Protein AF-A0A925WSB8-F1 (afdb_monomer)

Radius of gyration: 38.97 Å; Cα contacts (8 Å, |Δi|>4): 2291; chains: 1; bounding box: 82×101×110 Å

Sequence (1208 aa):
MSLRPSLLPMHPFPTLCLSSAVLSLMLGTRVGAQAPAQSKTAAPAAATATAAEKFTLAYKAQVGQTKLIRGEAVFNMTMAGSKLALTNKQVSKITYTAIASNGDITFEDVTQSSEAMVNGRALPNDDKNDTDTITIHPDGTLVSYKSGGTDKDEDRLGPRLYTATTPVFPKKPLTAGDKWSHDYLPNNDLGTRKAHADYEVLGAEKVGAIDTVKVKMTYAEDGPTPNITGSGTIWVEKLSGDPLRTEYTVDGVPFGPAEQKAIASGTLAETRTEGGPLLASKTAPGSATASKDKTVDEVVKDFTKLPGIVTLYRKKDATKDTIYAELREDQIGKLMMLETTASTGTAGQVVTGNPIDDLVFKFTRTDDRIVMTVPNFRYRTSDPKSPTAKALRRSFAEAQIQSFKIEAKQASRKTVLIDVSELFKSDIAQVSRIFSSGPIPGLGGGGGYSIDREKTFVASVKNFPENVLVSTQYNFIKAGAASFSAANETLADPRSAVIVVSYNLFALPNDPVTFAPTNGFKPRLYDPRVGYFSGVFGIGPSFESFDPEKDTKSDPNTYYIYRWDLKKKDPTAALSAPVAPIEFWLDNAIPEQYRAPIREGVLLWNKTFEKLGFTEAIVVKQMPDDADWDPADMRHNIVRWVTSPYDGGAYAVAQARPNPLTGQVLNASILVDANWGRVINSEHKTLVDPAQAFEAGAGIPVEMAMLAHEARKRAGGAAADSHTHHRGGRISGSFADCEIGGDAMQEQAWFGSLAMEFAAAPSRTGVPGVRIDRKAFVDQFLREVVAHEMGHILGLRHNFAASTELSLAQLKDPRTVQNGGTTASLMDYTPFNIAALRQKDVPFFSQTPGSYDSWAIKYGYTDVPGATTPESEQSALRKIASQSTVKGHAYASDESADQFDPLVTRYDLSSDPIAYWKRTMEVSRYLLVNLDKRLPENGESYWQFTQAFNRLLGTYSRAAGTASRYVGGLNISRSHKGDSNAKAPLQPVDVVKQKQSLALLNTYVFSPGALRFPQRYYTNLTGNPYEFGNSAAPIQDQVAGLQRTALQRLFSASVLSRVANNEYKMGGDPNKALTLVTLYNSVSGNVWAEVTGSQNVPTLRRQLQRAYVDTMVDMVTKPSSGVPEDARMLAWDQLRQLKGKLQTAQARPVPSGAYDAYTRIHLQETLAKVTRALNANYTLGGGQSSGPSLLQMLLGGGEGQKPVSGNP

pLDDT: mean 78.79, std 21.26, range [21.77, 98.5]

Nearest PDB structures (foldseek):
  4ll6-assembly1_A  TM=4.782E-01  e=5.326E+00  Saccharomyces cerevisiae S288C
  6w2v-assembly1_A  TM=2.769E-01  e=4.106E+00  synthetic construct
  7q5c-assembly1_XXX  TM=1.413E-01  e=4.676E+00  Escherichia coli K-12

Mean predicted aligned error: 17.44 Å

Secondary structure (DSSP, 8-state):
-------PPPPPPP-----HHHHHTT-S------PPPP----PPPP--------B-------TT-EEEEEEEEEEEEEETTEEEEEEEEEEEEEEEEEE-TT--EEEEEEEEEEEEEETTEEPP---TT-EEEEEE-TTS-EEEEE--SS--SS--HHHHHHHHHSPPPPSS-B-TT-EEEEEEPPBTTTTBPPEEEEEEEEEEEEETTEEEEEEEEEEEE-SSSSPPEEEEEEEEETTT--EEEEEEEEEEEEES-TTS-EEEEEEE-EEEEEE-TT---S----S----PPPPHHHHHTTSEEE-SSSEEEEEEETTEEEEEEEEEGGGTT-EEEEEEEEEE--SSS--TT-B---EEEEEEE-SSEEEEEE---SEE-S-TTSHHHHHHHHHSPPEEEEEEEEEEEETTTTEEEEE-TTTTTSSTT-THHHHH--SSTTS-----EEE-TTT-EEEEEEE-SSEEEEEEEEEEEE-SSPP-S---TTSSBTTEEEEEEEEEEEE-SB-TTT--BSS-----B--TTS-B-BGGGS-SSEEEE--GGGTT-S--EEEBBPB----BSSSSSSSB-BSS-EEEEEPTTS-HHHHHHHHHHHHTTHHHHGGGTBSSSEEEEEPPTT--S-TT-TTSEEEEEE----SS---EEEEEEE-TTT-BEEEEEEEEETTHHHHHH--------HHHHHHHHTT--HHHHHHHHHHHHHHSTTTS----S---SSS-S-S--SHHHHHHHHHHHHHHHHHHHHHHSPPTT-PPPP---HHHHHHHHHHHHHHHHHHHHTTBPP-TTGGGSS-TTGGG-HHHHHHH-SSS-TTS-PPP-GGGGG-SS--SS--S--HHHHHHHHHHH---TT--SHHHHHHHHHHHHGGGGSTT-----GGGTTSS-TTS-TT--SSSHHHHHHHHHHHHHHHHHHGGGGPPPTT--THHHHHHHHHHHHHHHHHHHHHGGGTT-EEE--PPTTSTTPPPSEEEPPHHHHHHHHHHHHHHTSSTTTT---GGGGGG----TTSS------HHHHHHHHHHHHHHHHTSHHHHHHHHHHHHHTTT-TTTS--HHHHHHHHHHHHTHHHHTTS---HHHHHHHHHHHHHHHHHHHSPPTT--HHHHHHHHHHHHHHHHHHHHHHHS-PPTTSS-HHHHHHHHHHHHHHHHHHT----S--S---S--HHHHHS-------------

Solvent-accessible surface area (backbone atoms only — not comparable to full-atom values): 67145 Å² total; per-residue (Å²): 133,87,89,82,87,88,81,78,83,78,75,79,76,81,83,81,82,74,60,66,52,67,60,70,59,48,62,80,14,31,58,87,81,85,87,82,80,93,78,83,88,80,81,84,82,81,81,76,86,67,81,80,69,70,46,60,54,35,49,46,70,48,69,78,41,49,30,33,36,38,30,23,28,64,36,37,34,58,52,98,92,41,83,44,40,35,31,35,36,38,35,33,40,38,35,31,71,42,69,47,98,88,51,35,39,30,31,38,40,29,30,71,43,69,51,42,22,51,74,87,40,77,52,94,75,82,71,66,64,38,40,34,42,39,28,26,40,37,38,45,50,79,73,48,76,45,77,53,53,89,73,86,87,75,77,58,49,52,54,37,54,50,63,59,70,49,74,70,45,60,100,56,73,40,38,68,72,41,69,54,72,50,78,44,70,60,34,87,88,58,54,31,57,32,28,45,32,45,37,35,28,78,33,73,50,68,62,85,94,44,59,24,33,34,34,35,41,37,30,38,45,60,78,78,80,74,40,45,33,26,44,35,40,33,32,25,28,56,88,19,36,43,70,44,30,40,37,33,28,39,34,36,43,77,42,74,59,92,92,64,58,29,56,27,38,30,53,12,12,30,36,52,78,39,72,51,56,63,64,74,75,82,64,72,81,68,80,81,70,77,74,73,78,47,38,44,67,75,74,46,71,87,33,52,76,39,62,35,64,62,34,34,33,41,38,76,56,103,88,46,68,45,33,36,39,41,44,42,62,87,52,51,54,39,33,29,35,37,42,32,28,25,68,35,38,43,41,71,92,35,47,54,70,40,73,65,44,68,45,63,30,23,39,43,77,58,100,64,33,42,30,41,29,30,67,61,70,52,61,46,43,89,52,71,82,39,74,59,38,56,47,49,64,70,76,49,72,61,47,77,77,49,77,31,56,58,75,21,43,28,82,94,72,45,30,38,28,29,68,46,47,58,58,71,62,47,67,75,54,46,62,59,47,74,38,48,54,22,103,42,91,95,50,90,55,23,75,41,44,44,78,35,68,91,70,32,42,74,73,47,78,49,56,34,77,68,33,36,42,37,32,22,38,45,29,29,35,51,55,78,84,81,75,92,70,81,67,64,87,59,44,97,42,82,57,49,52,60,37,30,38,33,36,36,40,33,72,47,62,36,43,72,80,66,47,48,58,69,77,75,62,78,45,42,65,64,52,96,41,49,60,51,42,36,18,86,84,76,34,56,15,37,30,38,44,68,39,78,91,43,74,86,47,96,65,49,63,47,40,18,26,37,32,66,80,73,42,54,62,44,82,83,47,72,64,18,44,35,71,57,50,54,55,34,30,35,38,58,77,42,58,74,93,51,50,58,32,43,51,49,10,53,45,45,56,35,72,44,38,44,79,73,22,26,40,63,42,45,43,79,47,74,43,59,91,83,61,90,73,60,88,80,41,64,94,47,23,32,40,39,56,37,70,60,75,80,88,66,52,37,41,61,49,51,45,63,43,51,40,58,73,40,8,42,46,70,35,38,37,34,43,38,31,53,45,45,60,46,69,69,75,44,99,68,78,65,80,71,44,65,57,59,53,40,72,72,43,73,81,53,53,74,72,42,50,47,46,52,42,51,50,44,44,74,74,37,81,92,69,66,70,71,83,42,94,60,67,83,70,87,64,84,68,56,83,74,57,51,47,73,51,23,46,53,48,48,48,27,51,50,52,40,53,53,54,44,56,65,45,38,49,77,45,100,76,78,52,82,42,66,85,75,57,63,65,64,51,49,39,39,47,46,18,33,54,37,28,27,33,42,40,42,55,60,14,38,43,50,21,30,29,14,28,45,54,38,40,70,68,48,55,49,36,35,71,51,28,65,68,37,12,65,27,13,26,56,42,30,60,69,39,50,39,76,55,18,68,86,43,79,88,34,67,51,48,43,79,37,61,9,57,25,42,43,50,47,50,45,65,76,65,60,84,57,90,92,49,86,48,46,74,61,37,45,72,62,49,50,68,52,48,37,44,32,62,43,90,36,29,51,64,38,35,78,97,49,49,68,48,55,22,66,69,23,36,74,59,48,67,12,50,46,51,66,64,36,33,49,49,49,36,52,50,32,50,51,49,61,69,52,45,76,82,52,58,58,59,98,91,54,60,42,43,60,40,29,51,54,51,50,51,38,52,46,55,32,46,49,29,53,58,54,40,54,30,36,52,47,13,36,43,77,36,74,50,51,94,84,28,60,83,51,50,67,54,69,38,69,46,56,31,68,58,26,52,50,32,53,53,46,42,40,53,62,53,44,32,92,68,43,88,68,69,67,72,76,52,68,82,47,49,52,35,48,92,89,54,101,61,82,51,82,60,62,57,68,58,55,60,35,39,54,42,39,54,52,50,53,53,67,69,25,37,68,31,44,35,36,19,52,52,38,17,58,78,50,72,64,37,73,88,57,18,57,43,64,71,56,54,55,52,56,54,50,55,43,56,46,49,52,60,78,55,88,56,64,59,51,72,61,51,50,48,46,42,46,47,51,51,50,57,32,43,40,42,59,78,57,61,59,88,69,51,44,68,69,59,33,53,50,29,47,48,51,46,55,54,47,46,55,47,44,52,50,53,70,70,48,92,66,63,95,77,56,56,50,72,66,35,54,50,46,52,51,52,50,41,53,50,45,52,50,56,76,66,57,77,82,75,91,84,81,77,94,64,101,65,85,55,72,69,64,71,72,63,72,84,81,90,82,87,85,90,83,89,83,85,135

Foldseek 3Di:
DDDDDDDDDDDDDPDPPFDLVLVVLQPPFADDDDDDDDDDDDDDDDDDDDDFDWFFFWAFFDAFFKFKKWHKGQKWWAFPNDIKTKMKIWIWMKGFHDADPQGKTKIKIFTCDMWIDIPRHTDDHPRHGWIKIFIAHRQFHGDDIDTRDDDDDFDLQNLQVSVQSTGGTDRGIDGAFDKDKDWDPQDPVSRHATKIKIKGFNHWDDDDNFTWTKMWMWMWGDDDAPIKTKTWIFTAGRPRSDTQKTWMWIWRRWGDGPVGTITIIGIGMMHGPDTDRCPDDPDPDDDDPPPDFQAPCNVQVPFDWADAQWIWTWDDDPQDIWIKTKDAPVQALFKKKKWKFWCPFLLPLDWGGDTQAMAIFGWHDDPFKTWTKGDPLQAAEQDCPDPVVVVCCVVPDIDTQDIWGFNGAHPVRRITMTICQCVQLDCSSVVVVSQQDDPDPPPGPRQQKDWPSVPKHWPDWHHHHFKIKTKIKTKIAHDDDDDPPDQPPSHPDSRITIIIMIIIMGTAQADSRRRHGNVLAAFAWDDPLFFFDKCPLVDFQKHQYPYPVCVPDPGRMTITGAAARFDFPDPPALAGATPDAAEEEEEPPPPPLQPVLLQLLLCQLLVLVVVLRYDCNYHYYYQDPPDPDRCPHQVHAYEDEIEHPPQPWWFKAKDFDADSNGNHGSYIYIYGYPCLVVLLVDLDDDLDFVLVVCVVPLPAFPVNVVVVLVVVCVVDPPPSDDPPCDDNDRDDPDVPDVRVLTNVQSLLLSLLVLLLVVQCPDDPPRQHRDDDDSSLSSSQSSSLNSNLSSLVNRRGAAFLLFLLQAALVLLQDQVSCQVANLTLASSASEGFSPSPSRHPNRDRGRSHGHVQSSLSCCLRPNDDPPDDHNVSCCVVSVVSSLCCLPRSNPGDHDVCEPPLALSRYHHAHYNQRLVRLLSLLVSLVVCQQVLVVPDDDDPDALQSSQVSNSSSVVSNLVSLSSLQSLQLGKHAFPRDPPRDVGDDRIARRFLVSNVSSLVSCLQQQLAVPNPDYDPVVLVSHWGSPVDPDTDPPPVLVVSLSSNLSSVCVCLPLSSQLSQVVNCVVVPVDVNGGPHLLNSLCSSLCSLCVCLQDLAEQDPSSLSSVVSLLVSLLCCQQPNDPRRDPVNNVSSLVSLVVLLVSLVCSLPDDDPVPSYDPCRNVSSVVSNVSSVCSNVDDDPPPDDDDPDDDPVDVVPDDDDDDDDDDDDD

Structure (mmCIF, N/CA/C/O backbone):
data_AF-A0A925WSB8-F1
#
_entry.id   AF-A0A925WSB8-F1
#
loop_
_atom_site.group_PDB
_atom_site.id
_atom_site.type_symbol
_atom_site.label_atom_id
_atom_site.label_alt_id
_atom_site.label_comp_id
_atom_site.label_asym_id
_atom_site.label_entity_id
_atom_site.label_seq_id
_atom_site.pdbx_PDB_ins_code
_atom_site.Cartn_x
_atom_site.Cartn_y
_atom_site.Cartn_z
_atom_site.occupancy
_atom_site.B_iso_or_equiv
_atom_site.auth_seq_id
_atom_site.auth_comp_id
_atom_site.auth_asym_id
_atom_site.auth_atom_id
_atom_site.pdbx_PDB_model_num
ATOM 1 N N . MET A 1 1 ? -5.263 47.277 -35.560 1.00 27.23 1 MET A N 1
ATOM 2 C CA . MET A 1 1 ? -6.142 48.397 -35.147 1.00 27.23 1 MET A CA 1
ATOM 3 C C . MET A 1 1 ? -7.006 47.897 -33.989 1.00 27.23 1 MET A C 1
ATOM 5 O O . MET A 1 1 ? -7.348 46.726 -34.024 1.00 27.23 1 MET A O 1
ATOM 9 N N . SER A 1 2 ? -7.331 48.742 -33.001 1.00 22.91 2 SER A N 1
ATOM 10 C CA . SER A 1 2 ? -8.047 48.406 -31.746 1.00 22.91 2 SER A CA 1
ATOM 11 C C . SER A 1 2 ? -7.278 47.552 -30.715 1.00 22.91 2 SER A C 1
ATOM 13 O O . SER A 1 2 ? -7.045 46.363 -30.905 1.00 22.91 2 SER A O 1
ATOM 15 N N . LEU A 1 3 ? -6.905 48.188 -29.599 1.00 23.42 3 LEU A N 1
ATOM 16 C CA . LEU A 1 3 ? -6.148 47.619 -28.476 1.00 23.42 3 LEU A CA 1
ATOM 17 C C . LEU A 1 3 ? -7.006 46.746 -27.534 1.00 23.42 3 LEU A C 1
ATOM 19 O O . LEU A 1 3 ? -8.201 46.988 -27.371 1.00 23.42 3 LEU A O 1
ATOM 23 N N . ARG A 1 4 ? -6.358 45.826 -26.805 1.00 23.78 4 ARG A N 1
ATOM 24 C CA . ARG A 1 4 ? -6.788 45.364 -25.469 1.00 23.78 4 ARG A CA 1
ATOM 25 C C . ARG A 1 4 ? -5.654 45.635 -24.463 1.00 23.78 4 ARG A C 1
ATOM 27 O O . ARG A 1 4 ? -4.500 45.421 -24.833 1.00 23.78 4 ARG A O 1
ATOM 34 N N . PRO A 1 5 ? -5.944 46.111 -23.238 1.00 26.77 5 PRO A N 1
ATOM 35 C CA . PRO A 1 5 ? -4.916 46.451 -22.259 1.00 26.77 5 PRO A CA 1
ATOM 36 C C . PRO A 1 5 ? -4.372 45.221 -21.521 1.00 26.77 5 PRO A C 1
ATOM 38 O O . PRO A 1 5 ? -5.085 44.250 -21.270 1.00 26.77 5 PRO A O 1
ATOM 41 N N . SER A 1 6 ? -3.100 45.305 -21.146 1.00 22.12 6 SER A N 1
ATOM 42 C CA . SER A 1 6 ? -2.393 44.362 -20.284 1.00 22.12 6 SER A CA 1
ATOM 43 C C . SER A 1 6 ? -2.770 44.545 -18.810 1.00 22.12 6 SER A C 1
ATOM 45 O O . SER A 1 6 ? -2.782 45.661 -18.295 1.00 22.12 6 SER A O 1
ATOM 47 N N . LEU A 1 7 ? -2.996 43.434 -18.106 1.00 24.98 7 LEU A N 1
ATOM 48 C CA . LEU A 1 7 ? -2.997 43.379 -16.643 1.00 24.98 7 LEU A CA 1
ATOM 49 C C . LEU A 1 7 ? -1.737 42.638 -16.186 1.00 24.98 7 LEU A C 1
ATOM 51 O O . LEU A 1 7 ? -1.563 41.455 -16.473 1.00 24.98 7 LEU A O 1
ATOM 55 N N . LEU A 1 8 ? -0.850 43.362 -15.502 1.00 24.31 8 LEU A N 1
ATOM 56 C CA . LEU A 1 8 ? 0.284 42.795 -14.771 1.00 24.31 8 LEU A CA 1
ATOM 57 C C . LEU A 1 8 ? -0.218 42.076 -13.504 1.00 24.31 8 LEU A C 1
ATOM 59 O O . LEU A 1 8 ? -1.229 42.497 -12.934 1.00 24.31 8 LEU A O 1
ATOM 63 N N . PRO A 1 9 ? 0.482 41.034 -13.021 1.00 25.84 9 PRO A N 1
ATOM 64 C CA . PRO A 1 9 ? 0.165 40.435 -11.733 1.00 25.84 9 PRO A CA 1
ATOM 65 C C . PRO A 1 9 ? 0.470 41.439 -10.614 1.00 25.84 9 PRO A C 1
ATOM 67 O O . PRO A 1 9 ? 1.578 41.968 -10.526 1.00 25.84 9 PRO A O 1
ATOM 70 N N . MET A 1 10 ? -0.506 41.691 -9.740 1.00 21.77 10 MET A N 1
ATOM 71 C CA . MET A 1 10 ? -0.236 42.379 -8.479 1.00 21.77 10 MET A CA 1
ATOM 72 C C . MET A 1 10 ? 0.709 41.513 -7.643 1.00 21.77 10 MET A C 1
ATOM 74 O O . MET A 1 10 ? 0.426 40.337 -7.411 1.00 21.77 10 MET A O 1
ATOM 78 N N . HIS A 1 11 ? 1.815 42.094 -7.174 1.00 23.22 11 HIS A N 1
ATOM 79 C CA . HIS A 1 11 ? 2.626 41.458 -6.139 1.00 23.22 11 HIS A CA 1
ATOM 80 C C . HIS A 1 11 ? 1.759 41.202 -4.894 1.00 23.22 11 HIS A C 1
ATOM 82 O O . HIS A 1 11 ? 0.933 42.055 -4.551 1.00 23.22 11 HIS A O 1
ATOM 88 N N . PRO A 1 12 ? 1.926 40.058 -4.206 1.00 25.25 12 PRO A N 1
ATOM 89 C CA . PRO A 1 12 ? 1.233 39.824 -2.950 1.00 25.25 12 PRO A CA 1
ATOM 90 C C . PRO A 1 12 ? 1.663 40.880 -1.927 1.00 25.25 12 PRO A C 1
ATOM 92 O O . PRO A 1 12 ? 2.848 41.196 -1.809 1.00 25.25 12 PRO A O 1
ATOM 95 N N . PHE A 1 13 ? 0.692 41.412 -1.183 1.00 23.31 13 PHE A N 1
ATOM 96 C CA . PHE A 1 13 ? 0.974 42.206 0.011 1.00 23.31 13 PHE A CA 1
ATOM 97 C C . PHE A 1 13 ? 1.876 41.395 0.958 1.00 23.31 13 PHE A C 1
ATOM 99 O O . PHE A 1 13 ? 1.662 40.184 1.082 1.00 23.31 13 PHE A O 1
ATOM 106 N N . PRO A 1 14 ? 2.853 42.024 1.639 1.00 24.73 14 PRO A N 1
ATOM 107 C CA . PRO A 1 14 ? 3.633 41.334 2.655 1.00 24.73 14 PRO A CA 1
ATOM 108 C C . PRO A 1 14 ? 2.694 40.794 3.736 1.00 24.73 14 PRO A C 1
ATOM 110 O O . PRO A 1 14 ? 1.794 41.494 4.205 1.00 24.73 14 PRO A O 1
ATOM 113 N N . THR A 1 15 ? 2.894 39.530 4.094 1.00 26.88 15 THR A N 1
ATOM 114 C CA . THR A 1 15 ? 2.059 38.795 5.041 1.00 26.88 15 THR A CA 1
ATOM 115 C C . THR A 1 15 ? 2.097 39.477 6.408 1.00 26.88 15 THR A C 1
ATOM 117 O O . THR A 1 15 ? 3.107 39.420 7.106 1.00 26.88 15 THR A O 1
ATOM 120 N N . LEU A 1 16 ? 0.998 40.124 6.800 1.00 29.19 16 LEU A N 1
ATOM 121 C CA . LEU A 1 16 ? 0.812 40.629 8.159 1.00 29.19 16 LEU A CA 1
ATOM 122 C C . LEU A 1 16 ? 0.601 39.439 9.101 1.00 29.19 16 LEU A C 1
ATOM 124 O O . LEU A 1 16 ? -0.522 38.969 9.279 1.00 29.19 16 LEU A O 1
ATOM 128 N N . CYS A 1 17 ? 1.689 38.960 9.704 1.00 26.08 17 CYS A N 1
ATOM 129 C CA . CYS A 1 17 ? 1.637 38.066 10.857 1.00 26.08 17 CYS A CA 1
ATOM 130 C C . CYS A 1 17 ? 1.143 38.845 12.085 1.00 26.08 17 CYS A C 1
ATOM 132 O O . CYS A 1 17 ? 1.932 39.316 12.899 1.00 26.08 17 CYS A O 1
ATOM 134 N N . LEU A 1 18 ? -0.177 38.988 12.207 1.00 32.75 18 LEU A N 1
ATOM 135 C CA . LEU A 1 18 ? -0.822 39.190 13.503 1.00 32.75 18 LEU A CA 1
ATOM 136 C C . LEU A 1 18 ? -0.698 37.864 14.267 1.00 32.75 18 LEU A C 1
ATOM 138 O O . LEU A 1 18 ? -1.164 36.845 13.757 1.00 32.75 18 LEU A O 1
ATOM 142 N N . SER A 1 19 ? -0.055 37.850 15.439 1.00 33.72 19 SER A N 1
ATOM 143 C CA . SER A 1 19 ? -0.048 36.647 16.276 1.00 33.72 19 SER A CA 1
ATOM 144 C C . SER A 1 19 ? -1.448 36.410 16.842 1.00 33.72 19 SER A C 1
ATOM 146 O O . SER A 1 19 ? -2.144 37.350 17.237 1.00 33.72 19 SER A O 1
ATOM 148 N N . SER A 1 20 ? -1.884 35.152 16.861 1.00 34.62 20 SER A N 1
ATOM 149 C CA . SER A 1 20 ? -3.244 34.786 17.270 1.00 34.62 20 SER A CA 1
ATOM 150 C C . SER A 1 20 ? -3.535 35.169 18.731 1.00 34.62 20 SER A C 1
ATOM 152 O O . SER A 1 20 ? -4.610 35.677 19.043 1.00 34.62 20 SER A O 1
ATOM 154 N N . ALA A 1 21 ? -2.511 35.120 19.591 1.00 35.88 21 ALA A N 1
ATOM 155 C CA . ALA A 1 21 ? -2.565 35.595 20.976 1.00 35.88 21 ALA A CA 1
ATOM 156 C C . ALA A 1 21 ? -3.094 37.041 21.112 1.00 35.88 21 ALA A C 1
ATOM 158 O O . ALA A 1 21 ? -3.871 37.334 22.020 1.00 35.88 21 ALA A O 1
ATOM 159 N N . VAL A 1 22 ? -2.754 37.943 20.180 1.00 36.78 22 VAL A N 1
ATOM 160 C CA . VAL A 1 22 ? -3.263 39.329 20.177 1.00 36.78 22 VAL A CA 1
ATOM 161 C C . VAL A 1 22 ? -4.771 39.380 19.888 1.00 36.78 22 VAL A C 1
ATOM 163 O O . VAL A 1 22 ? -5.451 40.269 20.389 1.00 36.78 22 VAL A O 1
ATOM 166 N N . LEU A 1 23 ? -5.324 38.424 19.138 1.00 40.44 23 LEU A N 1
ATOM 167 C CA . LEU A 1 23 ? -6.759 38.334 18.843 1.00 40.44 23 LEU A CA 1
ATOM 168 C C . LEU A 1 23 ? -7.576 37.778 20.015 1.00 40.44 23 LEU A C 1
ATOM 170 O O . LEU A 1 23 ? -8.676 38.284 20.259 1.00 40.44 23 LEU A O 1
ATOM 174 N N . SER A 1 24 ? -7.057 36.781 20.735 1.00 39.84 24 SER A N 1
ATOM 175 C CA . SER A 1 24 ? -7.716 36.204 21.919 1.00 39.84 24 SER A CA 1
ATOM 176 C C . SER A 1 24 ? -7.772 37.179 23.108 1.00 39.84 24 SER A C 1
ATOM 178 O O . SER A 1 24 ? -8.748 37.192 23.855 1.00 39.84 24 SER A O 1
ATOM 180 N N . LEU A 1 25 ? -6.805 38.097 23.221 1.00 42.66 25 LEU A N 1
ATOM 181 C CA . LEU A 1 25 ? -6.762 39.155 24.247 1.00 42.66 25 LEU A CA 1
ATOM 182 C C . LEU A 1 25 ? -7.859 40.239 24.130 1.00 42.66 25 LEU A C 1
ATOM 184 O O . LEU A 1 25 ? -7.928 41.140 24.967 1.00 42.66 25 LEU A O 1
ATOM 188 N N . MET A 1 26 ? -8.687 40.216 23.081 1.00 47.12 26 MET A N 1
ATOM 189 C CA . MET A 1 26 ? -9.536 41.358 22.698 1.00 47.12 26 MET A CA 1
ATOM 190 C C . MET A 1 26 ? -11.013 41.224 23.041 1.00 47.12 26 MET A C 1
ATOM 192 O O . MET A 1 26 ? -11.790 42.130 22.736 1.00 47.12 26 MET A O 1
ATOM 196 N N . LEU A 1 27 ? -11.387 40.143 23.721 1.00 40.69 27 LEU A N 1
ATOM 197 C CA . LEU A 1 27 ? -12.730 39.920 24.245 1.00 40.69 27 LEU A CA 1
ATOM 198 C C . LEU A 1 27 ? -12.769 39.966 25.763 1.00 40.69 27 LEU A C 1
ATOM 200 O O . LEU A 1 27 ? -13.256 39.063 26.427 1.00 40.69 27 LEU A O 1
ATOM 204 N N . GLY A 1 28 ? -12.331 41.122 26.256 1.00 41.34 28 GLY A N 1
ATOM 205 C CA . GLY A 1 28 ? -13.119 41.866 27.224 1.00 41.34 28 GLY A CA 1
ATOM 206 C C . GLY A 1 28 ? -14.152 42.758 26.512 1.00 41.34 28 GLY A C 1
ATOM 207 O O . GLY A 1 28 ? -14.071 43.974 26.673 1.00 41.34 28 GLY A O 1
ATOM 208 N N . THR A 1 29 ? -15.162 42.161 25.834 1.00 29.42 29 THR A N 1
ATOM 209 C CA . THR A 1 29 ? -16.508 42.738 25.518 1.00 29.42 29 THR A CA 1
ATOM 210 C C . THR A 1 29 ? -16.743 43.400 24.044 1.00 29.42 29 THR A C 1
ATOM 212 O O . THR A 1 29 ? -15.773 43.957 23.568 1.00 29.42 29 THR A O 1
ATOM 215 N N . ARG A 1 30 ? -17.937 43.408 23.292 1.00 30.33 30 ARG A N 1
ATOM 216 C CA . ARG A 1 30 ? -18.590 44.465 22.331 1.00 30.33 30 ARG A CA 1
ATOM 217 C C . ARG A 1 30 ? -20.113 44.719 22.090 1.00 30.33 30 ARG A C 1
ATOM 219 O O . ARG A 1 30 ? -20.869 43.807 21.780 1.00 30.33 30 ARG A O 1
ATOM 226 N N . VAL A 1 31 ? -20.490 46.029 21.996 1.00 27.53 31 VAL A N 1
ATOM 227 C CA . VAL A 1 31 ? -21.752 46.613 21.422 1.00 27.53 31 VAL A CA 1
ATOM 228 C C . VAL A 1 31 ? -21.605 47.014 19.937 1.00 27.53 31 VAL A C 1
ATOM 230 O O . VAL A 1 31 ? -20.590 47.601 19.547 1.00 27.53 31 VAL A O 1
ATOM 233 N N . GLY A 1 32 ? -22.688 46.843 19.161 1.00 24.34 32 GLY A N 1
ATOM 234 C CA . GLY A 1 32 ? -23.097 47.689 18.014 1.00 24.34 32 GLY A CA 1
ATOM 235 C C . GLY A 1 32 ? -24.566 48.165 18.184 1.00 24.34 32 GLY A C 1
ATOM 236 O O . GLY A 1 32 ? -25.240 47.706 19.097 1.00 24.34 32 GLY A O 1
ATOM 237 N N . ALA A 1 33 ? -25.169 49.046 17.375 1.00 26.62 33 ALA A N 1
ATOM 238 C CA . ALA A 1 33 ? -24.765 49.646 16.101 1.00 26.62 33 ALA A CA 1
ATOM 239 C C . ALA A 1 33 ? -25.597 50.935 15.796 1.00 26.62 33 ALA A C 1
ATOM 241 O O . ALA A 1 33 ? -26.076 51.602 16.706 1.00 26.62 33 ALA A O 1
ATOM 242 N N . GLN A 1 34 ? -25.733 51.283 14.508 1.00 25.47 34 GLN A N 1
ATOM 243 C CA . GLN A 1 34 ? -26.323 52.496 13.901 1.00 25.47 34 GLN A CA 1
ATOM 244 C C . GLN A 1 34 ? -27.661 53.044 14.460 1.00 25.47 34 GLN A C 1
ATOM 246 O O . GLN A 1 34 ? -28.511 52.327 14.979 1.00 25.47 34 GLN A O 1
ATOM 251 N N . ALA A 1 35 ? -27.862 54.349 14.239 1.00 22.84 35 ALA A N 1
ATOM 252 C CA . ALA A 1 35 ? -29.020 55.135 14.670 1.00 22.84 35 ALA A CA 1
ATOM 253 C C . ALA A 1 35 ? -30.340 54.836 13.916 1.00 22.84 35 ALA A C 1
ATOM 255 O O . ALA A 1 35 ? -30.315 54.636 12.699 1.00 22.84 35 ALA A O 1
ATOM 256 N N . PRO A 1 36 ? -31.503 54.944 14.590 1.00 27.38 36 PRO A N 1
ATOM 257 C CA . PRO A 1 36 ? -32.814 55.079 13.959 1.00 27.38 36 PRO A CA 1
ATOM 258 C C . PRO A 1 36 ? -33.275 56.548 13.854 1.00 27.38 36 PRO A C 1
ATOM 260 O O . PRO A 1 36 ? -32.838 57.426 14.599 1.00 27.38 36 PRO A O 1
ATOM 263 N N . ALA A 1 37 ? -34.203 56.805 12.929 1.00 24.77 37 ALA A N 1
ATOM 264 C CA . ALA A 1 37 ? -34.832 58.111 12.735 1.00 24.77 37 ALA A CA 1
ATOM 265 C C . ALA A 1 37 ? -35.849 58.471 13.843 1.00 24.77 37 ALA A C 1
ATOM 267 O O . ALA A 1 37 ? -36.269 57.637 14.643 1.00 24.77 37 ALA A O 1
ATOM 268 N N . GLN A 1 38 ? -36.255 59.744 13.861 1.00 26.25 38 GLN A N 1
ATOM 269 C CA . GLN A 1 38 ? -37.129 60.358 14.867 1.00 26.25 38 GLN A CA 1
ATOM 270 C C . GLN A 1 38 ? -38.466 59.620 15.085 1.00 26.25 38 GLN A C 1
ATOM 272 O O . GLN A 1 38 ? -39.233 59.413 14.146 1.00 26.25 38 GLN A O 1
ATOM 277 N N . SER A 1 39 ? -38.836 59.404 16.351 1.00 25.25 39 SER A N 1
ATOM 278 C CA . SER A 1 39 ? -40.243 59.377 16.772 1.00 25.25 39 SER A CA 1
ATOM 279 C C . SER A 1 39 ? -40.416 60.122 18.104 1.00 25.25 39 SER A C 1
ATOM 281 O O . SER A 1 39 ? -39.458 60.320 18.851 1.00 25.25 39 SER A O 1
ATOM 283 N N . LYS A 1 40 ? -41.614 60.668 18.328 1.00 26.84 40 LYS A N 1
ATOM 284 C CA . LYS A 1 40 ? -41.863 61.764 19.276 1.00 26.84 40 LYS A CA 1
ATOM 285 C C . LYS A 1 40 ? -41.991 61.304 20.734 1.00 26.84 40 LYS A C 1
ATOM 287 O O . LYS A 1 40 ? -42.664 60.325 21.021 1.00 26.84 40 LYS A O 1
ATOM 292 N N . THR A 1 41 ? -41.427 62.122 21.624 1.00 25.58 41 THR A N 1
ATOM 293 C CA . THR A 1 41 ? -41.869 62.435 23.000 1.00 25.58 41 THR A CA 1
ATOM 294 C C . THR A 1 41 ? -42.881 61.501 23.687 1.00 25.58 41 THR A C 1
ATOM 296 O O . THR A 1 41 ? -44.080 61.564 23.411 1.00 25.58 41 THR A O 1
ATOM 299 N N . ALA A 1 42 ? -42.428 60.849 24.758 1.00 24.91 42 ALA A N 1
ATOM 300 C CA . ALA A 1 42 ? -43.227 60.648 25.966 1.00 24.91 42 ALA A CA 1
ATOM 301 C C . ALA A 1 42 ? -42.429 61.189 27.167 1.00 24.91 42 ALA A C 1
ATOM 303 O O . ALA A 1 42 ? -41.252 60.869 27.326 1.00 24.91 42 ALA A O 1
ATOM 304 N N . ALA A 1 43 ? -43.051 62.058 27.966 1.00 28.42 43 ALA A N 1
ATOM 305 C CA . ALA A 1 43 ? -42.481 62.597 29.205 1.00 28.42 43 ALA A CA 1
ATOM 306 C C . ALA A 1 43 ? -42.682 61.589 30.370 1.00 28.42 43 ALA A C 1
ATOM 308 O O . ALA A 1 43 ? -43.423 60.617 30.202 1.00 28.42 43 ALA A O 1
ATOM 309 N N . PRO A 1 44 ? -42.000 61.742 31.521 1.00 29.17 44 PRO A N 1
ATOM 310 C CA . PRO A 1 44 ? -41.710 60.613 32.403 1.00 29.17 44 PRO A CA 1
ATOM 311 C C . PRO A 1 44 ? -42.909 60.161 33.244 1.00 29.17 44 PRO A C 1
ATOM 313 O O . PRO A 1 44 ? -43.616 60.976 33.837 1.00 29.17 44 PRO A O 1
ATOM 316 N N . ALA A 1 45 ? -43.059 58.844 33.396 1.00 27.62 45 ALA A N 1
ATOM 317 C CA . ALA A 1 45 ? -43.818 58.279 34.506 1.00 27.62 45 ALA A CA 1
ATOM 318 C C . ALA A 1 45 ? -43.007 58.466 35.799 1.00 27.62 45 ALA A C 1
ATOM 320 O O . ALA A 1 45 ? -41.846 58.061 35.876 1.00 27.62 45 ALA A O 1
ATOM 321 N N . ALA A 1 46 ? -43.601 59.119 36.797 1.00 28.55 46 ALA A N 1
ATOM 322 C CA . ALA A 1 46 ? -42.914 59.471 38.033 1.00 28.55 46 ALA A CA 1
ATOM 323 C C . ALA A 1 46 ? -42.519 58.225 38.843 1.00 28.55 46 ALA A C 1
ATOM 325 O O . ALA A 1 46 ? -43.373 57.428 39.230 1.00 28.55 46 ALA A O 1
ATOM 326 N N . ALA A 1 47 ? -41.230 58.101 39.165 1.00 29.44 47 ALA A N 1
ATOM 327 C CA . ALA A 1 47 ? -40.762 57.150 40.162 1.00 29.44 47 ALA A CA 1
ATOM 328 C C . ALA A 1 47 ? -41.179 57.641 41.558 1.00 29.44 47 ALA A C 1
ATOM 330 O O . ALA A 1 47 ? -40.572 58.552 42.122 1.00 29.44 47 ALA A O 1
ATOM 331 N N . THR A 1 48 ? -42.228 57.044 42.123 1.00 31.28 48 THR A N 1
ATOM 332 C CA . THR A 1 48 ? -42.571 57.218 43.538 1.00 31.28 48 THR A CA 1
ATOM 333 C C . THR A 1 48 ? -41.423 56.714 44.406 1.00 31.28 48 THR A C 1
ATOM 335 O O . THR A 1 48 ? -41.033 55.552 44.296 1.00 31.28 48 THR A O 1
ATOM 338 N N . ALA A 1 49 ? -40.897 57.578 45.274 1.00 36.59 49 ALA A N 1
ATOM 339 C CA . ALA A 1 49 ? -39.768 57.272 46.143 1.00 36.59 49 ALA A CA 1
ATOM 340 C C . ALA A 1 49 ? -40.095 56.175 47.174 1.00 36.59 49 ALA A C 1
ATOM 342 O O . ALA A 1 49 ? -40.582 56.445 48.270 1.00 36.59 49 ALA A O 1
ATOM 343 N N . THR A 1 50 ? -39.761 54.930 46.842 1.00 35.56 50 THR A N 1
ATOM 344 C CA . THR A 1 50 ? -39.459 53.888 47.830 1.00 35.56 50 THR A CA 1
ATOM 345 C C . THR A 1 50 ? -38.029 54.070 48.331 1.00 35.56 50 THR A C 1
ATOM 347 O O . THR A 1 50 ? -37.154 54.469 47.562 1.00 35.56 50 THR A O 1
ATOM 350 N N . ALA A 1 51 ? -37.790 53.795 49.617 1.00 44.03 51 ALA A N 1
ATOM 351 C CA . ALA A 1 51 ? -36.501 54.027 50.266 1.00 44.03 51 ALA A CA 1
ATOM 352 C C . ALA A 1 51 ? -35.324 53.437 49.468 1.00 44.03 51 ALA A C 1
ATOM 354 O O . ALA A 1 51 ? -35.375 52.287 49.037 1.00 44.03 51 ALA A O 1
ATOM 355 N N . ALA A 1 52 ? -34.272 54.241 49.301 1.00 54.16 52 ALA A N 1
ATOM 356 C CA . ALA A 1 52 ? -33.057 53.889 48.578 1.00 54.16 52 ALA A CA 1
ATOM 357 C C . ALA A 1 52 ? -32.458 52.562 49.083 1.00 54.16 52 ALA A C 1
ATOM 359 O O . ALA A 1 52 ? -31.906 52.496 50.185 1.00 54.16 52 ALA A O 1
ATOM 360 N N . GLU A 1 53 ? -32.581 51.508 48.273 1.00 67.56 53 GLU A N 1
ATOM 361 C CA . GLU A 1 53 ? -32.028 50.186 48.559 1.00 67.56 53 GLU A CA 1
ATOM 362 C C . GLU A 1 53 ? -30.498 50.277 48.572 1.00 67.56 53 GLU A C 1
ATOM 364 O O . GLU A 1 53 ? -29.865 50.411 47.525 1.00 67.56 53 GLU A O 1
ATOM 369 N N . LYS A 1 54 ? -29.905 50.219 49.768 1.00 77.06 54 LYS A N 1
ATOM 370 C CA . LYS A 1 54 ? -28.451 50.189 49.931 1.00 77.06 54 LYS A CA 1
ATOM 371 C C . LYS A 1 54 ? -27.931 48.773 49.724 1.00 77.06 54 LYS A C 1
ATOM 373 O O . LYS A 1 54 ? -28.330 47.862 50.447 1.00 77.06 54 LYS A O 1
ATOM 378 N N . PHE A 1 55 ? -26.994 48.606 48.800 1.00 82.62 55 PHE A N 1
ATOM 379 C CA . PHE A 1 55 ? -26.336 47.332 48.503 1.00 82.62 55 PHE A CA 1
ATOM 380 C C . PHE A 1 55 ? -24.811 47.483 48.561 1.00 82.62 55 PHE A C 1
ATOM 382 O O . PHE A 1 55 ? -24.276 48.564 48.335 1.00 82.62 55 PHE A O 1
ATOM 389 N N . THR A 1 56 ? -24.091 46.396 48.840 1.00 85.62 56 THR A N 1
ATOM 390 C CA . THR A 1 56 ? -22.619 46.377 48.809 1.00 85.62 56 THR A CA 1
ATOM 391 C C . THR A 1 56 ? -22.163 45.457 47.686 1.00 85.62 56 THR A C 1
ATOM 393 O O . THR A 1 56 ? -22.415 44.251 47.737 1.00 85.62 56 THR A O 1
ATOM 396 N N . LEU A 1 57 ? -21.499 46.028 46.680 1.00 89.25 57 LEU A N 1
ATOM 397 C CA . LEU A 1 57 ? -20.905 45.278 45.577 1.00 89.25 57 LEU A CA 1
ATOM 398 C C . LEU A 1 57 ? -19.518 44.772 45.992 1.00 89.25 57 LEU A C 1
ATOM 400 O O . LEU A 1 57 ? -18.715 45.522 46.540 1.00 89.25 57 LEU A O 1
ATOM 404 N N . ALA A 1 58 ? -19.271 43.487 45.762 1.00 90.19 58 ALA A N 1
ATOM 405 C CA . ALA A 1 58 ? -17.988 42.815 45.939 1.00 90.19 58 ALA A CA 1
ATOM 406 C C . ALA A 1 58 ? -18.050 41.495 45.168 1.00 90.19 58 ALA A C 1
ATOM 408 O O . ALA A 1 58 ? -19.091 40.829 45.220 1.00 90.19 58 ALA A O 1
ATOM 409 N N . TYR A 1 59 ? -16.961 41.119 44.500 1.00 90.88 59 TYR A N 1
ATOM 410 C CA . TYR A 1 59 ? -16.834 39.837 43.817 1.00 90.88 59 TYR A CA 1
ATOM 411 C C . TYR A 1 59 ? -16.866 38.701 44.841 1.00 90.88 59 TYR A C 1
ATOM 413 O O . TYR A 1 59 ? -16.151 38.715 45.843 1.00 90.88 59 TYR A O 1
ATOM 421 N N . LYS A 1 60 ? -17.727 37.713 44.598 1.00 89.56 60 LYS A N 1
ATOM 422 C CA . LYS A 1 60 ? -17.898 36.513 45.425 1.00 89.56 60 LYS A CA 1
ATOM 423 C C . LYS A 1 60 ? -18.085 35.324 44.498 1.00 89.56 60 LYS A C 1
ATOM 425 O O . LYS A 1 60 ? -18.834 35.442 43.538 1.00 89.56 60 LYS A O 1
ATOM 430 N N . ALA A 1 61 ? -17.475 34.189 44.811 1.00 89.25 61 ALA A N 1
ATOM 431 C CA . ALA A 1 61 ? -17.609 32.952 44.045 1.00 89.25 61 ALA A CA 1
ATOM 432 C C . ALA A 1 61 ? -17.566 31.729 44.977 1.00 89.25 61 ALA A C 1
ATOM 434 O O . ALA A 1 61 ? -17.421 31.867 46.194 1.00 89.25 61 ALA A O 1
ATOM 435 N N . GLN A 1 62 ? -17.647 30.527 44.410 1.00 87.25 62 GLN A N 1
ATOM 436 C CA . GLN A 1 62 ? -17.282 29.267 45.063 1.00 87.25 62 GLN A CA 1
ATOM 437 C C . GLN A 1 62 ? -16.395 28.442 44.124 1.00 87.25 62 GLN A C 1
ATOM 439 O O . GLN A 1 62 ? -16.599 28.432 42.910 1.00 87.25 62 GLN A O 1
ATOM 444 N N . VAL A 1 63 ? -15.431 27.715 44.689 1.00 85.75 63 VAL A N 1
ATOM 445 C CA . VAL A 1 63 ? -14.529 26.843 43.922 1.00 85.75 63 VAL A CA 1
ATOM 446 C C . VAL A 1 63 ? -15.323 25.769 43.165 1.00 85.75 63 VAL A C 1
ATOM 448 O O . VAL A 1 63 ? -16.220 25.140 43.723 1.00 85.75 63 VAL A O 1
ATOM 451 N N . GLY A 1 64 ? -14.993 25.568 41.889 1.00 79.62 64 GLY A N 1
ATOM 452 C CA . GLY A 1 64 ? -15.651 24.632 40.974 1.00 79.62 64 GLY A CA 1
ATOM 453 C C . GLY A 1 64 ? -16.879 25.191 40.245 1.00 79.62 64 GLY A C 1
ATOM 454 O O . GLY A 1 64 ? -17.413 24.523 39.359 1.00 79.62 64 GLY A O 1
ATOM 455 N N . GLN A 1 65 ? -17.337 26.405 40.566 1.00 85.00 65 GLN A N 1
ATOM 456 C CA . GLN A 1 65 ? -18.397 27.057 39.797 1.00 85.00 65 GLN A CA 1
ATOM 457 C C . GLN A 1 65 ? -17.917 27.470 38.408 1.00 85.00 65 GLN A C 1
ATOM 459 O O . GLN A 1 65 ? -16.749 27.803 38.208 1.00 85.00 65 GLN A O 1
ATOM 464 N N . THR A 1 66 ? -18.854 27.519 37.459 1.00 87.69 66 THR A N 1
ATOM 465 C CA . THR A 1 66 ? -18.578 27.949 36.086 1.00 87.69 66 THR A CA 1
ATOM 466 C C . THR A 1 66 ? -19.626 28.932 35.573 1.00 87.69 66 THR A C 1
ATOM 468 O O . THR A 1 66 ? -20.781 28.914 36.012 1.00 87.69 66 THR A O 1
ATOM 471 N N . LYS A 1 67 ? -19.219 29.787 34.632 1.00 88.06 67 LYS A N 1
ATOM 472 C CA . LYS A 1 67 ? -20.100 30.648 33.834 1.00 88.06 67 LYS A CA 1
ATOM 473 C C . LYS A 1 67 ? -19.640 30.663 32.375 1.00 88.06 67 LYS A C 1
ATOM 475 O O . LYS A 1 67 ? -18.452 30.509 32.100 1.00 88.06 67 LYS A O 1
ATOM 480 N N . LEU A 1 68 ? -20.580 30.848 31.452 1.00 87.19 68 LEU A N 1
ATOM 481 C CA . LEU A 1 68 ? -20.317 30.938 30.017 1.00 87.19 68 LEU A CA 1
ATOM 482 C C . LEU A 1 68 ? -20.591 32.365 29.544 1.00 87.19 68 LEU A C 1
ATOM 484 O O . LEU A 1 68 ? -21.731 32.837 29.610 1.00 87.19 68 LEU A O 1
ATOM 488 N N . ILE A 1 69 ? -19.559 33.050 29.066 1.00 87.38 69 ILE A N 1
ATOM 489 C CA . ILE A 1 69 ? -19.640 34.422 28.566 1.00 87.38 69 ILE A CA 1
ATOM 490 C C . ILE A 1 69 ? -19.572 34.410 27.040 1.00 87.38 69 ILE A C 1
ATOM 492 O O . ILE A 1 69 ? -18.816 33.641 26.449 1.00 87.38 69 ILE A O 1
ATOM 496 N N . ARG A 1 70 ? -20.370 35.270 26.401 1.00 87.31 70 ARG A N 1
ATOM 497 C CA . ARG A 1 70 ? -20.249 35.603 24.980 1.00 87.31 70 ARG A CA 1
ATOM 498 C C . ARG A 1 70 ? -19.896 37.082 24.825 1.00 87.31 70 ARG A C 1
ATOM 500 O O . ARG A 1 70 ? -20.566 37.928 25.419 1.00 87.31 70 ARG A O 1
ATOM 507 N N . GLY A 1 71 ? -18.906 37.374 23.986 1.00 83.44 71 GLY A N 1
ATOM 508 C CA . GLY A 1 71 ? -18.499 38.729 23.607 1.00 83.44 71 GLY A CA 1
ATOM 509 C C . GLY A 1 71 ? -18.350 38.909 22.088 1.00 83.44 71 GLY A C 1
ATOM 510 O O . GLY A 1 71 ? -18.380 37.943 21.321 1.00 83.44 71 GLY A O 1
ATOM 511 N N . GLU A 1 72 ? -18.140 40.158 21.665 1.00 84.56 72 GLU A N 1
ATOM 512 C CA . GLU A 1 72 ? -17.766 40.577 20.299 1.00 84.56 72 GLU A CA 1
ATOM 513 C C . GLU A 1 72 ? -16.565 41.577 20.354 1.00 84.56 72 GLU A C 1
ATOM 515 O O . GLU A 1 72 ? -16.241 42.024 21.445 1.00 84.56 72 GLU A O 1
ATOM 520 N N . ALA A 1 73 ? -15.893 41.967 19.248 1.00 82.25 73 ALA A N 1
ATOM 521 C CA . ALA A 1 73 ? -14.674 42.818 19.259 1.00 82.25 73 ALA A CA 1
ATOM 522 C C . ALA A 1 73 ? -14.233 43.496 17.905 1.00 82.25 73 ALA A C 1
ATOM 524 O O . ALA A 1 73 ? -13.115 43.301 17.443 1.00 82.25 73 ALA A O 1
ATOM 525 N N . VAL A 1 74 ? -15.096 44.315 17.275 1.00 85.06 74 VAL A N 1
ATOM 526 C CA . VAL A 1 74 ? -14.980 45.306 16.153 1.00 85.06 74 VAL A CA 1
ATOM 527 C C . VAL A 1 74 ? -13.895 46.449 16.242 1.00 85.06 74 VAL A C 1
ATOM 529 O O . VAL A 1 74 ? -14.218 47.634 16.088 1.00 85.06 74 VAL A O 1
ATOM 532 N N . PHE A 1 75 ? -12.619 46.209 16.566 1.00 85.69 75 PHE A N 1
ATOM 533 C CA . PHE A 1 75 ? -11.583 47.273 16.620 1.00 85.69 75 PHE A CA 1
ATOM 534 C C . PHE A 1 75 ? -11.320 47.984 15.282 1.00 85.69 75 PHE A C 1
ATOM 536 O O . PHE A 1 75 ? -11.098 47.336 14.265 1.00 85.69 75 PHE A O 1
ATOM 543 N N . ASN A 1 76 ? -11.269 49.323 15.299 1.00 83.12 76 ASN A N 1
ATOM 544 C CA . ASN A 1 76 ? -10.928 50.151 14.138 1.00 83.12 76 ASN A CA 1
ATOM 545 C C . ASN A 1 76 ? -9.533 50.763 14.305 1.00 83.12 76 ASN A C 1
ATOM 547 O O . ASN A 1 76 ? -9.263 51.403 15.318 1.00 83.12 76 ASN A O 1
ATOM 551 N N . MET A 1 77 ? -8.673 50.617 13.298 1.00 85.06 77 MET A N 1
ATOM 552 C CA . MET A 1 77 ? -7.307 51.156 13.279 1.00 85.06 77 MET A CA 1
ATOM 553 C C . MET A 1 77 ? -6.897 51.597 11.867 1.00 85.06 77 MET A C 1
ATOM 555 O O . MET A 1 77 ? -7.551 51.259 10.877 1.00 85.06 77 MET A O 1
ATOM 559 N N . THR A 1 78 ? -5.795 52.341 11.757 1.00 75.81 78 THR A N 1
ATOM 560 C CA . THR A 1 78 ? -5.167 52.664 10.464 1.00 75.81 78 THR A CA 1
ATOM 561 C C . THR A 1 78 ? -3.729 52.156 10.449 1.00 75.81 78 THR A C 1
ATOM 563 O O . THR A 1 78 ? -2.928 52.564 11.284 1.00 75.81 78 THR A O 1
ATOM 566 N N . MET A 1 79 ? -3.396 51.291 9.489 1.00 67.88 79 MET A N 1
ATOM 567 C CA . MET A 1 79 ? -2.053 50.729 9.294 1.00 67.88 79 MET A CA 1
ATOM 568 C C . MET A 1 79 ? -1.581 51.007 7.871 1.00 67.88 79 MET A C 1
ATOM 570 O O . MET A 1 79 ? -2.317 50.745 6.922 1.00 67.88 79 MET A O 1
ATOM 574 N N . ALA A 1 80 ? -0.370 51.554 7.712 1.00 64.81 80 ALA A N 1
ATOM 575 C CA . ALA A 1 80 ? 0.233 51.856 6.405 1.00 64.81 80 ALA A CA 1
ATOM 576 C C . ALA A 1 80 ? -0.718 52.588 5.418 1.00 64.81 80 ALA A C 1
ATOM 578 O O . ALA A 1 80 ? -0.767 52.284 4.228 1.00 64.81 80 ALA A O 1
ATOM 579 N N . GLY A 1 81 ? -1.526 53.530 5.925 1.00 62.03 81 GLY A N 1
ATOM 580 C CA . GLY A 1 81 ? -2.512 54.292 5.141 1.00 62.03 81 GLY A CA 1
ATOM 581 C C . GLY A 1 81 ? -3.838 53.571 4.842 1.00 62.03 81 GLY A C 1
ATOM 582 O O . GLY A 1 81 ? -4.745 54.187 4.286 1.00 62.03 81 GLY A O 1
ATOM 583 N N . SER A 1 82 ? -3.991 52.305 5.235 1.00 69.06 82 SER A N 1
ATOM 584 C CA . SER A 1 82 ? -5.218 51.515 5.060 1.00 69.06 82 SER A CA 1
ATOM 585 C C . SER A 1 82 ? -6.040 51.449 6.348 1.00 69.06 82 SER A C 1
ATOM 587 O O . SER A 1 82 ? -5.496 51.238 7.432 1.00 69.06 82 SER A O 1
ATOM 589 N N . LYS A 1 83 ? -7.368 51.587 6.236 1.00 77.25 83 LYS A N 1
ATOM 590 C CA . LYS A 1 83 ? -8.296 51.375 7.359 1.00 77.25 83 LYS A CA 1
ATOM 591 C C . LYS A 1 83 ? -8.549 49.878 7.566 1.00 77.25 83 LYS A C 1
ATOM 593 O O . LYS A 1 83 ? -8.894 49.169 6.618 1.00 77.25 83 LYS A O 1
ATOM 598 N N . LEU A 1 84 ? -8.414 49.425 8.809 1.00 79.94 84 LEU A N 1
ATOM 599 C CA . LEU A 1 84 ? -8.718 48.065 9.245 1.00 79.94 84 LEU A CA 1
ATOM 600 C C . LEU A 1 84 ? -9.832 48.088 10.296 1.00 79.94 84 LEU A C 1
A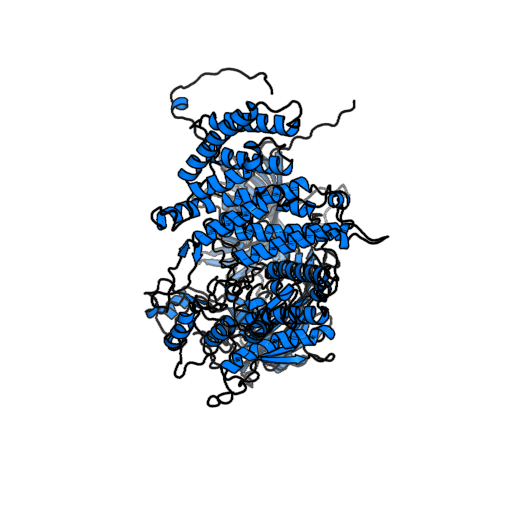TOM 602 O O . LEU A 1 84 ? -9.737 48.820 11.279 1.00 79.94 84 LEU A O 1
ATOM 606 N N . ALA A 1 85 ? -10.841 47.244 10.102 1.00 81.44 85 ALA A N 1
ATOM 607 C CA . ALA A 1 85 ? -11.858 46.889 11.080 1.00 81.44 85 ALA A CA 1
ATOM 608 C C . ALA A 1 85 ? -11.708 45.397 11.425 1.00 81.44 85 ALA A C 1
ATOM 610 O O . ALA A 1 85 ? -12.145 44.530 10.664 1.00 81.44 85 ALA A O 1
ATOM 611 N N . LEU A 1 86 ? -11.053 45.092 12.544 1.00 81.88 86 LEU A N 1
ATOM 612 C CA . LEU A 1 86 ? -10.964 43.745 13.115 1.00 81.88 86 LEU A CA 1
ATOM 613 C C . LEU A 1 86 ? -12.257 43.464 13.883 1.00 81.88 86 LEU A C 1
ATOM 615 O O . LEU A 1 86 ? -12.652 44.308 14.658 1.00 81.88 86 LEU A O 1
ATOM 619 N N . THR A 1 87 ? -12.922 42.324 13.721 1.00 81.44 87 THR A N 1
ATOM 620 C CA . THR A 1 87 ? -14.057 41.896 14.559 1.00 81.44 87 THR A CA 1
ATOM 621 C C . THR A 1 87 ? -13.816 40.482 15.053 1.00 81.44 87 THR A C 1
ATOM 623 O O . THR A 1 87 ? -13.844 39.568 14.241 1.00 81.44 87 THR A O 1
ATOM 626 N N . ASN A 1 88 ? -13.607 40.282 16.353 1.00 82.88 88 ASN A N 1
ATOM 627 C CA . ASN A 1 88 ? -13.587 38.943 16.953 1.00 82.88 88 ASN A CA 1
ATOM 628 C C . ASN A 1 88 ? -14.929 38.662 17.668 1.00 82.88 88 ASN A C 1
ATOM 630 O O . ASN A 1 88 ? -15.533 39.576 18.209 1.00 82.88 88 ASN A O 1
ATOM 634 N N . LYS A 1 89 ? -15.454 37.440 17.634 1.00 84.50 89 LYS A N 1
ATOM 635 C CA . LYS A 1 89 ? -16.622 36.983 18.402 1.00 84.50 89 LYS A CA 1
ATOM 636 C C . LYS A 1 89 ? -16.233 35.733 19.155 1.00 84.50 89 LYS A C 1
ATOM 638 O O . LYS A 1 89 ? -15.783 34.776 18.535 1.00 84.50 89 LYS A O 1
ATOM 643 N N . GLN A 1 90 ? -16.434 35.716 20.466 1.00 84.38 90 GLN A N 1
ATOM 644 C CA . GLN A 1 90 ? -15.913 34.644 21.307 1.00 84.38 90 GLN A CA 1
ATOM 645 C C . GLN A 1 90 ? -16.934 34.156 22.325 1.00 84.38 90 GLN A C 1
ATOM 647 O O . GLN A 1 90 ? -17.794 34.902 22.800 1.00 84.38 90 GLN A O 1
ATOM 652 N N . VAL A 1 91 ? -16.827 32.866 22.629 1.00 84.50 91 VAL A N 1
ATOM 653 C CA . VAL A 1 91 ? -17.484 32.216 23.757 1.00 84.50 91 VAL A CA 1
ATOM 654 C C . VAL A 1 91 ? -16.384 31.674 24.657 1.00 84.50 91 VAL A C 1
ATOM 656 O O . VAL A 1 91 ? -15.600 30.827 24.220 1.00 84.50 91 VAL A O 1
ATOM 659 N N . SER A 1 92 ? -16.347 32.142 25.900 1.00 88.19 92 SER A N 1
ATOM 660 C CA . SER A 1 92 ? -15.371 31.716 26.905 1.00 88.19 92 SER A CA 1
ATOM 661 C C . SER A 1 92 ? -16.078 31.090 28.101 1.00 88.19 92 SER A C 1
ATOM 663 O O . SER A 1 92 ? -17.197 31.475 28.464 1.00 88.19 92 SER A O 1
ATOM 665 N N . LYS A 1 93 ? -15.442 30.087 28.703 1.00 91.06 93 LYS A N 1
ATOM 666 C CA . LYS A 1 93 ? -15.926 29.416 29.907 1.00 91.06 93 LYS A CA 1
ATOM 667 C C . LYS A 1 93 ? -15.009 29.764 31.071 1.00 91.06 93 LYS A C 1
ATOM 669 O O . LYS A 1 93 ? -13.911 29.222 31.169 1.00 91.06 93 LYS A O 1
ATOM 674 N N . ILE A 1 94 ? -15.523 30.570 31.994 1.00 90.12 94 ILE A N 1
ATOM 675 C CA . ILE A 1 94 ? -14.837 30.896 33.242 1.00 90.12 94 ILE A CA 1
ATOM 676 C C . ILE A 1 94 ? -15.136 29.817 34.281 1.00 90.12 94 ILE A C 1
ATOM 678 O O . ILE A 1 94 ? -16.299 29.467 34.501 1.00 90.12 94 ILE A O 1
ATOM 682 N N . THR A 1 95 ? -14.089 29.316 34.933 1.00 91.06 95 THR A N 1
ATOM 683 C CA . THR A 1 95 ? -14.136 28.342 36.030 1.00 91.06 95 THR A CA 1
ATOM 684 C C . THR A 1 95 ? -13.412 28.911 37.245 1.00 91.06 95 THR A C 1
ATOM 686 O O . THR A 1 95 ? -12.222 29.197 37.174 1.00 91.06 95 THR A O 1
ATOM 689 N N . TYR A 1 96 ? -14.099 29.066 38.376 1.00 91.25 96 TYR A N 1
ATOM 690 C CA . TYR A 1 96 ? -13.487 29.556 39.615 1.00 91.25 96 TYR A CA 1
ATOM 691 C C . TYR A 1 96 ? -12.688 28.427 40.280 1.00 91.25 96 TYR A C 1
ATOM 693 O O . TYR A 1 96 ? -13.272 27.450 40.750 1.00 91.25 96 TYR A O 1
ATOM 701 N N . THR A 1 97 ? -11.358 28.525 40.301 1.00 90.81 97 THR A N 1
ATOM 702 C CA . THR A 1 97 ? -10.456 27.418 40.671 1.00 90.81 97 THR A CA 1
ATOM 703 C C . THR A 1 97 ? -9.920 27.499 42.096 1.00 90.81 97 THR A C 1
ATOM 705 O O . THR A 1 97 ? -9.657 26.457 42.695 1.00 90.81 97 THR A O 1
ATOM 708 N N . ALA A 1 98 ? -9.804 28.693 42.684 1.00 91.31 98 ALA A N 1
ATOM 709 C CA . ALA A 1 98 ? -9.408 28.856 44.084 1.00 91.31 98 ALA A CA 1
ATOM 710 C C . ALA A 1 98 ? -10.010 30.115 44.721 1.00 91.31 98 ALA A C 1
ATOM 712 O O . ALA A 1 98 ? -10.302 31.097 44.041 1.00 91.31 98 ALA A O 1
ATOM 713 N N . ILE A 1 99 ? -10.156 30.084 46.048 1.00 90.69 99 ILE A N 1
ATOM 714 C CA . ILE A 1 99 ? -10.428 31.260 46.879 1.00 90.69 99 ILE A CA 1
ATOM 715 C C . ILE A 1 99 ? -9.450 31.211 48.053 1.00 90.69 99 ILE A C 1
ATOM 717 O O . ILE A 1 99 ? -9.435 30.236 48.807 1.00 90.69 99 ILE A O 1
ATOM 721 N N . ALA A 1 100 ? -8.599 32.225 48.177 1.00 89.75 100 ALA A N 1
ATOM 722 C CA . ALA A 1 100 ? -7.578 32.308 49.212 1.00 89.75 100 ALA A CA 1
ATOM 723 C C . ALA A 1 100 ? -8.151 32.814 50.549 1.00 89.75 100 ALA A C 1
ATOM 725 O O . ALA A 1 100 ? -9.232 33.398 50.618 1.00 89.75 100 ALA A O 1
ATOM 726 N N . SER A 1 101 ? -7.413 32.613 51.645 1.00 83.00 101 SER A N 1
ATOM 727 C CA . SER A 1 101 ? -7.862 32.966 53.004 1.00 83.00 101 SER A CA 1
ATOM 728 C C . SER A 1 101 ? -8.016 34.472 53.257 1.00 83.00 101 SER A C 1
ATOM 730 O O . SER A 1 101 ? -8.683 34.862 54.211 1.00 83.00 101 SER A O 1
ATOM 732 N N . ASN A 1 102 ? -7.403 35.316 52.425 1.00 82.94 102 ASN A N 1
ATOM 733 C CA . ASN A 1 102 ? -7.587 36.772 52.407 1.00 82.94 102 ASN A CA 1
ATOM 734 C C . ASN A 1 102 ? -8.799 37.222 51.561 1.00 82.94 102 ASN A C 1
ATOM 736 O O . ASN A 1 102 ? -9.137 38.404 51.573 1.00 82.94 102 ASN A O 1
ATOM 740 N N . GLY A 1 103 ? -9.462 36.290 50.868 1.00 86.06 103 GLY A N 1
ATOM 741 C CA . GLY A 1 103 ? -10.606 36.533 49.993 1.00 86.06 103 GLY A CA 1
ATOM 742 C C . GLY A 1 103 ? -10.281 36.551 48.498 1.00 86.06 103 GLY A C 1
ATOM 743 O O . GLY A 1 103 ? -11.220 36.626 47.712 1.00 86.06 103 GLY A O 1
ATOM 744 N N . ASP A 1 104 ? -9.010 36.468 48.089 1.00 94.31 104 ASP A N 1
ATOM 745 C CA . ASP A 1 104 ? -8.642 36.570 46.670 1.00 94.31 104 ASP A CA 1
ATOM 746 C C . ASP A 1 104 ? -9.229 35.411 45.859 1.00 94.31 104 ASP A C 1
ATOM 748 O O . ASP A 1 104 ? -9.169 34.252 46.274 1.00 94.31 104 ASP A O 1
ATOM 752 N N . ILE A 1 105 ? -9.794 35.726 44.696 1.00 92.88 105 ILE A N 1
ATOM 753 C CA . ILE A 1 105 ? -10.512 34.786 43.834 1.00 92.88 105 ILE A CA 1
ATOM 754 C C . ILE A 1 105 ? -9.656 34.507 42.603 1.00 92.88 105 ILE A C 1
ATOM 756 O O . ILE A 1 105 ? -9.387 35.423 41.827 1.00 92.88 105 ILE A O 1
ATOM 760 N N . THR A 1 106 ? -9.282 33.244 42.398 1.00 94.19 106 THR A N 1
ATOM 761 C CA . THR A 1 106 ? -8.615 32.774 41.177 1.00 94.19 106 THR A CA 1
ATOM 762 C C . THR A 1 106 ? -9.608 32.045 40.284 1.00 94.19 106 THR A C 1
ATOM 764 O O . THR A 1 106 ? -10.380 31.201 40.751 1.00 94.19 106 THR A O 1
ATOM 767 N N . PHE A 1 107 ? -9.567 32.341 38.990 1.00 93.00 107 PHE A N 1
ATOM 768 C CA . PHE A 1 107 ? -10.350 31.662 37.970 1.00 93.00 107 PHE A CA 1
ATOM 769 C C . PHE A 1 107 ? -9.543 31.436 36.688 1.00 93.00 107 PHE A C 1
ATOM 771 O O . PHE A 1 107 ? -8.594 32.158 36.389 1.00 93.00 107 PHE A O 1
ATOM 778 N N . GLU A 1 108 ? -9.929 30.404 35.947 1.00 92.56 108 GLU A N 1
ATOM 779 C CA . GLU A 1 108 ? -9.449 30.107 34.599 1.00 92.56 108 GLU A CA 1
ATOM 780 C C . GLU A 1 108 ? -10.523 30.533 33.600 1.00 92.56 108 GLU A C 1
ATOM 782 O O . GLU A 1 108 ? -11.676 30.122 33.749 1.00 92.56 108 GLU A O 1
ATOM 787 N N . ASP A 1 109 ? -10.165 31.335 32.599 1.00 89.38 109 ASP A N 1
ATOM 788 C CA . ASP A 1 109 ? -11.022 31.639 31.454 1.00 89.38 109 ASP A CA 1
ATOM 789 C C . ASP A 1 109 ? -10.549 30.864 30.221 1.00 89.38 109 ASP A C 1
ATOM 791 O O . ASP A 1 109 ? -9.395 30.990 29.815 1.00 89.38 109 ASP A O 1
ATOM 795 N N . VAL A 1 110 ? -11.426 30.027 29.655 1.00 85.69 110 VAL A N 1
ATOM 796 C CA . VAL A 1 110 ? -11.085 29.088 28.574 1.00 85.69 110 VAL A CA 1
ATOM 797 C C . VAL A 1 110 ? -11.873 29.397 27.305 1.00 85.69 110 VAL A C 1
ATOM 799 O O . VAL A 1 110 ? -13.096 29.202 27.264 1.00 85.69 110 VAL A O 1
ATOM 802 N N . THR A 1 111 ? -11.174 29.768 26.232 1.00 83.50 111 THR A N 1
ATOM 803 C CA . THR A 1 111 ? -11.747 30.035 24.903 1.00 83.50 111 THR A CA 1
ATOM 804 C C . THR A 1 111 ? -12.372 28.768 24.307 1.00 83.50 111 THR A C 1
ATOM 806 O O . THR A 1 111 ? -11.676 27.873 23.827 1.00 83.50 111 THR A O 1
ATOM 809 N N . GLN A 1 112 ? -13.708 28.680 24.313 1.00 82.00 112 GLN A N 1
ATOM 810 C CA . GLN A 1 112 ? -14.458 27.551 23.736 1.00 82.00 112 GLN A CA 1
ATOM 811 C C . GLN A 1 112 ? -14.578 27.674 22.210 1.00 82.00 112 GLN A C 1
ATOM 813 O O . GLN A 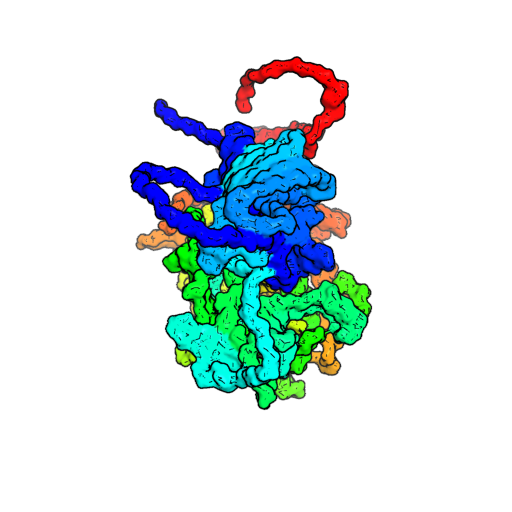1 112 ? -14.539 26.682 21.482 1.00 82.00 112 GLN A O 1
ATOM 818 N N . SER A 1 113 ? -14.736 28.904 21.717 1.00 82.00 113 SER A N 1
ATOM 819 C CA . SER A 1 113 ? -14.753 29.226 20.289 1.00 82.00 113 SER A CA 1
ATOM 820 C C . SER A 1 113 ? -14.463 30.706 20.073 1.00 82.00 113 SER A C 1
ATOM 822 O O . SER A 1 113 ? -15.061 31.527 20.768 1.00 82.00 113 SER A O 1
ATOM 824 N N . SER A 1 114 ? -13.659 31.039 19.064 1.00 81.88 114 SER A N 1
ATOM 825 C CA . SER A 1 114 ? -13.484 32.402 18.553 1.00 81.88 114 SER A CA 1
ATOM 826 C C . SER A 1 114 ? -13.670 32.427 17.027 1.00 81.88 114 SER A C 1
ATOM 828 O O . SER A 1 114 ? -13.233 31.517 16.321 1.00 81.88 114 SER A O 1
ATOM 830 N N . GLU A 1 115 ? -14.336 33.465 16.526 1.00 80.50 115 GLU A N 1
ATOM 831 C CA . GLU A 1 115 ? -14.487 33.814 15.112 1.00 80.50 115 GLU A CA 1
ATOM 832 C C . GLU A 1 115 ? -13.905 35.216 14.905 1.00 80.50 115 GLU A C 1
ATOM 834 O O . GLU A 1 115 ? -14.510 36.208 15.308 1.00 80.50 115 GLU A O 1
ATOM 839 N N . ALA A 1 116 ? -12.737 35.312 14.269 1.00 79.25 116 ALA A N 1
ATOM 840 C CA . ALA A 1 116 ? -12.100 36.586 13.958 1.00 79.25 116 ALA A CA 1
ATOM 841 C C . ALA A 1 116 ? -12.290 36.968 12.487 1.00 79.25 116 ALA A C 1
ATOM 843 O O . ALA A 1 116 ? -12.191 36.133 11.592 1.00 79.25 116 ALA A O 1
ATOM 844 N N . MET A 1 117 ? -12.530 38.250 12.228 1.00 78.94 117 MET A N 1
ATOM 845 C CA . MET A 1 117 ? -12.734 38.827 10.904 1.00 78.94 117 MET A CA 1
ATOM 846 C C . MET A 1 117 ? -11.904 40.099 10.735 1.00 78.94 117 MET A C 1
ATOM 848 O O . MET A 1 117 ? -11.821 40.903 11.654 1.00 78.94 117 MET A O 1
ATOM 852 N N . VAL A 1 118 ? -11.376 40.354 9.540 1.00 78.69 118 VAL A N 1
ATOM 853 C CA . VAL A 1 118 ? -10.781 41.645 9.157 1.00 78.69 118 VAL A CA 1
ATOM 854 C C . VAL A 1 118 ? -11.533 42.196 7.953 1.00 78.69 118 VAL A C 1
ATOM 856 O O . VAL A 1 118 ? -11.666 41.521 6.933 1.00 78.69 118 VAL A O 1
ATOM 859 N N . ASN A 1 119 ? -12.055 43.420 8.069 1.00 78.81 119 ASN A N 1
ATOM 860 C CA . ASN A 1 119 ? -12.873 44.084 7.047 1.00 78.81 119 ASN A CA 1
ATOM 861 C C . ASN A 1 119 ? -14.019 43.184 6.522 1.00 78.81 119 ASN A C 1
ATOM 863 O O . ASN A 1 119 ? -14.311 43.157 5.326 1.00 78.81 119 ASN A O 1
ATOM 867 N N . GLY A 1 120 ? -14.645 42.414 7.423 1.00 69.06 120 GLY A N 1
ATOM 868 C CA . GLY A 1 120 ? -15.743 41.486 7.114 1.00 69.06 120 GLY A CA 1
ATOM 869 C C . GLY A 1 120 ? -15.332 40.143 6.490 1.00 69.06 120 GLY A C 1
ATOM 870 O O . GLY A 1 120 ? -16.204 39.396 6.057 1.00 69.06 120 GLY A O 1
ATOM 871 N N . ARG A 1 121 ? -14.034 39.814 6.425 1.00 70.94 121 ARG A N 1
ATOM 872 C CA . ARG A 1 121 ? -13.532 38.502 5.976 1.00 70.94 121 ARG A CA 1
ATOM 873 C C . ARG A 1 121 ? -13.004 37.701 7.157 1.00 70.94 121 ARG A C 1
ATOM 875 O O . ARG A 1 121 ? -12.144 38.208 7.870 1.00 70.94 121 ARG A O 1
ATOM 882 N N . ALA A 1 122 ? -13.479 36.471 7.336 1.00 72.44 122 ALA A N 1
ATOM 883 C CA . ALA A 1 122 ? -12.993 35.575 8.384 1.00 72.44 122 ALA A CA 1
ATOM 884 C C . ALA A 1 122 ? -11.494 35.259 8.219 1.00 72.44 122 ALA A C 1
ATOM 886 O O . ALA A 1 122 ? -11.022 35.019 7.104 1.00 72.44 122 ALA A O 1
ATOM 887 N N . LEU A 1 123 ? -10.765 35.254 9.333 1.00 62.66 123 LEU A N 1
ATOM 888 C CA . LEU A 1 123 ? -9.395 34.765 9.438 1.00 62.66 123 LEU A CA 1
ATOM 889 C C . LEU A 1 123 ? -9.402 33.282 9.852 1.00 62.66 123 LEU A C 1
ATOM 891 O O . LEU A 1 123 ? -10.279 32.876 10.620 1.00 62.66 123 LEU A O 1
ATOM 895 N N . PRO A 1 124 ? -8.436 32.466 9.390 1.00 55.66 124 PRO A N 1
ATOM 896 C CA . PRO A 1 124 ? -8.173 31.177 10.021 1.00 55.66 124 PRO A CA 1
ATOM 897 C C . PRO A 1 124 ? -7.731 31.421 11.471 1.00 55.66 124 PRO A C 1
ATOM 899 O O . PRO A 1 124 ? -6.895 32.289 11.716 1.00 55.66 124 PRO A O 1
ATOM 902 N N . ASN A 1 125 ? -8.320 30.690 12.417 1.00 56.34 125 ASN A N 1
ATOM 903 C CA . ASN A 1 125 ? -8.046 30.833 13.844 1.00 56.34 125 ASN A CA 1
ATOM 904 C C . ASN A 1 125 ? -7.822 29.453 14.489 1.00 56.34 125 ASN A C 1
ATOM 906 O O . ASN A 1 125 ? -8.681 28.572 14.366 1.00 56.34 125 ASN A O 1
ATOM 910 N N . ASP A 1 126 ? -6.691 29.306 15.180 1.00 52.03 126 ASP A N 1
ATOM 911 C CA . ASP A 1 126 ? -6.250 28.085 15.859 1.00 52.03 126 ASP A CA 1
ATOM 912 C C . ASP A 1 126 ? -6.495 28.112 17.389 1.00 52.03 126 ASP A C 1
ATOM 914 O O . ASP A 1 126 ? -6.343 27.076 18.036 1.00 52.03 126 ASP A O 1
ATOM 918 N N . ASP A 1 127 ? -6.963 29.234 17.960 1.00 54.09 127 ASP A N 1
ATOM 919 C CA . ASP A 1 127 ? -7.006 29.549 19.411 1.00 54.09 127 ASP A CA 1
ATOM 920 C C . ASP A 1 127 ? -8.092 28.799 20.221 1.00 54.09 127 ASP A C 1
ATOM 922 O O . ASP A 1 127 ? -8.706 29.313 21.163 1.00 54.09 127 ASP A O 1
ATOM 926 N N . LYS A 1 128 ? -8.409 27.558 19.849 1.00 56.81 128 LYS A N 1
ATOM 927 C CA . LYS A 1 128 ? -9.373 26.734 20.587 1.00 56.81 128 LYS A CA 1
ATOM 928 C C . LYS A 1 128 ? -8.701 26.119 21.812 1.00 56.81 128 LYS A C 1
ATOM 930 O O . LYS A 1 128 ? -7.811 25.281 21.675 1.00 56.81 128 LYS A O 1
ATOM 935 N N . ASN A 1 129 ? -9.263 26.411 22.987 1.00 60.69 129 ASN A N 1
ATOM 936 C CA . ASN A 1 129 ? -8.806 26.012 24.326 1.00 60.69 129 ASN A CA 1
ATOM 937 C C . ASN A 1 129 ? -7.623 26.810 24.912 1.00 60.69 129 ASN A C 1
ATOM 939 O O . ASN A 1 129 ? -7.047 26.365 25.909 1.00 60.69 129 ASN A O 1
ATOM 943 N N . ASP A 1 130 ? -7.306 27.995 24.381 1.00 73.56 130 ASP A N 1
ATOM 944 C CA . ASP A 1 130 ? -6.471 28.955 25.118 1.00 73.56 130 ASP A CA 1
ATOM 945 C C . ASP A 1 130 ? -7.086 29.227 26.501 1.00 73.56 130 ASP A C 1
ATOM 947 O O . ASP A 1 130 ? -8.309 29.322 26.642 1.00 73.56 130 ASP A O 1
ATOM 951 N N . THR A 1 131 ? -6.233 29.261 27.529 1.00 82.38 131 THR A N 1
ATOM 952 C CA . THR A 1 131 ? -6.633 29.310 28.943 1.00 82.38 131 THR A CA 1
ATOM 953 C C . THR A 1 131 ? -5.841 30.377 29.689 1.00 82.38 131 THR A C 1
ATOM 955 O O . THR A 1 131 ? -4.650 30.195 29.948 1.00 82.38 131 THR A O 1
ATOM 958 N N . ASP A 1 132 ? -6.511 31.451 30.094 1.00 84.81 132 ASP A N 1
ATOM 959 C CA . ASP A 1 132 ? -5.926 32.514 30.911 1.00 84.81 132 ASP A CA 1
ATOM 960 C C . ASP A 1 132 ? -6.267 32.282 32.393 1.00 84.81 132 ASP A C 1
ATOM 962 O O . ASP A 1 132 ? -7.415 32.026 32.753 1.00 84.81 132 ASP A O 1
ATOM 966 N N . THR A 1 133 ? -5.273 32.353 33.283 1.00 89.56 133 THR A N 1
ATOM 967 C CA . THR A 1 133 ? -5.468 32.246 34.739 1.00 89.56 133 THR A CA 1
ATOM 968 C C . THR A 1 133 ? -5.366 33.626 35.376 1.00 89.56 133 THR A C 1
ATOM 970 O O . THR A 1 133 ? -4.330 34.285 35.267 1.00 89.56 133 THR A O 1
ATOM 973 N N . ILE A 1 134 ? -6.425 34.055 36.061 1.00 90.94 134 ILE A N 1
ATOM 974 C CA . ILE A 1 134 ? -6.570 35.409 36.607 1.00 90.94 134 ILE A CA 1
ATOM 975 C C . ILE A 1 134 ? -6.901 35.321 38.100 1.00 90.94 134 ILE A C 1
ATOM 977 O O . ILE A 1 134 ? -7.733 34.512 38.510 1.00 90.94 134 ILE A O 1
ATOM 981 N N . THR A 1 135 ? -6.271 36.168 38.917 1.00 93.38 135 THR A N 1
ATOM 982 C CA . THR A 1 135 ? -6.581 36.330 40.346 1.00 93.38 135 THR A CA 1
ATOM 983 C C . THR A 1 135 ? -6.936 37.780 40.646 1.00 93.38 135 THR A C 1
ATOM 985 O O . THR A 1 135 ? -6.179 38.682 40.283 1.00 93.38 135 THR A O 1
ATOM 988 N N . ILE A 1 136 ? -8.045 38.005 41.354 1.00 93.06 136 ILE A N 1
ATOM 989 C CA . ILE A 1 136 ? -8.509 39.331 41.792 1.00 93.06 136 ILE A CA 1
ATOM 990 C C . ILE A 1 136 ? -8.762 39.387 43.301 1.00 93.06 136 ILE A C 1
ATOM 992 O O . ILE A 1 136 ? -9.137 38.388 43.917 1.00 93.06 136 ILE A O 1
ATOM 996 N N . HIS A 1 137 ? -8.626 40.575 43.885 1.00 93.31 137 HIS A N 1
ATOM 997 C CA . HIS A 1 137 ? -9.150 40.882 45.214 1.00 93.31 137 HIS A CA 1
ATOM 998 C C . HIS A 1 137 ? -10.696 40.969 45.181 1.00 93.31 137 HIS A C 1
ATOM 1000 O O . HIS A 1 137 ? -11.273 41.252 44.127 1.00 93.31 137 HIS A O 1
ATOM 1006 N N . PRO A 1 138 ? -11.403 40.807 46.320 1.00 90.00 138 PRO A N 1
ATOM 1007 C CA . PRO A 1 138 ? -12.870 40.908 46.388 1.00 90.00 138 PRO A CA 1
ATOM 1008 C C . PRO A 1 138 ? -13.482 42.235 45.907 1.00 90.00 138 PRO A C 1
ATOM 1010 O O . PRO A 1 138 ? -14.681 42.293 45.638 1.00 90.00 138 PRO A O 1
ATOM 1013 N N . ASP A 1 139 ? -12.702 43.315 45.827 1.00 90.69 139 ASP A N 1
ATOM 1014 C CA . ASP A 1 139 ? -13.157 44.596 45.277 1.00 90.69 139 ASP A CA 1
ATOM 1015 C C . ASP A 1 139 ? -13.032 44.691 43.748 1.00 90.69 139 ASP A C 1
ATOM 1017 O O . ASP A 1 139 ? -13.619 45.599 43.171 1.00 90.69 139 ASP A O 1
ATOM 1021 N N . GLY A 1 140 ? -12.354 43.746 43.088 1.00 88.25 140 GLY A N 1
ATOM 1022 C CA . GLY A 1 140 ? -12.137 43.713 41.637 1.00 88.25 140 GLY A CA 1
ATOM 1023 C C . GLY A 1 140 ? -10.725 44.087 41.191 1.00 88.25 140 GLY A C 1
ATOM 1024 O O . GLY A 1 140 ? -10.418 43.964 40.006 1.00 88.25 140 GLY A O 1
ATOM 1025 N N . THR A 1 141 ? -9.852 44.529 42.101 1.00 91.06 141 THR A N 1
ATOM 1026 C CA . THR A 1 141 ? -8.466 44.873 41.748 1.00 91.06 141 THR A CA 1
ATOM 1027 C C . THR A 1 141 ? -7.636 43.629 41.386 1.00 91.06 141 THR A C 1
ATOM 1029 O O . THR A 1 141 ? -7.761 42.569 42.003 1.00 91.06 141 THR A O 1
ATOM 1032 N N . LEU A 1 142 ? -6.811 43.741 40.338 1.00 91.50 142 LEU A N 1
ATOM 1033 C CA . LEU A 1 142 ? -6.062 42.628 39.741 1.00 91.50 142 LEU A CA 1
ATOM 1034 C C . LEU A 1 142 ? -4.815 42.264 40.567 1.00 91.50 142 LEU A C 1
ATOM 1036 O O . LEU A 1 142 ? -3.950 43.109 40.786 1.00 91.50 142 LEU A O 1
ATOM 1040 N N . VAL A 1 143 ? -4.701 40.992 40.962 1.00 91.94 143 VAL A N 1
ATOM 1041 C CA . VAL A 1 143 ? -3.561 40.438 41.719 1.00 91.94 143 VAL A CA 1
ATOM 1042 C C . VAL A 1 143 ? -2.573 39.736 40.793 1.00 91.94 143 VAL A C 1
ATOM 1044 O O . VAL A 1 143 ? -1.370 39.969 40.874 1.00 91.94 143 VAL A O 1
ATOM 1047 N N . SER A 1 144 ? -3.068 38.863 39.909 1.00 90.50 144 SER A N 1
ATOM 1048 C CA . SER A 1 144 ? -2.228 38.158 38.938 1.00 90.50 144 SER A CA 1
ATOM 1049 C C . SER A 1 144 ? -2.972 37.845 37.643 1.00 90.50 144 SER A C 1
ATOM 1051 O O . SER A 1 144 ? -4.192 37.688 37.642 1.00 90.50 144 SER A O 1
ATOM 1053 N N . TYR A 1 145 ? -2.226 37.772 36.542 1.00 87.50 145 TYR A N 1
ATOM 1054 C CA . TYR A 1 145 ? -2.718 37.430 35.210 1.00 87.50 145 TYR A CA 1
ATOM 1055 C C . TYR A 1 145 ? -1.648 36.584 34.520 1.00 87.50 145 TYR A C 1
ATOM 1057 O O . TYR A 1 145 ? -0.486 36.990 34.450 1.00 87.50 145 TYR A O 1
ATOM 1065 N N . LYS A 1 146 ? -2.025 35.421 33.996 1.00 85.50 146 LYS A N 1
ATOM 1066 C CA . LYS A 1 146 ? -1.133 34.522 33.262 1.00 85.50 146 LYS A CA 1
ATOM 1067 C C . LYS A 1 146 ? -1.857 34.003 32.028 1.00 85.50 146 LYS A C 1
ATOM 1069 O O . LYS A 1 146 ? -2.837 33.281 32.181 1.00 85.50 146 LYS A O 1
ATOM 1074 N N . SER A 1 147 ? -1.362 34.335 30.837 1.00 76.62 147 SER A N 1
ATOM 1075 C CA . SER A 1 147 ? -1.980 33.860 29.596 1.00 76.62 147 SER A CA 1
ATOM 1076 C C . SER A 1 147 ? -1.505 32.463 29.185 1.00 76.62 147 SER A C 1
ATOM 1078 O O . SER A 1 147 ? -0.378 32.062 29.503 1.00 76.62 147 SER A O 1
ATOM 1080 N N . GLY A 1 148 ? -2.385 31.723 28.508 1.00 63.62 148 GLY A N 1
ATOM 1081 C CA . GLY A 1 148 ? -2.121 30.384 27.972 1.00 63.62 148 GLY A CA 1
ATOM 1082 C C . GLY A 1 148 ? -1.527 30.351 26.558 1.00 63.62 148 GLY A C 1
ATOM 1083 O O . GLY A 1 148 ? -0.987 29.314 26.172 1.00 63.62 148 GLY A O 1
ATOM 1084 N N . GLY A 1 149 ? -1.609 31.458 25.811 1.00 59.19 149 GLY A N 1
ATOM 1085 C CA . GLY A 1 149 ? -1.185 31.548 24.409 1.00 59.19 149 GLY A CA 1
ATOM 1086 C C . GLY A 1 149 ? 0.337 31.511 24.187 1.00 59.19 149 GLY A C 1
ATOM 1087 O O . GLY A 1 149 ? 1.143 31.510 25.120 1.00 59.19 149 GLY A O 1
ATOM 1088 N N . THR A 1 150 ? 0.756 31.483 22.917 1.00 48.09 150 THR A N 1
ATOM 1089 C CA . THR A 1 150 ? 2.167 31.276 22.527 1.00 48.09 150 THR A CA 1
ATOM 1090 C C . THR A 1 150 ? 3.085 32.502 22.623 1.00 48.09 150 THR A C 1
ATOM 1092 O O . THR A 1 150 ? 4.294 32.336 22.459 1.00 48.09 150 THR A O 1
ATOM 1095 N N . ASP A 1 151 ? 2.568 33.703 22.896 1.00 50.25 151 ASP A N 1
ATOM 1096 C CA . ASP A 1 151 ? 3.393 34.907 23.087 1.00 50.25 151 ASP A CA 1
ATOM 1097 C C . ASP A 1 151 ? 3.834 35.045 24.549 1.00 50.25 151 ASP A C 1
ATOM 1099 O O . ASP A 1 151 ? 3.016 35.251 25.445 1.00 50.25 151 ASP A O 1
ATOM 1103 N N . LYS A 1 152 ? 5.144 34.916 24.798 1.00 49.31 152 LYS A N 1
ATOM 1104 C CA . LYS A 1 152 ? 5.708 34.945 26.159 1.00 49.31 152 LYS A CA 1
ATOM 1105 C C . LYS A 1 152 ? 6.410 36.234 26.576 1.00 49.31 152 LYS A C 1
ATOM 1107 O O . LYS A 1 152 ? 6.642 36.362 27.772 1.00 49.31 152 LYS A O 1
ATOM 1112 N N . ASP A 1 153 ? 6.721 37.161 25.663 1.00 49.84 153 ASP A N 1
ATOM 1113 C CA . ASP A 1 153 ? 7.528 38.348 26.017 1.00 49.84 153 ASP A CA 1
ATOM 1114 C C . ASP A 1 153 ? 7.281 39.650 25.211 1.00 49.84 153 ASP A C 1
ATOM 1116 O O . ASP A 1 153 ? 8.005 40.621 25.432 1.00 49.84 153 ASP A O 1
ATOM 1120 N N . GLU A 1 154 ? 6.254 39.766 24.352 1.00 49.72 154 GLU A N 1
ATOM 1121 C CA . GLU A 1 154 ? 5.883 41.071 23.755 1.00 49.72 154 GLU A CA 1
ATOM 1122 C C . GLU A 1 154 ? 4.451 41.521 24.103 1.00 49.72 154 GLU A C 1
ATOM 1124 O O . GLU A 1 154 ? 3.478 40.797 23.936 1.00 49.72 154 GLU A O 1
ATOM 1129 N N . ASP A 1 155 ? 4.361 42.759 24.608 1.00 54.91 155 ASP A N 1
ATOM 1130 C CA . ASP A 1 155 ? 3.171 43.493 25.062 1.00 54.91 155 ASP A CA 1
ATOM 1131 C C . ASP A 1 155 ? 2.267 42.828 26.123 1.00 54.91 155 ASP A C 1
ATOM 1133 O O . ASP A 1 155 ? 1.329 42.084 25.847 1.00 54.91 155 ASP A O 1
ATOM 1137 N N . ARG A 1 156 ? 2.442 43.283 27.376 1.00 69.88 156 ARG A N 1
ATOM 1138 C CA . ARG A 1 156 ? 1.564 43.044 28.543 1.00 69.88 156 ARG A CA 1
ATOM 1139 C C . ARG A 1 156 ? 0.190 43.739 28.414 1.00 69.88 156 ARG A C 1
ATOM 1141 O O . ARG A 1 156 ? -0.215 44.536 29.262 1.00 69.88 156 ARG A O 1
ATOM 1148 N N . LEU A 1 157 ? -0.512 43.490 27.312 1.00 78.19 157 LEU A N 1
ATOM 1149 C CA . LEU A 1 157 ? -1.758 44.157 26.944 1.00 78.19 157 LEU A CA 1
ATOM 1150 C C . LEU A 1 157 ? -2.971 43.604 27.707 1.00 78.19 157 LEU A C 1
ATOM 1152 O O . LEU A 1 157 ? -3.807 44.391 28.144 1.00 78.19 157 LEU A O 1
ATOM 1156 N N . GLY A 1 158 ? -3.030 42.287 27.937 1.00 79.19 158 GLY A N 1
ATOM 1157 C CA . GLY A 1 158 ? -4.109 41.626 28.689 1.00 79.19 158 GLY A CA 1
ATOM 1158 C C . GLY A 1 158 ? -4.354 42.213 30.083 1.00 79.19 158 GLY A C 1
ATOM 1159 O O . GLY A 1 158 ? -5.456 42.696 30.336 1.00 79.19 158 GLY A O 1
ATOM 1160 N N . PRO A 1 159 ? -3.335 42.300 30.961 1.00 84.62 159 PRO A N 1
ATOM 1161 C CA . PRO A 1 159 ? -3.481 42.916 32.282 1.00 84.62 159 PRO A CA 1
ATOM 1162 C C . PRO A 1 159 ? -3.963 44.374 32.227 1.00 84.62 159 PRO A C 1
ATOM 1164 O O . PRO A 1 159 ? -4.755 44.797 33.072 1.00 84.62 159 PRO A O 1
ATOM 1167 N N . ARG A 1 160 ? -3.526 45.148 31.220 1.00 87.00 160 ARG A N 1
ATOM 1168 C CA . ARG A 1 160 ? -3.961 46.541 31.010 1.00 87.00 160 ARG A CA 1
ATOM 1169 C C . ARG A 1 160 ? -5.423 46.621 30.566 1.00 87.00 160 ARG A C 1
ATOM 1171 O O . ARG A 1 160 ? -6.177 47.390 31.154 1.00 87.00 160 ARG A O 1
ATOM 1178 N N . LEU A 1 161 ? -5.842 45.815 29.587 1.00 85.94 161 LEU A N 1
ATOM 1179 C CA . LEU A 1 161 ? -7.234 45.767 29.121 1.00 85.94 161 LEU A CA 1
ATOM 1180 C C . LEU A 1 161 ? -8.185 45.234 30.199 1.00 85.94 161 LEU A C 1
ATOM 1182 O O . LEU A 1 161 ? -9.253 45.811 30.391 1.00 85.94 161 LEU A O 1
ATOM 1186 N N . TYR A 1 162 ? -7.782 44.209 30.954 1.00 87.25 162 TYR A N 1
ATOM 1187 C CA . TYR A 1 162 ? -8.547 43.696 32.094 1.00 87.25 162 TYR A CA 1
ATOM 1188 C C . TYR A 1 162 ? -8.790 44.796 33.138 1.00 87.25 162 TYR A C 1
ATOM 1190 O O . TYR A 1 162 ? -9.923 45.021 33.562 1.00 87.25 162 TYR A O 1
ATOM 1198 N N . THR A 1 163 ? -7.738 45.544 33.493 1.00 88.25 163 THR A N 1
ATOM 1199 C CA . THR A 1 163 ? -7.817 46.675 34.437 1.00 88.25 163 THR A CA 1
ATOM 1200 C C . THR A 1 163 ? -8.701 47.812 33.908 1.00 88.25 163 THR A C 1
ATOM 1202 O O . THR A 1 163 ? -9.453 48.409 34.672 1.00 88.25 163 THR A O 1
ATOM 1205 N N . ALA A 1 164 ? -8.659 48.081 32.599 1.00 87.81 164 ALA A N 1
ATOM 1206 C CA . ALA A 1 164 ? -9.448 49.131 31.953 1.00 87.81 164 ALA A CA 1
ATOM 1207 C C . ALA A 1 164 ? -10.945 48.801 31.797 1.00 87.81 164 ALA A C 1
ATOM 1209 O O . ALA A 1 164 ? -11.733 49.705 31.532 1.00 87.81 164 ALA A O 1
ATOM 1210 N N . THR A 1 165 ? -11.343 47.530 31.920 1.00 87.00 165 THR A N 1
ATOM 1211 C CA . THR A 1 165 ? -12.714 47.055 31.631 1.00 87.00 165 THR A CA 1
ATOM 1212 C C . THR A 1 165 ? -13.428 46.426 32.831 1.00 87.00 165 THR A C 1
ATOM 1214 O O . THR A 1 165 ? -14.655 46.309 32.815 1.00 87.00 165 THR A O 1
ATOM 1217 N N . THR A 1 166 ? -12.695 46.062 33.888 1.00 88.50 166 THR A N 1
ATOM 1218 C CA . THR A 1 166 ? -13.244 45.442 35.104 1.00 88.50 166 THR A CA 1
ATOM 1219 C C . THR A 1 166 ? -13.517 46.499 36.182 1.00 88.50 166 THR A C 1
ATOM 1221 O O . THR A 1 166 ? -12.595 47.221 36.567 1.00 88.50 166 THR A O 1
ATOM 1224 N N . PRO A 1 167 ? -14.749 46.605 36.718 1.00 90.12 167 PRO A N 1
ATOM 1225 C CA . PRO A 1 167 ? -15.073 47.618 37.712 1.00 90.12 167 PRO A CA 1
ATOM 1226 C C . PRO A 1 167 ? -14.528 47.262 39.096 1.00 90.12 167 PRO A C 1
ATOM 1228 O O . PRO A 1 167 ? -14.647 46.117 39.540 1.00 90.12 167 PRO A O 1
ATOM 1231 N N . VAL A 1 168 ? -14.009 48.278 39.794 1.00 91.81 168 VAL A N 1
ATOM 1232 C CA . VAL A 1 168 ? -13.552 48.192 41.188 1.00 91.81 168 VAL A CA 1
ATOM 1233 C C . VAL A 1 168 ? -14.586 48.810 42.130 1.00 91.81 168 VAL A C 1
ATOM 1235 O O . VAL A 1 168 ? -14.961 49.974 41.978 1.00 91.81 168 VAL A O 1
ATOM 1238 N N . PHE A 1 169 ? -15.035 48.051 43.129 1.00 93.69 169 PHE A N 1
ATOM 1239 C CA . PHE A 1 169 ? -16.097 48.455 44.053 1.00 93.69 169 PHE A CA 1
ATOM 1240 C C . PHE A 1 169 ? -15.563 49.047 45.367 1.00 93.69 169 PHE A C 1
ATOM 1242 O O . PHE A 1 169 ? -14.573 48.569 45.922 1.00 93.69 169 PHE A O 1
ATOM 1249 N N . PRO A 1 170 ? -16.229 50.066 45.939 1.00 90.38 170 PRO A N 1
ATOM 1250 C CA . PRO A 1 170 ? -15.822 50.647 47.202 1.00 90.38 170 PRO A CA 1
ATOM 1251 C C . PRO A 1 170 ? -16.398 49.830 48.366 1.00 90.38 170 PRO A C 1
ATOM 1253 O O . PRO A 1 170 ? -17.518 49.331 48.310 1.00 90.38 170 PRO A O 1
ATOM 1256 N N . LYS A 1 171 ? -15.687 49.781 49.496 1.00 83.00 171 LYS A N 1
ATOM 1257 C CA . LYS A 1 171 ? -16.126 49.041 50.700 1.00 83.00 171 LYS A CA 1
ATOM 1258 C C . LYS A 1 171 ? -17.329 49.677 51.434 1.00 83.00 171 LYS A C 1
ATOM 1260 O O . LYS A 1 171 ? -17.733 49.179 52.483 1.00 83.00 171 LYS A O 1
ATOM 1265 N N . LYS A 1 172 ? -17.898 50.773 50.909 1.00 85.06 172 LYS A N 1
ATOM 1266 C CA . LYS A 1 172 ? -19.102 51.448 51.432 1.00 85.06 172 LYS A CA 1
ATOM 1267 C C . LYS A 1 172 ? -20.367 50.900 50.745 1.00 85.06 172 LYS A C 1
ATOM 1269 O O . LYS A 1 172 ? -20.305 50.610 49.552 1.00 85.06 172 LYS A O 1
ATOM 1274 N N . PRO A 1 173 ? -21.520 50.817 51.434 1.00 86.62 173 PRO A N 1
ATOM 1275 C CA . PRO A 1 173 ? -22.801 50.583 50.770 1.00 86.62 173 PRO A CA 1
ATOM 1276 C C . PRO A 1 173 ? -23.103 51.680 49.741 1.00 86.62 173 PRO A C 1
ATOM 1278 O O . PRO A 1 173 ? -22.806 52.850 49.985 1.00 86.62 173 PRO A O 1
ATOM 1281 N N . LEU A 1 174 ? -23.719 51.287 48.628 1.00 87.69 174 LEU A N 1
ATOM 1282 C CA . LEU A 1 174 ? -24.066 52.119 47.480 1.00 87.69 174 LEU A CA 1
ATOM 1283 C C . LEU A 1 174 ? -25.586 52.207 47.284 1.00 87.69 174 LEU A C 1
ATOM 1285 O O . LEU A 1 174 ? -26.317 51.271 47.609 1.00 87.69 174 LEU A O 1
ATOM 1289 N N . THR A 1 175 ? -26.043 53.312 46.700 1.00 87.12 175 THR A N 1
ATOM 1290 C CA . THR A 1 175 ? -27.398 53.541 46.176 1.00 87.12 175 THR A CA 1
ATOM 1291 C C . THR A 1 175 ? -27.341 54.170 44.775 1.00 87.12 175 THR A C 1
ATOM 1293 O O . THR A 1 175 ? -26.301 54.655 44.338 1.00 87.12 175 THR A O 1
ATOM 1296 N N . ALA A 1 176 ? -28.468 54.192 44.054 1.00 85.38 176 ALA A N 1
ATOM 1297 C CA . ALA A 1 176 ? -28.613 54.963 42.818 1.00 85.38 176 ALA A CA 1
ATOM 1298 C C . ALA A 1 176 ? -28.212 56.439 43.019 1.00 85.38 176 ALA A C 1
ATOM 1300 O O . ALA A 1 176 ? -28.630 57.068 43.992 1.00 85.38 176 ALA A O 1
ATOM 1301 N N . GLY A 1 177 ? -27.406 56.967 42.095 1.00 84.69 177 GLY A N 1
ATOM 1302 C CA . GLY A 1 177 ? -26.810 58.304 42.145 1.00 84.69 177 GLY A CA 1
ATOM 1303 C C . GLY A 1 177 ? -25.441 58.388 42.833 1.00 84.69 177 GLY A C 1
ATOM 1304 O O . GLY A 1 177 ? -24.766 59.406 42.679 1.00 84.69 177 GLY A O 1
ATOM 1305 N N . ASP A 1 178 ? -24.997 57.352 43.558 1.00 91.56 178 ASP A N 1
ATOM 1306 C CA . ASP A 1 178 ? -23.686 57.379 44.215 1.00 91.56 178 ASP A CA 1
ATOM 1307 C C . ASP A 1 178 ? -22.534 57.373 43.209 1.00 91.56 178 ASP A C 1
ATOM 1309 O O . ASP A 1 178 ? -22.553 56.653 42.206 1.00 91.56 178 ASP A O 1
ATOM 1313 N N . LYS A 1 179 ? -21.487 58.134 43.546 1.00 93.44 179 LYS A N 1
ATOM 1314 C CA . LYS A 1 179 ? -20.226 58.189 42.803 1.00 93.44 179 LYS A CA 1
ATOM 1315 C C . LYS A 1 179 ? -19.041 57.789 43.676 1.00 93.44 179 LYS A C 1
ATOM 1317 O O . LYS A 1 179 ? -19.055 57.955 44.907 1.00 93.44 179 LYS A O 1
ATOM 1322 N N . TRP A 1 180 ? -18.023 57.233 43.035 1.00 94.81 180 TRP A N 1
ATOM 1323 C CA . TRP A 1 180 ? -16.705 56.986 43.614 1.00 94.81 180 TRP A CA 1
ATOM 1324 C C . TRP A 1 180 ? -15.656 56.940 42.504 1.00 94.81 180 TRP A C 1
ATOM 1326 O O . TRP A 1 180 ? -16.002 56.769 41.338 1.00 94.81 180 TRP A O 1
ATOM 1336 N N . SER A 1 181 ? -14.391 57.052 42.887 1.00 93.50 181 SER A N 1
ATOM 1337 C CA . SER A 1 181 ? -13.256 56.964 41.970 1.00 93.50 181 SER A CA 1
ATOM 1338 C C . SER A 1 181 ? -12.224 55.976 42.522 1.00 93.50 181 SER A C 1
ATOM 1340 O O . SER A 1 181 ? -12.252 55.646 43.714 1.00 93.50 181 SER A O 1
ATOM 1342 N N . HIS A 1 182 ? -11.332 55.482 41.668 1.00 93.81 182 HIS A N 1
ATOM 1343 C CA . HIS A 1 182 ? -10.226 54.602 42.034 1.00 93.81 182 HIS A CA 1
ATOM 1344 C C . HIS A 1 182 ? -8.953 55.009 41.284 1.00 93.81 182 HIS A C 1
ATOM 1346 O O . HIS A 1 182 ? -8.937 55.051 40.054 1.00 93.81 182 HIS A O 1
ATOM 1352 N N . ASP A 1 183 ? -7.886 55.278 42.037 1.00 92.56 183 ASP A N 1
ATOM 1353 C CA . ASP A 1 183 ? -6.546 55.525 41.509 1.00 92.56 183 ASP A CA 1
ATOM 1354 C C . ASP A 1 183 ? -5.752 54.215 41.478 1.00 92.56 183 ASP A C 1
ATOM 1356 O O . ASP A 1 183 ? -5.404 53.657 42.521 1.00 92.56 183 ASP A O 1
ATOM 1360 N N . TYR A 1 184 ? -5.429 53.740 40.278 1.00 90.81 184 TYR A N 1
ATOM 1361 C CA . TYR A 1 184 ? -4.561 52.586 40.079 1.00 90.81 184 TYR A CA 1
ATOM 1362 C C . TYR A 1 184 ? -3.099 53.021 40.192 1.00 90.81 184 TYR A C 1
ATOM 1364 O O . TYR A 1 184 ? -2.655 53.954 39.516 1.00 90.81 184 TYR A O 1
ATOM 1372 N N . LEU A 1 185 ? -2.329 52.316 41.020 1.00 88.19 185 LEU A N 1
ATOM 1373 C CA . LEU A 1 185 ? -0.874 52.448 41.068 1.00 88.19 185 LEU A CA 1
ATOM 1374 C C . LEU A 1 185 ? -0.229 51.597 39.956 1.00 88.19 185 LEU A C 1
ATOM 1376 O O . LEU A 1 185 ? -0.750 50.529 39.635 1.00 88.19 185 LEU A O 1
ATOM 1380 N N . PRO A 1 186 ? 0.907 52.030 39.376 1.00 86.12 186 PRO A N 1
ATOM 1381 C CA . PRO A 1 186 ? 1.603 51.247 38.360 1.00 86.12 186 PRO A CA 1
ATOM 1382 C C . PRO A 1 186 ? 2.165 49.953 38.965 1.00 86.12 186 PRO A C 1
ATOM 1384 O O . PRO A 1 186 ? 2.818 49.988 40.010 1.00 86.12 186 PRO A O 1
ATOM 1387 N N . ASN A 1 187 ? 1.958 48.822 38.289 1.00 86.62 187 ASN A N 1
ATOM 1388 C CA . ASN A 1 187 ? 2.492 47.523 38.693 1.00 86.62 187 ASN A CA 1
ATOM 1389 C C . ASN A 1 187 ? 3.480 47.017 37.629 1.00 86.62 187 ASN A C 1
ATOM 1391 O O . ASN A 1 187 ? 3.093 46.638 36.523 1.00 86.62 187 ASN A O 1
ATOM 1395 N N . ASN A 1 188 ? 4.768 46.992 37.980 1.00 81.62 188 ASN A N 1
ATOM 1396 C CA . ASN A 1 188 ? 5.850 46.596 37.075 1.00 81.62 188 ASN A CA 1
ATOM 1397 C C . ASN A 1 188 ? 5.912 45.088 36.783 1.00 81.62 188 ASN A C 1
ATOM 1399 O O . ASN A 1 188 ? 6.569 44.710 35.812 1.00 81.62 188 ASN A O 1
ATOM 1403 N N . ASP A 1 189 ? 5.231 44.242 37.554 1.00 79.44 189 ASP A N 1
ATOM 1404 C CA . ASP A 1 189 ? 5.182 42.795 37.317 1.00 79.44 189 ASP A CA 1
ATOM 1405 C C . ASP A 1 189 ? 4.070 42.460 36.314 1.00 79.44 189 ASP A C 1
ATOM 1407 O O . ASP A 1 189 ? 4.300 41.750 35.336 1.00 79.44 189 ASP A O 1
ATOM 1411 N N . LEU A 1 190 ? 2.892 43.071 36.489 1.00 80.00 190 LEU A N 1
ATOM 1412 C CA . LEU A 1 190 ? 1.743 42.941 35.580 1.00 80.00 190 LEU A CA 1
ATOM 1413 C C . LEU A 1 190 ? 1.848 43.830 34.330 1.00 80.00 190 LEU A C 1
ATOM 1415 O O . LEU A 1 190 ? 1.175 43.585 33.333 1.00 80.00 190 LEU A O 1
ATOM 1419 N N . GLY A 1 191 ? 2.670 44.882 34.369 1.00 80.81 191 GLY A N 1
ATOM 1420 C CA . GLY A 1 191 ? 2.765 45.901 33.317 1.00 80.81 191 GLY A CA 1
ATOM 1421 C C . GLY A 1 191 ? 1.584 46.867 33.249 1.00 80.81 191 GLY A C 1
ATOM 1422 O O . GLY A 1 191 ? 1.432 47.558 32.239 1.00 80.81 191 GLY A O 1
ATOM 1423 N N . THR A 1 192 ? 0.750 46.928 34.289 1.00 85.94 192 THR A N 1
ATOM 1424 C CA . THR A 1 192 ? -0.329 47.915 34.376 1.00 85.94 192 THR A CA 1
ATOM 1425 C C . THR A 1 192 ? 0.237 49.284 34.745 1.00 85.94 192 THR A C 1
ATOM 1427 O O . THR A 1 192 ? 1.216 49.410 35.487 1.00 85.94 192 THR A O 1
ATOM 1430 N N . ARG A 1 193 ? -0.349 50.336 34.172 1.00 87.62 193 ARG A N 1
ATOM 1431 C CA . ARG A 1 193 ? 0.106 51.719 34.348 1.00 87.62 193 ARG A CA 1
ATOM 1432 C C . ARG A 1 193 ? -0.630 52.394 35.501 1.00 87.62 193 ARG A C 1
ATOM 1434 O O . ARG A 1 193 ? -1.644 51.893 35.979 1.00 87.62 193 ARG A O 1
ATOM 1441 N N . LYS A 1 194 ? -0.135 53.566 35.911 1.00 91.44 194 LYS A N 1
ATOM 1442 C CA . LYS A 1 194 ? -0.936 54.487 36.721 1.00 91.44 194 LYS A CA 1
ATOM 1443 C C . LYS A 1 194 ? -2.180 54.865 35.913 1.00 91.44 194 LYS A C 1
ATOM 1445 O O . LYS A 1 194 ? -2.056 55.163 34.727 1.00 91.44 194 LYS A O 1
ATOM 1450 N N . ALA A 1 195 ? -3.351 54.844 36.531 1.00 93.50 195 ALA A N 1
ATOM 1451 C CA . ALA A 1 195 ? -4.604 55.189 35.869 1.00 93.50 195 ALA A CA 1
ATOM 1452 C C . ALA A 1 195 ? -5.622 55.735 36.870 1.00 93.50 195 ALA A C 1
ATOM 1454 O O . ALA A 1 195 ? -5.510 55.485 38.070 1.00 93.50 195 ALA A O 1
ATOM 1455 N N . HIS A 1 196 ? -6.632 56.436 36.371 1.00 95.12 196 HIS A N 1
ATOM 1456 C CA . HIS A 1 196 ? -7.777 56.893 37.150 1.00 95.12 196 HIS A CA 1
ATOM 1457 C C . HIS A 1 196 ? -9.063 56.301 36.574 1.00 95.12 196 HIS A C 1
ATOM 1459 O O . HIS A 1 196 ? -9.229 56.264 35.352 1.00 95.12 196 HIS A O 1
ATOM 1465 N N . ALA A 1 197 ? -9.980 55.868 37.438 1.00 94.88 197 ALA A N 1
ATOM 1466 C CA . ALA A 1 197 ? -11.339 55.520 37.040 1.00 94.88 197 ALA A CA 1
ATOM 1467 C C . ALA A 1 197 ? -12.390 56.205 37.907 1.00 94.88 197 ALA A C 1
ATOM 1469 O O . ALA A 1 197 ? -12.274 56.206 39.130 1.00 94.88 197 ALA A O 1
ATOM 1470 N N . ASP A 1 198 ? -13.451 56.689 37.267 1.00 94.69 198 ASP A N 1
ATOM 1471 C CA . ASP A 1 198 ? -14.653 57.210 37.918 1.00 94.69 198 ASP A CA 1
ATOM 1472 C C . ASP A 1 198 ? -15.831 56.274 37.675 1.00 94.69 198 ASP A C 1
ATOM 1474 O O . ASP A 1 198 ? -15.983 55.690 36.598 1.00 94.69 198 ASP A O 1
ATOM 1478 N N . TYR A 1 199 ? -16.703 56.186 38.672 1.00 95.75 199 TYR A N 1
ATOM 1479 C CA . TYR A 1 199 ? -17.851 55.297 38.688 1.00 95.75 199 TYR A CA 1
ATOM 1480 C C . TYR A 1 199 ? -19.110 56.024 39.164 1.00 95.75 199 TYR A C 1
ATOM 1482 O O . TYR A 1 199 ? -19.069 56.840 40.088 1.00 95.75 199 TYR A O 1
ATOM 1490 N N . GLU A 1 200 ? -20.253 55.695 38.565 1.00 94.44 200 GLU A N 1
ATOM 1491 C CA . GLU A 1 200 ? -21.563 56.252 38.916 1.00 94.44 200 GLU A CA 1
ATOM 1492 C C . GLU A 1 200 ? -22.646 55.168 38.872 1.00 94.44 200 GLU A C 1
ATOM 1494 O O . GLU A 1 200 ? -22.830 54.493 37.858 1.00 94.44 200 GLU A O 1
ATOM 1499 N N . VAL A 1 201 ? -23.402 55.009 39.960 1.00 92.75 201 VAL A N 1
ATOM 1500 C CA . VAL A 1 201 ? -24.564 54.112 39.989 1.00 92.75 201 VAL A CA 1
ATOM 1501 C C . VAL A 1 201 ? -25.732 54.770 39.253 1.00 92.75 201 VAL A C 1
ATOM 1503 O O . VAL A 1 201 ? -26.378 55.672 39.783 1.00 92.75 201 VAL A O 1
ATOM 1506 N N . LEU A 1 202 ? -26.060 54.283 38.058 1.00 90.81 202 LEU A N 1
ATOM 1507 C CA . LEU A 1 202 ? -27.190 54.782 37.267 1.00 90.81 202 LEU A CA 1
ATOM 1508 C C . LEU A 1 202 ? -28.548 54.289 37.792 1.00 90.81 202 LEU A C 1
ATOM 1510 O O . LEU A 1 202 ? -29.561 54.956 37.600 1.00 90.81 202 LEU A O 1
ATOM 1514 N N . GLY A 1 203 ? -28.583 53.127 38.449 1.00 86.31 203 GLY A N 1
ATOM 1515 C CA . GLY A 1 203 ? -29.797 52.553 39.035 1.00 86.31 203 GLY A CA 1
ATOM 1516 C C . GLY A 1 203 ? -29.700 51.043 39.248 1.00 86.31 203 GLY A C 1
ATOM 1517 O O . GLY A 1 203 ? -28.690 50.426 38.920 1.00 86.31 203 GLY A O 1
ATOM 1518 N N . ALA A 1 204 ? -30.764 50.442 39.779 1.00 85.31 204 ALA A N 1
ATOM 1519 C CA . ALA A 1 204 ? -30.943 48.991 39.807 1.00 85.31 204 ALA A CA 1
ATOM 1520 C C . ALA A 1 204 ? -31.994 48.578 38.768 1.00 85.31 204 ALA A C 1
ATOM 1522 O O . ALA A 1 204 ? -33.033 49.226 38.653 1.00 85.31 204 ALA A O 1
ATOM 1523 N N . GLU A 1 205 ? -31.744 47.497 38.030 1.00 86.38 205 GLU A N 1
ATOM 1524 C CA . GLU A 1 205 ? -32.701 46.929 37.076 1.00 86.38 205 GLU A CA 1
ATOM 1525 C C . GLU A 1 205 ? -32.584 45.399 37.000 1.00 86.38 205 GLU A C 1
ATOM 1527 O O . GLU A 1 205 ? -31.542 44.819 37.318 1.00 86.38 205 GLU A O 1
ATOM 1532 N N . LYS A 1 206 ? -33.666 44.727 36.590 1.00 83.19 206 LYS A N 1
ATOM 1533 C CA . LYS A 1 206 ? -33.656 43.280 36.339 1.00 83.19 206 LYS A CA 1
ATOM 1534 C C . LYS A 1 206 ? -33.306 42.998 34.888 1.00 83.19 206 LYS A C 1
ATOM 1536 O O . LYS A 1 206 ? -33.995 43.463 33.983 1.00 83.19 206 LYS A O 1
ATOM 1541 N N . VAL A 1 207 ? -32.282 42.179 34.677 1.00 80.75 207 VAL A N 1
ATOM 1542 C CA . VAL A 1 207 ? -31.914 41.661 33.357 1.00 80.75 207 VAL A CA 1
ATOM 1543 C C . VAL A 1 207 ? -32.293 40.183 33.332 1.00 80.75 207 VAL A C 1
ATOM 1545 O O . VAL A 1 207 ? -31.681 39.345 33.994 1.00 80.75 207 VAL A O 1
ATOM 1548 N N . GLY A 1 208 ? -33.383 39.869 32.628 1.00 79.75 208 GLY A N 1
ATOM 1549 C CA . GLY A 1 208 ? -34.031 38.563 32.735 1.00 79.75 208 GLY A CA 1
ATOM 1550 C C . GLY A 1 208 ? -34.541 38.318 34.160 1.00 79.75 208 GLY A C 1
ATOM 1551 O O . GLY A 1 208 ? -35.320 39.107 34.691 1.00 79.75 208 GLY A O 1
ATOM 1552 N N . ALA A 1 209 ? -34.095 37.225 34.782 1.00 78.75 209 ALA A N 1
ATOM 1553 C CA . ALA A 1 209 ? -34.457 36.863 36.156 1.00 78.75 209 ALA A CA 1
ATOM 1554 C C . ALA A 1 209 ? -33.462 37.364 37.226 1.00 78.75 209 ALA A C 1
ATOM 1556 O O . ALA A 1 209 ? -33.669 37.088 38.406 1.00 78.75 209 ALA A O 1
ATOM 1557 N N . ILE A 1 210 ? -32.389 38.063 36.836 1.00 84.12 210 ILE A N 1
ATOM 1558 C CA . ILE A 1 210 ? -31.281 38.438 37.727 1.00 84.12 210 ILE A CA 1
ATOM 1559 C C . ILE A 1 210 ? -31.398 39.912 38.132 1.00 84.12 210 ILE A C 1
ATOM 1561 O O . ILE A 1 210 ? -31.556 40.794 37.286 1.00 84.12 210 ILE A O 1
ATOM 1565 N N . ASP A 1 211 ? -31.295 40.174 39.435 1.00 88.06 211 ASP A N 1
ATOM 1566 C CA . ASP A 1 211 ? -31.233 41.519 40.007 1.00 88.06 211 ASP A CA 1
ATOM 1567 C C . ASP A 1 211 ? -29.843 42.143 39.801 1.00 88.06 211 ASP A C 1
ATOM 1569 O O . ASP A 1 211 ? -28.843 41.662 40.346 1.00 88.06 211 ASP A O 1
ATOM 1573 N N . THR A 1 212 ? -29.778 43.237 39.036 1.00 91.00 212 THR A N 1
ATOM 1574 C CA . THR A 1 212 ? -28.522 43.932 38.712 1.00 91.00 212 THR A CA 1
ATOM 1575 C C . THR A 1 212 ? -28.499 45.392 39.152 1.00 91.00 212 THR A C 1
ATOM 1577 O O . THR A 1 212 ? -29.531 46.021 39.397 1.00 91.00 212 THR A O 1
ATOM 1580 N N . VAL A 1 213 ? -27.287 45.933 39.232 1.00 92.06 213 VAL A N 1
ATOM 1581 C CA . VAL A 1 213 ? -26.983 47.353 39.388 1.00 92.06 213 VAL A CA 1
ATOM 1582 C C . VAL A 1 213 ? -26.266 47.818 38.133 1.00 92.06 213 VAL A C 1
ATOM 1584 O O . VAL A 1 213 ? -25.276 47.222 37.715 1.00 92.06 213 VAL A O 1
ATOM 1587 N N . LYS A 1 214 ? -26.764 48.900 37.547 1.00 93.88 214 LYS A N 1
ATOM 1588 C CA . LYS A 1 214 ? -26.197 49.543 36.372 1.00 93.88 214 LYS A CA 1
ATOM 1589 C C . LYS A 1 214 ? -25.148 50.559 36.820 1.00 93.88 214 LYS A C 1
ATOM 1591 O O . LYS A 1 214 ? -25.492 51.614 37.350 1.00 93.88 214 LYS A O 1
ATOM 1596 N N . VAL A 1 215 ? -23.876 50.235 36.625 1.00 93.69 215 VAL A N 1
ATOM 1597 C CA . VAL A 1 215 ? -22.725 51.075 36.976 1.00 93.69 215 VAL A CA 1
ATOM 1598 C C . VAL A 1 215 ? -22.145 51.668 35.700 1.00 93.69 215 VAL A C 1
ATOM 1600 O O . VAL A 1 215 ? -21.734 50.934 34.808 1.00 93.69 215 VAL A O 1
ATOM 1603 N N . LYS A 1 216 ? -22.094 52.994 35.601 1.00 94.69 216 LYS A N 1
ATOM 1604 C CA . LYS A 1 216 ? -21.282 53.684 34.599 1.00 94.69 216 LYS A CA 1
ATOM 1605 C C . LYS A 1 216 ? -19.837 53.728 35.087 1.00 94.69 216 LYS A C 1
ATOM 1607 O O . LYS A 1 216 ? -19.619 53.993 36.265 1.00 94.69 216 LYS A O 1
ATOM 1612 N N . MET A 1 217 ? -18.881 53.504 34.195 1.00 94.25 217 MET A N 1
ATOM 1613 C CA . MET A 1 217 ? -17.445 53.564 34.472 1.00 94.25 217 MET A CA 1
ATOM 1614 C C . MET A 1 217 ? -16.744 54.370 33.374 1.00 94.25 217 MET A C 1
ATOM 1616 O O . MET A 1 217 ? -17.056 54.202 32.196 1.00 94.25 217 MET A O 1
ATOM 1620 N N . THR A 1 218 ? -15.784 55.206 33.755 1.00 94.62 218 THR A N 1
ATOM 1621 C CA . THR A 1 218 ? -14.773 55.809 32.871 1.00 94.62 218 THR A CA 1
ATOM 1622 C C . THR A 1 218 ? -13.386 55.471 33.395 1.00 94.62 218 THR A C 1
ATOM 1624 O O . THR A 1 218 ? -13.211 55.399 34.605 1.00 94.62 218 THR A O 1
ATOM 1627 N N . TYR A 1 219 ? -12.413 55.273 32.508 1.00 95.44 219 TYR A N 1
ATOM 1628 C CA . TYR A 1 219 ? -11.036 54.886 32.827 1.00 95.44 219 TYR A CA 1
ATOM 1629 C C . TYR A 1 219 ? -10.047 55.660 31.944 1.00 95.44 219 TYR A C 1
ATOM 1631 O O . TYR A 1 219 ? -10.313 55.863 30.757 1.00 95.44 219 TYR A O 1
ATOM 1639 N N . ALA A 1 220 ? -8.902 56.071 32.488 1.00 93.62 220 ALA A N 1
ATOM 1640 C CA . ALA A 1 220 ? -7.823 56.707 31.733 1.00 93.62 220 ALA A CA 1
ATOM 1641 C C . ALA A 1 220 ? -6.443 56.397 32.332 1.00 93.62 220 ALA A C 1
ATOM 1643 O O . ALA A 1 220 ? -6.219 56.622 33.520 1.00 93.62 220 ALA A O 1
ATOM 1644 N N . GLU A 1 221 ? -5.504 55.918 31.511 1.00 92.75 221 GLU A N 1
ATOM 1645 C CA . GLU A 1 221 ? -4.097 55.765 31.903 1.00 92.75 221 GLU A CA 1
ATOM 1646 C C . GLU A 1 221 ? -3.319 57.092 31.879 1.00 92.75 221 GLU A C 1
ATOM 1648 O O . GLU A 1 221 ? -3.365 57.855 30.907 1.00 92.75 221 GLU A O 1
ATOM 1653 N N . ASP A 1 222 ? -2.489 57.286 32.902 1.00 81.56 222 ASP A N 1
ATOM 1654 C CA . ASP A 1 222 ? -1.439 58.299 32.950 1.00 81.56 222 ASP A CA 1
ATOM 1655 C C . ASP A 1 222 ? -0.141 57.769 32.314 1.00 81.56 222 ASP A C 1
ATOM 1657 O O . ASP A 1 222 ? 0.238 56.608 32.494 1.00 81.56 222 ASP A O 1
ATOM 1661 N N . GLY A 1 223 ? 0.611 58.649 31.645 1.00 72.94 223 GLY A N 1
ATOM 1662 C CA . GLY A 1 223 ? 1.968 58.357 31.163 1.00 72.94 223 GLY A CA 1
ATOM 1663 C C . GLY A 1 223 ? 2.174 58.562 29.656 1.00 72.94 223 GLY A C 1
ATOM 1664 O O . GLY A 1 223 ? 1.389 59.270 29.022 1.00 72.94 223 GLY A O 1
ATOM 1665 N N . PRO A 1 224 ? 3.259 58.003 29.081 1.00 65.81 224 PRO A N 1
ATOM 1666 C CA . PRO A 1 224 ? 3.613 58.184 27.675 1.00 65.81 224 PRO A CA 1
ATOM 1667 C C . PRO A 1 224 ? 2.749 57.330 26.737 1.00 65.81 224 PRO A C 1
ATOM 1669 O O . PRO A 1 224 ? 2.571 56.125 26.942 1.00 65.81 224 PRO A O 1
ATOM 1672 N N . THR A 1 225 ? 2.277 57.957 25.658 1.00 70.12 225 THR A N 1
ATOM 1673 C CA . THR A 1 225 ? 1.385 57.355 24.657 1.00 70.12 225 THR A CA 1
ATOM 1674 C C . THR A 1 225 ? 1.946 56.059 24.054 1.00 70.12 225 THR A C 1
ATOM 1676 O O . THR A 1 225 ? 3.155 55.981 23.825 1.00 70.12 225 THR A O 1
ATOM 1679 N N . PRO A 1 226 ? 1.097 55.072 23.711 1.00 78.62 226 PRO A N 1
ATOM 1680 C CA . PRO A 1 226 ? -0.366 55.122 23.734 1.00 78.62 226 PRO A CA 1
ATOM 1681 C C . PRO A 1 226 ? -0.958 54.780 25.110 1.00 78.62 226 PRO A C 1
ATOM 1683 O O . PRO A 1 226 ? -0.589 53.776 25.730 1.00 78.62 226 PRO A O 1
ATOM 1686 N N . ASN A 1 227 ? -1.883 55.630 25.560 1.00 87.06 227 ASN A N 1
ATOM 1687 C CA . ASN A 1 227 ? -2.605 55.488 26.822 1.00 87.06 227 ASN A CA 1
ATOM 1688 C C . ASN A 1 227 ? -3.999 54.952 26.526 1.00 87.06 227 ASN A C 1
ATOM 1690 O O . ASN A 1 227 ? -4.703 55.515 25.688 1.00 87.06 227 ASN A O 1
ATOM 1694 N N . ILE A 1 228 ? -4.397 53.900 27.231 1.00 89.81 228 ILE A N 1
ATOM 1695 C CA . ILE A 1 228 ? -5.739 53.343 27.125 1.00 89.81 228 ILE A CA 1
ATOM 1696 C C . ILE A 1 228 ? -6.696 54.252 27.897 1.00 89.81 228 ILE A C 1
ATOM 1698 O O . ILE A 1 228 ? -6.496 54.535 29.080 1.00 89.81 228 ILE A O 1
ATOM 1702 N N . THR A 1 229 ? -7.753 54.690 27.223 1.00 91.19 229 THR A N 1
ATOM 1703 C CA . THR A 1 229 ? -8.925 55.301 27.860 1.00 91.19 229 THR A CA 1
ATOM 1704 C C . THR A 1 229 ? -10.147 54.440 27.589 1.00 91.19 229 THR A C 1
ATOM 1706 O O . THR A 1 229 ? -10.163 53.679 26.622 1.00 91.19 229 THR A O 1
ATOM 1709 N N . GLY A 1 230 ? -11.170 54.533 28.433 1.00 90.94 230 GLY A N 1
ATOM 1710 C CA . GLY A 1 230 ? -12.410 53.800 28.239 1.00 90.94 230 GLY A CA 1
ATOM 1711 C C . GLY A 1 230 ? -13.612 54.413 28.945 1.00 90.94 230 GLY A C 1
ATOM 1712 O O . GLY A 1 230 ? -13.478 55.222 29.863 1.00 90.94 230 GLY A O 1
ATOM 1713 N N . SER A 1 231 ? -14.806 54.067 28.472 1.00 92.06 231 SER A N 1
ATOM 1714 C CA . SER A 1 231 ? -16.073 54.560 29.017 1.00 92.06 231 SER A CA 1
ATOM 1715 C C . SER A 1 231 ? -17.229 53.627 28.687 1.00 92.06 231 SER A C 1
ATOM 1717 O O . SER A 1 231 ? -17.357 53.168 27.551 1.00 92.06 231 SER A O 1
ATOM 1719 N N . GLY A 1 232 ? -18.115 53.378 29.648 1.00 91.81 232 GLY A N 1
ATOM 1720 C CA . GLY A 1 232 ? -19.256 52.501 29.432 1.00 91.81 232 GLY A CA 1
ATOM 1721 C C . GLY A 1 232 ? -20.156 52.281 30.630 1.00 91.81 232 GLY A C 1
ATOM 1722 O O . GLY A 1 232 ? -20.119 53.010 31.617 1.00 91.81 232 GLY A O 1
ATOM 1723 N N . THR A 1 233 ? -20.984 51.250 30.508 1.00 94.06 233 THR A N 1
ATOM 1724 C CA . THR A 1 233 ? -21.989 50.801 31.465 1.00 94.06 233 THR A CA 1
ATOM 1725 C C . THR A 1 233 ? -21.851 49.301 31.707 1.00 94.06 233 THR A C 1
ATOM 1727 O O . THR A 1 233 ? -21.667 48.526 30.774 1.00 94.06 233 THR A O 1
ATOM 1730 N N . ILE A 1 234 ? -21.962 48.878 32.961 1.00 93.69 234 ILE A N 1
ATOM 1731 C CA . ILE A 1 234 ? -21.811 47.492 33.402 1.00 93.69 234 ILE A CA 1
ATOM 1732 C C . ILE A 1 234 ? -23.013 47.134 34.277 1.00 93.69 234 ILE A C 1
ATOM 1734 O O . ILE A 1 234 ? -23.359 47.862 35.205 1.00 93.69 234 ILE A O 1
ATOM 1738 N N . TRP A 1 235 ? -23.665 46.017 33.972 1.00 94.25 235 TRP A N 1
ATOM 1739 C CA . TRP A 1 235 ? -24.770 45.441 34.729 1.00 94.25 235 TRP A CA 1
ATOM 1740 C C . TRP A 1 235 ? -24.202 44.395 35.677 1.00 94.25 235 TRP A C 1
ATOM 1742 O O . TRP A 1 235 ? -23.948 43.252 35.294 1.00 94.25 235 TRP A O 1
ATOM 1752 N N . VAL A 1 236 ? -23.987 44.812 36.917 1.00 92.06 236 VAL A N 1
ATOM 1753 C CA . VAL A 1 236 ? -23.374 44.014 37.976 1.00 92.06 236 VAL A CA 1
ATOM 1754 C C . VAL A 1 236 ? -24.462 43.263 38.738 1.00 92.06 236 VAL A C 1
ATOM 1756 O O . VAL A 1 236 ? -25.395 43.879 39.248 1.00 92.06 236 VAL A O 1
ATOM 1759 N N . GLU A 1 237 ? -24.364 41.942 38.850 1.00 91.31 237 GLU A N 1
ATOM 1760 C CA . GLU A 1 237 ? -25.284 41.133 39.658 1.00 91.31 237 GLU A CA 1
ATOM 1761 C C . GLU A 1 237 ? -25.159 41.484 41.153 1.00 91.31 237 GLU A C 1
ATOM 1763 O O . GLU A 1 237 ? -24.092 41.332 41.752 1.00 91.31 237 GLU A O 1
ATOM 1768 N N . LYS A 1 238 ? -26.264 41.917 41.787 1.00 87.69 238 LYS A N 1
ATOM 1769 C CA . LYS A 1 238 ? -26.275 42.396 43.189 1.00 87.69 238 LYS A CA 1
ATOM 1770 C C . LYS A 1 238 ? -25.694 41.391 44.186 1.00 87.69 238 LYS A C 1
ATOM 1772 O O . LYS A 1 238 ? -25.100 41.776 45.191 1.00 87.69 238 LYS A O 1
ATOM 1777 N N . LEU A 1 239 ? -25.920 40.102 43.941 1.00 85.56 239 LEU A N 1
ATOM 1778 C CA . LEU A 1 239 ? -25.562 39.033 44.868 1.00 85.56 239 LEU A CA 1
ATOM 1779 C C . LEU A 1 239 ? -24.050 38.756 44.871 1.00 85.56 239 LEU A C 1
ATOM 1781 O O . LEU A 1 239 ? -23.449 38.634 45.944 1.00 85.56 239 LEU A O 1
ATOM 1785 N N . SER A 1 240 ? -23.456 38.681 43.679 1.00 87.12 240 SER A N 1
ATOM 1786 C CA . SER A 1 240 ? -22.109 38.158 43.409 1.00 87.12 240 SER A CA 1
ATOM 1787 C C . SER A 1 240 ? -21.066 39.218 43.049 1.00 87.12 240 SER A C 1
ATOM 1789 O O . SER A 1 240 ? -19.886 38.884 43.039 1.00 87.12 240 SER A O 1
ATOM 1791 N N . GLY A 1 241 ? -21.479 40.449 42.721 1.00 87.25 241 GLY A N 1
ATOM 1792 C CA . GLY A 1 241 ? -20.588 41.495 42.205 1.00 87.25 241 GLY A CA 1
ATOM 1793 C C . GLY A 1 241 ? -20.122 41.274 40.761 1.00 87.25 241 GLY A C 1
ATOM 1794 O O . GLY A 1 241 ? -19.281 42.021 40.278 1.00 87.25 241 GLY A O 1
ATOM 1795 N N . ASP A 1 242 ? -20.652 40.272 40.062 1.00 89.06 242 ASP A N 1
ATOM 1796 C CA . ASP A 1 242 ? -20.141 39.835 38.762 1.00 89.06 242 ASP A CA 1
ATOM 1797 C C . ASP A 1 242 ? -20.886 40.481 37.580 1.00 89.06 242 ASP A C 1
ATOM 1799 O O . ASP A 1 242 ? -22.120 40.576 37.622 1.00 89.06 242 ASP A O 1
ATOM 1803 N N . PRO A 1 243 ? -20.185 40.905 36.511 1.00 89.75 243 PRO A N 1
ATOM 1804 C CA . PRO A 1 243 ? -20.822 41.399 35.296 1.00 89.75 243 PRO A CA 1
ATOM 1805 C C . PRO A 1 243 ? -21.729 40.346 34.638 1.00 89.75 243 PRO A C 1
ATOM 1807 O O . PRO A 1 243 ? -21.287 39.282 34.205 1.00 89.75 243 PRO A O 1
ATOM 1810 N N . LEU A 1 244 ? -23.019 40.669 34.524 1.00 88.31 244 LEU A N 1
ATOM 1811 C CA . LEU A 1 244 ? -23.993 39.919 33.724 1.00 88.31 244 LEU A CA 1
ATOM 1812 C C . LEU A 1 244 ? -24.014 40.417 32.275 1.00 88.31 244 LEU A C 1
ATOM 1814 O O . LEU A 1 244 ? -24.128 39.624 31.341 1.00 88.31 244 LEU A O 1
ATOM 1818 N N . ARG A 1 245 ? -23.905 41.736 32.100 1.00 90.88 245 ARG A N 1
ATOM 1819 C CA . ARG A 1 245 ? -23.742 42.413 30.813 1.00 90.88 245 ARG A CA 1
ATOM 1820 C C . ARG A 1 245 ? -22.768 43.567 30.999 1.00 90.88 245 ARG A C 1
ATOM 1822 O O . ARG A 1 245 ? -22.840 44.270 31.999 1.00 90.88 245 ARG A O 1
ATOM 1829 N N . THR A 1 246 ? -21.915 43.794 30.020 1.00 89.50 246 THR A N 1
ATOM 1830 C CA . THR A 1 246 ? -21.096 45.013 29.907 1.00 89.50 246 THR A CA 1
ATOM 1831 C C . THR A 1 246 ? -21.512 45.716 28.623 1.00 89.50 246 THR A C 1
ATOM 1833 O O . THR A 1 246 ? -22.021 45.036 27.747 1.00 89.50 246 THR A O 1
ATOM 1836 N N . GLU A 1 247 ? -21.312 47.026 28.493 1.00 90.69 247 GLU A N 1
ATOM 1837 C CA . GLU A 1 247 ? -21.384 47.823 27.259 1.00 90.69 247 GLU A CA 1
ATOM 1838 C C . GLU A 1 247 ? -20.414 49.000 27.385 1.00 90.69 247 GLU A C 1
ATOM 1840 O O . GLU A 1 247 ? -20.658 49.939 28.133 1.00 90.69 247 GLU A O 1
ATOM 1845 N N . TYR A 1 248 ? -19.284 48.947 26.699 1.00 88.44 248 TYR A N 1
ATOM 1846 C CA . TYR A 1 248 ? -18.123 49.789 26.961 1.00 88.44 248 TYR A CA 1
ATOM 1847 C C . TYR A 1 248 ? -17.535 50.369 25.668 1.00 88.44 248 TYR A C 1
ATOM 1849 O O . TYR A 1 248 ? -18.039 50.143 24.568 1.00 88.44 248 TYR A O 1
ATOM 1857 N N . THR A 1 249 ? -16.490 51.172 25.790 1.00 89.12 249 THR A N 1
ATOM 1858 C CA . THR A 1 249 ? -15.681 51.710 24.693 1.00 89.12 249 THR A CA 1
ATOM 1859 C C . THR A 1 249 ? -14.259 51.854 25.201 1.00 89.12 249 THR A C 1
ATOM 1861 O O . THR A 1 249 ? -14.071 52.142 26.379 1.00 89.12 249 THR A O 1
ATOM 1864 N N . VAL A 1 250 ? -13.273 51.641 24.336 1.00 88.38 250 VAL A N 1
ATOM 1865 C CA . VAL A 1 250 ? -11.853 51.862 24.609 1.00 88.38 250 VAL A CA 1
ATOM 1866 C C . VAL A 1 250 ? -11.197 52.592 23.447 1.00 88.38 250 VAL A C 1
ATOM 1868 O O . VAL A 1 250 ? -11.527 52.365 22.283 1.00 88.38 250 VAL A O 1
ATOM 1871 N N . ASP A 1 251 ? -10.241 53.449 23.759 1.00 88.50 251 ASP A N 1
ATOM 1872 C CA . ASP A 1 251 ? -9.395 54.136 22.790 1.00 88.50 251 ASP A CA 1
ATOM 1873 C C . ASP A 1 251 ? -7.930 54.060 23.232 1.00 88.50 251 ASP A C 1
ATOM 1875 O O . ASP A 1 251 ? -7.642 53.829 24.407 1.00 88.50 251 ASP A O 1
ATOM 1879 N N . GLY A 1 252 ? -7.000 54.225 22.292 1.00 84.50 252 GLY A N 1
ATOM 1880 C CA . GLY A 1 252 ? -5.566 54.175 22.576 1.00 84.50 252 GLY A CA 1
ATOM 1881 C C . GLY A 1 252 ? -4.995 52.765 22.772 1.00 84.50 252 GLY A C 1
ATOM 1882 O O . GLY A 1 252 ? -3.932 52.618 23.375 1.00 84.50 252 GLY A O 1
ATOM 1883 N N . VAL A 1 253 ? -5.662 51.719 22.273 1.00 84.19 253 VAL A N 1
ATOM 1884 C CA . VAL A 1 253 ? -5.190 50.329 22.405 1.00 84.19 253 VAL A CA 1
ATOM 1885 C C . VAL A 1 253 ? -4.090 50.048 21.363 1.00 84.19 253 VAL A C 1
ATOM 1887 O O . VAL A 1 253 ? -4.354 50.228 20.173 1.00 84.19 253 VAL A O 1
ATOM 1890 N N . PRO A 1 254 ? -2.867 49.631 21.753 1.00 77.88 254 PRO A N 1
ATOM 1891 C CA . PRO A 1 254 ? -1.799 49.277 20.813 1.00 77.88 254 PRO A CA 1
ATOM 1892 C C . PRO A 1 254 ? -1.970 47.868 20.224 1.00 77.88 254 PRO A C 1
ATOM 1894 O O . PRO A 1 254 ? -2.381 46.945 20.920 1.00 77.88 254 PRO A O 1
ATOM 1897 N N . PHE A 1 255 ? -1.619 47.709 18.947 1.00 69.00 255 PHE A N 1
ATOM 1898 C CA . PHE A 1 255 ? -1.725 46.474 18.165 1.00 69.00 255 PHE A CA 1
ATOM 1899 C C . PHE A 1 255 ? -0.441 46.219 17.364 1.00 69.00 255 PHE A C 1
ATOM 1901 O O . PHE A 1 255 ? 0.016 47.107 16.643 1.00 69.00 255 PHE A O 1
ATOM 1908 N N . GLY A 1 256 ? 0.069 44.986 17.396 1.00 62.69 256 GLY A N 1
ATOM 1909 C CA . GLY A 1 256 ? 1.221 44.545 16.599 1.00 62.69 256 GLY A CA 1
ATOM 1910 C C . GLY A 1 256 ? 2.587 44.729 17.284 1.00 62.69 256 GLY A C 1
ATOM 1911 O O . GLY A 1 256 ? 2.668 45.358 18.341 1.00 62.69 256 GLY A O 1
ATOM 1912 N N . PRO A 1 257 ? 3.660 44.168 16.691 1.00 55.88 257 PRO A N 1
ATOM 1913 C CA . PRO A 1 257 ? 5.002 44.151 17.276 1.00 55.88 257 PRO A CA 1
ATOM 1914 C C . PRO A 1 257 ? 5.596 45.558 17.414 1.00 55.88 257 PRO A C 1
ATOM 1916 O O . PRO A 1 257 ? 5.153 46.509 16.760 1.00 55.88 257 PRO A O 1
ATOM 1919 N N . ALA A 1 258 ? 6.632 45.686 18.249 1.00 55.31 258 ALA A N 1
ATOM 1920 C CA . ALA A 1 258 ? 7.168 46.973 18.702 1.00 55.31 258 ALA A CA 1
ATOM 1921 C C . ALA A 1 258 ? 7.501 47.985 17.589 1.00 55.31 258 ALA A C 1
ATOM 1923 O O . ALA A 1 258 ? 7.315 49.188 17.777 1.00 55.31 258 ALA A O 1
ATOM 1924 N N . GLU A 1 259 ? 7.931 47.504 16.423 1.00 51.88 259 GLU A N 1
ATOM 1925 C CA . GLU A 1 259 ? 8.358 48.325 15.286 1.00 51.88 259 GLU A CA 1
ATOM 1926 C C . GLU A 1 259 ? 7.206 48.796 14.372 1.00 51.88 259 GLU A C 1
ATOM 1928 O O . GLU A 1 259 ? 7.423 49.634 13.498 1.00 51.88 259 GLU A O 1
ATOM 1933 N N . GLN A 1 260 ? 5.979 48.279 14.544 1.00 57.56 260 GLN A N 1
ATOM 1934 C CA . GLN A 1 260 ? 4.832 48.554 13.655 1.00 57.56 260 GLN A CA 1
ATOM 1935 C C . GLN A 1 260 ? 3.510 48.816 14.404 1.00 57.56 260 GLN A C 1
ATOM 1937 O O . GLN A 1 260 ? 2.431 48.587 13.853 1.00 57.56 260 GLN A O 1
ATOM 1942 N N . LYS A 1 261 ? 3.575 49.302 15.653 1.00 66.25 261 LYS A N 1
ATOM 1943 C CA . LYS A 1 261 ? 2.392 49.465 16.517 1.00 66.25 261 LYS A CA 1
ATOM 1944 C C . LYS A 1 261 ? 1.312 50.361 15.904 1.00 66.25 261 LYS A C 1
ATOM 1946 O O . LYS A 1 261 ? 1.479 51.575 15.785 1.00 66.25 261 LYS A O 1
ATOM 1951 N N . ALA A 1 262 ? 0.167 49.765 15.595 1.00 73.88 262 ALA A N 1
ATOM 1952 C CA . ALA A 1 262 ? -1.055 50.475 15.252 1.00 73.88 262 ALA A CA 1
ATOM 1953 C C . ALA A 1 262 ? -1.807 50.864 16.527 1.00 73.88 262 ALA A C 1
ATOM 1955 O O . ALA A 1 262 ? -1.819 50.102 17.491 1.00 73.88 262 ALA A O 1
ATOM 1956 N N . ILE A 1 263 ? -2.464 52.023 16.532 1.00 81.44 263 ILE A N 1
ATOM 1957 C CA . ILE A 1 263 ? -3.374 52.408 17.617 1.00 81.44 263 ILE A CA 1
ATOM 1958 C C . ILE A 1 263 ? -4.809 52.204 17.141 1.00 81.44 263 ILE A C 1
ATOM 1960 O O . ILE A 1 263 ? -5.161 52.621 16.032 1.00 81.44 263 ILE A O 1
ATOM 1964 N N . ALA A 1 264 ? -5.618 51.549 17.969 1.00 83.56 264 ALA A N 1
ATOM 1965 C CA . ALA A 1 264 ? -6.996 51.212 17.663 1.00 83.56 264 ALA A CA 1
ATOM 1966 C C . ALA A 1 264 ? -7.982 51.770 18.693 1.00 83.56 264 ALA A C 1
ATOM 1968 O O . ALA A 1 264 ? -7.701 51.837 19.893 1.00 83.56 264 ALA A O 1
ATOM 1969 N N . SER A 1 265 ? -9.180 52.067 18.196 1.00 84.94 265 SER A N 1
ATOM 1970 C CA . SER A 1 265 ? -10.337 52.505 18.976 1.00 84.94 265 SER A CA 1
ATOM 1971 C C . SER A 1 265 ? -11.490 51.513 18.806 1.00 84.94 265 SER A C 1
ATOM 1973 O O . SER A 1 265 ? -11.630 50.844 17.772 1.00 84.94 265 SER A O 1
ATOM 1975 N N . GLY A 1 266 ? -12.347 51.400 19.816 1.00 86.12 266 GLY A N 1
ATOM 1976 C CA . GLY A 1 266 ? -13.340 50.342 19.890 1.00 86.12 266 GLY A CA 1
ATOM 1977 C C . GLY A 1 266 ? -14.518 50.603 20.821 1.00 86.12 266 GLY A C 1
ATOM 1978 O O . GLY A 1 266 ? -14.387 51.256 21.841 1.00 86.12 266 GLY A O 1
ATOM 1979 N N . THR A 1 267 ? -15.675 50.028 20.507 1.00 84.88 267 THR A N 1
ATOM 1980 C CA . THR A 1 267 ? -16.660 49.608 21.515 1.00 84.88 267 THR A CA 1
ATOM 1981 C C . THR A 1 267 ? -16.131 48.406 22.305 1.00 84.88 267 THR A C 1
ATOM 1983 O O . THR A 1 267 ? -15.196 47.765 21.851 1.00 84.88 267 THR A O 1
ATOM 1986 N N . LEU A 1 268 ? -16.745 48.075 23.442 1.00 83.62 268 LEU A N 1
ATOM 1987 C CA . LEU A 1 268 ? -16.727 46.783 24.135 1.00 83.62 268 LEU A CA 1
ATOM 1988 C C . LEU A 1 268 ? -18.191 46.500 24.734 1.00 83.62 268 LEU A C 1
ATOM 1990 O O . LEU A 1 268 ? -19.061 47.334 24.507 1.00 83.62 268 LEU A O 1
ATOM 1994 N N . ALA A 1 269 ? -18.577 45.285 25.196 1.00 83.38 269 ALA A N 1
ATOM 1995 C CA . ALA A 1 269 ? -19.864 44.648 25.687 1.00 83.38 269 ALA A CA 1
ATOM 1996 C C . ALA A 1 269 ? -19.935 43.078 25.770 1.00 83.38 269 ALA A C 1
ATOM 1998 O O . ALA A 1 269 ? -19.763 42.351 24.798 1.00 83.38 269 ALA A O 1
ATOM 1999 N N . GLU A 1 270 ? -20.253 42.509 26.924 1.00 86.81 270 GLU A N 1
ATOM 2000 C CA . GLU A 1 270 ? -20.401 41.051 27.085 1.00 86.81 270 GLU A CA 1
ATOM 2001 C C . GLU A 1 270 ? -21.803 40.698 27.508 1.00 86.81 270 GLU A C 1
ATOM 2003 O O . GLU A 1 270 ? -22.570 41.548 27.957 1.00 86.81 270 GLU A O 1
ATOM 2008 N N . THR A 1 271 ? -22.138 39.419 27.404 1.00 88.75 271 THR A N 1
ATOM 2009 C CA . THR A 1 271 ? -23.282 38.856 28.108 1.00 88.75 271 THR A CA 1
ATOM 2010 C C . THR A 1 271 ? -22.920 37.487 28.668 1.00 88.75 271 THR A C 1
ATOM 2012 O O . THR A 1 271 ? -22.499 36.587 27.937 1.00 88.75 271 THR A O 1
ATOM 2015 N N . ARG A 1 272 ? -23.118 37.313 29.976 1.00 89.94 272 ARG A N 1
ATOM 2016 C CA . ARG A 1 272 ? -23.071 36.012 30.645 1.00 89.94 272 ARG A CA 1
ATOM 2017 C C . ARG A 1 272 ? -24.318 35.230 30.232 1.00 89.94 272 ARG A C 1
ATOM 2019 O O . ARG A 1 272 ? -25.435 35.563 30.617 1.00 89.94 272 ARG A O 1
ATOM 2026 N N . THR A 1 273 ? -24.115 34.230 29.382 1.00 85.44 273 THR A N 1
ATOM 2027 C CA . THR A 1 273 ? -25.176 33.418 28.764 1.00 85.44 273 THR A CA 1
ATOM 2028 C C . THR A 1 273 ? -25.620 32.251 29.642 1.00 85.44 273 THR A C 1
ATOM 2030 O O . THR A 1 273 ? -26.798 31.906 29.639 1.00 85.44 273 THR A O 1
ATOM 2033 N N . GLU A 1 274 ? -24.707 31.683 30.435 1.00 83.00 274 GLU A N 1
ATOM 2034 C CA . GLU A 1 274 ? -24.994 30.600 31.380 1.00 83.00 274 GLU A CA 1
ATOM 2035 C C . GLU A 1 274 ? -24.191 30.772 32.676 1.00 83.00 274 GLU A C 1
ATOM 2037 O O . GLU A 1 274 ? -23.114 31.373 32.684 1.00 83.00 274 GLU A O 1
ATOM 2042 N N . GLY A 1 275 ? -24.694 30.198 33.772 1.00 73.50 275 GLY A N 1
ATOM 2043 C CA . GLY A 1 275 ? -24.021 30.196 35.073 1.00 73.50 275 GLY A CA 1
ATOM 2044 C C . GLY A 1 275 ? -24.008 31.549 35.798 1.00 73.50 275 GLY A C 1
ATOM 2045 O O . GLY A 1 275 ? -24.566 32.551 35.345 1.00 73.50 275 GLY A O 1
ATOM 2046 N N . GLY A 1 276 ? -23.386 31.556 36.976 1.00 69.62 276 GLY A N 1
ATOM 2047 C CA . GLY A 1 276 ? -23.228 32.739 37.819 1.00 69.62 276 GLY A CA 1
ATOM 2048 C C . GLY A 1 276 ? -22.526 32.400 39.144 1.00 69.62 276 GLY A C 1
ATOM 2049 O O . GLY A 1 276 ? -22.734 31.296 39.655 1.00 69.62 276 GLY A O 1
ATOM 2050 N N . PRO A 1 277 ? -21.726 33.309 39.732 1.00 63.69 277 PRO A N 1
ATOM 2051 C CA . PRO A 1 277 ? -20.834 32.983 40.859 1.00 63.69 277 PRO A CA 1
ATOM 2052 C C . PRO A 1 277 ? -21.542 32.764 42.201 1.00 63.69 277 PRO A C 1
ATOM 2054 O O . PRO A 1 277 ? -20.960 32.305 43.178 1.00 63.69 277 PRO A O 1
ATOM 2057 N N . LEU A 1 278 ? -22.815 33.133 42.296 1.00 65.75 278 LEU A N 1
ATOM 2058 C CA . LEU A 1 278 ? -23.660 32.814 43.443 1.00 65.75 278 LEU A CA 1
ATOM 2059 C C . LEU A 1 278 ? -25.067 32.453 42.969 1.00 65.75 278 LEU A C 1
ATOM 2061 O O . LEU A 1 278 ? -26.059 32.895 43.543 1.00 65.75 278 LEU A O 1
ATOM 2065 N N . LEU A 1 279 ? -25.176 31.615 41.931 1.00 55.00 279 LEU A N 1
ATOM 2066 C CA . LEU A 1 279 ? -26.442 30.924 41.710 1.00 55.00 279 LEU A CA 1
ATOM 2067 C C . LEU A 1 279 ? -26.758 30.099 42.958 1.00 55.00 279 LEU A C 1
ATOM 2069 O O . LEU A 1 279 ? -25.997 29.208 43.343 1.00 55.00 279 LEU A O 1
ATOM 2073 N N . ALA A 1 280 ? -27.878 30.432 43.600 1.00 40.00 280 ALA A N 1
ATOM 2074 C CA . ALA A 1 280 ? -28.356 29.714 44.764 1.00 40.00 280 ALA A CA 1
ATOM 2075 C C . ALA A 1 280 ? -28.424 28.222 44.436 1.00 40.00 280 ALA A C 1
ATOM 2077 O O . ALA A 1 280 ? -29.033 27.826 43.439 1.00 40.00 280 ALA A O 1
ATOM 2078 N N . SER A 1 281 ? -27.792 27.423 45.297 1.00 32.19 281 SER A N 1
ATOM 2079 C CA . SER A 1 281 ? -27.861 25.967 45.313 1.00 32.19 281 SER A CA 1
ATOM 2080 C C . SER A 1 281 ? -29.259 25.491 44.908 1.00 32.19 281 SER A C 1
ATOM 2082 O O . SER A 1 281 ? -30.203 25.542 45.704 1.00 32.19 281 SER A O 1
ATOM 2084 N N . LYS A 1 282 ? -29.388 24.969 43.679 1.00 32.78 282 LYS A N 1
ATOM 2085 C CA . LYS A 1 282 ? -30.354 23.903 43.414 1.00 32.78 282 LYS A CA 1
ATOM 2086 C C . LYS A 1 282 ? -29.860 22.730 44.240 1.00 32.78 282 LYS A C 1
ATOM 2088 O O . LYS A 1 282 ? -29.031 21.965 43.763 1.00 32.78 282 LYS A O 1
ATOM 2093 N N . THR A 1 283 ? -30.298 22.741 45.498 1.00 26.27 283 THR A N 1
ATOM 2094 C CA . THR A 1 283 ? -30.086 21.743 46.543 1.00 26.27 283 THR A CA 1
ATOM 2095 C C . THR A 1 283 ? -29.067 20.676 46.164 1.00 26.27 283 THR A C 1
ATOM 2097 O O . THR A 1 283 ? -29.391 19.688 45.503 1.00 26.27 283 THR A O 1
ATOM 2100 N N . ALA A 1 284 ? -27.847 20.832 46.694 1.00 26.64 284 ALA A N 1
ATOM 2101 C CA . ALA A 1 284 ? -27.063 19.663 47.076 1.00 26.64 284 ALA A CA 1
ATOM 2102 C C . ALA A 1 284 ? -28.026 18.641 47.712 1.00 26.64 284 ALA A C 1
ATOM 2104 O O . ALA A 1 284 ? -28.885 19.074 48.496 1.00 26.64 284 ALA A O 1
ATOM 2105 N N . PRO A 1 285 ? -27.951 17.343 47.356 1.00 30.23 285 PRO A N 1
ATOM 2106 C CA . PRO A 1 285 ? -28.903 16.360 47.843 1.00 30.23 285 PRO A CA 1
ATOM 2107 C C . PRO A 1 285 ? -29.047 16.499 49.353 1.00 30.23 285 PRO A C 1
ATOM 2109 O O . PRO A 1 285 ? -28.050 16.469 50.080 1.00 30.23 285 PRO A O 1
ATOM 2112 N N . GLY A 1 286 ? -30.286 16.702 49.811 1.00 28.48 286 GLY A N 1
ATOM 2113 C CA . GLY A 1 286 ? -30.585 16.662 51.236 1.00 28.48 286 GLY A CA 1
ATOM 2114 C C . GLY A 1 286 ? -30.046 15.361 51.827 1.00 28.48 286 GLY A C 1
ATOM 2115 O O . GLY A 1 286 ? -29.872 14.379 51.099 1.00 28.48 286 GLY A O 1
ATOM 2116 N N . SER A 1 287 ? -29.761 15.376 53.132 1.00 27.42 287 SER A N 1
ATOM 2117 C CA . SER A 1 287 ? -29.246 14.217 53.867 1.00 27.42 287 SER A CA 1
ATOM 2118 C C . SER A 1 287 ? -29.881 12.919 53.376 1.00 27.42 287 SER A C 1
ATOM 2120 O O . SER A 1 287 ? -31.097 12.858 53.183 1.00 27.42 287 SER A O 1
ATOM 2122 N N . ALA A 1 288 ? -29.046 11.901 53.152 1.00 31.23 288 ALA A N 1
ATOM 2123 C CA . ALA A 1 288 ? -29.446 10.640 52.545 1.00 31.23 288 ALA A CA 1
ATOM 2124 C C . ALA A 1 288 ? -30.504 9.894 53.382 1.00 31.23 288 ALA A C 1
ATOM 2126 O O . ALA A 1 288 ? -30.226 8.906 54.057 1.00 31.23 288 ALA A O 1
ATOM 2127 N N . THR A 1 289 ? -31.762 10.304 53.238 1.00 30.09 289 THR A N 1
ATOM 2128 C CA . THR A 1 289 ? -32.822 9.340 52.990 1.00 30.09 289 THR A CA 1
ATOM 2129 C C . THR A 1 289 ? -32.427 8.647 51.697 1.00 30.09 289 THR A C 1
ATOM 2131 O O . THR A 1 289 ? -32.229 9.293 50.667 1.00 30.09 289 THR A O 1
ATOM 2134 N N . ALA A 1 290 ? -32.184 7.341 51.775 1.00 31.69 290 ALA A N 1
ATOM 2135 C CA . ALA A 1 290 ? -31.736 6.579 50.626 1.00 31.69 290 ALA A CA 1
ATOM 2136 C C . ALA A 1 290 ? -32.815 6.638 49.536 1.00 31.69 290 ALA A C 1
ATOM 2138 O O . ALA A 1 290 ? -33.793 5.888 49.573 1.00 31.69 290 ALA A O 1
ATOM 2139 N N . SER A 1 291 ? -32.619 7.512 48.543 1.00 38.22 291 SER A N 1
ATOM 2140 C CA . SER A 1 291 ? -33.183 7.296 47.218 1.00 38.22 291 SER A CA 1
ATOM 2141 C C . SER A 1 291 ? -32.730 5.902 46.824 1.00 38.22 291 SER A C 1
ATOM 2143 O O . SER A 1 291 ? -31.533 5.694 46.630 1.00 38.22 291 SER A O 1
ATOM 2145 N N . LYS A 1 292 ? -33.661 4.942 46.770 1.00 45.22 292 LYS A N 1
ATOM 2146 C CA . LYS A 1 292 ? -33.362 3.602 46.265 1.00 45.22 292 LYS A CA 1
ATOM 2147 C C . LYS A 1 292 ? -32.631 3.771 44.935 1.00 45.22 292 LYS A C 1
ATOM 2149 O O . LYS A 1 292 ? -33.172 4.415 44.034 1.00 45.22 292 LYS A O 1
ATOM 2154 N N . ASP A 1 293 ? -31.412 3.236 44.845 1.00 65.69 293 ASP A N 1
ATOM 2155 C CA . ASP A 1 293 ? -30.715 3.091 43.568 1.00 65.69 293 ASP A CA 1
ATOM 2156 C C . ASP A 1 293 ? -31.703 2.392 42.630 1.00 65.69 293 ASP A C 1
ATOM 2158 O O . ASP A 1 293 ? -32.152 1.283 42.936 1.00 65.69 293 ASP A O 1
ATOM 2162 N N . LYS A 1 294 ? -32.102 3.069 41.544 1.00 82.31 294 LYS A N 1
ATOM 2163 C CA . LYS A 1 294 ? -33.066 2.497 40.603 1.00 82.31 294 LYS A CA 1
ATOM 2164 C C . LYS A 1 294 ? -32.507 1.183 40.088 1.00 82.31 294 LYS A C 1
ATOM 2166 O O . LYS A 1 294 ? -31.343 1.115 39.674 1.00 82.31 294 LYS A O 1
ATOM 2171 N N . THR A 1 295 ? -33.335 0.149 40.122 1.00 92.25 295 THR A N 1
ATOM 2172 C CA . THR A 1 295 ? -32.940 -1.148 39.573 1.00 92.25 295 THR A CA 1
ATOM 2173 C C . THR A 1 295 ? -32.883 -1.055 38.050 1.00 92.25 295 THR A C 1
ATOM 2175 O O . THR A 1 295 ? -33.521 -0.194 37.437 1.00 92.25 295 THR A O 1
ATOM 2178 N N . VAL A 1 296 ? -32.106 -1.927 37.406 1.00 93.56 296 VAL A N 1
ATOM 2179 C CA . VAL A 1 296 ? -32.051 -1.947 35.936 1.00 93.56 296 VAL A CA 1
ATOM 2180 C C . VAL A 1 296 ? -33.440 -2.245 35.377 1.00 93.56 296 VAL A C 1
ATOM 2182 O O . VAL A 1 296 ? -33.883 -1.575 34.447 1.00 93.56 296 VAL A O 1
ATOM 2185 N N . ASP A 1 297 ? -34.153 -3.178 36.012 1.00 94.38 297 ASP A N 1
ATOM 2186 C CA . ASP A 1 297 ? -35.500 -3.600 35.626 1.00 94.38 297 ASP A CA 1
ATOM 2187 C C . ASP A 1 297 ? -36.526 -2.446 35.715 1.00 94.38 297 ASP A C 1
ATOM 2189 O O . ASP A 1 297 ? -37.384 -2.321 34.843 1.00 94.38 297 ASP A O 1
ATOM 2193 N N . GLU A 1 298 ? -36.407 -1.548 36.704 1.00 93.50 298 GLU A N 1
ATOM 2194 C CA . GLU A 1 298 ? -37.241 -0.337 36.824 1.00 93.50 298 GLU A CA 1
ATOM 2195 C C . GLU A 1 298 ? -37.013 0.675 35.691 1.00 93.50 298 GLU A C 1
ATOM 2197 O O . GLU A 1 298 ? -37.960 1.342 35.270 1.00 93.50 298 GLU A O 1
ATOM 2202 N N . VAL A 1 299 ? -35.773 0.819 35.206 1.00 95.06 299 VAL A N 1
ATOM 2203 C CA . VAL A 1 299 ? -35.430 1.780 34.141 1.00 95.06 299 VAL A CA 1
ATOM 2204 C C . VAL A 1 299 ? -35.814 1.252 32.758 1.00 95.06 299 VAL A C 1
ATOM 2206 O O . VAL A 1 299 ? -36.309 2.015 31.929 1.00 95.06 299 VAL A O 1
ATOM 2209 N N . VAL A 1 300 ? -35.621 -0.046 32.506 1.00 96.12 300 VAL A N 1
ATOM 2210 C CA . VAL A 1 300 ? -35.788 -0.646 31.167 1.00 96.12 300 VAL A CA 1
ATOM 2211 C C . VAL A 1 300 ? -37.156 -1.294 30.925 1.00 96.12 300 VAL A C 1
ATOM 2213 O O . VAL A 1 300 ? -37.362 -1.881 29.867 1.00 96.12 300 VAL A O 1
ATOM 2216 N N . LYS A 1 301 ? -38.106 -1.180 31.863 1.00 94.00 301 LYS A N 1
ATOM 2217 C CA . LYS A 1 301 ? -39.432 -1.832 31.800 1.00 94.00 301 LYS A CA 1
ATOM 2218 C C . LYS A 1 301 ? -40.212 -1.635 30.485 1.00 94.00 301 LYS A C 1
ATOM 2220 O O . LYS A 1 301 ? -40.916 -2.544 30.064 1.00 94.00 301 LYS A O 1
ATOM 2225 N N . ASP A 1 302 ? -40.057 -0.477 29.836 1.00 93.62 302 ASP A N 1
ATOM 2226 C CA . ASP A 1 302 ? -40.762 -0.096 28.600 1.00 93.62 302 ASP A CA 1
ATOM 2227 C C . ASP A 1 302 ? -39.836 -0.167 27.359 1.00 93.62 302 ASP A C 1
ATOM 2229 O O . ASP A 1 302 ? -40.108 0.467 26.338 1.00 93.62 302 ASP A O 1
ATOM 2233 N N . PHE A 1 303 ? -38.698 -0.866 27.456 1.00 96.69 303 PHE A N 1
ATOM 2234 C CA . PHE A 1 303 ? -37.700 -0.998 26.390 1.00 96.69 303 PHE A CA 1
ATOM 2235 C C . PHE A 1 303 ? -37.729 -2.399 25.773 1.00 96.69 303 PHE A C 1
ATOM 2237 O O . PHE A 1 303 ? -37.918 -3.406 26.454 1.00 96.69 303 PHE A O 1
ATOM 2244 N N . THR A 1 304 ? -37.428 -2.485 24.476 1.00 96.81 304 THR A N 1
ATOM 2245 C CA . THR A 1 304 ? -37.186 -3.772 23.814 1.00 96.81 304 THR A CA 1
ATOM 2246 C C . THR A 1 304 ? -35.836 -4.320 24.264 1.00 96.81 304 THR A C 1
ATOM 2248 O O . THR A 1 304 ? -34.798 -3.711 23.993 1.00 96.81 304 THR A O 1
ATOM 2251 N N . LYS A 1 305 ? -35.843 -5.469 24.946 1.00 96.62 305 LYS A N 1
ATOM 2252 C CA . LYS A 1 305 ? -34.631 -6.179 25.368 1.00 96.62 305 LYS A CA 1
ATOM 2253 C C . LYS A 1 305 ? -34.021 -6.950 24.197 1.00 96.62 305 LYS A C 1
ATOM 2255 O O . LYS A 1 305 ? -34.675 -7.801 23.605 1.00 96.62 305 LYS A O 1
ATOM 2260 N N . LEU A 1 306 ? -32.747 -6.693 23.926 1.00 95.94 306 LEU A N 1
ATOM 2261 C CA . LEU A 1 306 ? -31.938 -7.348 22.905 1.00 95.94 306 LEU A CA 1
ATOM 2262 C C . LEU A 1 306 ? -30.811 -8.123 23.617 1.00 95.94 306 LEU A C 1
ATOM 2264 O O . LEU A 1 306 ? -29.816 -7.509 24.020 1.00 95.94 306 LEU A O 1
ATOM 2268 N N . PRO A 1 307 ? -30.957 -9.441 23.853 1.00 94.31 307 PRO A N 1
ATOM 2269 C CA . PRO A 1 307 ? -29.917 -10.255 24.482 1.00 94.31 307 PRO A CA 1
ATOM 2270 C C . PRO A 1 307 ? -28.729 -10.480 23.533 1.00 94.31 307 PRO A C 1
ATOM 2272 O O . PRO A 1 307 ? -28.889 -10.466 22.318 1.00 94.31 307 PRO A O 1
ATOM 2275 N N . GLY A 1 308 ? -27.544 -10.708 24.098 1.00 91.75 308 GLY A N 1
ATOM 2276 C CA . GLY A 1 308 ? -26.306 -10.950 23.352 1.00 91.75 308 GLY A CA 1
ATOM 2277 C C . GLY A 1 308 ? -25.073 -10.738 24.228 1.00 91.75 308 GLY A C 1
ATOM 2278 O O . GLY A 1 308 ? -25.195 -10.714 25.459 1.00 91.75 308 GLY A O 1
ATOM 2279 N N . ILE A 1 309 ? -23.898 -10.568 23.611 1.00 89.88 309 ILE A N 1
ATOM 2280 C CA . ILE A 1 309 ? -22.607 -10.424 24.312 1.00 89.88 309 ILE A CA 1
ATOM 2281 C C . ILE A 1 309 ? -22.655 -9.352 25.417 1.00 89.88 309 ILE A C 1
ATOM 2283 O O . ILE A 1 309 ? -22.283 -9.607 26.569 1.00 89.88 309 ILE A O 1
ATOM 2287 N N . VAL A 1 310 ? -23.204 -8.183 25.089 1.00 93.06 310 VAL A N 1
ATOM 2288 C CA . VAL A 1 310 ? -23.649 -7.134 26.016 1.00 93.06 310 VAL A CA 1
ATOM 2289 C C . VAL A 1 310 ? -25.159 -7.035 25.857 1.00 93.06 310 VAL A C 1
ATOM 2291 O O . VAL A 1 310 ? -25.645 -6.959 24.734 1.00 93.06 310 VAL A O 1
ATOM 2294 N N . THR A 1 311 ? -25.929 -7.047 26.947 1.00 95.56 311 THR A N 1
ATOM 2295 C CA . THR A 1 311 ? -27.391 -6.926 26.825 1.00 95.56 311 THR A CA 1
ATOM 2296 C C . THR A 1 311 ? -27.749 -5.478 26.514 1.00 95.56 311 THR A C 1
ATOM 2298 O O . THR A 1 311 ? -27.354 -4.578 27.252 1.00 95.56 311 THR A O 1
ATOM 2301 N N . LEU A 1 312 ? -28.499 -5.252 25.436 1.00 97.00 312 LEU A N 1
ATOM 2302 C CA . LEU A 1 312 ? -28.968 -3.923 25.052 1.00 97.00 312 LEU A CA 1
ATOM 2303 C C . LEU A 1 312 ? -30.468 -3.783 25.312 1.00 97.00 312 LEU A C 1
ATOM 2305 O O . LEU A 1 312 ? -31.222 -4.752 25.236 1.00 97.00 312 LEU A O 1
ATOM 2309 N N . TYR A 1 313 ? -30.905 -2.558 25.575 1.00 97.19 313 TYR A N 1
ATOM 2310 C CA . TYR A 1 313 ? -32.313 -2.194 25.695 1.00 97.19 313 TYR A CA 1
ATOM 2311 C C . TYR A 1 313 ? -32.565 -0.979 24.807 1.00 97.19 313 TYR A C 1
ATOM 2313 O O . TYR A 1 313 ? -31.938 0.060 25.009 1.00 97.19 313 TYR A O 1
ATOM 2321 N N . ARG A 1 314 ? -33.470 -1.089 23.826 1.00 95.88 314 ARG A N 1
ATOM 2322 C CA . ARG A 1 314 ? -33.794 0.007 22.896 1.00 95.88 314 ARG A CA 1
ATOM 2323 C C . ARG A 1 314 ? -35.246 0.452 23.044 1.00 95.88 314 ARG A C 1
ATOM 2325 O O . ARG A 1 314 ? -36.155 -0.378 23.040 1.00 95.88 314 ARG A O 1
ATOM 2332 N N . LYS A 1 315 ? -35.459 1.764 23.120 1.00 95.25 315 LYS A N 1
ATOM 2333 C CA . LYS A 1 315 ? -36.772 2.405 22.996 1.00 95.25 315 LYS A CA 1
ATOM 2334 C C . LYS A 1 315 ? -36.670 3.534 21.978 1.00 95.25 315 LYS A C 1
ATOM 2336 O O . LYS A 1 315 ? -35.866 4.448 22.156 1.00 95.25 315 LYS A O 1
ATOM 2341 N N . LYS A 1 316 ? -37.473 3.447 20.917 1.00 90.31 316 LYS A N 1
ATOM 2342 C CA . LYS A 1 316 ? -37.493 4.405 19.811 1.00 90.31 316 LYS A CA 1
ATOM 2343 C C . LYS A 1 316 ? -38.880 5.028 19.704 1.00 90.31 316 LYS A C 1
ATOM 2345 O O . LYS A 1 316 ? -39.808 4.396 19.211 1.00 90.31 316 LYS A O 1
ATOM 2350 N N . ASP A 1 317 ? -38.979 6.262 20.176 1.00 87.12 317 ASP A N 1
ATOM 2351 C CA . ASP A 1 317 ? -40.156 7.120 20.078 1.00 87.12 317 ASP A CA 1
ATOM 2352 C C . ASP A 1 317 ? -39.960 8.121 18.918 1.00 87.12 317 ASP A C 1
ATOM 2354 O O . ASP A 1 317 ? -38.854 8.272 18.394 1.00 87.12 317 ASP A O 1
ATOM 2358 N N . ALA A 1 318 ? -41.009 8.853 18.525 1.00 79.38 318 ALA A N 1
ATOM 2359 C CA . ALA A 1 318 ? -40.989 9.744 17.351 1.00 79.38 318 ALA A CA 1
ATOM 2360 C C . ALA A 1 318 ? -39.893 10.836 17.365 1.00 79.38 318 ALA A C 1
ATOM 2362 O O . ALA A 1 318 ? -39.519 11.339 16.310 1.00 79.38 318 ALA A O 1
ATOM 2363 N N . THR A 1 319 ? -39.383 11.207 18.544 1.00 76.81 319 THR A N 1
ATOM 2364 C CA . THR A 1 319 ? -38.371 12.263 18.732 1.00 76.81 319 THR A CA 1
ATOM 2365 C C . THR A 1 319 ? -37.104 11.786 19.449 1.00 76.81 319 THR A C 1
ATOM 2367 O O . THR A 1 319 ? -36.180 12.577 19.636 1.00 76.81 319 THR A O 1
ATOM 2370 N N . LYS A 1 320 ? -37.034 10.516 19.881 1.00 85.44 320 LYS A N 1
ATOM 2371 C CA . LYS A 1 320 ? -35.904 10.002 20.667 1.00 85.44 320 LYS A CA 1
ATOM 2372 C C . LYS A 1 320 ? -35.668 8.511 20.433 1.00 85.44 320 LYS A C 1
ATOM 2374 O O . LYS A 1 320 ? -36.559 7.693 20.626 1.00 85.44 320 LYS A O 1
ATOM 2379 N N . ASP A 1 321 ? -34.426 8.159 20.120 1.00 91.31 321 ASP A N 1
ATOM 2380 C CA . ASP A 1 321 ? -33.934 6.781 20.053 1.00 91.31 321 ASP A CA 1
ATOM 2381 C C . ASP A 1 321 ? -32.969 6.579 21.229 1.00 91.31 321 ASP A C 1
ATOM 2383 O O . ASP A 1 321 ? -31.888 7.168 21.249 1.00 91.31 321 ASP A O 1
ATOM 2387 N N . THR A 1 322 ? -33.406 5.848 22.258 1.00 94.56 322 THR A N 1
ATOM 2388 C CA . THR A 1 322 ? -32.623 5.593 23.477 1.00 94.56 322 THR A CA 1
ATOM 2389 C C . THR A 1 322 ? -32.136 4.149 23.473 1.00 94.56 322 THR A C 1
ATOM 2391 O O . THR A 1 322 ? -32.950 3.224 23.407 1.00 94.56 322 THR A O 1
ATOM 2394 N N . ILE A 1 323 ? -30.822 3.956 23.571 1.00 96.00 323 ILE A N 1
ATOM 2395 C CA . ILE A 1 323 ? -30.156 2.654 23.627 1.00 96.00 323 ILE A CA 1
ATOM 2396 C C . ILE A 1 323 ? -29.354 2.592 24.929 1.00 96.00 323 ILE A C 1
ATOM 2398 O O . ILE A 1 323 ? -28.342 3.276 25.079 1.00 96.00 323 ILE A O 1
ATOM 2402 N N . TYR A 1 324 ? -29.785 1.745 25.860 1.00 97.50 324 TYR A N 1
ATOM 2403 C CA . TYR A 1 324 ? -29.004 1.406 27.046 1.00 97.50 324 TYR A CA 1
ATOM 2404 C C . TYR A 1 324 ? -28.199 0.126 26.820 1.00 97.50 324 TYR A C 1
ATOM 2406 O O . TYR A 1 324 ? -28.695 -0.823 26.211 1.00 97.50 324 TYR A O 1
ATOM 2414 N N . ALA A 1 325 ? -26.989 0.078 27.375 1.00 97.25 325 ALA A N 1
ATOM 2415 C CA . ALA A 1 325 ? -26.192 -1.134 27.501 1.00 97.25 325 ALA A CA 1
ATOM 2416 C C . ALA A 1 325 ? -26.105 -1.553 28.973 1.00 97.25 325 ALA A C 1
ATOM 2418 O O . ALA A 1 325 ? -25.775 -0.750 29.846 1.00 97.25 325 ALA A O 1
ATOM 2419 N N . GLU A 1 326 ? -26.401 -2.819 29.246 1.00 96.88 326 GLU A N 1
ATOM 2420 C CA . GLU A 1 326 ? -26.248 -3.437 30.557 1.00 96.88 326 GLU A CA 1
ATOM 2421 C C . GLU A 1 326 ? -24.958 -4.264 30.586 1.00 96.88 326 GLU A C 1
ATOM 2423 O O . GLU A 1 326 ? -24.847 -5.308 29.936 1.00 96.88 326 GLU A O 1
ATOM 2428 N N . LEU A 1 327 ? -23.982 -3.778 31.352 1.00 96.50 327 LEU A N 1
ATOM 2429 C CA . LEU A 1 327 ? -22.663 -4.383 31.511 1.00 96.50 327 LEU A CA 1
ATOM 2430 C C . LEU A 1 327 ? -22.609 -5.186 32.808 1.00 96.50 327 LEU A C 1
ATOM 2432 O O . LEU A 1 327 ? -22.913 -4.659 33.879 1.00 96.50 327 LEU A O 1
ATOM 2436 N N . ARG A 1 328 ? -22.179 -6.447 32.728 1.00 94.75 328 ARG A N 1
ATOM 2437 C CA . ARG A 1 328 ? -21.857 -7.266 33.907 1.00 94.75 328 ARG A CA 1
ATOM 2438 C C . ARG A 1 328 ? -20.497 -6.865 34.472 1.00 94.75 328 ARG A C 1
ATOM 2440 O O . ARG A 1 328 ? -19.597 -6.497 33.718 1.00 94.75 328 ARG A O 1
ATOM 2447 N N . GLU A 1 329 ? -20.305 -7.011 35.781 1.00 91.38 329 GLU A N 1
ATOM 2448 C CA . GLU A 1 329 ? -19.004 -6.761 36.424 1.00 91.38 329 GLU A CA 1
ATOM 2449 C C . GLU A 1 329 ? -17.867 -7.593 35.807 1.00 91.38 329 GLU A C 1
ATOM 2451 O O . GLU A 1 329 ? -16.754 -7.091 35.688 1.00 91.38 329 GLU A O 1
ATOM 2456 N N . ASP A 1 330 ? -18.144 -8.810 35.318 1.00 91.94 330 ASP A N 1
ATOM 2457 C CA . ASP A 1 330 ? -17.147 -9.655 34.642 1.00 91.94 330 ASP A CA 1
ATOM 2458 C C . ASP A 1 330 ? -16.722 -9.144 33.251 1.00 91.94 330 ASP A C 1
ATOM 2460 O O . ASP A 1 330 ? -15.780 -9.681 32.673 1.00 91.94 330 ASP A O 1
ATOM 2464 N N . GLN A 1 331 ? -17.418 -8.154 32.686 1.00 93.38 331 GLN A N 1
ATOM 2465 C CA . GLN A 1 331 ? -17.093 -7.538 31.393 1.00 93.38 331 GLN A CA 1
ATOM 2466 C C . GLN A 1 331 ? -16.250 -6.270 31.547 1.00 93.38 331 GLN A C 1
ATOM 2468 O O . GLN A 1 331 ? -15.564 -5.863 30.609 1.00 93.38 331 GLN A O 1
ATOM 2473 N N . ILE A 1 332 ? -16.274 -5.654 32.730 1.00 95.06 332 ILE A N 1
ATOM 2474 C CA . ILE A 1 332 ? -15.453 -4.487 33.047 1.00 95.06 332 ILE A CA 1
ATOM 2475 C C . ILE A 1 332 ? -13.989 -4.949 33.133 1.00 95.06 332 ILE A C 1
ATOM 2477 O O . ILE A 1 332 ? -13.664 -5.952 33.762 1.00 95.06 332 ILE A O 1
ATOM 2481 N N . GLY A 1 333 ? -13.098 -4.235 32.451 1.00 93.88 333 GLY A N 1
ATOM 2482 C CA . GLY A 1 333 ? -11.675 -4.549 32.338 1.00 93.88 333 GLY A CA 1
ATOM 2483 C C . GLY A 1 333 ? -11.307 -5.534 31.223 1.00 93.88 333 GLY A C 1
ATOM 2484 O O . GLY A 1 333 ? -10.127 -5.608 30.889 1.00 93.88 333 GLY A O 1
ATOM 2485 N N . LYS A 1 334 ? -12.263 -6.246 30.605 1.00 94.94 334 LYS A N 1
ATOM 2486 C CA . LYS A 1 334 ? -11.983 -7.116 29.446 1.00 94.94 334 LYS A CA 1
ATOM 2487 C C . LYS A 1 334 ? -11.718 -6.293 28.184 1.00 94.94 334 LYS A C 1
ATOM 2489 O O . LYS A 1 334 ? -12.345 -5.256 27.967 1.00 94.94 334 LYS A O 1
ATOM 2494 N N . LEU A 1 335 ? -10.802 -6.786 27.350 1.00 95.81 335 LEU A N 1
ATOM 2495 C CA . LEU A 1 335 ? -10.520 -6.207 26.040 1.00 95.81 335 LEU A CA 1
ATOM 2496 C C . LEU A 1 335 ? -11.642 -6.534 25.053 1.00 95.81 335 LEU A C 1
ATOM 2498 O O . LEU A 1 335 ? -12.121 -7.665 24.968 1.00 95.81 335 LEU A O 1
ATOM 2502 N N . MET A 1 336 ? -12.022 -5.530 24.280 1.00 94.12 336 MET A N 1
ATOM 2503 C CA . MET A 1 336 ? -12.973 -5.600 23.184 1.00 94.12 336 MET A CA 1
ATOM 2504 C C . MET A 1 336 ? -12.408 -4.847 21.987 1.00 94.12 336 MET A C 1
ATOM 2506 O O . MET A 1 336 ? -11.516 -4.004 22.120 1.00 94.12 336 MET A O 1
ATOM 2510 N N . MET A 1 337 ? -12.952 -5.146 20.819 1.00 92.50 337 MET A N 1
ATOM 2511 C CA . MET A 1 337 ? -12.675 -4.430 19.588 1.00 92.50 337 MET A CA 1
ATOM 2512 C C . MET A 1 337 ? -13.999 -3.962 18.992 1.00 92.50 337 MET A C 1
ATOM 2514 O O . MET A 1 337 ? -14.988 -4.696 18.983 1.00 92.50 337 MET A O 1
ATOM 2518 N N . LEU A 1 338 ? -14.006 -2.702 18.570 1.00 93.69 338 LEU A N 1
ATOM 2519 C CA . LEU A 1 338 ? -15.049 -2.082 17.772 1.00 93.69 338 LEU A CA 1
ATOM 2520 C C . LEU A 1 338 ? -14.505 -1.999 16.343 1.00 93.69 338 LEU A C 1
ATOM 2522 O O . LEU A 1 338 ? -13.712 -1.110 16.041 1.00 93.69 338 LEU A O 1
ATOM 2526 N N . GLU A 1 339 ? -14.861 -2.972 15.511 1.00 91.44 339 GLU A N 1
ATOM 2527 C CA . GLU A 1 339 ? -14.548 -2.976 14.079 1.00 91.44 339 GLU A CA 1
ATOM 2528 C C . GLU A 1 339 ? -15.577 -2.119 13.332 1.00 91.44 339 GLU A C 1
ATOM 2530 O O . GLU A 1 339 ? -16.739 -2.026 13.749 1.00 91.44 339 GLU A O 1
ATOM 2535 N N . THR A 1 340 ? -15.137 -1.420 12.284 1.00 91.19 340 THR A N 1
ATOM 2536 C CA . THR A 1 340 ? -15.971 -0.441 11.574 1.00 91.19 340 THR A CA 1
ATOM 2537 C C . THR A 1 340 ? -15.862 -0.597 10.063 1.00 91.19 340 THR A C 1
ATOM 2539 O O . THR A 1 340 ? -14.824 -0.320 9.468 1.00 91.19 340 THR A O 1
ATOM 2542 N N . THR A 1 341 ? -16.968 -0.987 9.428 1.00 89.44 341 THR A N 1
ATOM 2543 C CA . THR A 1 341 ? -17.047 -1.216 7.980 1.00 89.44 341 THR A CA 1
ATOM 2544 C C . THR A 1 341 ? -18.119 -0.329 7.342 1.00 89.44 341 THR A C 1
ATOM 2546 O O . THR A 1 341 ? -19.279 -0.303 7.765 1.00 89.44 341 THR A O 1
ATOM 2549 N N . ALA A 1 342 ? -17.761 0.372 6.266 1.00 88.44 342 ALA A N 1
ATOM 2550 C CA . ALA A 1 342 ? -18.707 1.067 5.404 1.00 88.44 342 ALA A CA 1
ATOM 2551 C C . ALA A 1 342 ? -19.642 0.047 4.731 1.00 88.44 342 ALA A C 1
ATOM 2553 O O . ALA A 1 342 ? -19.210 -0.792 3.948 1.00 88.44 342 ALA A O 1
ATOM 2554 N N . SER A 1 343 ? -20.937 0.102 5.032 1.00 87.75 343 SER A N 1
ATOM 2555 C CA . SER A 1 343 ? -21.976 -0.729 4.392 1.00 87.75 343 SER A CA 1
ATOM 2556 C C . SER A 1 343 ? -22.571 -0.041 3.156 1.00 87.75 343 SER A C 1
ATOM 2558 O O . SER A 1 343 ? -23.092 -0.684 2.248 1.00 87.75 343 SER A O 1
ATOM 2560 N N . THR A 1 344 ? -22.436 1.282 3.079 1.00 81.94 344 THR A N 1
ATOM 2561 C CA . THR A 1 344 ? -22.687 2.102 1.888 1.00 81.94 344 THR A CA 1
ATOM 2562 C C . THR A 1 344 ? -21.613 3.177 1.833 1.00 81.94 344 THR A C 1
ATOM 2564 O O . THR A 1 344 ? -21.209 3.684 2.878 1.00 81.94 344 THR A O 1
ATOM 2567 N N . GLY A 1 345 ? -21.162 3.535 0.635 1.00 69.69 345 GLY A N 1
ATOM 2568 C CA . GLY A 1 345 ? -20.153 4.568 0.429 1.00 69.69 345 GLY A CA 1
ATOM 2569 C C . GLY A 1 345 ? -20.548 5.550 -0.669 1.00 69.69 345 GLY A C 1
ATOM 2570 O O . GLY A 1 345 ? -21.635 5.467 -1.235 1.00 69.69 345 GLY A O 1
ATOM 2571 N N . THR A 1 346 ? -19.645 6.475 -0.983 1.00 67.19 346 THR A N 1
ATOM 2572 C CA . THR A 1 346 ? -19.838 7.479 -2.037 1.00 67.19 346 THR A CA 1
ATOM 2573 C C . THR A 1 346 ? -19.484 6.972 -3.433 1.00 67.19 346 THR A C 1
ATOM 2575 O O . THR A 1 346 ? -19.556 7.749 -4.376 1.00 67.19 346 THR A O 1
ATOM 2578 N N . ALA A 1 347 ? -19.066 5.711 -3.573 1.00 57.69 347 ALA A N 1
ATOM 2579 C CA . ALA A 1 347 ? -18.564 5.056 -4.789 1.00 57.69 347 ALA A CA 1
ATOM 2580 C C . ALA A 1 347 ? -17.239 5.610 -5.358 1.00 57.69 347 ALA A C 1
ATOM 2582 O O . ALA A 1 347 ? -16.559 4.883 -6.070 1.00 57.69 347 ALA A O 1
ATOM 2583 N N . GLY A 1 348 ? -16.848 6.845 -5.020 1.00 58.97 348 GLY A N 1
ATOM 2584 C CA . GLY A 1 348 ? -15.533 7.417 -5.339 1.00 58.97 348 GLY A CA 1
ATOM 2585 C C . GLY A 1 348 ? -14.542 7.321 -4.175 1.00 58.97 348 GLY A C 1
ATOM 2586 O O . GLY A 1 348 ? -13.521 6.659 -4.272 1.00 58.97 348 GLY A O 1
ATOM 2587 N N . GLN A 1 349 ? -14.843 7.966 -3.041 1.00 60.12 349 GLN A N 1
ATOM 2588 C CA . GLN A 1 349 ? -13.911 8.028 -1.897 1.00 60.12 349 GLN A CA 1
ATOM 2589 C C . GLN A 1 349 ? -14.041 6.838 -0.932 1.00 60.12 349 GLN A C 1
ATOM 2591 O O . GLN A 1 349 ? -13.104 6.515 -0.205 1.00 60.12 349 GLN A O 1
ATOM 2596 N N . VAL A 1 350 ? -15.219 6.209 -0.889 1.00 71.75 350 VAL A N 1
ATOM 2597 C CA . VAL A 1 350 ? -15.523 5.037 -0.055 1.00 71.75 350 VAL A CA 1
ATOM 2598 C C . VAL A 1 350 ? -16.448 4.117 -0.841 1.00 71.75 350 VAL A C 1
ATOM 2600 O O . VAL A 1 350 ? -17.452 4.579 -1.387 1.00 71.75 350 VAL A O 1
ATOM 2603 N N . VAL A 1 351 ? -16.153 2.820 -0.843 1.00 76.12 351 VAL A N 1
ATOM 2604 C CA . VAL A 1 351 ? -17.023 1.758 -1.372 1.00 76.12 351 VAL A CA 1
ATOM 2605 C C . VAL A 1 351 ? -17.544 0.881 -0.231 1.00 76.12 351 VAL A C 1
ATOM 2607 O O . VAL A 1 351 ? -17.006 0.904 0.879 1.00 76.12 351 VAL A O 1
ATOM 2610 N N . THR A 1 352 ? -18.612 0.120 -0.483 1.00 82.69 352 THR A N 1
ATOM 2611 C CA . THR A 1 352 ? -19.110 -0.851 0.504 1.00 82.69 352 THR A CA 1
ATOM 2612 C C . THR A 1 352 ? -18.064 -1.938 0.773 1.00 82.69 352 THR A C 1
ATOM 2614 O O . THR A 1 352 ? -17.350 -2.363 -0.132 1.00 82.69 352 THR A O 1
ATOM 2617 N N . GLY A 1 353 ? -17.946 -2.360 2.029 1.00 81.94 353 GLY A N 1
ATOM 2618 C CA . GLY A 1 353 ? -16.909 -3.266 2.517 1.00 81.94 353 GLY A CA 1
ATOM 2619 C C . GLY A 1 353 ? -15.705 -2.588 3.161 1.00 81.94 353 GLY A C 1
ATOM 2620 O O . GLY A 1 353 ? -15.087 -3.208 4.018 1.00 81.94 353 GLY A O 1
ATOM 2621 N N . ASN A 1 354 ? -15.385 -1.333 2.830 1.00 81.75 354 ASN A N 1
ATOM 2622 C CA . ASN A 1 354 ? -14.155 -0.705 3.323 1.00 81.75 354 ASN A CA 1
ATOM 2623 C C . ASN A 1 354 ? -14.118 -0.532 4.855 1.00 81.75 354 ASN A C 1
ATOM 2625 O O . ASN A 1 354 ? -15.111 -0.072 5.425 1.00 81.75 354 ASN A O 1
ATOM 2629 N N . PRO A 1 355 ? -12.972 -0.806 5.517 1.00 84.12 355 PRO A N 1
ATOM 2630 C CA . PRO A 1 355 ? -12.756 -0.414 6.906 1.00 84.12 355 PRO A CA 1
ATOM 2631 C C . PRO A 1 355 ? -12.745 1.109 7.052 1.00 84.12 355 PRO A C 1
ATOM 2633 O O . PRO A 1 355 ? -12.423 1.828 6.100 1.00 84.12 355 PRO A O 1
ATOM 2636 N N . ILE A 1 356 ? -13.021 1.593 8.263 1.00 82.94 356 ILE A N 1
ATOM 2637 C CA . ILE A 1 356 ? -12.935 3.018 8.606 1.00 82.94 356 ILE A CA 1
ATOM 2638 C C . ILE A 1 356 ? -11.835 3.276 9.649 1.00 82.94 356 ILE A C 1
ATOM 2640 O O . ILE A 1 356 ? -10.748 3.709 9.268 1.00 82.94 356 ILE A O 1
ATOM 2644 N N . ASP A 1 357 ? -12.078 3.014 10.937 1.00 80.81 357 ASP A N 1
ATOM 2645 C CA . ASP A 1 357 ? -11.080 3.152 12.013 1.00 80.81 357 ASP A CA 1
ATOM 2646 C C . ASP A 1 357 ? -11.421 2.199 13.177 1.00 80.81 357 ASP A C 1
ATOM 2648 O O . ASP A 1 357 ? -12.258 2.492 14.034 1.00 80.81 357 ASP A O 1
ATOM 2652 N N . ASP A 1 358 ? -10.789 1.024 13.184 1.00 86.94 358 ASP A N 1
ATOM 2653 C CA . ASP A 1 358 ? -11.015 -0.016 14.191 1.00 86.94 358 ASP A CA 1
ATOM 2654 C C . ASP A 1 358 ? -10.405 0.355 15.553 1.00 86.94 358 ASP A C 1
ATOM 2656 O O . ASP A 1 358 ? -9.259 0.807 15.647 1.00 86.94 358 ASP A O 1
ATOM 2660 N N . LEU A 1 359 ? -11.139 0.095 16.639 1.00 90.06 359 LEU A N 1
ATOM 2661 C CA . LEU A 1 359 ? -10.776 0.558 17.978 1.00 90.06 359 LEU A CA 1
ATOM 2662 C C . LEU A 1 359 ? -10.724 -0.578 19.007 1.00 90.06 359 LEU A C 1
ATOM 2664 O O . LEU A 1 359 ? -11.750 -1.143 19.383 1.00 90.06 359 LEU A O 1
ATOM 2668 N N . VAL A 1 360 ? -9.529 -0.868 19.531 1.00 93.00 360 VAL A N 1
ATOM 2669 C CA . VAL A 1 360 ? -9.335 -1.780 20.675 1.00 93.00 360 VAL A CA 1
ATOM 2670 C C . VAL A 1 360 ? -9.441 -1.011 21.988 1.00 93.00 360 VAL A C 1
ATOM 2672 O O . VAL A 1 360 ? -8.718 -0.041 22.208 1.00 93.00 360 VAL A O 1
ATOM 2675 N N . PHE A 1 361 ? -10.316 -1.461 22.885 1.00 95.12 361 PHE A N 1
ATOM 2676 C CA . PHE A 1 361 ? -10.601 -0.786 24.150 1.00 95.12 361 PHE A CA 1
ATOM 2677 C C . PHE A 1 361 ? -11.008 -1.770 25.256 1.00 95.12 361 PHE A C 1
ATOM 2679 O O . PHE A 1 361 ? -11.199 -2.960 25.026 1.00 95.12 361 PHE A O 1
ATOM 2686 N N . LYS A 1 362 ? -11.168 -1.263 26.476 1.00 95.81 362 LYS A N 1
ATOM 2687 C CA . LYS A 1 362 ? -11.808 -1.938 27.612 1.00 95.81 362 LYS A CA 1
ATOM 2688 C C . LYS A 1 362 ? -12.742 -0.957 28.318 1.00 95.81 362 LYS A C 1
ATOM 2690 O O . LYS A 1 362 ? -12.474 0.246 28.331 1.00 95.81 362 LYS A O 1
ATOM 2695 N N . PHE A 1 363 ? -13.816 -1.446 28.934 1.00 96.38 363 PHE A N 1
ATOM 2696 C CA . PHE A 1 363 ? -14.586 -0.624 29.872 1.00 96.38 363 PHE A CA 1
ATOM 2697 C C . PHE A 1 363 ? -13.851 -0.567 31.213 1.00 96.38 363 PHE A C 1
ATOM 2699 O O . PHE A 1 363 ? -13.600 -1.606 31.814 1.00 96.38 363 PHE A O 1
ATOM 2706 N N . THR A 1 364 ? -13.514 0.623 31.699 1.00 95.56 364 THR A N 1
ATOM 2707 C CA . THR A 1 364 ? -13.013 0.849 33.063 1.00 95.56 364 THR A CA 1
ATOM 2708 C C . THR A 1 364 ? -14.092 1.524 33.906 1.00 95.56 364 THR A C 1
ATOM 2710 O O . THR A 1 364 ? -15.024 2.122 33.371 1.00 95.56 364 THR A O 1
ATOM 2713 N N . ARG A 1 365 ? -14.013 1.391 35.232 1.00 92.88 365 ARG A N 1
ATOM 2714 C CA . ARG A 1 365 ? -15.003 1.943 36.164 1.00 92.88 365 ARG A CA 1
ATOM 2715 C C . ARG A 1 365 ? -14.367 3.019 37.037 1.00 92.88 365 ARG A C 1
ATOM 2717 O O . ARG A 1 365 ? -13.310 2.782 37.616 1.00 92.88 365 ARG A O 1
ATOM 2724 N N . THR A 1 366 ? -15.041 4.157 37.149 1.00 86.06 366 THR A N 1
ATOM 2725 C CA . THR A 1 366 ? -14.864 5.139 38.228 1.00 86.06 366 THR A CA 1
ATOM 2726 C C . THR A 1 366 ? -16.080 5.060 39.161 1.00 86.06 366 THR A C 1
ATOM 2728 O O . THR A 1 366 ? -16.981 4.250 38.929 1.00 86.06 366 THR A O 1
ATOM 2731 N N . ASP A 1 367 ? -16.122 5.859 40.227 1.00 81.19 367 ASP A N 1
ATOM 2732 C CA . ASP A 1 367 ? -17.144 5.724 41.280 1.00 81.19 367 ASP A CA 1
ATOM 2733 C C . ASP A 1 367 ? -18.593 5.776 40.746 1.00 81.19 367 ASP A C 1
ATOM 2735 O O . ASP A 1 367 ? -19.422 4.932 41.104 1.00 81.19 367 ASP A O 1
ATOM 2739 N N . ASP A 1 368 ? -18.881 6.710 39.832 1.00 87.94 368 ASP A N 1
ATOM 2740 C CA . ASP A 1 368 ? -20.205 6.973 39.250 1.00 87.94 368 ASP A CA 1
ATOM 2741 C C . ASP A 1 368 ? -20.304 6.736 37.723 1.00 87.94 368 ASP A C 1
ATOM 2743 O O . ASP A 1 368 ? -21.388 6.888 37.143 1.00 87.94 368 ASP A O 1
ATOM 2747 N N . ARG A 1 369 ? -19.207 6.350 37.047 1.00 95.00 369 ARG A N 1
ATOM 2748 C CA . ARG A 1 369 ? -19.140 6.243 35.573 1.00 95.00 369 ARG A CA 1
ATOM 2749 C C . ARG A 1 369 ? -18.437 4.980 35.076 1.00 95.00 369 ARG A C 1
ATOM 2751 O O . ARG A 1 369 ? -17.601 4.378 35.749 1.00 95.00 369 ARG A O 1
ATOM 2758 N N . ILE A 1 370 ? -18.760 4.616 33.839 1.00 97.19 370 ILE A N 1
ATOM 2759 C CA . ILE A 1 370 ? -18.010 3.664 33.019 1.00 97.19 370 ILE A CA 1
ATOM 2760 C C . ILE A 1 370 ? -17.295 4.441 31.916 1.00 97.19 370 ILE A C 1
ATOM 2762 O O . ILE A 1 370 ? -17.906 5.257 31.231 1.00 97.19 370 ILE A O 1
ATOM 2766 N N . VAL A 1 371 ? -16.009 4.177 31.719 1.00 96.38 371 VAL A N 1
ATOM 2767 C CA . VAL A 1 371 ? -15.165 4.857 30.734 1.00 96.38 371 VAL A CA 1
ATOM 2768 C C . VAL A 1 371 ? -14.688 3.860 29.683 1.00 96.38 371 VAL A C 1
ATOM 2770 O O . VAL A 1 371 ? -14.255 2.754 29.993 1.00 96.38 371 VAL A O 1
ATOM 2773 N N . MET A 1 372 ? -14.774 4.255 28.418 1.00 95.69 372 MET A N 1
ATOM 2774 C CA . MET A 1 372 ? -14.214 3.544 27.276 1.00 95.69 372 MET A CA 1
ATOM 2775 C C . MET A 1 372 ? -12.726 3.895 27.166 1.00 95.69 372 MET A C 1
ATOM 2777 O O . MET A 1 372 ? -12.373 5.009 26.773 1.00 95.69 372 MET A O 1
ATOM 2781 N N . THR A 1 373 ? -11.854 2.965 27.555 1.00 95.50 373 THR A N 1
ATOM 2782 C CA . THR A 1 373 ? -10.410 3.198 27.689 1.00 95.50 373 THR A CA 1
ATOM 2783 C C . THR A 1 373 ? -9.623 2.371 26.677 1.00 95.50 373 THR A C 1
ATOM 2785 O O . THR A 1 373 ? -9.712 1.146 26.665 1.00 95.50 373 THR A O 1
ATOM 2788 N N . VAL A 1 374 ? -8.817 3.034 25.853 1.00 94.25 374 VAL A N 1
ATOM 2789 C CA . VAL A 1 374 ? -7.879 2.420 24.905 1.00 94.25 374 VAL A CA 1
ATOM 2790 C C . VAL A 1 374 ? -6.543 2.200 25.621 1.00 94.25 374 VAL A C 1
ATOM 2792 O O . VAL A 1 374 ? -5.883 3.180 25.985 1.00 94.25 374 VAL A O 1
ATOM 2795 N N . PRO A 1 375 ? -6.127 0.944 25.860 1.00 91.50 375 PRO A N 1
ATOM 2796 C CA . PRO A 1 375 ? -4.859 0.656 26.518 1.00 91.50 375 PRO A CA 1
ATOM 2797 C C . PRO A 1 375 ? -3.682 0.956 25.581 1.00 91.50 375 PRO A C 1
ATOM 2799 O O . PRO A 1 375 ? -3.781 0.773 24.366 1.00 91.50 375 PRO A O 1
ATOM 2802 N N . ASN A 1 376 ? -2.534 1.355 26.131 1.00 89.69 376 ASN A N 1
ATOM 2803 C CA . ASN A 1 376 ? -1.321 1.460 25.325 1.00 89.69 376 ASN A CA 1
ATOM 2804 C C . ASN A 1 376 ? -0.680 0.075 25.153 1.00 89.69 376 ASN A C 1
ATOM 2806 O O . ASN A 1 376 ? 0.011 -0.421 26.037 1.00 89.69 376 ASN A O 1
ATOM 2810 N N . PHE A 1 377 ? -0.913 -0.542 23.994 1.00 88.69 377 PHE A N 1
ATOM 2811 C CA . PHE A 1 377 ? -0.337 -1.834 23.612 1.00 88.69 377 PHE A CA 1
ATOM 2812 C C . PHE A 1 377 ? 0.885 -1.714 22.681 1.00 88.69 377 PHE A C 1
ATOM 2814 O O . PHE A 1 377 ? 1.324 -2.729 22.134 1.00 88.69 377 PHE A O 1
ATOM 2821 N N . ARG A 1 378 ? 1.437 -0.506 22.478 1.00 89.00 378 ARG A N 1
ATOM 2822 C CA . ARG A 1 378 ? 2.644 -0.289 21.655 1.00 89.00 378 ARG A CA 1
ATOM 2823 C C . ARG A 1 378 ? 3.941 -0.548 22.415 1.00 89.00 378 ARG A C 1
ATOM 2825 O O . ARG A 1 378 ? 4.916 -0.937 21.789 1.00 89.00 378 ARG A O 1
ATOM 2832 N N . TYR A 1 379 ? 3.937 -0.387 23.736 1.00 90.06 379 TYR A N 1
ATOM 2833 C CA . TYR A 1 379 ? 5.099 -0.592 24.602 1.00 90.06 379 TYR A CA 1
ATOM 2834 C C . TYR A 1 379 ? 4.747 -1.666 25.640 1.00 90.06 379 TYR A C 1
ATOM 2836 O O . TYR A 1 379 ? 3.778 -1.500 26.382 1.00 90.06 379 TYR A O 1
ATOM 2844 N N . ARG A 1 380 ? 5.468 -2.795 25.670 1.00 90.00 380 ARG A N 1
ATOM 2845 C CA . ARG A 1 380 ? 5.114 -3.964 26.505 1.00 90.00 380 ARG A CA 1
ATOM 2846 C C . ARG A 1 380 ? 6.315 -4.542 27.254 1.00 90.00 380 ARG A C 1
ATOM 2848 O O . ARG A 1 380 ? 7.468 -4.321 26.897 1.00 90.00 380 ARG A O 1
ATOM 2855 N N . THR A 1 381 ? 6.011 -5.349 28.265 1.00 87.56 381 THR A N 1
ATOM 2856 C CA . THR A 1 381 ? 6.926 -6.309 28.897 1.00 87.56 381 THR A CA 1
ATOM 2857 C C . THR A 1 381 ? 6.154 -7.590 29.213 1.00 87.56 381 THR A C 1
ATOM 2859 O O . THR A 1 381 ? 4.951 -7.551 29.475 1.00 87.56 381 THR A O 1
ATOM 2862 N N . SER A 1 382 ? 6.854 -8.716 29.160 1.00 82.81 382 SER A N 1
ATOM 2863 C CA . SER A 1 382 ? 6.383 -10.060 29.483 1.00 82.81 382 SER A CA 1
ATOM 2864 C C . SER A 1 382 ? 5.999 -10.251 30.958 1.00 82.81 382 SER A C 1
ATOM 2866 O O . SER A 1 382 ? 5.052 -10.986 31.234 1.00 82.81 382 SER A O 1
ATOM 2868 N N . ASP A 1 383 ? 6.665 -9.569 31.902 1.00 87.75 383 ASP A N 1
ATOM 2869 C CA . ASP A 1 383 ? 6.301 -9.600 33.326 1.00 87.75 383 ASP A CA 1
ATOM 2870 C C . ASP A 1 383 ? 5.511 -8.338 33.734 1.00 87.75 383 ASP A C 1
ATOM 2872 O O . ASP A 1 383 ? 6.109 -7.277 33.957 1.00 87.75 383 ASP A O 1
ATOM 2876 N N . PRO A 1 384 ? 4.180 -8.429 33.941 1.00 85.69 384 PRO A N 1
ATOM 2877 C CA . PRO A 1 384 ? 3.343 -7.291 34.327 1.00 85.69 384 PRO A CA 1
ATOM 2878 C C . PRO A 1 384 ? 3.588 -6.786 35.764 1.00 85.69 384 PRO A C 1
ATOM 2880 O O . PRO A 1 384 ? 3.090 -5.708 36.131 1.00 85.69 384 PRO A O 1
ATOM 2883 N N . LYS A 1 385 ? 4.331 -7.545 36.587 1.00 89.38 385 LYS A N 1
ATOM 2884 C CA . LYS A 1 385 ? 4.683 -7.220 37.982 1.00 89.38 385 LYS A CA 1
ATOM 2885 C C . LYS A 1 385 ? 6.063 -6.561 38.116 1.00 89.38 385 LYS A C 1
ATOM 2887 O O . LYS A 1 385 ? 6.334 -5.967 39.168 1.00 89.38 385 LYS A O 1
ATOM 2892 N N . SER A 1 386 ? 6.883 -6.611 37.066 1.00 89.50 386 SER A N 1
ATOM 2893 C CA . SER A 1 386 ? 8.245 -6.069 37.025 1.00 89.50 386 SER A CA 1
ATOM 2894 C C . SER A 1 386 ? 8.321 -4.568 37.369 1.00 89.50 386 SER A C 1
ATOM 2896 O O . SER A 1 386 ? 7.340 -3.824 37.218 1.00 89.50 386 SER A O 1
ATOM 2898 N N . PRO A 1 387 ? 9.497 -4.063 37.798 1.00 90.69 387 PRO A N 1
ATOM 2899 C CA . PRO A 1 387 ? 9.754 -2.625 37.877 1.00 90.69 387 PRO A CA 1
ATOM 2900 C C . PRO A 1 387 ? 9.508 -1.919 36.536 1.00 90.69 387 PRO A C 1
ATOM 2902 O O . PRO A 1 387 ? 8.892 -0.853 36.519 1.00 90.69 387 PRO A O 1
ATOM 2905 N N . THR A 1 388 ? 9.881 -2.552 35.419 1.00 89.44 388 THR A N 1
ATOM 2906 C CA . THR A 1 388 ? 9.623 -2.060 34.061 1.00 89.44 388 THR A CA 1
ATOM 2907 C C . THR A 1 388 ? 8.134 -1.864 33.795 1.00 89.44 388 THR A C 1
ATOM 2909 O O . THR A 1 388 ? 7.734 -0.791 33.358 1.00 89.44 388 THR A O 1
ATOM 2912 N N . ALA A 1 389 ? 7.274 -2.825 34.143 1.00 88.75 389 ALA A N 1
ATOM 2913 C CA . ALA A 1 389 ? 5.828 -2.678 33.970 1.00 88.75 389 ALA A CA 1
ATOM 2914 C C . ALA A 1 389 ? 5.250 -1.502 34.780 1.00 88.75 389 ALA A C 1
ATOM 2916 O O . ALA A 1 389 ? 4.287 -0.862 34.355 1.00 88.75 389 ALA A O 1
ATOM 2917 N N . LYS A 1 390 ? 5.838 -1.178 35.942 1.00 89.94 390 LYS A N 1
ATOM 2918 C CA . LYS A 1 390 ? 5.477 0.024 36.717 1.00 89.94 390 LYS A CA 1
ATOM 2919 C C . LYS A 1 390 ? 5.959 1.309 36.038 1.00 89.94 390 LYS A C 1
ATOM 2921 O O . LYS A 1 390 ? 5.242 2.303 36.106 1.00 89.94 390 LYS A O 1
ATOM 2926 N N . ALA A 1 391 ? 7.132 1.295 35.403 1.00 91.62 391 ALA A N 1
ATOM 2927 C CA . ALA A 1 391 ? 7.649 2.422 34.630 1.00 91.62 391 ALA A CA 1
ATOM 2928 C C . ALA A 1 391 ? 6.801 2.674 33.372 1.00 91.62 391 ALA A C 1
ATOM 2930 O O . ALA A 1 391 ? 6.295 3.779 33.208 1.00 91.62 391 ALA A O 1
ATOM 2931 N N . LEU A 1 392 ? 6.525 1.643 32.564 1.00 90.81 392 LEU A N 1
ATOM 2932 C CA . LEU A 1 392 ? 5.684 1.746 31.364 1.00 90.81 392 LEU A CA 1
ATOM 2933 C C . LEU A 1 392 ? 4.304 2.344 31.676 1.00 90.81 392 LEU A C 1
ATOM 2935 O O . LEU A 1 392 ? 3.896 3.294 31.018 1.00 90.81 392 LEU A O 1
ATOM 2939 N N . ARG A 1 393 ? 3.628 1.879 32.739 1.00 87.62 393 ARG A N 1
ATOM 2940 C CA . ARG A 1 393 ? 2.331 2.437 33.181 1.00 87.62 393 ARG A CA 1
ATOM 2941 C C . ARG A 1 393 ? 2.391 3.895 33.666 1.00 87.62 393 ARG A C 1
ATOM 2943 O O . ARG A 1 393 ? 1.343 4.517 33.794 1.00 87.62 393 ARG A O 1
ATOM 2950 N N . ARG A 1 394 ? 3.576 4.431 33.980 1.00 90.56 394 ARG A N 1
ATOM 2951 C CA . ARG A 1 394 ? 3.787 5.849 34.337 1.00 90.56 394 ARG A CA 1
ATOM 2952 C C . ARG A 1 394 ? 4.179 6.697 33.126 1.00 90.56 394 ARG A C 1
ATOM 2954 O O . ARG A 1 394 ? 3.761 7.843 33.045 1.00 90.56 394 ARG A O 1
ATOM 2961 N N . SER A 1 395 ? 4.975 6.142 32.215 1.00 93.31 395 SER A N 1
ATOM 2962 C CA . SER A 1 395 ? 5.470 6.826 31.014 1.00 93.31 395 SER A CA 1
ATOM 2963 C C . SER A 1 395 ? 4.448 6.865 29.876 1.00 93.31 395 SER A C 1
ATOM 2965 O O . SER A 1 395 ? 4.458 7.800 29.081 1.00 93.31 395 SER A O 1
ATOM 2967 N N . PHE A 1 396 ? 3.564 5.869 29.793 1.00 90.81 396 PHE A N 1
ATOM 2968 C CA . PHE A 1 396 ? 2.629 5.690 28.686 1.00 90.81 396 PHE A CA 1
ATOM 2969 C C . PHE A 1 396 ? 1.190 5.577 29.201 1.00 90.81 396 PHE A C 1
ATOM 2971 O O . PHE A 1 396 ? 0.757 4.525 29.671 1.00 90.81 396 PHE A O 1
ATOM 2978 N N . ALA A 1 397 ? 0.442 6.678 29.108 1.00 87.44 397 ALA A N 1
ATOM 2979 C CA . ALA A 1 397 ? -0.951 6.740 29.540 1.00 87.44 397 ALA A CA 1
ATOM 2980 C C . ALA A 1 397 ? -1.896 5.924 28.632 1.00 87.44 397 ALA A C 1
ATOM 2982 O O . ALA A 1 397 ? -1.677 5.800 27.424 1.00 87.44 397 ALA A O 1
ATOM 2983 N N . GLU A 1 398 ? -2.981 5.413 29.218 1.00 91.06 398 GLU A N 1
ATOM 2984 C CA . GLU A 1 398 ? -4.135 4.884 28.479 1.00 91.06 398 GLU A CA 1
ATOM 2985 C C . GLU A 1 398 ? -5.059 6.040 28.063 1.00 91.06 398 GLU A C 1
ATOM 2987 O O . GLU A 1 398 ? -5.264 6.981 28.832 1.00 91.06 398 GLU A O 1
ATOM 2992 N N . ALA A 1 399 ? -5.640 5.983 26.863 1.00 92.75 399 ALA A N 1
ATOM 2993 C CA . ALA A 1 399 ? -6.505 7.051 26.360 1.00 92.75 399 ALA A CA 1
ATOM 2994 C C . ALA A 1 399 ? -7.973 6.800 26.736 1.00 92.75 399 ALA A C 1
ATOM 2996 O O . ALA A 1 399 ? -8.519 5.733 26.465 1.00 92.75 399 ALA A O 1
ATOM 2997 N N . GLN A 1 400 ? -8.636 7.789 27.335 1.00 92.50 400 GLN A N 1
ATOM 2998 C CA . GLN A 1 400 ? -10.072 7.744 27.625 1.00 92.50 400 GLN A CA 1
ATOM 2999 C C . GLN A 1 400 ? -10.830 8.385 26.458 1.00 92.50 400 GLN A C 1
ATOM 3001 O O . GLN A 1 400 ? -10.600 9.551 26.153 1.00 92.50 400 GLN A O 1
ATOM 3006 N N . ILE A 1 401 ? -11.688 7.618 25.780 1.00 89.88 401 ILE A N 1
ATOM 3007 C CA . ILE A 1 401 ? -12.337 8.042 24.527 1.00 89.88 401 ILE A CA 1
ATOM 3008 C C . ILE A 1 401 ? -13.777 8.511 24.752 1.00 89.88 401 ILE A C 1
ATOM 3010 O O . ILE A 1 401 ? -14.212 9.472 24.129 1.00 89.88 401 ILE A O 1
ATOM 3014 N N . GLN A 1 402 ? -14.513 7.849 25.648 1.00 92.12 402 GLN A N 1
ATOM 3015 C CA . GLN A 1 402 ? -15.904 8.183 25.964 1.00 92.12 402 GLN A CA 1
ATOM 3016 C C . GLN A 1 402 ? -16.220 7.823 27.419 1.00 92.12 402 GLN A C 1
ATOM 3018 O O . GLN A 1 402 ? -15.664 6.863 27.951 1.00 92.12 402 GLN A O 1
ATOM 3023 N N . SER A 1 403 ? -17.105 8.577 28.077 1.00 94.00 403 SER A N 1
ATOM 3024 C CA . SER A 1 403 ? -17.443 8.371 29.493 1.00 94.00 403 SER A CA 1
ATOM 3025 C C . SER A 1 403 ? -18.950 8.414 29.743 1.00 94.00 403 SER A C 1
ATOM 3027 O O . SER A 1 403 ? -19.595 9.451 29.575 1.00 94.00 403 SER A O 1
ATOM 3029 N N . PHE A 1 404 ? -19.501 7.297 30.207 1.00 96.00 404 PHE A N 1
ATOM 3030 C CA . PHE A 1 404 ? -20.926 7.065 30.414 1.00 96.00 404 PHE A CA 1
ATOM 3031 C C . PHE A 1 404 ? -21.279 7.115 31.900 1.00 96.00 404 PHE A C 1
ATOM 3033 O O . PHE A 1 404 ? -20.617 6.486 32.725 1.00 96.00 404 PHE A O 1
ATOM 3040 N N . LYS A 1 405 ? -22.349 7.826 32.252 1.00 95.75 405 LYS A N 1
ATOM 3041 C CA . LYS A 1 405 ? -22.905 7.807 33.609 1.00 95.75 405 LYS A CA 1
ATOM 3042 C C . LYS A 1 405 ? -23.580 6.458 33.888 1.00 95.75 405 LYS A C 1
ATOM 3044 O O . LYS A 1 405 ? -24.205 5.887 32.995 1.00 95.75 405 LYS A O 1
ATOM 3049 N N . ILE A 1 406 ? -23.462 5.959 35.120 1.00 95.12 406 ILE A N 1
ATOM 3050 C CA . ILE A 1 406 ? -24.230 4.797 35.582 1.00 95.12 406 ILE A CA 1
ATOM 3051 C C . ILE A 1 406 ? -25.664 5.258 35.883 1.00 95.12 406 ILE A C 1
ATOM 3053 O O . ILE A 1 406 ? -25.893 6.037 36.807 1.00 95.12 406 ILE A O 1
ATOM 3057 N N . GLU A 1 407 ? -26.633 4.786 35.097 1.00 94.94 407 GLU A N 1
ATOM 3058 C CA . GLU A 1 407 ? -28.050 5.167 35.220 1.00 94.94 407 GLU A CA 1
ATOM 3059 C C . GLU A 1 407 ? -28.834 4.272 36.193 1.00 94.94 407 GLU A C 1
ATOM 3061 O O . GLU A 1 407 ? -29.795 4.723 36.817 1.00 94.94 407 GLU A O 1
ATOM 3066 N N . ALA A 1 408 ? -28.417 3.012 36.340 1.00 94.69 408 ALA A N 1
ATOM 3067 C CA . ALA A 1 408 ? -29.004 2.034 37.257 1.00 94.69 408 ALA A CA 1
ATOM 3068 C C . ALA A 1 408 ? -27.991 0.939 37.623 1.00 94.69 408 ALA A C 1
ATOM 3070 O O . ALA A 1 408 ? -27.004 0.723 36.912 1.00 94.69 408 ALA A O 1
ATOM 3071 N N . LYS A 1 409 ? -28.257 0.214 38.715 1.00 93.56 409 LYS A N 1
ATOM 3072 C CA . LYS A 1 409 ? -27.463 -0.945 39.157 1.00 93.56 409 LYS A CA 1
ATOM 3073 C C . LYS A 1 409 ? -28.390 -2.114 39.474 1.00 93.56 409 LYS A C 1
ATOM 3075 O O . LYS A 1 409 ? -29.426 -1.922 40.104 1.00 93.56 409 LYS A O 1
ATOM 3080 N N . GLN A 1 410 ? -27.996 -3.334 39.116 1.00 94.56 410 GLN A N 1
ATOM 3081 C CA . GLN A 1 410 ? -28.704 -4.547 39.525 1.00 94.56 410 GLN A CA 1
ATOM 3082 C C . GLN A 1 410 ? -27.817 -5.391 40.439 1.00 94.56 410 GLN A C 1
ATOM 3084 O O . GLN A 1 410 ? -26.987 -6.173 39.974 1.00 94.56 410 GLN A O 1
ATOM 3089 N N . ALA A 1 411 ? -28.025 -5.291 41.752 1.00 90.19 411 ALA A N 1
ATOM 3090 C CA . ALA A 1 411 ? -27.252 -6.069 42.722 1.00 90.19 411 ALA A CA 1
ATOM 3091 C C . ALA A 1 411 ? -27.388 -7.591 42.505 1.00 90.19 411 ALA A C 1
ATOM 3093 O O . ALA A 1 411 ? -26.396 -8.313 42.568 1.00 90.19 411 ALA A O 1
ATOM 3094 N N . SER A 1 412 ? -28.591 -8.081 42.171 1.00 91.69 412 SER A N 1
ATOM 3095 C CA . SER A 1 412 ? -28.845 -9.514 41.949 1.00 91.69 412 SER A CA 1
ATOM 3096 C C . SER A 1 412 ? -28.185 -10.085 40.691 1.00 91.69 412 SER A C 1
ATOM 3098 O O . SER A 1 412 ? -27.899 -11.278 40.650 1.00 91.69 412 SER A O 1
ATOM 3100 N N . ARG A 1 413 ? -27.926 -9.250 39.673 1.00 93.19 413 ARG A N 1
ATOM 3101 C CA . ARG A 1 413 ? -27.287 -9.657 38.407 1.00 93.19 413 ARG A CA 1
ATOM 3102 C C . ARG A 1 413 ? -25.823 -9.204 38.298 1.00 93.19 413 ARG A C 1
ATOM 3104 O O . ARG A 1 413 ? -25.153 -9.594 37.349 1.00 93.19 413 ARG A O 1
ATOM 3111 N N . LYS A 1 414 ? -25.327 -8.423 39.270 1.00 94.31 414 LYS A N 1
ATOM 3112 C CA . LYS A 1 414 ? -24.019 -7.740 39.255 1.00 94.31 414 LYS A CA 1
ATOM 3113 C C . LYS A 1 414 ? -23.796 -6.956 37.959 1.00 94.31 414 LYS A C 1
ATOM 3115 O O . LYS A 1 414 ? -22.794 -7.139 37.265 1.00 94.31 414 LYS A O 1
ATOM 3120 N N . THR A 1 415 ? -24.766 -6.112 37.614 1.00 95.12 415 THR A N 1
ATOM 3121 C CA . THR A 1 415 ? -24.732 -5.287 36.400 1.00 95.12 415 THR A CA 1
ATOM 3122 C C . THR A 1 415 ? -24.895 -3.801 36.689 1.00 95.12 415 THR A C 1
ATOM 3124 O O . THR A 1 415 ? -25.458 -3.392 37.709 1.00 95.12 415 THR A O 1
ATOM 3127 N N . VAL A 1 416 ? -24.415 -2.993 35.746 1.00 95.44 416 VAL A N 1
ATOM 3128 C CA . VAL A 1 416 ? -24.644 -1.549 35.658 1.00 95.44 416 VAL A CA 1
ATOM 3129 C C . VAL A 1 416 ? -25.267 -1.213 34.305 1.00 95.44 416 VAL A C 1
ATOM 3131 O O . VAL A 1 416 ? -24.932 -1.833 33.295 1.00 95.44 416 VAL A O 1
ATOM 3134 N N . LEU A 1 417 ? -26.167 -0.233 34.283 1.00 96.69 417 LEU A N 1
ATOM 3135 C CA . LEU A 1 417 ? -26.797 0.276 33.064 1.00 96.69 417 LEU A CA 1
ATOM 3136 C C . LEU A 1 417 ? -26.154 1.604 32.659 1.00 96.69 417 LEU A C 1
ATOM 3138 O O . LEU A 1 417 ? -26.018 2.495 33.499 1.00 96.69 417 LEU A O 1
ATOM 3142 N N . ILE A 1 418 ? -25.797 1.742 31.384 1.00 97.19 418 ILE A N 1
ATOM 3143 C CA . ILE A 1 418 ? -25.211 2.959 30.810 1.00 97.19 418 ILE A CA 1
ATOM 3144 C C . ILE A 1 418 ? -25.943 3.379 29.530 1.00 97.19 418 ILE A C 1
ATOM 3146 O O . ILE A 1 418 ? -26.385 2.528 28.757 1.00 97.19 418 ILE A O 1
ATOM 3150 N N . ASP A 1 419 ? -26.075 4.686 29.294 1.00 96.12 419 ASP A N 1
ATOM 3151 C CA . ASP A 1 419 ? -26.650 5.234 28.056 1.00 96.12 419 ASP A CA 1
ATOM 3152 C C . ASP A 1 419 ? -25.598 5.263 26.940 1.00 96.12 419 ASP A C 1
ATOM 3154 O O . ASP A 1 419 ? -24.599 5.973 27.045 1.00 96.12 419 ASP A O 1
ATOM 3158 N N . VAL A 1 420 ? -25.815 4.491 25.872 1.00 95.12 420 VAL A N 1
ATOM 3159 C CA . VAL A 1 420 ? -24.928 4.427 24.697 1.00 95.12 420 VAL A CA 1
ATOM 3160 C C . VAL A 1 420 ? -25.564 5.049 23.448 1.00 95.12 420 VAL A C 1
ATOM 3162 O O . VAL A 1 420 ? -25.015 4.923 22.356 1.00 95.12 420 VAL A O 1
ATOM 3165 N N . SER A 1 421 ? -26.689 5.761 23.590 1.00 91.38 421 SER A N 1
ATOM 3166 C CA . SER A 1 421 ? -27.452 6.338 22.469 1.00 91.38 421 SER A CA 1
ATOM 3167 C C . SER A 1 421 ? -26.610 7.262 21.585 1.00 91.38 421 SER A C 1
ATOM 3169 O O . SER A 1 421 ? -26.732 7.235 20.362 1.00 91.38 421 SER A O 1
ATOM 3171 N N . GLU A 1 422 ? -25.731 8.066 22.190 1.00 90.06 422 GLU A N 1
ATOM 3172 C CA . GLU A 1 422 ? -24.849 8.981 21.455 1.00 90.06 422 GLU A CA 1
ATOM 3173 C C . GLU A 1 422 ? -23.568 8.320 20.932 1.00 90.06 422 GLU A C 1
ATOM 3175 O O . GLU A 1 422 ? -22.955 8.869 20.023 1.00 90.06 422 GLU A O 1
ATOM 3180 N N . LEU A 1 423 ? -23.164 7.142 21.431 1.00 91.38 423 LEU A N 1
ATOM 3181 C CA . LEU A 1 423 ? -21.908 6.496 21.017 1.00 91.38 423 LEU A CA 1
ATOM 3182 C C . LEU A 1 423 ? -21.883 6.275 19.500 1.00 91.38 423 LEU A C 1
ATOM 3184 O O . LEU A 1 423 ? -20.967 6.728 18.819 1.00 91.38 423 LEU A O 1
ATOM 3188 N N . PHE A 1 424 ? -22.939 5.661 18.970 1.00 85.94 424 PHE A N 1
ATOM 3189 C CA . PHE A 1 424 ? -23.047 5.300 17.555 1.00 85.94 424 PHE A CA 1
ATOM 3190 C C . PHE A 1 424 ? -23.543 6.435 16.649 1.00 85.94 424 PHE A C 1
ATOM 3192 O O . PHE A 1 424 ? -23.581 6.249 15.439 1.00 85.94 424 PHE A O 1
ATOM 3199 N N . LYS A 1 425 ? -23.932 7.592 17.205 1.00 86.06 425 LYS A N 1
ATOM 3200 C CA . LYS A 1 425 ? -24.258 8.818 16.445 1.00 86.06 425 LYS A CA 1
ATOM 3201 C C . LYS A 1 425 ? -23.114 9.836 16.460 1.00 86.06 425 LYS A C 1
ATOM 3203 O O . LYS A 1 425 ? -23.054 10.716 15.605 1.00 86.06 425 LYS A O 1
ATOM 3208 N N . SER A 1 426 ? -22.213 9.726 17.435 1.00 85.75 426 SER A N 1
ATOM 3209 C CA . SER A 1 426 ? -20.965 10.478 17.486 1.00 85.75 426 SER A CA 1
ATOM 3210 C C . SER A 1 426 ? -20.009 10.033 16.378 1.00 85.75 426 SER A C 1
ATOM 3212 O O . SER A 1 426 ? -20.183 8.978 15.766 1.00 85.75 426 SER A O 1
ATOM 3214 N N . ASP A 1 427 ? -18.965 10.820 16.139 1.00 83.06 427 ASP A N 1
ATOM 3215 C CA . ASP A 1 427 ? -17.926 10.513 15.155 1.00 83.06 427 ASP A CA 1
ATOM 3216 C C . ASP A 1 427 ? -16.848 9.577 15.743 1.00 83.06 427 ASP A C 1
ATOM 3218 O O . ASP A 1 427 ? -15.652 9.846 15.659 1.00 83.06 427 ASP A O 1
ATOM 3222 N N . ILE A 1 428 ? -17.264 8.491 16.410 1.00 87.31 428 ILE A N 1
ATOM 3223 C CA . ILE A 1 428 ? -16.359 7.574 17.128 1.00 87.31 428 ILE A CA 1
ATOM 3224 C C . ILE A 1 428 ? -15.407 6.828 16.174 1.00 87.31 428 ILE A C 1
ATOM 3226 O O . ILE A 1 428 ? -14.224 6.696 16.479 1.00 87.31 428 ILE A O 1
ATOM 3230 N N . ALA A 1 429 ? -15.893 6.444 14.987 1.00 81.81 429 ALA A N 1
ATOM 3231 C CA . ALA A 1 429 ? -15.078 5.945 13.871 1.00 81.81 429 ALA A CA 1
ATOM 3232 C C . ALA A 1 429 ? -14.344 7.065 13.102 1.00 81.81 429 ALA A C 1
ATOM 3234 O O . ALA A 1 429 ? -13.705 6.809 12.088 1.00 81.81 429 ALA A O 1
ATOM 3235 N N . GLN A 1 430 ? -14.465 8.323 13.543 1.00 83.94 430 GLN A N 1
ATOM 3236 C CA . GLN A 1 430 ? -13.859 9.516 12.938 1.00 83.94 430 GLN A CA 1
ATOM 3237 C C . GLN A 1 430 ? -14.243 9.764 11.461 1.00 83.94 430 GLN A C 1
ATOM 3239 O O . GLN A 1 430 ? -13.566 10.534 10.777 1.00 83.94 430 GLN A O 1
ATOM 3244 N N . VAL A 1 431 ? -15.337 9.150 10.982 1.00 80.06 431 VAL A N 1
ATOM 3245 C CA . VAL A 1 431 ? -15.906 9.205 9.617 1.00 80.06 431 VAL A CA 1
ATOM 3246 C C . VAL A 1 431 ? -15.797 10.592 8.968 1.00 80.06 431 VAL A C 1
ATOM 3248 O O . VAL A 1 431 ? -15.514 10.687 7.776 1.00 80.06 431 VAL A O 1
ATOM 3251 N N . SER A 1 432 ? -15.955 11.680 9.731 1.00 78.12 432 SER A N 1
ATOM 3252 C CA . SER A 1 432 ? -15.805 13.050 9.220 1.00 78.12 432 SER A CA 1
ATOM 3253 C C . SER A 1 432 ? -14.480 13.351 8.515 1.00 78.12 432 SER A C 1
ATOM 3255 O O . SER A 1 432 ? -14.469 14.128 7.552 1.00 78.12 432 SER A O 1
ATOM 3257 N N . ARG A 1 433 ? -13.356 12.739 8.918 1.00 73.88 433 ARG A N 1
ATOM 3258 C CA . ARG A 1 433 ? -12.074 13.047 8.270 1.00 73.88 433 ARG A CA 1
ATOM 3259 C C . ARG A 1 433 ? -11.982 12.506 6.845 1.00 73.88 433 ARG A C 1
ATOM 3261 O O . ARG A 1 433 ? -11.227 13.085 6.079 1.00 73.88 433 ARG A O 1
ATOM 3268 N N . ILE A 1 434 ? -12.784 11.500 6.467 1.00 69.62 434 ILE A N 1
ATOM 3269 C CA . ILE A 1 434 ? -12.893 11.009 5.076 1.00 69.62 434 ILE A CA 1
ATOM 3270 C C . ILE A 1 434 ? -13.225 12.170 4.127 1.00 69.62 434 ILE A C 1
ATOM 3272 O O . ILE A 1 434 ? -12.723 12.236 3.010 1.00 69.62 434 ILE A O 1
ATOM 3276 N N . PHE A 1 435 ? -14.039 13.117 4.599 1.00 66.31 435 PHE A N 1
ATOM 3277 C CA . PHE A 1 435 ? -14.439 14.298 3.840 1.00 66.31 435 PHE A CA 1
ATOM 3278 C C . PHE A 1 435 ? -13.645 15.570 4.182 1.00 66.31 435 PHE A C 1
ATOM 3280 O O . PHE A 1 435 ? -13.822 16.596 3.521 1.00 66.31 435 PHE A O 1
ATOM 3287 N N . SER A 1 436 ? -12.780 15.518 5.201 1.00 56.25 436 SER A N 1
ATOM 3288 C CA . SER A 1 436 ? -11.982 16.662 5.669 1.00 56.25 436 SER A CA 1
ATOM 3289 C C . SER A 1 436 ? -10.543 16.653 5.147 1.00 56.25 436 SER A C 1
ATOM 3291 O O . SER A 1 436 ? -9.901 17.703 5.128 1.00 56.25 436 SER A O 1
ATOM 3293 N N . SER A 1 437 ? -10.022 15.505 4.708 1.00 47.69 437 SER A N 1
ATOM 3294 C CA . SER A 1 437 ? -8.720 15.423 4.050 1.00 47.69 437 SER A CA 1
ATOM 3295 C C . SER A 1 437 ? -8.845 15.607 2.537 1.00 47.69 437 SER A C 1
ATOM 3297 O O . SER A 1 437 ? -9.628 14.948 1.857 1.00 47.69 437 SER A O 1
ATOM 3299 N N . GLY A 1 438 ? -8.058 16.541 2.003 1.00 44.25 438 GLY A N 1
ATOM 3300 C CA . GLY A 1 438 ? -7.807 16.625 0.566 1.00 44.25 438 GLY A CA 1
ATOM 3301 C C . GLY A 1 438 ? -6.727 15.626 0.134 1.00 44.25 438 GLY A C 1
ATOM 3302 O O . GLY A 1 438 ? -6.057 15.046 0.991 1.00 44.25 438 GLY A O 1
ATOM 3303 N N . PRO A 1 439 ? -6.465 15.488 -1.178 1.00 35.00 439 PRO A N 1
ATOM 3304 C CA . PRO A 1 439 ? -5.439 14.584 -1.714 1.00 35.00 439 PRO A CA 1
ATOM 3305 C C . PRO A 1 439 ? -3.988 14.947 -1.325 1.00 35.00 439 PRO A C 1
ATOM 3307 O O . PRO A 1 439 ? -3.051 14.273 -1.747 1.00 35.00 439 PRO A O 1
ATOM 3310 N N . ILE A 1 440 ? -3.774 16.009 -0.536 1.00 33.38 440 ILE A N 1
ATOM 3311 C CA . ILE A 1 440 ? -2.466 16.420 -0.017 1.00 33.38 440 ILE A CA 1
ATOM 3312 C C . ILE A 1 440 ? -2.592 16.741 1.485 1.00 33.38 440 ILE A C 1
ATOM 3314 O O . ILE A 1 440 ? -3.208 17.748 1.845 1.00 33.38 440 ILE A O 1
ATOM 3318 N N . PRO A 1 441 ? -1.989 15.942 2.386 1.00 29.38 441 PRO A N 1
ATOM 3319 C CA . PRO A 1 441 ? -1.899 16.287 3.803 1.00 29.38 441 PRO A CA 1
ATOM 3320 C C . PRO A 1 441 ? -1.168 17.625 4.000 1.00 29.38 441 PRO A C 1
ATOM 3322 O O . PRO A 1 441 ? -0.076 17.820 3.472 1.00 29.38 441 PRO A O 1
ATOM 3325 N N . GLY A 1 442 ? -1.764 18.547 4.761 1.00 32.28 442 GLY A N 1
ATOM 3326 C CA . GLY A 1 442 ? -1.191 19.873 5.045 1.00 32.28 442 GLY A CA 1
ATOM 3327 C C . GLY A 1 442 ? -1.563 20.992 4.060 1.00 32.28 442 GLY A C 1
ATOM 3328 O O . GLY A 1 442 ? -1.291 22.152 4.348 1.00 32.28 442 GLY A O 1
ATOM 3329 N N . LEU A 1 443 ? -2.242 20.689 2.947 1.00 29.48 443 LEU A N 1
ATOM 3330 C CA . LEU A 1 443 ? -2.869 21.688 2.070 1.00 29.48 443 LEU A CA 1
ATOM 3331 C C . LEU A 1 443 ? -4.373 21.396 2.014 1.00 29.48 443 LEU A C 1
ATOM 3333 O O . LEU A 1 443 ? -4.805 20.478 1.323 1.00 29.48 443 LEU A O 1
ATOM 3337 N N . GLY A 1 444 ? -5.155 22.139 2.806 1.00 34.09 444 GLY A N 1
ATOM 3338 C CA . GLY A 1 444 ? -6.555 21.844 3.149 1.00 34.09 444 GLY A CA 1
ATOM 3339 C C . GLY A 1 444 ? -7.539 21.802 1.974 1.00 34.09 444 GLY A C 1
ATOM 3340 O O . GLY A 1 444 ? -8.307 22.735 1.775 1.00 34.09 444 GLY A O 1
ATOM 3341 N N . GLY A 1 445 ? -7.538 20.695 1.228 1.00 36.75 445 GLY A N 1
ATOM 3342 C CA . GLY A 1 445 ? -8.434 20.415 0.101 1.00 36.75 445 GLY A CA 1
ATOM 3343 C C . GLY A 1 445 ? -9.583 19.450 0.416 1.00 36.75 445 GLY A C 1
ATOM 3344 O O . GLY A 1 445 ? -10.097 18.819 -0.502 1.00 36.75 445 GLY A O 1
ATOM 3345 N N . GLY A 1 446 ? -9.949 19.271 1.690 1.00 46.31 446 GLY A N 1
ATOM 3346 C CA . GLY A 1 446 ? -11.144 18.507 2.062 1.00 46.31 446 GLY A CA 1
ATOM 3347 C C . GLY A 1 446 ? -12.413 19.217 1.590 1.00 46.31 446 GLY A C 1
ATOM 3348 O O . GLY A 1 446 ? -12.477 20.445 1.605 1.00 46.31 446 GLY A O 1
ATOM 3349 N N . GLY A 1 447 ? -13.441 18.463 1.195 1.00 50.91 447 GLY A N 1
ATOM 3350 C CA . GLY A 1 447 ? -14.639 18.974 0.508 1.00 50.91 447 GLY A CA 1
ATOM 3351 C C . GLY A 1 447 ? -15.567 19.887 1.325 1.00 50.91 447 GLY A C 1
ATOM 3352 O O . GLY A 1 447 ? -16.676 20.173 0.873 1.00 50.91 447 GLY A O 1
ATOM 3353 N N . GLY A 1 448 ? -15.143 20.327 2.513 1.00 62.22 448 GLY A N 1
ATOM 3354 C CA . GLY A 1 448 ? -15.883 21.229 3.397 1.00 62.22 448 GLY A CA 1
ATOM 3355 C C . GLY A 1 448 ? -17.064 20.583 4.122 1.00 62.22 448 GLY A C 1
ATOM 3356 O O . GLY A 1 448 ? -17.912 21.301 4.635 1.00 62.22 448 GLY A O 1
ATOM 3357 N N . TYR A 1 449 ? -17.179 19.255 4.151 1.00 74.62 449 TYR A N 1
ATOM 3358 C CA . TYR A 1 449 ? -18.341 18.601 4.755 1.00 74.62 449 TYR A CA 1
ATOM 3359 C C . TYR A 1 449 ? -18.291 18.575 6.288 1.00 74.62 449 TYR A C 1
ATOM 3361 O O . TYR A 1 449 ? -17.257 18.286 6.887 1.00 74.62 449 TYR A O 1
ATOM 3369 N N . SER A 1 450 ? -19.444 18.786 6.921 1.00 79.50 450 SER A N 1
ATOM 3370 C CA . SER A 1 450 ? -19.669 18.598 8.357 1.00 79.50 450 SER A CA 1
ATOM 3371 C C . SER A 1 450 ? -20.828 17.626 8.606 1.00 79.50 450 SER A C 1
ATOM 3373 O O . SER A 1 450 ? -21.698 17.456 7.751 1.00 79.50 450 SER A O 1
ATOM 3375 N N . ILE A 1 451 ? -20.833 16.948 9.762 1.00 84.75 451 ILE A N 1
ATOM 3376 C CA . ILE A 1 451 ? -21.904 16.002 10.124 1.00 84.75 451 ILE A CA 1
ATOM 3377 C C . ILE A 1 451 ? -23.202 16.769 10.389 1.00 84.75 451 ILE A C 1
ATOM 3379 O O . ILE A 1 451 ? -23.286 17.571 11.322 1.00 84.75 451 ILE A O 1
ATOM 3383 N N . ASP A 1 452 ? -24.237 16.442 9.624 1.00 89.19 452 ASP A N 1
ATOM 3384 C CA . ASP A 1 452 ? -25.615 16.816 9.905 1.00 89.19 452 ASP A CA 1
ATOM 3385 C C . ASP A 1 452 ? -26.156 15.896 11.007 1.00 89.19 452 ASP A C 1
ATOM 3387 O O . ASP A 1 452 ? -26.536 14.743 10.772 1.00 89.19 452 ASP A O 1
ATOM 3391 N N . ARG A 1 453 ? -26.140 16.396 12.248 1.00 87.94 453 ARG A N 1
ATOM 3392 C CA . ARG A 1 453 ? -26.588 15.640 13.427 1.00 87.94 453 ARG A CA 1
ATOM 3393 C C . ARG A 1 453 ? -28.096 15.403 13.462 1.00 87.94 453 ARG A C 1
ATOM 3395 O O . ARG A 1 453 ? -28.515 14.448 14.104 1.00 87.94 453 ARG A O 1
ATOM 3402 N N . GLU A 1 454 ? -28.898 16.233 12.796 1.00 88.31 454 GLU A N 1
ATOM 3403 C CA . GLU A 1 454 ? -30.356 16.060 12.752 1.00 88.31 454 GLU A CA 1
ATOM 3404 C C . GLU A 1 454 ? -30.742 14.922 11.804 1.00 88.31 454 GLU A C 1
ATOM 3406 O O . GLU A 1 454 ? -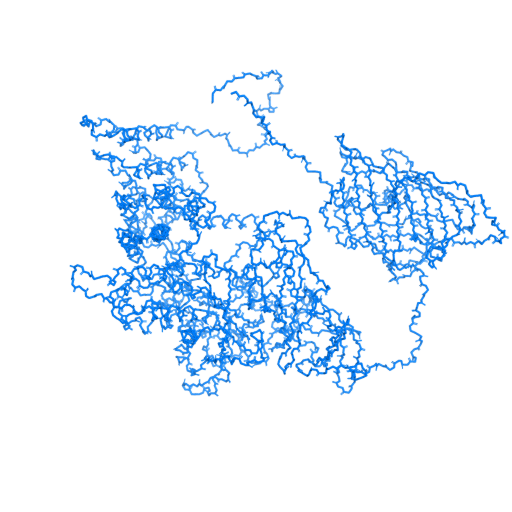31.670 14.165 12.084 1.00 88.31 454 GLU A O 1
ATOM 3411 N N . LYS A 1 455 ? -29.990 14.755 10.708 1.00 89.81 455 LYS A N 1
ATOM 3412 C CA . LYS A 1 455 ? -30.179 13.654 9.754 1.00 89.81 455 LYS A CA 1
ATOM 3413 C C . LYS A 1 455 ? -29.374 12.391 10.085 1.00 89.81 455 LYS A C 1
ATOM 3415 O O . LYS A 1 455 ? -29.588 11.368 9.443 1.00 89.81 455 LYS A O 1
ATOM 3420 N N . THR A 1 456 ? -28.453 12.413 11.048 1.00 91.44 456 THR A N 1
ATOM 3421 C CA . THR A 1 456 ? -27.644 11.234 11.421 1.00 91.44 456 THR A CA 1
ATOM 3422 C C . THR A 1 456 ? -28.361 10.369 12.463 1.00 91.44 456 THR A C 1
ATOM 3424 O O . THR A 1 456 ? -28.689 10.841 13.550 1.00 91.44 456 THR A O 1
ATOM 3427 N N . PHE A 1 457 ? -28.596 9.085 12.161 1.00 92.06 457 PHE A N 1
ATOM 3428 C CA . PHE A 1 457 ? -29.363 8.187 13.037 1.00 92.06 457 PHE A CA 1
ATOM 3429 C C . PHE A 1 457 ? -28.906 6.721 12.987 1.00 92.06 457 PHE A C 1
ATOM 3431 O O . PHE A 1 457 ? -28.356 6.241 11.997 1.00 92.06 457 PHE A O 1
ATOM 3438 N N . VAL A 1 458 ? -29.209 5.982 14.061 1.00 93.69 458 VAL A N 1
ATOM 3439 C CA . VAL A 1 458 ? -28.993 4.529 14.144 1.00 93.69 458 VAL A CA 1
ATOM 3440 C C . VAL A 1 458 ? -30.099 3.806 13.370 1.00 93.69 458 VAL A C 1
ATOM 3442 O O . VAL A 1 458 ? -31.254 3.734 13.813 1.00 93.69 458 VAL A O 1
ATOM 3445 N N . ALA A 1 459 ? -29.747 3.267 12.206 1.00 92.12 459 ALA A N 1
ATOM 3446 C CA . ALA A 1 459 ? -30.647 2.537 11.324 1.00 92.12 459 ALA A CA 1
ATOM 3447 C C . ALA A 1 459 ? -31.086 1.211 11.966 1.00 92.12 459 ALA A C 1
ATOM 3449 O O . ALA A 1 459 ? -32.279 0.992 12.185 1.00 92.12 459 ALA A O 1
ATOM 3450 N N . SER A 1 460 ? -30.135 0.365 12.371 1.00 92.62 460 SER A N 1
ATOM 3451 C CA . SER A 1 460 ? -30.412 -0.957 12.947 1.00 92.62 460 SER A CA 1
ATOM 3452 C C . SER A 1 460 ? -29.482 -1.299 14.114 1.00 92.62 460 SER A C 1
ATOM 3454 O O . SER A 1 460 ? -28.376 -0.779 14.235 1.00 92.62 460 SER A O 1
ATOM 3456 N N . VAL A 1 461 ? -29.970 -2.164 15.006 1.00 94.31 461 VAL A N 1
ATOM 3457 C CA . VAL A 1 461 ? -29.203 -2.765 16.106 1.00 94.31 461 VAL A CA 1
ATOM 3458 C C . VAL A 1 461 ? -29.556 -4.247 16.106 1.00 94.31 461 VAL A C 1
ATOM 3460 O O . VAL A 1 461 ? -30.692 -4.598 16.429 1.00 94.31 461 VAL A O 1
ATOM 3463 N N . LYS A 1 462 ? -28.608 -5.102 15.726 1.00 93.06 462 LYS A N 1
ATOM 3464 C CA . LYS A 1 462 ? -28.691 -6.560 15.859 1.00 93.06 462 LYS A CA 1
ATOM 3465 C C . LYS A 1 462 ? -27.734 -6.977 16.978 1.00 93.06 462 LYS A C 1
ATOM 3467 O O . LYS A 1 462 ? -26.630 -6.447 17.082 1.00 93.06 462 LYS A O 1
ATOM 3472 N N . ASN A 1 463 ? -28.167 -7.881 17.850 1.00 93.81 463 ASN A N 1
ATOM 3473 C CA . ASN A 1 463 ? -27.366 -8.343 18.980 1.00 93.81 463 ASN A CA 1
ATOM 3474 C C . ASN A 1 463 ? -27.315 -9.868 18.964 1.00 93.81 463 ASN A C 1
ATOM 3476 O O . ASN A 1 463 ? -28.355 -10.518 18.865 1.00 93.81 463 ASN A O 1
ATOM 3480 N N . PHE A 1 464 ? -26.109 -10.417 19.031 1.00 92.69 464 PHE A N 1
ATOM 3481 C CA . PHE A 1 464 ? -25.837 -11.842 18.911 1.00 92.69 464 PHE A CA 1
ATOM 3482 C C . PHE A 1 464 ? -25.029 -12.324 20.129 1.00 92.69 464 PHE A C 1
ATOM 3484 O O . PHE A 1 464 ? -24.498 -11.512 20.894 1.00 92.69 464 PHE A O 1
ATOM 3491 N N . PRO A 1 465 ? -24.904 -13.646 20.351 1.00 91.75 465 PRO A N 1
ATOM 3492 C CA . PRO A 1 465 ? -24.102 -14.174 21.456 1.00 91.75 465 PRO A CA 1
ATOM 3493 C C . PRO A 1 465 ? -22.623 -13.748 21.419 1.00 91.75 465 PRO A C 1
ATOM 3495 O O . PRO A 1 465 ? -22.012 -13.614 22.477 1.00 91.75 465 PRO A O 1
ATOM 3498 N N . GLU A 1 466 ? -22.067 -13.517 20.224 1.00 88.88 466 GLU A N 1
ATOM 3499 C CA . GLU A 1 466 ? -20.629 -13.282 19.999 1.00 88.88 466 GLU A CA 1
ATOM 3500 C C . GLU A 1 466 ? -20.279 -11.825 19.642 1.00 88.88 466 GLU A C 1
ATOM 3502 O O . GLU A 1 466 ? -19.183 -11.366 19.966 1.00 88.88 466 GLU A O 1
ATOM 3507 N N . ASN A 1 467 ? -21.202 -11.074 19.032 1.00 93.62 467 ASN A N 1
ATOM 3508 C CA . ASN A 1 467 ? -21.019 -9.669 18.658 1.00 93.62 467 ASN A CA 1
ATOM 3509 C C . ASN A 1 467 ? -22.313 -8.840 18.770 1.00 93.62 467 ASN A C 1
ATOM 3511 O O . ASN A 1 467 ? -23.427 -9.362 18.754 1.00 93.62 467 ASN A O 1
ATOM 3515 N N . VAL A 1 468 ? -22.153 -7.518 18.836 1.00 94.81 468 VAL A N 1
ATOM 3516 C CA . VAL A 1 468 ? -23.207 -6.544 18.514 1.00 94.81 468 VAL A CA 1
ATOM 3517 C C . VAL A 1 468 ? -22.914 -5.978 17.129 1.00 94.81 468 VAL A C 1
ATOM 3519 O O . VAL A 1 468 ? -21.774 -5.593 16.879 1.00 94.81 468 VAL A O 1
ATOM 3522 N N . LEU A 1 469 ? -23.932 -5.859 16.277 1.00 94.69 469 LEU A N 1
ATOM 3523 C CA . LEU A 1 469 ? -23.871 -5.151 15.000 1.00 94.69 469 LEU A CA 1
ATOM 3524 C C . LEU A 1 469 ? -24.808 -3.934 15.044 1.00 94.69 469 LEU A C 1
ATOM 3526 O O . LEU A 1 469 ? -26.032 -4.081 15.112 1.00 94.69 469 LEU A O 1
ATOM 3530 N N . VAL A 1 470 ? -24.246 -2.725 15.006 1.00 94.88 470 VAL A N 1
ATOM 3531 C CA . VAL A 1 470 ? -25.008 -1.463 14.961 1.00 94.88 470 VAL A CA 1
ATOM 3532 C C . VAL A 1 470 ? -24.748 -0.757 13.639 1.00 94.88 470 VAL A C 1
ATOM 3534 O O . VAL A 1 470 ? -23.603 -0.454 13.330 1.00 94.88 470 VAL A O 1
ATOM 3537 N N . SER A 1 471 ? -25.798 -0.456 12.879 1.00 94.50 471 SER A N 1
ATOM 3538 C CA . SER A 1 471 ? -25.685 0.299 11.629 1.00 94.50 471 SER A CA 1
ATOM 3539 C C . SER A 1 471 ? -26.153 1.739 11.832 1.00 94.50 471 SER A C 1
ATOM 3541 O O . SER A 1 471 ? -27.289 1.966 12.261 1.00 94.50 471 SER A O 1
ATOM 3543 N N . THR A 1 472 ? -25.301 2.711 11.509 1.00 94.44 472 THR A N 1
ATOM 3544 C CA . THR A 1 472 ? -25.601 4.150 11.561 1.00 94.44 472 THR A CA 1
ATOM 3545 C C . THR A 1 472 ? -25.536 4.750 10.165 1.00 94.44 472 THR A C 1
ATOM 3547 O O . THR A 1 472 ? -24.528 4.613 9.472 1.00 94.44 472 THR A O 1
ATOM 3550 N N . GLN A 1 473 ? -26.578 5.487 9.778 1.00 93.62 473 GLN A N 1
ATOM 3551 C CA . GLN A 1 473 ? -26.529 6.362 8.612 1.00 93.62 473 GLN A CA 1
ATOM 3552 C C . GLN A 1 473 ? -25.991 7.731 9.038 1.00 93.62 473 GLN A C 1
ATOM 3554 O O . GLN A 1 473 ? -26.678 8.488 9.728 1.00 93.62 473 GLN A O 1
ATOM 3559 N N . TYR A 1 474 ? -24.775 8.052 8.603 1.00 90.12 474 TYR A N 1
ATOM 3560 C CA . TYR A 1 474 ? -24.198 9.386 8.711 1.00 90.12 474 TYR A CA 1
ATOM 3561 C C . TYR A 1 474 ? -24.625 10.231 7.519 1.00 90.12 474 TYR A C 1
ATOM 3563 O O . TYR A 1 474 ? -24.459 9.832 6.364 1.00 90.12 474 TYR A O 1
ATOM 3571 N N . ASN A 1 475 ? -25.142 11.419 7.813 1.00 89.12 475 ASN A N 1
ATOM 3572 C CA . ASN A 1 475 ? -25.422 12.442 6.820 1.00 89.12 475 ASN A CA 1
ATOM 3573 C C . ASN A 1 475 ? -24.418 13.582 6.989 1.00 89.12 475 ASN A C 1
ATOM 3575 O O . ASN A 1 475 ? -24.185 14.067 8.096 1.00 89.12 475 ASN A O 1
ATOM 3579 N N . PHE A 1 476 ? -23.842 14.020 5.879 1.00 85.50 476 PHE A N 1
ATOM 3580 C CA . PHE A 1 476 ? -22.882 15.109 5.807 1.00 85.50 476 PHE A CA 1
ATOM 3581 C C . PHE A 1 476 ? -23.419 16.213 4.901 1.00 85.50 476 PHE A C 1
ATOM 3583 O O . PHE A 1 476 ? -23.977 15.929 3.840 1.00 85.50 476 PHE A O 1
ATOM 3590 N N . ILE A 1 477 ? -23.216 17.468 5.296 1.00 83.31 477 ILE A N 1
ATOM 3591 C CA . ILE A 1 477 ? -23.597 18.661 4.530 1.00 83.31 477 ILE A CA 1
ATOM 3592 C C . ILE A 1 477 ? -22.366 19.499 4.196 1.00 83.31 477 ILE A C 1
ATOM 3594 O O . ILE A 1 477 ? -21.465 19.649 5.019 1.00 83.31 477 ILE A O 1
ATOM 3598 N N . LYS A 1 478 ? -22.317 20.042 2.979 1.00 74.94 478 LYS A N 1
ATOM 3599 C CA . LYS A 1 478 ? -21.201 20.878 2.523 1.00 74.94 478 LYS A CA 1
ATOM 3600 C C . LYS A 1 478 ? -21.262 22.274 3.157 1.00 74.94 478 LYS A C 1
ATOM 3602 O O . LYS A 1 478 ? -22.246 22.989 2.978 1.00 74.94 478 LYS A O 1
ATOM 3607 N N . ALA A 1 479 ? -20.206 22.674 3.859 1.00 60.06 479 ALA A N 1
ATOM 3608 C CA . ALA A 1 479 ? -20.040 24.009 4.422 1.00 60.06 479 ALA A CA 1
ATOM 3609 C C . ALA A 1 479 ? -19.278 24.940 3.460 1.00 60.06 479 ALA A C 1
ATOM 3611 O O . ALA A 1 479 ? -18.297 24.546 2.829 1.00 60.06 479 ALA A O 1
ATOM 3612 N N . GLY A 1 480 ? -19.710 26.203 3.395 1.00 56.19 480 GLY A N 1
ATOM 3613 C CA . GLY A 1 480 ? -19.067 27.262 2.609 1.00 56.19 480 GLY A CA 1
ATOM 3614 C C . GLY A 1 480 ? -19.608 27.442 1.183 1.00 56.19 480 GLY A C 1
ATOM 3615 O O . GLY A 1 480 ? -20.215 26.550 0.591 1.00 56.19 480 GLY A O 1
ATOM 3616 N N . ALA A 1 481 ? -19.389 28.637 0.626 1.00 45.56 481 ALA A N 1
ATOM 3617 C CA . ALA A 1 481 ? -19.718 28.949 -0.765 1.00 45.56 481 ALA A CA 1
ATOM 3618 C C . ALA A 1 481 ? -18.713 28.287 -1.726 1.00 45.56 481 ALA A C 1
ATOM 3620 O O . ALA A 1 481 ? -17.519 28.213 -1.444 1.00 45.56 481 ALA A O 1
ATOM 3621 N N . ALA A 1 482 ? -19.209 27.775 -2.853 1.00 41.53 482 ALA A N 1
ATOM 3622 C CA . ALA A 1 482 ? -18.485 26.806 -3.668 1.00 41.53 482 ALA A CA 1
ATOM 3623 C C . ALA A 1 482 ? -17.209 27.350 -4.340 1.00 41.53 482 ALA A C 1
ATOM 3625 O O . ALA A 1 482 ? -17.256 28.314 -5.104 1.00 41.53 482 ALA A O 1
ATOM 3626 N N . SER A 1 483 ? -16.106 26.607 -4.197 1.00 39.12 483 SER A N 1
ATOM 3627 C CA . SER A 1 483 ? -15.163 26.460 -5.308 1.00 39.12 483 SER A CA 1
ATOM 3628 C C . SER A 1 483 ? -15.794 25.530 -6.349 1.00 39.12 483 SER A C 1
ATOM 3630 O O . SER A 1 483 ? -16.302 24.464 -5.999 1.00 39.12 483 SER A O 1
ATOM 3632 N N . PHE A 1 484 ? -15.777 25.938 -7.619 1.00 36.19 484 PHE A N 1
ATOM 3633 C CA . PHE A 1 484 ? -16.367 25.209 -8.755 1.00 36.19 484 PHE A CA 1
ATOM 3634 C C . PHE A 1 484 ? -15.487 24.053 -9.279 1.00 36.19 484 PHE A C 1
ATOM 3636 O O . PHE A 1 484 ? -15.770 23.487 -10.330 1.00 36.19 484 PHE A O 1
ATOM 3643 N N . SER A 1 485 ? -14.405 23.715 -8.574 1.00 39.59 485 SER A N 1
ATOM 3644 C CA . SER A 1 485 ? -13.462 22.662 -8.968 1.00 39.59 485 SER A CA 1
ATOM 3645 C C . SER A 1 485 ? -13.823 21.323 -8.321 1.00 39.59 485 SER A C 1
ATOM 3647 O O . SER A 1 485 ? -13.977 21.255 -7.105 1.00 39.59 485 SER A O 1
ATOM 3649 N N . ALA A 1 486 ? -13.957 20.282 -9.152 1.00 41.41 486 ALA A N 1
ATOM 3650 C CA . ALA A 1 486 ? -14.104 18.873 -8.771 1.00 41.41 486 ALA A CA 1
ATOM 3651 C C . ALA A 1 486 ? -15.062 18.614 -7.586 1.00 41.41 486 ALA A C 1
ATOM 3653 O O . ALA A 1 486 ? -14.659 18.223 -6.489 1.00 41.41 486 ALA A O 1
ATOM 3654 N N . ALA A 1 487 ? -16.365 18.795 -7.813 1.00 41.72 487 ALA A N 1
ATOM 3655 C CA . ALA A 1 487 ? -17.347 18.105 -6.982 1.00 41.72 487 ALA A CA 1
ATOM 3656 C C . ALA A 1 487 ? -17.193 16.588 -7.197 1.00 41.72 487 ALA A C 1
ATOM 3658 O O . ALA A 1 487 ? -17.078 16.173 -8.344 1.00 41.72 487 ALA A O 1
ATOM 3659 N N . ASN A 1 488 ? -17.210 15.781 -6.126 1.00 53.19 488 ASN A N 1
ATOM 3660 C CA . ASN A 1 488 ? -17.197 14.312 -6.215 1.00 53.19 488 ASN A CA 1
ATOM 3661 C C . ASN A 1 488 ? -18.275 13.836 -7.207 1.00 53.19 488 ASN A C 1
ATOM 3663 O O . ASN A 1 488 ? -19.460 13.843 -6.867 1.00 53.19 488 ASN A O 1
ATOM 3667 N N . GLU A 1 489 ? -17.865 13.409 -8.404 1.00 55.72 489 GLU A N 1
ATOM 3668 C CA . GLU A 1 489 ? -18.756 13.111 -9.544 1.00 55.72 489 GLU A CA 1
ATOM 3669 C C . GLU A 1 489 ? -19.684 11.908 -9.298 1.00 55.72 489 GLU A C 1
ATOM 3671 O O . GLU A 1 489 ? -20.603 11.631 -10.063 1.00 55.72 489 GLU A O 1
ATOM 3676 N N . THR A 1 490 ? -19.444 11.202 -8.196 1.00 68.94 490 THR A N 1
ATOM 3677 C CA . THR A 1 490 ? -20.107 9.973 -7.772 1.00 68.94 490 THR A CA 1
ATOM 3678 C C . THR A 1 490 ? -21.250 10.208 -6.776 1.00 68.94 490 THR A C 1
ATOM 3680 O O . THR A 1 490 ? -22.005 9.285 -6.475 1.00 68.94 490 THR A O 1
ATOM 3683 N N . LEU A 1 491 ? -21.384 11.427 -6.235 1.00 75.38 491 LEU A N 1
ATOM 3684 C CA . LEU A 1 491 ? -22.480 11.798 -5.337 1.00 75.38 491 LEU A CA 1
ATOM 3685 C C . LEU A 1 491 ? -23.736 12.172 -6.130 1.00 75.38 491 LEU A C 1
ATOM 3687 O O . LEU A 1 491 ? -23.667 12.934 -7.090 1.00 75.38 491 LEU A O 1
ATOM 3691 N N . ALA A 1 492 ? -24.904 11.729 -5.656 1.00 80.56 492 ALA A N 1
ATOM 3692 C CA . ALA A 1 492 ? -26.192 12.104 -6.247 1.00 80.56 492 ALA A CA 1
ATOM 3693 C C . ALA A 1 492 ? -26.476 13.622 -6.175 1.00 80.56 492 ALA A C 1
ATOM 3695 O O . ALA A 1 492 ? -27.127 14.169 -7.062 1.00 80.56 492 ALA A O 1
ATOM 3696 N N . ASP A 1 493 ? -25.983 14.305 -5.135 1.00 79.19 493 ASP A N 1
ATOM 3697 C CA . ASP A 1 493 ? -25.983 15.767 -5.023 1.00 79.19 493 ASP A CA 1
ATOM 3698 C C . ASP A 1 493 ? -24.770 16.224 -4.184 1.00 79.19 493 ASP A C 1
ATOM 3700 O O . ASP A 1 493 ? -24.661 15.837 -3.020 1.00 79.19 493 ASP A O 1
ATOM 3704 N N . PRO A 1 494 ? -23.862 17.074 -4.699 1.00 75.44 494 PRO A N 1
ATOM 3705 C CA . PRO A 1 494 ? -22.643 17.480 -3.993 1.00 75.44 494 PRO A CA 1
ATOM 3706 C C . PRO A 1 494 ? -22.872 18.456 -2.821 1.00 75.44 494 PRO A C 1
ATOM 3708 O O . PRO A 1 494 ? -21.916 19.033 -2.297 1.00 75.44 494 PRO A O 1
ATOM 3711 N N . ARG A 1 495 ? -24.125 18.685 -2.411 1.00 77.44 495 ARG A N 1
ATOM 3712 C CA . ARG A 1 495 ? -24.483 19.350 -1.149 1.00 77.44 495 ARG A CA 1
ATOM 3713 C C . ARG A 1 495 ? -24.626 18.363 0.009 1.00 77.44 495 ARG A C 1
ATOM 3715 O O . ARG A 1 495 ? -24.546 18.798 1.158 1.00 77.44 495 ARG A O 1
ATOM 3722 N N . SER A 1 496 ? -24.836 17.072 -0.273 1.00 81.50 496 SER A N 1
ATOM 3723 C CA . SER A 1 496 ? -25.070 16.041 0.739 1.00 81.50 496 SER A CA 1
ATOM 3724 C C . SER A 1 496 ? -24.323 14.745 0.424 1.00 81.50 496 SER A C 1
ATOM 3726 O O . SER A 1 496 ? -24.507 14.147 -0.631 1.00 81.50 496 SER A O 1
ATOM 3728 N N . ALA A 1 497 ? -23.505 14.284 1.369 1.00 82.56 497 ALA A N 1
ATOM 3729 C CA . ALA A 1 497 ? -22.880 12.968 1.305 1.00 82.56 497 ALA A CA 1
ATOM 3730 C C . ALA A 1 497 ? -23.471 12.066 2.394 1.00 82.56 497 ALA A C 1
ATOM 3732 O O . ALA A 1 497 ? -23.638 12.488 3.539 1.00 82.56 497 ALA A O 1
ATOM 3733 N N . VAL A 1 498 ? -23.797 10.825 2.039 1.00 86.06 498 VAL A N 1
ATOM 3734 C CA . VAL A 1 498 ? -24.395 9.843 2.952 1.00 86.06 498 VAL A CA 1
ATOM 3735 C C . VAL A 1 498 ? -23.508 8.607 2.981 1.00 86.06 498 VAL A C 1
ATOM 3737 O O . VAL A 1 498 ? -23.150 8.079 1.931 1.00 86.06 498 VAL A O 1
ATOM 3740 N N . ILE A 1 499 ? -23.152 8.150 4.180 1.00 87.44 499 ILE A N 1
ATOM 3741 C CA . ILE A 1 499 ? -22.404 6.907 4.403 1.00 87.44 499 ILE A CA 1
ATOM 3742 C C . ILE A 1 499 ? -23.149 6.096 5.458 1.00 87.44 499 ILE A C 1
ATOM 3744 O O . ILE A 1 499 ? -23.553 6.631 6.490 1.00 87.44 499 ILE A O 1
ATOM 3748 N N . VAL A 1 500 ? -23.304 4.796 5.217 1.00 91.38 500 VAL A N 1
ATOM 3749 C CA . VAL A 1 500 ? -23.787 3.857 6.236 1.00 91.38 500 VAL A CA 1
ATOM 3750 C C . VAL A 1 500 ? -22.579 3.136 6.813 1.00 91.38 500 VAL A C 1
ATOM 3752 O O . VAL A 1 500 ? -21.830 2.508 6.068 1.00 91.38 500 VAL A O 1
ATOM 3755 N N . VAL A 1 501 ? -22.391 3.225 8.127 1.00 92.62 501 VAL A N 1
ATOM 3756 C CA . VAL A 1 501 ? -21.299 2.571 8.860 1.00 92.62 501 VAL A CA 1
ATOM 3757 C C . VAL A 1 501 ? -21.880 1.497 9.761 1.00 92.62 501 VAL A C 1
ATOM 3759 O O . VAL A 1 501 ? -22.751 1.781 10.583 1.00 92.62 501 VAL A O 1
ATOM 3762 N N . SER A 1 502 ? -21.372 0.279 9.615 1.00 94.25 502 SER A N 1
ATOM 3763 C CA . SER A 1 502 ? -21.651 -0.837 10.510 1.00 94.25 502 SER A CA 1
ATOM 3764 C C . SER A 1 502 ? -20.527 -0.983 11.527 1.00 94.25 502 SER A C 1
ATOM 3766 O O . SER A 1 502 ? -19.350 -1.036 11.176 1.00 94.25 502 SER A O 1
ATOM 3768 N N . TYR A 1 503 ? -20.928 -1.031 12.791 1.00 94.56 503 TYR A N 1
ATOM 3769 C CA . TYR A 1 503 ? -20.098 -1.175 13.975 1.00 94.56 503 TYR A CA 1
ATOM 3770 C C . TYR A 1 503 ? -20.230 -2.597 14.520 1.00 94.56 503 TYR A C 1
ATOM 3772 O O . TYR A 1 503 ? -21.304 -2.958 15.008 1.00 94.56 503 TYR A O 1
ATOM 3780 N N . ASN A 1 504 ? -19.148 -3.375 14.495 1.00 93.75 504 ASN A N 1
ATOM 3781 C CA . ASN A 1 504 ? -19.075 -4.694 15.121 1.00 93.75 504 ASN A CA 1
ATOM 3782 C C . ASN A 1 504 ? -18.354 -4.601 16.469 1.00 93.75 504 ASN A C 1
ATOM 3784 O O . ASN A 1 504 ? -17.143 -4.400 16.517 1.00 93.75 504 ASN A O 1
ATOM 3788 N N . LEU A 1 505 ? -19.079 -4.786 17.574 1.00 94.25 505 LEU A N 1
ATOM 3789 C CA . LEU A 1 505 ? -18.491 -4.888 18.912 1.00 94.25 505 LEU A CA 1
ATOM 3790 C C . LEU A 1 505 ? -18.350 -6.354 19.325 1.00 94.25 505 LEU A C 1
ATOM 3792 O O . LEU A 1 505 ? -19.355 -7.055 19.427 1.00 94.25 505 LEU A O 1
ATOM 3796 N N . PHE A 1 506 ? -17.134 -6.787 19.649 1.00 92.50 506 PHE A N 1
ATOM 3797 C CA . PHE A 1 506 ? -16.842 -8.152 20.101 1.00 92.50 506 PHE A CA 1
ATOM 3798 C C . PHE A 1 506 ? -15.721 -8.187 21.152 1.00 92.50 506 PHE A C 1
ATOM 3800 O O . PHE A 1 506 ? -14.948 -7.238 21.299 1.00 92.50 506 PHE A O 1
ATOM 3807 N N . ALA A 1 507 ? -15.626 -9.285 21.909 1.00 92.06 507 ALA A N 1
ATOM 3808 C CA . ALA A 1 507 ? -14.565 -9.482 22.899 1.00 92.06 507 ALA A CA 1
ATOM 3809 C C . ALA A 1 507 ? -13.277 -10.013 22.255 1.00 92.06 507 ALA A C 1
ATOM 3811 O O . ALA A 1 507 ? -13.314 -10.943 21.451 1.00 92.06 507 ALA A O 1
ATOM 3812 N N . LEU A 1 508 ? -12.126 -9.474 22.665 1.00 93.19 508 LEU A N 1
ATOM 3813 C CA . LEU A 1 508 ? -10.826 -10.010 22.270 1.00 93.19 508 LEU A CA 1
ATOM 3814 C C . LEU A 1 508 ? -10.387 -11.114 23.247 1.00 93.19 508 LEU A C 1
ATOM 3816 O O . LEU A 1 508 ? -10.430 -10.900 24.464 1.00 93.19 508 LEU A O 1
ATOM 3820 N N . PRO A 1 509 ? -9.917 -12.277 22.758 1.00 92.50 509 PRO A N 1
ATOM 3821 C CA . PRO A 1 509 ? -9.418 -13.363 23.594 1.00 92.50 509 PRO A CA 1
ATOM 3822 C C . PRO A 1 509 ? -7.988 -13.060 24.063 1.00 92.50 509 PRO A C 1
ATOM 3824 O O . PRO A 1 509 ? -7.037 -13.748 23.693 1.00 92.50 509 PRO A O 1
ATOM 3827 N N . ASN A 1 510 ? -7.826 -12.003 24.861 1.00 94.06 510 ASN A N 1
ATOM 3828 C CA . ASN A 1 510 ? -6.540 -11.518 25.351 1.00 94.06 510 ASN A CA 1
ATOM 3829 C C . ASN A 1 510 ? -6.612 -11.148 26.834 1.00 94.06 510 ASN A C 1
ATOM 3831 O O . ASN A 1 510 ? -7.612 -10.609 27.310 1.00 94.06 510 ASN A O 1
ATOM 3835 N N . ASP A 1 511 ? -5.519 -11.384 27.554 1.00 91.56 511 ASP A N 1
ATOM 3836 C CA . ASP A 1 511 ? -5.329 -10.851 28.898 1.00 91.56 511 ASP A CA 1
ATOM 3837 C C . ASP A 1 511 ? -5.186 -9.313 28.839 1.00 91.56 511 ASP A C 1
ATOM 3839 O O . ASP A 1 511 ? -4.395 -8.803 28.039 1.00 91.56 511 ASP A O 1
ATOM 3843 N N . PRO A 1 512 ? -5.925 -8.543 29.661 1.00 88.50 512 PRO A N 1
ATOM 3844 C CA . PRO A 1 512 ? -6.004 -7.087 29.533 1.00 88.50 512 PRO A CA 1
ATOM 3845 C C . PRO A 1 512 ? -4.773 -6.315 30.034 1.00 88.50 512 PRO A C 1
ATOM 3847 O O . PRO A 1 512 ? -4.788 -5.083 29.994 1.00 88.50 512 PRO A O 1
ATOM 3850 N N . VAL A 1 513 ? -3.731 -7.002 30.524 1.00 84.75 513 VAL A N 1
ATOM 3851 C CA . VAL A 1 513 ? -2.512 -6.383 31.077 1.00 84.75 513 VAL A CA 1
ATOM 3852 C C . VAL A 1 513 ? -1.261 -6.794 30.297 1.00 84.75 513 VAL A C 1
ATOM 3854 O O . VAL A 1 513 ? -0.421 -5.954 29.993 1.00 84.75 513 VAL A O 1
ATOM 3857 N N . THR A 1 514 ? -1.130 -8.081 29.979 1.00 85.69 514 THR A N 1
ATOM 3858 C CA . THR A 1 514 ? -0.010 -8.660 29.215 1.00 85.69 514 THR A CA 1
ATOM 3859 C C . THR A 1 514 ? -0.275 -8.706 27.711 1.00 85.69 514 THR A C 1
ATOM 3861 O O . THR A 1 514 ? 0.655 -8.887 26.927 1.00 85.69 514 THR A O 1
ATOM 3864 N N . PHE A 1 515 ? -1.540 -8.560 27.297 1.00 91.31 515 PHE A N 1
ATOM 3865 C CA . PHE A 1 515 ? -2.018 -8.729 25.921 1.00 91.31 515 PHE A CA 1
ATOM 3866 C C . PHE A 1 515 ? -1.821 -10.144 25.340 1.00 91.31 515 PHE A C 1
ATOM 3868 O O . PHE A 1 515 ? -2.084 -10.361 24.155 1.00 91.31 515 PHE A O 1
ATOM 3875 N N . ALA A 1 516 ? -1.414 -11.124 26.153 1.00 89.81 516 ALA A N 1
ATOM 3876 C CA . ALA A 1 516 ? -1.248 -12.514 25.734 1.00 89.81 516 ALA A CA 1
ATOM 3877 C C . ALA A 1 516 ? -2.601 -13.159 25.354 1.00 89.81 516 ALA A C 1
ATOM 3879 O O . ALA A 1 516 ? -3.614 -12.850 25.987 1.00 89.81 516 ALA A O 1
ATOM 3880 N N . PRO A 1 517 ? -2.655 -14.045 24.340 1.00 92.75 517 PRO A N 1
ATOM 3881 C CA . PRO A 1 517 ? -3.892 -14.712 23.935 1.00 92.75 517 PRO A CA 1
ATOM 3882 C C . PRO A 1 517 ? -4.400 -15.704 24.991 1.00 92.75 517 PRO A C 1
ATOM 3884 O O . PRO A 1 517 ? -3.630 -16.483 25.550 1.00 92.75 517 PRO A O 1
ATOM 3887 N N . THR A 1 518 ? -5.715 -15.725 25.216 1.00 92.81 518 THR A N 1
ATOM 3888 C CA . THR A 1 518 ? -6.395 -16.600 26.193 1.00 92.81 518 THR A CA 1
ATOM 3889 C C . THR A 1 518 ? -7.145 -17.773 25.552 1.00 92.81 518 THR A C 1
ATOM 3891 O O . THR A 1 518 ? -7.529 -18.707 26.248 1.00 92.81 518 THR A O 1
ATOM 3894 N N . ASN A 1 519 ? -7.302 -17.777 24.225 1.00 91.62 519 ASN A N 1
ATOM 3895 C CA . ASN A 1 519 ? -7.898 -18.869 23.436 1.00 91.62 519 ASN A CA 1
ATOM 3896 C C . ASN A 1 519 ? -6.893 -19.972 23.030 1.00 91.62 519 ASN A C 1
ATOM 3898 O O . ASN A 1 519 ? -7.226 -20.869 22.255 1.00 91.62 519 ASN A O 1
ATOM 3902 N N . GLY A 1 520 ? -5.643 -19.897 23.496 1.00 89.94 520 GLY A N 1
ATOM 3903 C CA . GLY A 1 520 ? -4.587 -20.826 23.089 1.00 89.94 520 GLY A CA 1
ATOM 3904 C C . GLY A 1 520 ? -4.151 -20.680 21.624 1.00 89.94 520 GLY A C 1
ATOM 3905 O O . GLY A 1 520 ? -3.600 -21.626 21.056 1.00 89.94 520 GLY A O 1
ATOM 3906 N N . PHE A 1 521 ? -4.405 -19.537 20.979 1.00 93.44 521 PHE A N 1
ATOM 3907 C CA . PHE A 1 521 ? -3.693 -19.157 19.759 1.00 93.44 521 PHE A CA 1
ATOM 3908 C C . PHE A 1 521 ? -2.215 -18.907 20.085 1.00 93.44 521 PHE A C 1
ATOM 3910 O O . PHE A 1 521 ? -1.895 -18.274 21.090 1.00 93.44 521 PHE A O 1
ATOM 3917 N N . LYS A 1 522 ? -1.303 -19.370 19.225 1.00 92.19 522 LYS A N 1
ATOM 3918 C CA . LYS A 1 522 ? 0.136 -19.083 19.342 1.00 92.19 522 LYS A CA 1
ATOM 3919 C C . LYS A 1 522 ? 0.516 -17.993 18.327 1.00 92.19 522 LYS A C 1
ATOM 3921 O O . LYS A 1 522 ? 0.467 -18.282 17.125 1.00 92.19 522 LYS A O 1
ATOM 3926 N N . PRO A 1 523 ? 0.897 -16.772 18.753 1.00 93.94 523 PRO A N 1
ATOM 3927 C CA . PRO A 1 523 ? 1.477 -15.770 17.862 1.00 93.94 523 PRO A CA 1
ATOM 3928 C C . PRO A 1 523 ? 2.771 -16.310 17.248 1.00 93.94 523 PRO A C 1
ATOM 3930 O O . PRO A 1 523 ? 3.512 -17.030 17.916 1.00 93.94 523 PRO A O 1
ATOM 3933 N N . ARG A 1 524 ? 3.064 -15.960 15.995 1.00 95.00 524 ARG A N 1
ATOM 3934 C CA . ARG A 1 524 ? 4.283 -16.401 15.304 1.00 95.00 524 ARG A CA 1
ATOM 3935 C C . ARG A 1 524 ? 5.123 -15.195 14.911 1.00 95.00 524 ARG A C 1
ATOM 3937 O O . ARG A 1 524 ? 4.606 -14.247 14.326 1.00 95.00 524 ARG A O 1
ATOM 3944 N N . LEU A 1 525 ? 6.405 -15.223 15.274 1.00 94.19 525 LEU A N 1
ATOM 3945 C CA . LEU A 1 525 ? 7.354 -14.151 14.968 1.00 94.19 525 LEU A CA 1
ATOM 3946 C C . LEU A 1 525 ? 7.578 -14.043 13.456 1.00 94.19 525 LEU A C 1
ATOM 3948 O O . LEU A 1 525 ? 7.672 -15.057 12.770 1.00 94.19 525 LEU A O 1
ATOM 3952 N N . TYR A 1 526 ? 7.698 -12.816 12.960 1.00 93.75 526 TYR A N 1
ATOM 3953 C CA . TYR A 1 526 ? 8.084 -12.529 11.579 1.00 93.75 526 TYR A CA 1
ATOM 3954 C C . TYR A 1 526 ? 9.572 -12.834 11.320 1.00 93.75 526 TYR A C 1
ATOM 3956 O O . TYR A 1 526 ? 10.429 -12.600 12.175 1.00 93.75 526 TYR A O 1
ATOM 3964 N N . ASP A 1 527 ? 9.886 -13.309 10.113 1.00 94.19 527 ASP A N 1
ATOM 3965 C CA . ASP A 1 527 ? 11.247 -13.444 9.583 1.00 94.19 527 ASP A CA 1
ATOM 3966 C C . ASP A 1 527 ? 11.288 -12.791 8.189 1.00 94.19 527 ASP A C 1
ATOM 3968 O O . ASP A 1 527 ? 10.494 -13.174 7.327 1.00 94.19 527 ASP A O 1
ATOM 3972 N N . PRO A 1 528 ? 12.191 -11.825 7.924 1.00 91.81 528 PRO A N 1
ATOM 3973 C CA . PRO A 1 528 ? 12.173 -11.019 6.699 1.00 91.81 528 PRO A CA 1
ATOM 3974 C C . PRO A 1 528 ? 12.440 -11.797 5.406 1.00 91.81 528 PRO A C 1
ATOM 3976 O O . PRO A 1 528 ? 12.302 -11.225 4.321 1.00 91.81 528 PRO A O 1
ATOM 3979 N N . ARG A 1 529 ? 12.821 -13.076 5.508 1.00 94.19 529 ARG A N 1
ATOM 3980 C CA . ARG A 1 529 ? 13.012 -14.001 4.383 1.00 94.19 529 ARG A CA 1
ATOM 3981 C C . ARG A 1 529 ? 11.705 -14.601 3.859 1.00 94.19 529 ARG A C 1
ATOM 3983 O O . ARG A 1 529 ? 11.716 -15.139 2.757 1.00 94.19 529 ARG A O 1
ATOM 3990 N N . VAL A 1 530 ? 10.606 -14.512 4.614 1.00 95.75 530 VAL A N 1
ATOM 3991 C CA . VAL A 1 530 ? 9.294 -15.066 4.243 1.00 95.75 530 VAL A CA 1
ATOM 3992 C C . VAL A 1 530 ? 8.244 -13.955 4.234 1.00 95.75 530 VAL A C 1
ATOM 3994 O O . VAL A 1 530 ? 8.121 -13.185 5.185 1.00 95.75 530 VAL A O 1
ATOM 3997 N N . GLY A 1 531 ? 7.485 -13.858 3.146 1.00 93.06 531 GLY A N 1
ATOM 3998 C CA . GLY A 1 531 ? 6.596 -12.738 2.865 1.00 93.06 531 GLY A CA 1
ATOM 3999 C C . GLY A 1 531 ? 5.265 -12.812 3.581 1.00 93.06 531 GLY A C 1
ATOM 4000 O O . GLY A 1 531 ? 4.262 -13.139 2.962 1.00 93.06 531 GLY A O 1
ATOM 4001 N N . TYR A 1 532 ? 5.253 -12.466 4.866 1.00 94.19 532 TYR A N 1
ATOM 4002 C CA . TYR A 1 532 ? 4.030 -12.292 5.650 1.00 94.19 532 TYR A CA 1
ATOM 4003 C C . TYR A 1 532 ? 3.776 -10.828 6.015 1.00 94.19 532 TYR A C 1
ATOM 4005 O O . TYR A 1 532 ? 4.711 -10.078 6.313 1.00 94.19 532 TYR A O 1
ATOM 4013 N N . PHE A 1 533 ? 2.501 -10.435 6.055 1.00 91.31 533 PHE A N 1
ATOM 4014 C CA . PHE A 1 533 ? 2.069 -9.185 6.671 1.00 91.31 533 PHE A CA 1
ATOM 4015 C C . PHE A 1 533 ? 2.437 -9.191 8.157 1.00 91.31 533 PHE A C 1
ATOM 4017 O O . PHE A 1 533 ? 2.233 -10.177 8.869 1.00 91.31 533 PHE A O 1
ATOM 4024 N N . SER A 1 534 ? 3.019 -8.085 8.609 1.00 84.75 534 SER A N 1
ATOM 4025 C CA . SER A 1 534 ? 3.537 -7.887 9.960 1.00 84.75 534 SER A CA 1
ATOM 4026 C C . SER A 1 534 ? 3.703 -6.389 10.231 1.00 84.75 534 SER A C 1
ATOM 4028 O O . SER A 1 534 ? 3.682 -5.580 9.306 1.00 84.75 534 SER A O 1
ATOM 4030 N N . GLY A 1 535 ? 3.909 -6.003 11.493 1.00 72.06 535 GLY A N 1
ATOM 4031 C CA . GLY A 1 535 ? 4.044 -4.594 11.887 1.00 72.06 535 GLY A CA 1
ATOM 4032 C C . GLY A 1 535 ? 5.333 -3.868 11.459 1.00 72.06 535 GLY A C 1
ATOM 4033 O O . GLY A 1 535 ? 5.588 -2.779 11.966 1.00 72.06 535 GLY A O 1
ATOM 4034 N N . VAL A 1 536 ? 6.162 -4.449 10.580 1.00 60.72 536 VAL A N 1
ATOM 4035 C CA . VAL A 1 536 ? 7.516 -3.950 10.231 1.00 60.72 536 VAL A CA 1
ATOM 4036 C C . VAL A 1 536 ? 7.517 -2.583 9.545 1.00 60.72 536 VAL A C 1
ATOM 4038 O O . VAL A 1 536 ? 8.489 -1.845 9.656 1.00 60.72 536 VAL A O 1
ATOM 4041 N N . PHE A 1 537 ? 6.413 -2.198 8.906 1.00 56.50 537 PHE A N 1
ATOM 4042 C CA . PHE A 1 537 ? 6.255 -0.878 8.281 1.00 56.50 537 PHE A CA 1
ATOM 4043 C C . PHE A 1 537 ? 5.399 0.078 9.127 1.00 56.50 537 PHE A C 1
ATOM 4045 O O . PHE A 1 537 ? 4.803 1.017 8.614 1.00 56.50 537 PHE A O 1
ATOM 4052 N N . GLY A 1 538 ? 5.329 -0.173 10.440 1.00 51.34 538 GLY A N 1
ATOM 4053 C CA . GLY A 1 538 ? 4.585 0.632 11.411 1.00 51.34 538 GLY A CA 1
ATOM 4054 C C . GLY A 1 538 ? 3.115 0.243 11.576 1.00 51.34 538 GLY A C 1
ATOM 4055 O O . GLY A 1 538 ? 2.449 0.809 12.442 1.00 51.34 538 GLY A O 1
ATOM 4056 N N . ILE A 1 539 ? 2.598 -0.711 10.785 1.00 48.81 539 ILE A N 1
ATOM 4057 C CA . ILE A 1 539 ? 1.189 -1.131 10.835 1.00 48.81 539 ILE A CA 1
ATOM 4058 C C . ILE A 1 539 ? 1.037 -2.651 10.844 1.00 48.81 539 ILE A C 1
ATOM 4060 O O . ILE A 1 539 ? 1.469 -3.350 9.934 1.00 48.81 539 ILE A O 1
ATOM 4064 N N . GLY A 1 540 ? 0.380 -3.156 11.886 1.00 65.00 540 GLY A N 1
ATOM 4065 C CA . GLY A 1 540 ? 0.178 -4.576 12.150 1.00 65.00 540 GLY A CA 1
ATOM 4066 C C . GLY A 1 540 ? 0.391 -4.887 13.635 1.00 65.00 540 GLY A C 1
ATOM 4067 O O . GLY A 1 540 ? 0.524 -3.965 14.443 1.00 65.00 540 GLY A O 1
ATOM 4068 N N . PRO A 1 541 ? 0.441 -6.172 14.015 1.00 80.31 541 PRO A N 1
ATOM 4069 C CA . PRO A 1 541 ? 0.677 -6.595 15.385 1.00 80.31 541 PRO A CA 1
ATOM 4070 C C . PRO A 1 541 ? 2.171 -6.484 15.711 1.00 80.31 541 PRO A C 1
ATOM 4072 O O . PRO A 1 541 ? 2.940 -7.441 15.576 1.00 80.31 541 PRO A O 1
ATOM 4075 N N . SER A 1 542 ? 2.585 -5.288 16.121 1.00 88.25 542 SER A N 1
ATOM 4076 C CA . SER A 1 542 ? 3.921 -5.019 16.645 1.00 88.25 542 SER A CA 1
ATOM 4077 C C . SER A 1 542 ? 3.893 -4.205 17.930 1.00 88.25 542 SER A C 1
ATOM 4079 O O . SER A 1 542 ? 2.923 -3.513 18.247 1.00 88.25 542 SER A O 1
ATOM 4081 N N . PHE A 1 543 ? 4.966 -4.344 18.702 1.00 90.06 543 PHE A N 1
ATOM 4082 C CA . PHE A 1 543 ? 5.199 -3.588 19.922 1.00 90.06 543 PHE A CA 1
ATOM 4083 C C . PHE A 1 543 ? 6.692 -3.518 20.238 1.00 90.06 543 PHE A C 1
ATOM 4085 O O . PHE A 1 543 ? 7.441 -4.455 19.959 1.00 90.06 543 PHE A O 1
ATOM 4092 N N . GLU A 1 544 ? 7.101 -2.439 20.886 1.00 90.31 544 GLU A N 1
ATOM 4093 C CA . GLU A 1 544 ? 8.420 -2.281 21.479 1.00 90.31 544 GLU A CA 1
ATOM 4094 C C . GLU A 1 544 ? 8.474 -3.028 22.822 1.00 90.31 544 GLU A C 1
ATOM 4096 O O . GLU A 1 544 ? 7.581 -2.892 23.668 1.00 90.31 544 GLU A O 1
ATOM 4101 N N . SER A 1 545 ? 9.490 -3.873 22.997 1.00 88.69 545 SER A N 1
ATOM 4102 C CA . SER A 1 545 ? 9.589 -4.830 24.102 1.00 88.69 545 SER A CA 1
ATOM 4103 C C . SER A 1 545 ? 10.674 -4.392 25.086 1.00 88.69 545 SER A C 1
ATOM 4105 O O . SER A 1 545 ? 11.854 -4.466 24.766 1.00 88.69 545 SER A O 1
ATOM 4107 N N . PHE A 1 546 ? 10.286 -4.014 26.304 1.00 88.44 546 PHE A N 1
ATOM 4108 C CA . PHE A 1 546 ? 11.197 -3.575 27.376 1.00 88.44 546 PHE A CA 1
ATOM 4109 C C . PHE A 1 546 ? 11.606 -4.731 28.307 1.00 88.44 546 PHE A C 1
ATOM 4111 O O . PHE A 1 546 ? 11.773 -4.564 29.515 1.00 88.44 546 PHE A O 1
ATOM 4118 N N . ASP A 1 547 ? 11.700 -5.942 27.764 1.00 85.69 547 ASP A N 1
ATOM 4119 C CA . ASP A 1 547 ? 12.173 -7.099 28.520 1.00 85.69 547 ASP A CA 1
ATOM 4120 C C . ASP A 1 547 ? 13.706 -7.069 28.557 1.00 85.69 547 ASP A C 1
ATOM 4122 O O . ASP A 1 547 ? 14.293 -7.069 27.476 1.00 85.69 547 ASP A O 1
ATOM 4126 N N . PRO A 1 548 ? 14.370 -7.108 29.732 1.00 82.00 548 PRO A N 1
ATOM 4127 C CA . PRO A 1 548 ? 15.827 -6.925 29.824 1.00 82.00 548 PRO A CA 1
ATOM 4128 C C . PRO A 1 548 ? 16.657 -7.900 28.971 1.00 82.00 548 PRO A C 1
ATOM 4130 O O . PRO A 1 548 ? 17.756 -7.589 28.521 1.00 82.00 548 PRO A O 1
ATOM 4133 N N . GLU A 1 549 ? 16.115 -9.086 28.680 1.00 76.94 549 GLU A N 1
ATOM 4134 C CA . GLU A 1 549 ? 16.723 -10.074 27.777 1.00 76.94 549 GLU A CA 1
ATOM 4135 C C . GLU A 1 549 ? 16.839 -9.587 26.315 1.00 76.94 549 GLU A C 1
ATOM 4137 O O . GLU A 1 549 ? 17.587 -10.161 25.518 1.00 76.94 549 GLU A O 1
ATOM 4142 N N . LYS A 1 550 ? 16.098 -8.537 25.938 1.00 73.81 550 LYS A N 1
ATOM 4143 C CA . LYS A 1 550 ? 16.083 -7.930 24.600 1.00 73.81 550 LYS A CA 1
ATOM 4144 C C . LYS A 1 550 ? 16.924 -6.649 24.502 1.00 73.81 550 LYS A C 1
ATOM 4146 O O . LYS A 1 550 ? 17.195 -6.249 23.373 1.00 73.81 550 LYS A O 1
ATOM 4151 N N . ASP A 1 551 ? 17.433 -6.095 25.608 1.00 74.44 551 ASP A N 1
ATOM 4152 C CA . ASP A 1 551 ? 18.256 -4.864 25.647 1.00 74.44 551 ASP A CA 1
ATOM 4153 C C . ASP A 1 551 ? 19.536 -4.941 24.785 1.00 74.44 551 ASP A C 1
ATOM 4155 O O . ASP A 1 551 ? 20.125 -3.928 24.418 1.00 74.44 551 ASP A O 1
ATOM 4159 N N . THR A 1 552 ? 19.980 -6.152 24.436 1.00 70.00 552 THR A N 1
ATOM 4160 C CA . THR A 1 552 ? 21.149 -6.400 23.572 1.00 70.00 552 THR A CA 1
ATOM 4161 C 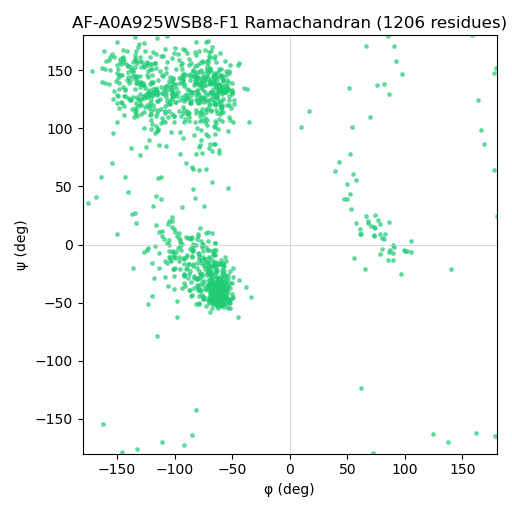C . THR A 1 552 ? 20.842 -6.364 22.068 1.00 70.00 552 THR A C 1
ATOM 4163 O O . THR A 1 552 ? 21.751 -6.539 21.252 1.00 70.00 552 THR A O 1
ATOM 4166 N N . LYS A 1 553 ? 19.578 -6.168 21.668 1.00 74.31 553 LYS A N 1
ATOM 4167 C CA . LYS A 1 553 ? 19.154 -6.128 20.260 1.00 74.31 553 LYS A CA 1
ATOM 4168 C C . LYS A 1 553 ? 19.153 -4.701 19.719 1.00 74.31 553 LYS A C 1
ATOM 4170 O O . LYS A 1 553 ? 18.736 -3.767 20.388 1.00 74.31 553 LYS A O 1
ATOM 4175 N N . SER A 1 554 ? 19.546 -4.554 18.455 1.00 77.81 554 SER A N 1
ATOM 4176 C CA . SER A 1 554 ? 19.519 -3.271 17.738 1.00 77.81 554 SER A CA 1
ATOM 4177 C C . SER A 1 554 ? 18.117 -2.812 17.319 1.00 77.81 554 SER A C 1
ATOM 4179 O O . SER A 1 554 ? 17.943 -1.644 16.994 1.00 77.81 554 SER A O 1
ATOM 4181 N N . ASP A 1 555 ? 17.142 -3.725 17.279 1.00 83.56 555 ASP A N 1
ATOM 4182 C CA . ASP A 1 555 ? 15.719 -3.420 17.098 1.00 83.56 555 ASP A CA 1
ATOM 4183 C C . ASP A 1 555 ? 14.958 -3.955 18.329 1.00 83.56 555 ASP A C 1
ATOM 4185 O O . ASP A 1 555 ? 14.961 -5.175 18.547 1.00 83.56 555 ASP A O 1
ATOM 4189 N N . PRO A 1 556 ? 14.348 -3.081 19.155 1.00 84.50 556 PRO A N 1
ATOM 4190 C CA . PRO A 1 556 ? 13.572 -3.482 20.329 1.00 84.50 556 PRO A CA 1
ATOM 4191 C C . PRO A 1 556 ? 12.158 -3.979 19.975 1.00 84.50 556 PRO A C 1
ATOM 4193 O O . PRO A 1 556 ? 11.440 -4.489 20.843 1.00 84.50 556 PRO A O 1
ATOM 4196 N N . ASN A 1 557 ? 11.728 -3.847 18.716 1.00 89.12 557 ASN A N 1
ATOM 4197 C CA . ASN A 1 557 ? 10.392 -4.243 18.296 1.00 89.12 557 ASN A CA 1
ATOM 4198 C C . ASN A 1 557 ? 10.239 -5.764 18.168 1.00 89.12 557 ASN A C 1
ATOM 4200 O O . ASN A 1 557 ? 11.120 -6.505 17.731 1.00 89.12 557 ASN A O 1
ATOM 4204 N N . THR A 1 558 ? 9.050 -6.234 18.527 1.00 90.06 558 THR A N 1
ATOM 4205 C CA . THR A 1 558 ? 8.561 -7.586 18.268 1.00 90.06 558 THR A CA 1
ATOM 4206 C C . THR A 1 558 ? 7.439 -7.494 17.238 1.00 90.06 558 THR A C 1
ATOM 4208 O O . THR A 1 558 ? 6.520 -6.694 17.400 1.00 90.06 558 THR A O 1
ATOM 4211 N N . TYR A 1 559 ? 7.507 -8.312 16.186 1.00 92.12 559 TYR A N 1
ATOM 4212 C CA . TYR A 1 559 ? 6.546 -8.324 15.080 1.00 92.12 559 TYR A CA 1
ATOM 4213 C C . TYR A 1 559 ? 5.939 -9.721 14.936 1.00 92.12 559 TYR A C 1
ATOM 4215 O O . TYR A 1 559 ? 6.680 -10.701 14.788 1.00 92.12 559 TYR A O 1
ATOM 4223 N N . TYR A 1 560 ? 4.610 -9.816 14.934 1.00 94.19 560 TYR A N 1
ATOM 4224 C CA . TYR A 1 560 ? 3.902 -11.056 14.614 1.00 94.19 560 TYR A CA 1
ATOM 4225 C C . TYR A 1 560 ? 3.421 -11.072 13.158 1.00 94.19 560 TYR A C 1
ATOM 4227 O O . TYR A 1 560 ? 3.163 -10.021 12.566 1.00 94.19 560 TYR A O 1
ATOM 4235 N N . ILE A 1 561 ? 3.312 -12.271 12.582 1.00 95.25 561 ILE A N 1
ATOM 4236 C CA . ILE A 1 561 ? 2.689 -12.478 11.269 1.00 95.25 561 ILE A CA 1
ATOM 4237 C C . ILE A 1 561 ? 1.166 -12.557 11.379 1.00 95.25 561 ILE A C 1
ATOM 4239 O O . ILE A 1 561 ? 0.634 -12.982 12.406 1.00 95.25 561 ILE A O 1
ATOM 4243 N N . TYR A 1 562 ? 0.468 -12.204 10.302 1.00 94.38 562 TYR A N 1
ATOM 4244 C CA . TYR A 1 562 ? -0.971 -12.433 10.180 1.00 94.38 562 TYR A CA 1
ATOM 4245 C C . TYR A 1 562 ? -1.194 -13.926 9.872 1.00 94.38 562 TYR A C 1
ATOM 4247 O O . TYR A 1 562 ? -0.585 -14.443 8.935 1.00 94.38 562 TYR A O 1
ATOM 4255 N N . ARG A 1 563 ? -2.031 -14.637 10.643 1.00 95.56 563 ARG A N 1
ATOM 4256 C CA . ARG A 1 563 ? -2.435 -16.025 10.330 1.00 95.56 563 ARG A CA 1
ATOM 4257 C C . ARG A 1 563 ? -3.731 -16.467 11.015 1.00 95.56 563 ARG A C 1
ATOM 4259 O O . ARG A 1 563 ? -4.095 -15.944 12.065 1.00 95.56 563 ARG A O 1
ATOM 4266 N N . TRP A 1 564 ? -4.382 -17.487 10.462 1.00 97.06 564 TRP A N 1
ATOM 4267 C CA . TRP A 1 564 ? -5.548 -18.154 11.061 1.00 97.06 564 TRP A CA 1
ATOM 4268 C C . TRP A 1 564 ? -5.154 -19.182 12.139 1.00 97.06 564 TRP A C 1
ATOM 4270 O O . TRP A 1 564 ? -4.062 -19.753 12.094 1.00 97.06 564 TRP A O 1
ATOM 4280 N N . ASP A 1 565 ? -6.048 -19.457 13.097 1.00 95.38 565 ASP A N 1
ATOM 4281 C CA . ASP A 1 565 ? -5.847 -20.470 14.153 1.00 95.38 565 ASP A CA 1
ATOM 4282 C C . ASP A 1 565 ? -6.216 -21.889 13.679 1.00 95.38 565 ASP A C 1
ATOM 4284 O O . ASP A 1 565 ? -7.169 -22.507 14.153 1.00 95.38 565 ASP A O 1
ATOM 4288 N N . LEU A 1 566 ? -5.469 -22.410 12.702 1.00 95.19 566 LEU A N 1
ATOM 4289 C CA . LEU A 1 566 ? -5.691 -23.758 12.175 1.00 95.19 566 LEU A CA 1
ATOM 4290 C C . LEU A 1 566 ? -5.050 -24.829 13.069 1.00 95.19 566 LEU A C 1
ATOM 4292 O O . LEU A 1 566 ? -3.829 -24.957 13.154 1.00 95.19 566 LEU A O 1
ATOM 4296 N N . LYS A 1 567 ? -5.902 -25.646 13.694 1.00 93.56 567 LYS A N 1
ATOM 4297 C CA . LYS A 1 567 ? -5.548 -26.817 14.514 1.00 93.56 567 LYS A CA 1
ATOM 4298 C C . LYS A 1 567 ? -6.221 -28.052 13.926 1.00 93.56 567 LYS A C 1
ATOM 4300 O O . LYS A 1 567 ? -7.407 -27.986 13.612 1.00 93.56 567 LYS A O 1
ATOM 4305 N N . LYS A 1 568 ? -5.502 -29.168 13.760 1.00 94.94 568 LYS A N 1
ATOM 4306 C CA . LYS A 1 568 ? -6.103 -30.431 13.292 1.00 94.94 568 LYS A CA 1
ATOM 4307 C C . LYS A 1 568 ? -7.116 -30.948 14.318 1.00 94.94 568 LYS A C 1
ATOM 4309 O O . LYS A 1 568 ? -6.829 -30.938 15.512 1.00 94.94 568 LYS A O 1
ATOM 4314 N N . LYS A 1 569 ? -8.267 -31.438 13.850 1.00 95.62 569 LYS A N 1
ATOM 4315 C CA . LYS A 1 569 ? -9.270 -32.122 14.681 1.00 95.62 569 LYS A CA 1
ATOM 4316 C C . LYS A 1 569 ? -8.743 -33.449 15.240 1.00 95.62 569 LYS A C 1
ATOM 4318 O O . LYS A 1 569 ? -8.976 -33.741 16.407 1.00 95.62 569 LYS A O 1
ATOM 4323 N N . ASP A 1 570 ? -7.994 -34.199 14.433 1.00 94.12 570 ASP A N 1
ATOM 4324 C CA . ASP A 1 570 ? -7.129 -35.296 14.871 1.00 94.12 570 ASP A CA 1
ATOM 4325 C C . ASP A 1 570 ? -5.654 -34.894 14.656 1.00 94.12 570 ASP A C 1
ATOM 4327 O O . ASP A 1 570 ? -5.173 -34.893 13.517 1.00 94.12 570 ASP A O 1
ATOM 4331 N N . PRO A 1 571 ? -4.915 -34.534 15.723 1.00 90.69 571 PRO A N 1
ATOM 4332 C CA . PRO A 1 571 ? -3.496 -34.188 15.634 1.00 90.69 571 PRO A CA 1
ATOM 4333 C C . PRO A 1 571 ? -2.582 -35.338 15.185 1.00 90.69 571 PRO A C 1
ATOM 4335 O O . PRO A 1 571 ? -1.460 -35.078 14.751 1.00 90.69 571 PRO A O 1
ATOM 4338 N N . THR A 1 572 ? -3.028 -36.593 15.302 1.00 91.38 572 THR A N 1
ATOM 4339 C CA . THR A 1 572 ? -2.237 -37.793 14.984 1.00 91.38 572 THR A CA 1
ATOM 4340 C C . THR A 1 572 ? -2.423 -38.264 13.543 1.00 91.38 572 THR A C 1
ATOM 4342 O O . THR A 1 572 ? -1.515 -38.870 12.971 1.00 91.38 572 THR A O 1
ATOM 4345 N N . ALA A 1 573 ? -3.559 -37.942 12.921 1.00 93.19 573 ALA A N 1
ATOM 4346 C CA . ALA A 1 573 ? -3.832 -38.288 11.535 1.00 93.19 573 ALA A CA 1
ATOM 4347 C C . ALA A 1 573 ? -2.919 -37.530 10.555 1.00 93.19 573 ALA A C 1
ATOM 4349 O O . ALA A 1 573 ? -2.685 -36.320 10.677 1.00 93.19 573 ALA A O 1
ATOM 4350 N N . ALA A 1 574 ? -2.448 -38.231 9.517 1.00 92.75 574 ALA A N 1
ATOM 4351 C CA . ALA A 1 574 ? -1.668 -37.631 8.433 1.00 92.75 574 ALA A CA 1
ATOM 4352 C C . ALA A 1 574 ? -2.445 -36.484 7.758 1.00 92.75 574 ALA A C 1
ATOM 4354 O O . ALA A 1 574 ? -1.909 -35.385 7.610 1.00 92.75 574 ALA A O 1
ATOM 4355 N N . LEU A 1 575 ? -3.726 -36.728 7.464 1.00 95.56 575 LEU A N 1
ATOM 4356 C CA . LEU A 1 575 ? -4.708 -35.776 6.948 1.00 95.56 575 LEU A CA 1
ATOM 4357 C C . LEU A 1 575 ? -5.894 -35.684 7.923 1.00 95.56 575 LEU A C 1
ATOM 4359 O O . LEU A 1 575 ? -6.440 -36.712 8.313 1.00 95.56 575 LEU A O 1
ATOM 4363 N N . SER A 1 576 ? -6.286 -34.471 8.314 1.00 96.69 576 SER A N 1
ATOM 4364 C CA . SER A 1 576 ? -7.436 -34.204 9.191 1.00 96.69 576 SER A CA 1
ATOM 4365 C C . SER A 1 576 ? -8.118 -32.900 8.796 1.00 96.69 576 SER A C 1
ATOM 4367 O O . SER A 1 576 ? -7.440 -31.920 8.492 1.00 96.69 576 SER A O 1
ATOM 4369 N N . ALA A 1 577 ? -9.441 -32.827 8.937 1.00 96.38 577 ALA A N 1
ATOM 4370 C CA . ALA A 1 577 ? -10.139 -31.544 8.941 1.00 96.38 577 ALA A CA 1
ATOM 4371 C C . ALA A 1 577 ? -9.631 -30.657 10.099 1.00 96.38 577 ALA A C 1
ATOM 4373 O O . ALA A 1 577 ? -9.189 -31.196 11.128 1.00 96.38 577 ALA A O 1
ATOM 4374 N N . PRO A 1 578 ? -9.659 -29.321 9.974 1.00 97.00 578 PRO A N 1
ATOM 4375 C CA . PRO A 1 578 ? -9.378 -28.434 11.095 1.00 97.00 578 PRO A CA 1
ATOM 4376 C C . PRO A 1 578 ? -10.499 -28.486 12.150 1.00 97.00 578 PRO A C 1
ATOM 4378 O O . PRO A 1 578 ? -11.621 -28.906 11.874 1.00 97.00 578 PRO A O 1
ATOM 4381 N N . VAL A 1 579 ? -10.203 -28.033 13.371 1.00 96.44 579 VAL A N 1
ATOM 4382 C CA . VAL A 1 579 ? -11.209 -27.815 14.431 1.00 96.44 579 VAL A CA 1
ATOM 4383 C C . VAL A 1 579 ? -12.196 -26.714 14.024 1.00 96.44 579 VAL A C 1
ATOM 4385 O O . VAL A 1 579 ? -13.393 -26.856 14.250 1.00 96.44 579 VAL A O 1
ATOM 4388 N N . ALA A 1 580 ? -11.690 -25.654 13.388 1.00 94.75 580 ALA A N 1
ATOM 4389 C CA . ALA A 1 580 ? -12.468 -24.595 12.758 1.00 94.75 580 ALA A CA 1
ATOM 4390 C C . ALA A 1 580 ? -11.876 -24.317 11.359 1.00 94.75 580 ALA A C 1
ATOM 4392 O O . ALA A 1 580 ? -10.705 -23.936 11.282 1.00 94.75 580 ALA A O 1
ATOM 4393 N N . PRO A 1 581 ? -12.616 -24.552 10.259 1.00 97.25 581 PRO A N 1
ATOM 4394 C CA . PRO A 1 581 ? -12.167 -24.202 8.914 1.00 97.25 581 PRO A CA 1
ATOM 4395 C C . PRO A 1 581 ? -12.266 -22.693 8.666 1.00 97.25 581 PRO A C 1
ATOM 4397 O O . PRO A 1 581 ? -13.067 -21.994 9.288 1.00 97.25 581 PRO A O 1
ATOM 4400 N N . ILE A 1 582 ? -11.484 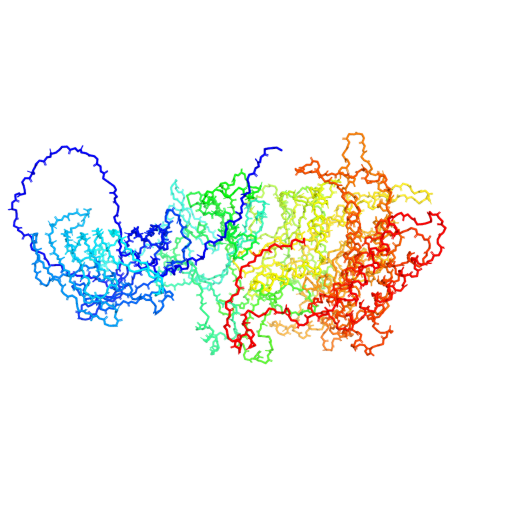-22.195 7.707 1.00 98.00 582 ILE A N 1
ATOM 4401 C CA . ILE A 1 582 ? -11.606 -20.828 7.195 1.00 98.00 582 ILE A CA 1
ATOM 4402 C C . ILE A 1 582 ? -12.816 -20.800 6.257 1.00 98.00 582 ILE A C 1
ATOM 4404 O O . ILE A 1 582 ? -12.720 -21.106 5.067 1.00 98.00 582 ILE A O 1
ATOM 4408 N N . GLU A 1 583 ? -13.982 -20.504 6.820 1.00 97.81 583 GLU A N 1
ATOM 4409 C CA . GLU A 1 583 ? -15.244 -20.460 6.088 1.00 97.81 583 GLU A CA 1
ATOM 4410 C C . GLU A 1 583 ? -15.464 -19.096 5.427 1.00 97.81 583 GLU A C 1
ATOM 4412 O O . GLU A 1 583 ? -15.485 -18.073 6.109 1.00 97.81 583 GLU A O 1
ATOM 4417 N N . PHE A 1 584 ? -15.681 -19.100 4.112 1.00 98.00 584 PHE A N 1
ATOM 4418 C CA . PHE A 1 584 ? -16.060 -17.941 3.306 1.00 98.00 584 PHE A CA 1
ATOM 4419 C C . PHE A 1 584 ? -17.459 -18.100 2.716 1.00 98.00 584 PHE A C 1
ATOM 4421 O O . PHE A 1 584 ? -17.826 -19.164 2.220 1.00 98.00 584 PHE A O 1
ATOM 4428 N N . TRP A 1 585 ? -18.212 -17.010 2.683 1.00 98.00 585 TRP A N 1
ATOM 4429 C CA . TRP A 1 585 ? -19.474 -16.901 1.964 1.00 98.00 585 TRP A CA 1
ATOM 4430 C C . TRP A 1 585 ? -19.259 -16.129 0.661 1.00 98.00 585 TRP A C 1
ATOM 4432 O O . TRP A 1 585 ? -18.518 -15.151 0.619 1.00 98.00 585 TRP A O 1
ATOM 4442 N N . LEU A 1 586 ? -19.888 -16.578 -0.419 1.00 97.62 586 LEU A N 1
ATOM 4443 C CA . LEU A 1 586 ? -20.035 -15.786 -1.635 1.00 97.62 586 LEU A CA 1
ATOM 4444 C C . LEU A 1 586 ? -21.289 -14.935 -1.498 1.00 97.62 586 LEU A C 1
ATOM 4446 O O . LEU A 1 586 ? -22.370 -15.494 -1.321 1.00 97.62 586 LEU A O 1
ATOM 4450 N N . ASP A 1 587 ? -21.135 -13.621 -1.591 1.00 94.38 587 ASP A N 1
ATOM 4451 C CA . ASP A 1 587 ? -22.223 -12.647 -1.655 1.00 94.38 587 ASP A CA 1
ATOM 4452 C C . ASP A 1 587 ? -23.260 -13.031 -2.730 1.00 94.38 587 ASP A C 1
ATOM 4454 O O . ASP A 1 587 ? -22.921 -13.521 -3.816 1.00 94.38 587 ASP A O 1
ATOM 4458 N N . ASN A 1 588 ? -24.545 -12.855 -2.413 1.00 93.94 588 ASN A N 1
ATOM 4459 C CA . ASN A 1 588 ? -25.635 -13.163 -3.336 1.00 93.94 588 ASN A CA 1
ATOM 4460 C C . ASN A 1 588 ? -25.681 -12.167 -4.515 1.00 93.94 588 ASN A C 1
ATOM 4462 O O . ASN A 1 588 ? -26.091 -12.553 -5.612 1.00 93.94 588 ASN A O 1
ATOM 4466 N N . ALA A 1 589 ? -25.108 -10.966 -4.364 1.00 92.69 589 ALA A N 1
ATOM 4467 C CA . ALA A 1 589 ? -24.932 -9.995 -5.442 1.00 92.69 589 ALA A CA 1
ATOM 4468 C C . ALA A 1 589 ? -23.922 -10.423 -6.531 1.00 92.69 589 ALA A C 1
ATOM 4470 O O . ALA A 1 589 ? -23.910 -9.825 -7.609 1.00 92.69 589 ALA A O 1
ATOM 4471 N N . ILE A 1 590 ? -23.093 -11.458 -6.305 1.00 93.44 590 ILE A N 1
ATOM 4472 C CA . ILE A 1 590 ? -22.179 -11.988 -7.334 1.00 93.44 590 ILE A CA 1
ATOM 4473 C C . ILE A 1 590 ? -23.002 -12.612 -8.479 1.00 93.44 590 ILE A C 1
ATOM 4475 O O . ILE A 1 590 ? -23.721 -13.589 -8.234 1.00 93.44 590 ILE A O 1
ATOM 4479 N N . PRO A 1 591 ? -22.856 -12.152 -9.741 1.00 92.12 591 PRO A N 1
ATOM 4480 C CA . PRO A 1 591 ? -23.545 -12.739 -10.889 1.00 92.12 591 PRO A CA 1
ATOM 4481 C C . PRO A 1 591 ? -23.207 -14.224 -11.064 1.00 92.12 591 PRO A C 1
ATOM 4483 O O . PRO A 1 591 ? -22.036 -14.607 -11.021 1.00 92.12 591 PRO A O 1
ATOM 4486 N N . GLU A 1 592 ? -24.217 -15.061 -11.322 1.00 92.88 592 GLU A N 1
ATOM 4487 C CA . GLU A 1 592 ? -24.090 -16.530 -11.317 1.00 92.88 592 GLU A CA 1
ATOM 4488 C C . GLU A 1 592 ? -22.919 -17.060 -12.153 1.00 92.88 592 GLU A C 1
ATOM 4490 O O . GLU A 1 592 ? -22.160 -17.915 -11.696 1.00 92.88 592 GLU A O 1
ATOM 4495 N N . GLN A 1 593 ? -22.715 -16.486 -13.343 1.00 89.06 593 GLN A N 1
ATOM 4496 C CA . GLN A 1 593 ? -21.645 -16.855 -14.273 1.00 89.06 593 GLN A CA 1
ATOM 4497 C C . GLN A 1 593 ? -20.218 -16.708 -13.704 1.00 89.06 593 GLN A C 1
ATOM 4499 O O . GLN A 1 593 ? -19.304 -17.362 -14.206 1.00 89.06 593 GLN A O 1
ATOM 4504 N N . TYR A 1 594 ? -20.028 -15.888 -12.661 1.00 91.25 594 TYR A N 1
ATOM 4505 C CA . TYR A 1 594 ? -18.743 -15.668 -11.985 1.00 91.25 594 TYR A CA 1
ATOM 4506 C C . TYR A 1 594 ? -18.621 -16.406 -10.641 1.00 91.25 594 TYR A C 1
ATOM 4508 O O . TYR A 1 594 ? -17.507 -16.569 -10.143 1.00 91.25 594 TYR A O 1
ATOM 4516 N N . ARG A 1 595 ? -19.723 -16.917 -10.062 1.00 94.56 595 ARG A N 1
ATOM 4517 C CA . ARG A 1 595 ? -19.708 -17.609 -8.754 1.00 94.56 595 ARG A CA 1
ATOM 4518 C C . ARG A 1 595 ? -18.761 -18.823 -8.744 1.00 94.56 595 ARG A C 1
ATOM 4520 O O . ARG A 1 595 ? -18.115 -19.080 -7.731 1.00 94.56 595 ARG A O 1
ATOM 4527 N N . ALA A 1 596 ? -18.644 -19.549 -9.861 1.00 95.88 596 ALA A N 1
ATOM 4528 C CA . ALA A 1 596 ? -17.765 -20.718 -9.992 1.00 95.88 596 ALA A CA 1
ATOM 4529 C C . ALA A 1 596 ? -16.251 -20.385 -9.975 1.00 95.88 596 ALA A C 1
ATOM 4531 O O . ALA A 1 596 ? -15.576 -20.864 -9.063 1.00 95.88 596 ALA A O 1
ATOM 4532 N N . PRO A 1 597 ? -15.691 -19.548 -10.877 1.00 93.25 597 PRO A N 1
ATOM 4533 C CA . PRO A 1 597 ? -14.259 -19.222 -10.836 1.00 93.25 597 PRO A CA 1
ATOM 4534 C C . PRO A 1 597 ? -13.835 -18.515 -9.539 1.00 93.25 597 PRO A C 1
ATOM 4536 O O . PRO A 1 597 ? -12.745 -18.779 -9.033 1.00 93.25 597 PRO A O 1
ATOM 4539 N N . ILE A 1 598 ? -14.708 -17.690 -8.945 1.00 95.75 598 ILE A N 1
ATOM 4540 C CA . ILE A 1 598 ? -14.463 -17.052 -7.638 1.00 95.75 598 ILE A CA 1
ATOM 4541 C C . ILE A 1 598 ? -14.353 -18.110 -6.525 1.00 95.75 598 ILE A C 1
ATOM 4543 O O . ILE A 1 598 ? -13.384 -18.113 -5.764 1.00 95.75 598 ILE A O 1
ATOM 4547 N N . ARG A 1 599 ? -15.303 -19.056 -6.455 1.00 98.19 599 ARG A N 1
ATOM 4548 C CA . ARG A 1 599 ? -15.275 -20.191 -5.512 1.00 98.19 599 ARG A CA 1
ATOM 4549 C C . ARG A 1 599 ? -13.979 -20.987 -5.612 1.00 98.19 599 ARG A C 1
ATOM 4551 O O . ARG A 1 599 ? -13.375 -21.325 -4.597 1.00 98.19 599 ARG A O 1
ATOM 4558 N N . GLU A 1 600 ? -13.573 -21.298 -6.836 1.00 97.50 600 GLU A N 1
ATOM 4559 C CA . GLU A 1 600 ? -12.371 -22.077 -7.116 1.00 97.50 600 GLU A CA 1
ATOM 4560 C C . GLU A 1 600 ? -11.094 -21.322 -6.739 1.00 97.50 600 GLU A C 1
ATOM 4562 O O . GLU A 1 600 ? -10.170 -21.953 -6.235 1.00 97.50 600 GLU A O 1
ATOM 4567 N N . GLY A 1 601 ? -11.049 -19.995 -6.917 1.00 96.25 601 GLY A N 1
ATOM 4568 C CA . GLY A 1 601 ? -9.918 -19.154 -6.511 1.00 96.25 601 GLY A CA 1
ATOM 4569 C C . GLY A 1 601 ? -9.682 -19.184 -4.999 1.00 96.25 601 GLY A C 1
ATOM 4570 O O . GLY A 1 601 ? -8.560 -19.417 -4.551 1.00 96.25 601 GLY A O 1
ATOM 4571 N N . VAL A 1 602 ? -10.750 -19.066 -4.201 1.00 98.06 602 VAL A N 1
ATOM 4572 C CA . VAL A 1 602 ? -10.670 -19.185 -2.732 1.00 98.06 602 VAL A CA 1
ATOM 4573 C C . VAL A 1 602 ? -10.245 -20.597 -2.304 1.00 98.06 602 VAL A C 1
ATOM 4575 O O . VAL A 1 602 ? -9.348 -20.756 -1.475 1.00 98.06 602 VAL A O 1
ATOM 4578 N N . LEU A 1 603 ? -10.845 -21.641 -2.890 1.00 98.31 603 LEU A N 1
ATOM 4579 C CA . LEU A 1 603 ? -10.532 -23.040 -2.559 1.00 98.31 603 LEU A CA 1
ATOM 4580 C C . LEU A 1 603 ? -9.139 -23.492 -3.029 1.00 98.31 603 LEU A C 1
ATOM 4582 O O . LEU A 1 603 ? -8.643 -24.514 -2.550 1.00 98.31 603 LEU A O 1
ATOM 4586 N N . LEU A 1 604 ? -8.495 -22.755 -3.941 1.00 96.12 604 LEU A N 1
ATOM 4587 C CA . LEU A 1 604 ? -7.245 -23.152 -4.593 1.00 96.12 604 LEU A CA 1
ATOM 4588 C C . LEU A 1 604 ? -6.105 -23.439 -3.602 1.00 96.12 604 LEU A C 1
ATOM 4590 O O . LEU A 1 604 ? -5.276 -24.325 -3.829 1.00 96.12 604 LEU A O 1
ATOM 4594 N N . TRP A 1 605 ? -6.103 -22.719 -2.481 1.00 97.75 605 TRP A N 1
ATOM 4595 C CA . TRP A 1 605 ? -5.125 -22.839 -1.405 1.00 97.75 605 TRP A CA 1
ATOM 4596 C C . TRP A 1 605 ? -5.246 -24.127 -0.578 1.00 97.75 605 TRP A C 1
ATOM 4598 O O . TRP A 1 605 ? -4.276 -24.502 0.079 1.00 97.75 605 TRP A O 1
ATOM 4608 N N . ASN A 1 606 ? -6.351 -24.883 -0.654 1.00 97.88 606 ASN A N 1
ATOM 4609 C CA . ASN A 1 606 ? -6.422 -26.201 -0.002 1.00 97.88 606 ASN A CA 1
ATOM 4610 C C . ASN A 1 606 ? -5.290 -27.135 -0.479 1.00 97.88 606 ASN A C 1
ATOM 4612 O O . ASN A 1 606 ? -4.729 -27.865 0.333 1.00 97.88 606 ASN A O 1
ATOM 4616 N N . LYS A 1 607 ? -4.829 -27.002 -1.734 1.00 95.88 607 LYS A N 1
ATOM 4617 C CA . LYS A 1 607 ? -3.674 -27.742 -2.281 1.00 95.88 607 LYS A CA 1
ATOM 4618 C C . LYS A 1 607 ? -2.360 -27.546 -1.504 1.00 95.88 607 LYS A C 1
ATOM 4620 O O . LYS A 1 607 ? -1.470 -28.391 -1.601 1.00 95.88 607 LYS A O 1
ATOM 4625 N N . THR A 1 608 ? -2.169 -26.432 -0.787 1.00 95.50 608 THR A N 1
ATOM 4626 C CA . THR A 1 608 ? -0.982 -26.229 0.072 1.00 95.50 608 THR A CA 1
ATOM 4627 C C . THR A 1 608 ? -1.236 -26.708 1.498 1.00 95.50 608 THR A C 1
ATOM 4629 O O . THR A 1 608 ? -0.345 -27.304 2.101 1.00 95.50 608 THR A O 1
ATOM 4632 N N . PHE A 1 609 ? -2.457 -26.540 2.009 1.00 97.69 609 PHE A N 1
ATOM 4633 C CA . PHE A 1 609 ? -2.868 -27.034 3.324 1.00 97.69 609 PHE A CA 1
ATOM 4634 C C . PHE A 1 609 ? -2.929 -28.567 3.418 1.00 97.69 609 PHE A C 1
ATOM 4636 O O . PHE A 1 609 ? -2.513 -29.127 4.434 1.00 97.69 609 PHE A O 1
ATOM 4643 N N . GLU A 1 610 ? -3.307 -29.262 2.344 1.00 96.50 610 GLU A N 1
ATOM 4644 C CA . GLU A 1 610 ? -3.235 -30.726 2.228 1.00 96.50 610 GLU A CA 1
ATOM 4645 C C . GLU A 1 610 ? -1.801 -31.241 2.416 1.00 96.50 610 GLU A C 1
ATOM 4647 O O . GLU A 1 610 ? -1.578 -32.222 3.127 1.00 96.50 610 GLU A O 1
ATOM 4652 N N . LYS A 1 611 ? -0.794 -30.522 1.893 1.00 94.38 611 LYS A N 1
ATOM 4653 C CA . LYS A 1 611 ? 0.635 -30.837 2.106 1.00 94.38 611 LYS A CA 1
ATOM 4654 C C . LYS A 1 611 ? 1.086 -30.630 3.562 1.00 94.38 611 LYS A C 1
ATOM 4656 O O . LYS A 1 611 ? 2.124 -31.161 3.950 1.00 94.38 611 LYS A O 1
ATOM 4661 N N . LEU A 1 612 ? 0.329 -29.871 4.361 1.00 94.44 612 LEU A N 1
ATOM 4662 C CA . LEU A 1 612 ? 0.506 -29.731 5.814 1.00 94.44 612 LEU A CA 1
ATOM 4663 C C . LEU A 1 612 ? -0.389 -30.689 6.621 1.00 94.44 612 LEU A C 1
ATOM 4665 O O . LEU A 1 612 ? -0.359 -30.683 7.852 1.00 94.44 612 LEU A O 1
ATOM 4669 N N . GLY A 1 613 ? -1.163 -31.538 5.943 1.00 95.69 613 GLY A N 1
ATOM 4670 C CA . GLY A 1 613 ? -2.032 -32.524 6.567 1.00 95.69 613 GLY A CA 1
ATOM 4671 C C . GLY A 1 613 ? -3.420 -32.011 6.951 1.00 95.69 613 GLY A C 1
ATOM 4672 O O . GLY A 1 613 ? -4.069 -32.637 7.788 1.00 95.69 613 GLY A O 1
ATOM 4673 N N . PHE A 1 614 ? -3.884 -30.900 6.377 1.00 97.06 614 PHE A N 1
ATOM 4674 C CA . PHE A 1 614 ? -5.258 -30.429 6.547 1.00 97.06 614 PHE A CA 1
ATOM 4675 C C . PHE A 1 614 ? -6.121 -30.781 5.332 1.00 97.06 614 PHE A C 1
ATOM 4677 O O . PHE A 1 614 ? -5.773 -30.424 4.211 1.00 97.06 614 PHE A O 1
ATOM 4684 N N . THR A 1 615 ? -7.268 -31.419 5.548 1.00 96.00 615 THR A N 1
ATOM 4685 C CA . THR A 1 615 ? -8.336 -31.518 4.535 1.00 96.00 615 THR A CA 1
ATOM 4686 C C . THR A 1 615 ? -9.322 -30.377 4.745 1.00 96.00 615 THR A C 1
ATOM 4688 O O . THR A 1 615 ? -9.652 -30.089 5.892 1.00 96.00 615 THR A O 1
ATOM 4691 N N . GLU A 1 616 ? -9.814 -29.749 3.675 1.00 95.06 616 GLU A N 1
ATOM 4692 C CA . GLU A 1 616 ? -10.850 -28.698 3.765 1.00 95.06 616 GLU A CA 1
ATOM 4693 C C . GLU A 1 616 ? -10.488 -27.570 4.759 1.00 95.06 616 GLU A C 1
ATOM 4695 O O . GLU A 1 616 ? -11.309 -27.119 5.558 1.00 95.06 616 GLU A O 1
ATOM 4700 N N . ALA A 1 617 ? -9.228 -27.114 4.734 1.00 97.69 617 ALA A N 1
ATOM 4701 C CA . ALA A 1 617 ? -8.765 -26.005 5.573 1.00 97.69 617 ALA A CA 1
ATOM 4702 C C . ALA A 1 617 ? -9.543 -24.708 5.294 1.00 97.69 617 ALA A C 1
ATOM 4704 O O . ALA A 1 617 ? -9.776 -23.914 6.205 1.00 97.69 617 ALA A O 1
ATOM 4705 N N . ILE A 1 618 ? -9.946 -24.523 4.036 1.00 98.50 618 ILE A N 1
ATOM 4706 C CA . ILE A 1 618 ? -10.788 -23.438 3.539 1.00 98.50 618 ILE A CA 1
ATOM 4707 C C . ILE A 1 618 ? -12.067 -24.050 2.965 1.00 98.50 618 ILE A C 1
ATOM 4709 O O . ILE A 1 618 ? -12.006 -24.997 2.177 1.00 98.50 618 ILE A O 1
ATOM 4713 N N . VAL A 1 619 ? -13.218 -23.479 3.320 1.00 98.38 619 VAL A N 1
ATOM 4714 C CA . VAL A 1 619 ? -14.547 -23.907 2.858 1.00 98.38 619 VAL A CA 1
ATOM 4715 C C . VAL A 1 619 ? -15.286 -22.700 2.291 1.00 98.38 619 VAL A C 1
ATOM 4717 O O . VAL A 1 619 ? -15.242 -21.620 2.872 1.00 98.38 619 VAL A O 1
ATOM 4720 N N . VAL A 1 620 ? -15.993 -22.875 1.171 1.00 98.50 620 VAL A N 1
ATOM 4721 C CA . VAL A 1 620 ? -16.781 -21.804 0.540 1.00 98.50 620 VAL A CA 1
ATOM 4722 C C . VAL A 1 620 ? -18.260 -22.179 0.504 1.00 98.50 620 VAL A C 1
ATOM 4724 O O . VAL A 1 620 ? -18.628 -23.248 0.015 1.00 98.50 620 VAL A O 1
ATOM 4727 N N . LYS A 1 621 ? -19.132 -21.274 0.941 1.00 97.56 621 LYS A N 1
ATOM 4728 C CA . LYS A 1 621 ? -20.598 -21.382 0.893 1.00 97.56 621 LYS A CA 1
ATOM 4729 C C . LYS A 1 621 ? -21.189 -20.303 -0.016 1.00 97.56 621 LYS A C 1
ATOM 4731 O O . LYS A 1 621 ? -20.493 -19.378 -0.416 1.00 97.56 621 LYS A O 1
ATOM 4736 N N . GLN A 1 622 ? -22.444 -20.460 -0.422 1.00 96.81 622 GLN A N 1
ATOM 4737 C CA . GLN A 1 622 ? -23.189 -19.429 -1.152 1.00 96.81 622 GLN A CA 1
ATOM 4738 C C . GLN A 1 622 ? -24.128 -18.738 -0.165 1.00 96.81 622 GLN A C 1
ATOM 4740 O O . GLN A 1 622 ? -24.866 -19.434 0.528 1.00 96.81 622 GLN A O 1
ATOM 4745 N N . MET A 1 623 ? -24.097 -17.407 -0.089 1.00 95.94 623 MET A N 1
ATOM 4746 C CA . MET A 1 623 ? -25.096 -16.639 0.656 1.00 95.94 623 MET A CA 1
ATOM 4747 C C . MET A 1 623 ? -26.466 -16.867 0.000 1.00 95.94 623 MET A C 1
ATOM 4749 O O . MET A 1 623 ? -26.554 -16.705 -1.221 1.00 95.94 623 MET A O 1
ATOM 4753 N N . PRO A 1 624 ? -27.500 -17.276 0.760 1.00 93.88 624 PRO A N 1
ATOM 4754 C CA . PRO A 1 624 ? -28.863 -17.367 0.250 1.00 93.88 624 PRO A CA 1
ATOM 4755 C C . PRO A 1 624 ? -29.388 -16.004 -0.213 1.00 93.88 624 PRO A C 1
ATOM 4757 O O . PRO A 1 624 ? -29.005 -14.966 0.331 1.00 93.88 624 PRO A O 1
ATOM 4760 N N . ASP A 1 625 ? -30.290 -16.000 -1.192 1.00 90.38 625 ASP A N 1
ATOM 4761 C CA . ASP A 1 625 ? -30.915 -14.764 -1.683 1.00 90.38 625 ASP A CA 1
ATOM 4762 C C . ASP A 1 625 ? -31.904 -14.170 -0.649 1.00 90.38 625 ASP A C 1
ATOM 4764 O O . ASP A 1 625 ? -32.199 -12.979 -0.686 1.00 90.38 625 ASP A O 1
ATOM 4768 N N . ASP A 1 626 ? -32.372 -14.982 0.308 1.00 91.69 626 ASP A N 1
ATOM 4769 C CA . ASP A 1 626 ? -33.268 -14.632 1.421 1.00 91.69 626 ASP A CA 1
ATOM 4770 C C . ASP A 1 626 ? -32.545 -14.431 2.773 1.00 91.69 626 ASP A C 1
ATOM 4772 O O . ASP A 1 626 ? -33.184 -14.376 3.825 1.00 91.69 626 ASP A O 1
ATOM 4776 N N . ALA A 1 627 ? -31.212 -14.310 2.765 1.00 89.75 627 ALA A N 1
ATOM 4777 C CA . ALA A 1 627 ? -30.410 -14.115 3.972 1.00 89.75 627 ALA A CA 1
ATOM 4778 C C . ALA A 1 627 ? -30.771 -12.819 4.734 1.00 89.75 627 ALA A C 1
ATOM 4780 O O . ALA A 1 627 ? -30.803 -11.728 4.168 1.00 89.75 627 ALA A O 1
ATOM 4781 N N . ASP A 1 628 ? -30.976 -12.932 6.051 1.00 84.31 628 ASP A N 1
ATOM 4782 C CA . ASP A 1 628 ? -31.377 -11.835 6.946 1.00 84.31 628 ASP A CA 1
ATOM 4783 C C . ASP A 1 628 ? -30.201 -11.168 7.694 1.00 84.31 628 ASP A C 1
ATOM 4785 O O . ASP A 1 628 ? -30.379 -10.188 8.433 1.00 84.31 628 ASP A O 1
ATOM 4789 N N . TRP A 1 629 ? -28.983 -11.680 7.506 1.00 87.50 629 TRP A N 1
ATOM 4790 C CA . TRP A 1 629 ? -27.736 -11.156 8.061 1.00 87.50 629 TRP A CA 1
ATOM 4791 C C . TRP A 1 629 ? -27.032 -10.202 7.084 1.00 87.50 629 TRP A C 1
ATOM 4793 O O . TRP A 1 629 ? -27.269 -10.213 5.881 1.00 87.50 629 TRP A O 1
ATOM 4803 N N . ASP A 1 630 ? -26.204 -9.312 7.629 1.00 85.88 630 ASP A N 1
ATOM 4804 C CA . ASP A 1 630 ? -25.533 -8.257 6.862 1.00 85.88 630 ASP A CA 1
ATOM 4805 C C . ASP A 1 630 ? -24.151 -8.746 6.388 1.00 85.88 630 ASP A C 1
ATOM 4807 O O . ASP A 1 630 ? -23.426 -9.309 7.209 1.00 85.88 630 ASP A O 1
ATOM 4811 N N . PRO A 1 631 ? -23.727 -8.511 5.131 1.00 88.69 631 PRO A N 1
ATOM 4812 C CA . PRO A 1 631 ? -22.351 -8.740 4.684 1.00 88.69 631 PRO A CA 1
ATOM 4813 C C . PRO A 1 631 ? -21.266 -8.145 5.595 1.00 88.69 631 PRO A C 1
ATOM 4815 O O . PRO A 1 631 ? -20.146 -8.654 5.618 1.00 88.69 631 PRO A O 1
ATOM 4818 N N . ALA A 1 632 ? -21.573 -7.066 6.324 1.00 88.12 632 ALA A N 1
ATOM 4819 C CA . ALA A 1 632 ? -20.706 -6.439 7.317 1.00 88.12 632 ALA A CA 1
ATOM 4820 C C . ALA A 1 632 ? -20.704 -7.118 8.699 1.00 88.12 632 ALA A C 1
ATOM 4822 O O . ALA A 1 632 ? -19.978 -6.657 9.572 1.00 88.12 632 ALA A O 1
ATOM 4823 N N . ASP A 1 633 ? -21.467 -8.188 8.933 1.00 90.50 633 ASP A N 1
ATOM 4824 C CA . ASP A 1 633 ? -21.425 -8.943 10.188 1.00 90.50 633 ASP A CA 1
ATOM 4825 C C . ASP A 1 633 ? -20.119 -9.740 10.308 1.00 90.50 633 ASP A C 1
ATOM 4827 O O . ASP A 1 633 ? -19.854 -10.669 9.541 1.00 90.50 633 ASP A O 1
ATOM 4831 N N . MET A 1 634 ? -19.311 -9.406 11.315 1.00 87.25 634 MET A N 1
ATOM 4832 C CA . MET A 1 634 ? -17.982 -9.990 11.502 1.00 87.25 634 MET A CA 1
ATOM 4833 C C . MET A 1 634 ? -17.993 -11.520 11.732 1.00 87.25 634 MET A C 1
ATOM 4835 O O . MET A 1 634 ? -16.965 -12.178 11.557 1.00 87.25 634 MET A O 1
ATOM 4839 N N . ARG A 1 635 ? -19.142 -12.121 12.072 1.00 90.25 635 ARG A N 1
ATOM 4840 C CA . ARG A 1 635 ? -19.292 -13.587 12.191 1.00 90.25 635 ARG A CA 1
ATOM 4841 C C . ARG A 1 635 ? -19.082 -14.337 10.868 1.00 90.25 635 ARG A C 1
ATOM 4843 O O . ARG A 1 635 ? -18.903 -15.554 10.888 1.00 90.25 635 ARG A O 1
ATOM 4850 N N . HIS A 1 636 ? -19.104 -13.641 9.731 1.00 92.25 636 HIS A N 1
ATOM 4851 C CA . HIS A 1 636 ? -18.979 -14.236 8.403 1.00 92.25 636 HIS A CA 1
ATOM 4852 C C . HIS A 1 636 ? -17.808 -13.613 7.632 1.00 92.25 636 HIS A C 1
ATOM 4854 O O . HIS A 1 636 ? -17.731 -12.395 7.470 1.00 92.25 636 HIS A O 1
ATOM 4860 N N . ASN A 1 637 ? -16.902 -14.447 7.109 1.00 95.94 637 ASN A N 1
ATOM 4861 C CA . ASN A 1 637 ? -15.969 -13.994 6.075 1.00 95.94 637 ASN A CA 1
ATOM 4862 C C . ASN A 1 637 ? -16.687 -14.023 4.730 1.00 95.94 637 ASN A C 1
ATOM 4864 O O . ASN A 1 637 ? -17.442 -14.963 4.464 1.00 95.94 637 ASN A O 1
ATOM 4868 N N . ILE A 1 638 ? -16.462 -13.028 3.875 1.00 95.56 638 ILE A N 1
ATOM 4869 C CA . ILE A 1 638 ? -17.278 -12.863 2.667 1.00 95.56 638 ILE A CA 1
ATOM 4870 C C . ILE A 1 638 ? -16.487 -12.346 1.464 1.00 95.56 638 ILE A C 1
ATOM 4872 O O . ILE A 1 638 ? -15.711 -11.398 1.564 1.00 95.56 638 ILE A O 1
ATOM 4876 N N . VAL A 1 639 ? -16.714 -12.959 0.303 1.00 96.38 639 VAL A N 1
ATOM 4877 C CA . VAL A 1 639 ? -16.349 -12.380 -0.993 1.00 96.38 639 VAL A CA 1
ATOM 4878 C C . VAL A 1 639 ? -17.527 -11.525 -1.448 1.00 96.38 639 VAL A C 1
ATOM 4880 O O . VAL A 1 639 ? -18.597 -12.081 -1.687 1.00 96.38 639 VAL A O 1
ATOM 4883 N N . ARG A 1 640 ? -17.351 -10.201 -1.524 1.00 92.12 640 ARG A N 1
ATOM 4884 C CA . ARG A 1 640 ? -18.401 -9.224 -1.864 1.00 92.12 640 ARG A CA 1
ATOM 4885 C C . ARG A 1 640 ? -18.295 -8.764 -3.309 1.00 92.12 640 ARG A C 1
ATOM 4887 O O . ARG A 1 640 ? -17.189 -8.532 -3.800 1.00 92.12 640 ARG A O 1
ATOM 4894 N N . TRP A 1 641 ? -19.439 -8.563 -3.954 1.00 90.94 641 TRP A N 1
ATOM 4895 C CA . TRP A 1 641 ? -19.506 -7.949 -5.278 1.00 90.94 641 TRP A CA 1
ATOM 4896 C C . TRP A 1 641 ? -19.756 -6.449 -5.128 1.00 90.94 641 TRP A C 1
ATOM 4898 O O . TRP A 1 641 ? -20.826 -6.028 -4.692 1.00 90.94 641 TRP A O 1
ATOM 4908 N N . VAL A 1 642 ? -18.758 -5.631 -5.455 1.00 86.12 642 VAL A N 1
ATOM 4909 C CA . VAL A 1 642 ? -18.827 -4.169 -5.293 1.00 86.12 642 VAL A CA 1
ATOM 4910 C C . VAL A 1 642 ? -18.947 -3.477 -6.648 1.00 86.12 642 VAL A C 1
ATOM 4912 O O . VAL A 1 642 ? -18.843 -4.109 -7.696 1.00 86.12 642 VAL A O 1
ATOM 4915 N N . THR A 1 643 ? -19.257 -2.183 -6.671 1.00 81.81 643 THR A N 1
ATOM 4916 C CA . THR A 1 643 ? -19.346 -1.418 -7.924 1.00 81.81 643 THR A CA 1
ATOM 4917 C C . THR A 1 643 ? -18.846 -0.000 -7.702 1.00 81.81 643 THR A C 1
ATOM 4919 O O . THR A 1 643 ? -19.429 0.749 -6.917 1.00 81.81 643 THR A O 1
ATOM 4922 N N . SER A 1 644 ? -17.792 0.364 -8.425 1.00 74.62 644 SER A N 1
ATOM 4923 C CA . SER A 1 644 ? -17.291 1.727 -8.574 1.00 74.62 644 SER A CA 1
ATOM 4924 C C . SER A 1 644 ? -17.742 2.355 -9.908 1.00 74.62 644 SER A C 1
ATOM 4926 O O . SER A 1 644 ? -18.165 1.644 -10.833 1.00 74.62 644 SER A O 1
ATOM 4928 N N . PRO A 1 645 ? -17.635 3.688 -10.063 1.00 70.38 645 PRO A N 1
ATOM 4929 C CA . PRO A 1 645 ? -17.584 4.309 -11.381 1.00 70.38 645 PRO A CA 1
ATOM 4930 C C . PRO A 1 645 ? -16.442 3.699 -12.200 1.00 70.38 645 PRO A C 1
ATOM 4932 O O . PRO A 1 645 ? -15.426 3.285 -11.646 1.00 70.38 645 PRO A O 1
ATOM 4935 N N . TYR A 1 646 ? -16.612 3.657 -13.519 1.00 62.09 646 TYR A N 1
ATOM 4936 C CA . TYR A 1 646 ? -15.566 3.200 -14.427 1.00 62.09 646 TYR A CA 1
ATOM 4937 C C . TYR A 1 646 ? -14.741 4.400 -14.909 1.00 62.09 646 TYR A C 1
ATOM 4939 O O . TYR A 1 646 ? -15.085 5.037 -15.904 1.00 62.09 646 TYR A O 1
ATOM 4947 N N . ASP A 1 647 ? -13.669 4.706 -14.185 1.00 55.44 647 ASP A N 1
ATOM 4948 C CA . ASP A 1 647 ? -12.663 5.734 -14.498 1.00 55.44 647 ASP A CA 1
ATOM 4949 C C . ASP A 1 647 ? -11.530 5.223 -15.413 1.00 55.44 647 ASP A C 1
ATOM 4951 O O . ASP A 1 647 ? -10.679 5.982 -15.875 1.00 55.44 647 ASP A O 1
ATOM 4955 N N . GLY A 1 648 ? -11.562 3.932 -15.736 1.00 49.97 648 GLY A N 1
ATOM 4956 C CA . GLY A 1 648 ? -10.557 3.235 -16.529 1.00 49.97 648 GLY A CA 1
ATOM 4957 C C . GLY A 1 648 ? -10.260 1.844 -15.985 1.00 49.97 648 GLY A C 1
ATOM 4958 O O . GLY A 1 648 ? -9.831 0.995 -16.772 1.00 49.97 648 GLY A O 1
ATOM 4959 N N . GLY A 1 649 ? -10.563 1.608 -14.701 1.00 58.56 649 GLY A N 1
ATOM 4960 C CA . GLY A 1 649 ? -10.124 0.422 -13.982 1.00 58.56 649 GLY A CA 1
ATOM 4961 C C . GLY A 1 649 ? -11.184 -0.570 -13.490 1.00 58.56 649 GLY A C 1
ATOM 4962 O O . GLY A 1 649 ? -12.398 -0.402 -13.626 1.00 58.56 649 GLY A O 1
ATOM 4963 N N . ALA A 1 650 ? -10.671 -1.644 -12.896 1.00 70.38 650 ALA A N 1
ATOM 4964 C CA . ALA A 1 650 ? -11.348 -2.609 -12.044 1.00 70.38 650 ALA A CA 1
ATOM 4965 C C . ALA A 1 650 ? -10.323 -3.133 -11.026 1.00 70.38 650 ALA A C 1
ATOM 4967 O O . ALA A 1 650 ? -9.153 -3.331 -11.368 1.00 70.38 650 ALA A O 1
ATOM 4968 N N . TYR A 1 651 ? -10.755 -3.379 -9.791 1.00 74.56 651 TYR A N 1
ATOM 4969 C CA . TYR A 1 651 ? -9.887 -3.829 -8.703 1.00 74.56 651 TYR A CA 1
ATOM 4970 C C . TYR A 1 651 ? -10.468 -5.050 -7.988 1.00 74.56 651 TYR A C 1
ATOM 4972 O O . TYR A 1 651 ? -11.670 -5.336 -8.027 1.00 74.56 651 TYR A O 1
ATOM 4980 N N . ALA A 1 652 ? -9.591 -5.791 -7.327 1.00 80.88 652 ALA A N 1
ATOM 4981 C CA . ALA A 1 652 ? -9.953 -6.660 -6.222 1.00 80.88 652 ALA A CA 1
ATOM 4982 C C . ALA A 1 652 ? -9.146 -6.209 -4.996 1.00 80.88 652 ALA A C 1
ATOM 4984 O O . ALA A 1 652 ? -8.132 -5.526 -5.146 1.00 80.88 652 ALA A O 1
ATOM 4985 N N . VAL A 1 653 ? -9.635 -6.492 -3.788 1.00 81.25 653 VAL A N 1
ATOM 4986 C CA . VAL A 1 653 ? -8.872 -6.198 -2.567 1.00 81.25 653 VAL A CA 1
ATOM 4987 C C . VAL A 1 653 ? -9.251 -7.113 -1.407 1.00 81.25 653 VAL A C 1
ATOM 4989 O O . VAL A 1 653 ? -10.406 -7.192 -0.981 1.00 81.25 653 VAL A O 1
ATOM 4992 N N . ALA A 1 654 ? -8.238 -7.770 -0.860 1.00 87.44 654 ALA A N 1
ATOM 4993 C CA . ALA A 1 654 ? -8.275 -8.515 0.378 1.00 87.44 654 ALA A CA 1
ATOM 4994 C C . ALA A 1 654 ? -8.269 -7.584 1.593 1.00 87.44 654 ALA A C 1
ATOM 4996 O O . ALA A 1 654 ? -7.448 -6.677 1.728 1.00 87.44 654 ALA A O 1
ATOM 4997 N N . GLN A 1 655 ? -9.161 -7.862 2.533 1.00 86.31 655 GLN A N 1
ATOM 4998 C CA . GLN A 1 655 ? -9.339 -7.094 3.752 1.00 86.31 655 GLN A CA 1
ATOM 4999 C C . GLN A 1 655 ? -9.338 -8.019 4.967 1.00 86.31 655 GLN A C 1
ATOM 5001 O O . GLN A 1 655 ? -10.382 -8.328 5.541 1.00 86.31 655 GLN A O 1
ATOM 5006 N N . ALA A 1 656 ? -8.149 -8.466 5.369 1.00 89.06 656 ALA A N 1
ATOM 5007 C CA . ALA A 1 656 ? -7.976 -9.172 6.633 1.00 89.06 656 ALA A CA 1
ATOM 5008 C C . ALA A 1 656 ? -8.189 -8.214 7.822 1.00 89.06 656 ALA A C 1
ATOM 5010 O O . ALA A 1 656 ? -7.723 -7.072 7.810 1.00 89.06 656 ALA A O 1
ATOM 5011 N N . ARG A 1 657 ? -8.856 -8.697 8.874 1.00 88.31 657 ARG A N 1
ATOM 5012 C CA . ARG A 1 657 ? -9.005 -8.034 10.179 1.00 88.31 657 ARG A CA 1
ATOM 5013 C C . ARG A 1 657 ? -8.253 -8.866 11.234 1.00 88.31 657 ARG A C 1
ATOM 5015 O O . ARG A 1 657 ? -8.834 -9.772 11.844 1.00 88.31 657 ARG A O 1
ATOM 5022 N N . PRO A 1 658 ? -6.935 -8.652 11.413 1.00 90.00 658 PRO A N 1
ATOM 5023 C CA . PRO A 1 658 ? -6.160 -9.336 12.438 1.00 90.00 658 PRO A CA 1
ATOM 5024 C C . PRO A 1 658 ? -6.371 -8.708 13.816 1.00 90.00 658 PRO A C 1
ATOM 5026 O O . PRO A 1 658 ? -6.488 -7.494 13.960 1.00 90.00 658 PRO A O 1
ATOM 5029 N N . ASN A 1 659 ? -6.293 -9.532 14.854 1.00 92.00 659 ASN A N 1
ATOM 5030 C CA . ASN A 1 659 ? -6.096 -9.089 16.224 1.00 92.00 659 ASN A CA 1
ATOM 5031 C C . ASN A 1 659 ? -4.758 -8.317 16.314 1.00 92.00 659 ASN A C 1
ATOM 5033 O O . ASN A 1 659 ? -3.695 -8.937 16.168 1.00 92.00 659 ASN A O 1
ATOM 5037 N N . PRO A 1 660 ? -4.757 -6.998 16.592 1.00 89.56 660 PRO A N 1
ATOM 5038 C CA . PRO A 1 660 ? -3.541 -6.178 16.582 1.00 89.56 660 PRO A CA 1
ATOM 5039 C C . PRO A 1 660 ? -2.594 -6.487 17.755 1.00 89.56 660 PRO A C 1
ATOM 5041 O O . PRO A 1 660 ? -1.490 -5.953 17.832 1.00 89.56 660 PRO A O 1
ATOM 5044 N N . LEU A 1 661 ? -2.995 -7.360 18.682 1.00 91.31 661 LEU A N 1
ATOM 5045 C CA . LEU A 1 661 ? -2.167 -7.787 19.804 1.00 91.31 661 LEU A CA 1
ATOM 5046 C C . LEU A 1 661 ? -1.348 -9.047 19.490 1.00 91.31 661 LEU A C 1
ATOM 5048 O O . LEU A 1 661 ? -0.291 -9.220 20.100 1.00 91.31 661 LEU A O 1
ATOM 5052 N N . THR A 1 662 ? -1.814 -9.896 18.559 1.00 92.19 662 THR A N 1
ATOM 5053 C CA . THR A 1 662 ? -1.307 -11.272 18.345 1.00 92.19 662 THR A CA 1
ATOM 5054 C C . THR A 1 662 ? -1.102 -11.687 16.886 1.00 92.19 662 THR A C 1
ATOM 5056 O O . THR A 1 662 ? -0.376 -12.648 16.643 1.00 92.19 662 THR A O 1
ATOM 5059 N N . GLY A 1 663 ? -1.742 -11.020 15.920 1.00 92.38 663 GLY A N 1
ATOM 5060 C CA . GLY A 1 663 ? -1.740 -11.421 14.507 1.00 92.38 663 GLY A CA 1
ATOM 5061 C C . GLY A 1 663 ? -2.711 -12.545 14.135 1.00 92.38 663 GLY A C 1
ATOM 5062 O O . GLY A 1 663 ? -2.713 -12.984 12.987 1.00 92.38 663 GLY A O 1
ATOM 5063 N N . GLN A 1 664 ? -3.566 -12.998 15.057 1.00 94.75 664 GLN A N 1
ATOM 5064 C CA . GLN A 1 664 ? -4.655 -13.916 14.711 1.00 94.75 664 GLN A CA 1
ATOM 5065 C C . GLN A 1 664 ? -5.646 -13.218 13.772 1.00 94.75 664 GLN A C 1
ATOM 5067 O O . GLN A 1 664 ? -6.234 -12.217 14.173 1.00 94.75 664 GLN A O 1
ATOM 5072 N N . VAL A 1 665 ? -5.873 -13.731 12.562 1.00 93.75 665 VAL A N 1
ATOM 5073 C CA . VAL A 1 665 ? -6.965 -13.245 11.700 1.00 93.75 665 VAL A CA 1
ATOM 5074 C C . VAL A 1 665 ? -8.299 -13.648 12.333 1.00 93.75 665 VAL A C 1
ATOM 5076 O O . VAL A 1 665 ? -8.488 -14.816 12.676 1.00 93.75 665 VAL A O 1
ATOM 5079 N N . LEU A 1 666 ? -9.181 -12.667 12.554 1.00 91.62 666 LEU A N 1
ATOM 5080 C CA . LEU A 1 666 ? -10.484 -12.859 13.205 1.00 91.62 666 LEU A CA 1
ATOM 5081 C C . LEU A 1 666 ? -11.641 -12.802 12.205 1.00 91.62 666 LEU A C 1
ATOM 5083 O O . LEU A 1 666 ? -12.613 -13.535 12.351 1.00 91.62 666 LEU A O 1
ATOM 5087 N N . ASN A 1 667 ? -11.514 -11.948 11.190 1.00 91.88 667 ASN A N 1
ATOM 5088 C CA . ASN A 1 667 ? -12.447 -11.821 10.079 1.00 91.88 667 ASN A CA 1
ATOM 5089 C C . ASN A 1 667 ? -11.693 -11.436 8.801 1.00 91.88 667 ASN A C 1
ATOM 5091 O O . ASN A 1 667 ? -10.566 -10.931 8.855 1.00 91.88 667 ASN A O 1
ATOM 5095 N N . ALA A 1 668 ? -12.310 -11.683 7.654 1.00 93.00 668 ALA A N 1
ATOM 5096 C CA . ALA A 1 668 ? -11.807 -11.292 6.354 1.00 93.00 668 ALA A CA 1
ATOM 5097 C C . ALA A 1 668 ? -12.941 -10.984 5.371 1.00 93.00 668 ALA A C 1
ATOM 5099 O O . ALA A 1 668 ? -13.956 -11.680 5.330 1.00 93.00 668 ALA A O 1
ATOM 5100 N N . SER A 1 669 ? -12.717 -10.018 4.483 1.00 91.88 669 SER A N 1
ATOM 5101 C CA . SER A 1 669 ? -13.483 -9.925 3.238 1.00 91.88 669 SER A CA 1
ATOM 5102 C C . SER A 1 669 ? -12.575 -9.823 2.017 1.00 91.88 669 SER A C 1
ATOM 5104 O O . SER A 1 669 ? -11.407 -9.454 2.127 1.00 91.88 669 SER A O 1
ATOM 5106 N N . ILE A 1 670 ? -13.104 -10.196 0.856 1.00 92.44 670 ILE A N 1
ATOM 5107 C CA . ILE A 1 670 ? -12.482 -9.966 -0.451 1.00 92.44 670 ILE A CA 1
ATOM 5108 C C . ILE A 1 670 ? -13.491 -9.157 -1.258 1.00 92.44 670 ILE A C 1
ATOM 5110 O O . ILE A 1 670 ? -14.595 -9.640 -1.502 1.00 92.44 670 ILE A O 1
ATOM 5114 N N . LEU A 1 671 ? -13.148 -7.933 -1.650 1.00 88.75 671 LEU A N 1
ATOM 5115 C CA . LEU A 1 671 ? -13.992 -7.140 -2.544 1.00 88.75 671 LEU A CA 1
ATOM 5116 C C . LEU A 1 671 ? -13.597 -7.444 -3.990 1.00 88.75 671 LEU A C 1
ATOM 5118 O O . LEU A 1 671 ? -12.408 -7.454 -4.308 1.00 88.75 671 LEU A O 1
ATOM 5122 N N . VAL A 1 672 ? -14.580 -7.681 -4.857 1.00 87.75 672 VAL A N 1
ATOM 5123 C CA . VAL A 1 672 ? -14.382 -7.885 -6.299 1.00 87.75 672 VAL A CA 1
ATOM 5124 C C . VAL A 1 672 ? -15.271 -6.897 -7.046 1.00 87.75 672 VAL A C 1
ATOM 5126 O O . VAL A 1 672 ? -16.494 -6.935 -6.895 1.00 87.75 672 VAL A O 1
ATOM 5129 N N . ASP A 1 673 ? -14.673 -5.994 -7.824 1.00 84.25 673 ASP A N 1
ATOM 5130 C CA . ASP A 1 673 ? -15.430 -4.943 -8.505 1.00 84.25 673 ASP A CA 1
ATOM 5131 C C . ASP A 1 673 ? -16.165 -5.443 -9.764 1.00 84.25 673 ASP A C 1
ATOM 5133 O O . ASP A 1 673 ? -15.617 -6.164 -10.604 1.00 84.25 673 ASP A O 1
ATOM 5137 N N . ALA A 1 674 ? -17.418 -5.019 -9.932 1.00 83.75 674 ALA A N 1
ATOM 5138 C CA . ALA A 1 674 ? -18.274 -5.375 -11.058 1.00 83.75 674 ALA A CA 1
ATOM 5139 C C . ALA A 1 674 ? -17.703 -4.971 -12.428 1.00 83.75 674 ALA A C 1
ATOM 5141 O O . ALA A 1 674 ? -18.027 -5.605 -13.441 1.00 83.75 674 ALA A O 1
ATOM 5142 N N . ASN A 1 675 ? -16.830 -3.960 -12.482 1.00 77.12 675 ASN A N 1
ATOM 5143 C CA . ASN A 1 675 ? -16.140 -3.542 -13.696 1.00 77.12 675 ASN A CA 1
ATOM 5144 C C . ASN A 1 675 ? -15.172 -4.613 -14.222 1.00 77.12 675 ASN A C 1
ATOM 5146 O O . ASN A 1 675 ? -14.905 -4.612 -15.427 1.00 77.12 675 ASN A O 1
ATOM 5150 N N . TRP A 1 676 ? -14.779 -5.620 -13.425 1.00 73.38 676 TRP A N 1
ATOM 5151 C CA . TRP A 1 676 ? -14.136 -6.825 -13.966 1.00 73.38 676 TRP A CA 1
ATOM 5152 C C . TRP A 1 676 ? -14.981 -7.453 -15.071 1.00 73.38 676 TRP A C 1
ATOM 5154 O O . TRP A 1 676 ? -14.459 -7.782 -16.131 1.00 73.38 676 TRP A O 1
ATOM 5164 N N . GLY A 1 677 ? -16.306 -7.513 -14.907 1.00 67.12 677 GLY A N 1
ATOM 5165 C CA . GLY A 1 677 ? -17.205 -7.998 -15.953 1.00 67.12 677 GLY A CA 1
ATOM 5166 C C . GLY A 1 677 ? -17.133 -7.191 -17.259 1.00 67.12 677 GLY A C 1
ATOM 5167 O O . GLY A 1 677 ? -17.361 -7.760 -18.328 1.00 67.12 677 GLY A O 1
ATOM 5168 N N . ARG A 1 678 ? -16.783 -5.896 -17.207 1.00 65.81 678 ARG A N 1
ATOM 5169 C CA . ARG A 1 678 ? -16.588 -5.032 -18.390 1.00 65.81 678 ARG A CA 1
ATOM 5170 C C . ARG A 1 678 ? -15.230 -5.267 -19.044 1.00 65.81 678 ARG A C 1
ATOM 5172 O O . ARG A 1 678 ? -15.190 -5.510 -20.251 1.00 65.81 678 ARG A O 1
ATOM 5179 N N . VAL A 1 679 ? -14.158 -5.246 -18.246 1.00 61.53 679 VAL A N 1
ATOM 5180 C CA . VAL A 1 679 ? -12.769 -5.554 -18.647 1.00 61.53 679 VAL A CA 1
ATOM 5181 C C . VAL A 1 679 ? -12.707 -6.868 -19.422 1.00 61.53 679 VAL A C 1
ATOM 5183 O O . VAL A 1 679 ? -12.070 -6.982 -20.465 1.00 61.53 679 VAL A O 1
ATOM 5186 N N . ILE A 1 680 ? -13.405 -7.865 -18.894 1.00 60.03 680 ILE A N 1
ATOM 5187 C CA . ILE A 1 680 ? -13.378 -9.247 -19.349 1.00 60.03 680 ILE A CA 1
ATOM 5188 C C . ILE A 1 680 ? -14.244 -9.442 -20.611 1.00 60.03 680 ILE A C 1
ATOM 5190 O O . ILE A 1 680 ? -13.816 -10.089 -21.575 1.00 60.03 680 ILE A O 1
ATOM 5194 N N . ASN A 1 681 ? -15.454 -8.866 -20.645 1.00 56.28 681 ASN A N 1
ATOM 5195 C CA . ASN A 1 681 ? -16.412 -9.096 -21.736 1.00 56.28 681 ASN A CA 1
ATOM 5196 C C . ASN A 1 681 ? -16.332 -8.098 -22.898 1.00 56.28 681 ASN A C 1
ATOM 5198 O O . ASN A 1 681 ? -16.888 -8.390 -23.962 1.00 56.28 681 ASN A O 1
ATOM 5202 N N . SER A 1 682 ? -15.624 -6.971 -22.783 1.00 50.16 682 SER A N 1
ATOM 5203 C CA . SER A 1 682 ? -15.667 -5.923 -23.813 1.00 50.16 682 SER A CA 1
ATOM 5204 C C . SER A 1 682 ? -14.303 -5.472 -24.333 1.00 50.16 682 SER A C 1
ATOM 5206 O O . SER A 1 682 ? -13.365 -5.210 -23.591 1.00 50.16 682 SER A O 1
ATOM 5208 N N . GLU A 1 683 ? -14.224 -5.306 -25.652 1.00 47.56 683 GLU A N 1
ATOM 5209 C CA . GLU A 1 683 ? -13.106 -4.650 -26.330 1.00 47.56 683 GLU A CA 1
ATOM 5210 C C . GLU A 1 683 ? -13.241 -3.119 -26.304 1.00 47.56 683 GLU A C 1
ATOM 5212 O O . GLU A 1 683 ? -13.067 -2.455 -27.328 1.00 47.56 683 GLU A O 1
ATOM 5217 N N . HIS A 1 684 ? -13.679 -2.532 -25.188 1.00 43.31 684 HIS A N 1
ATOM 5218 C CA . HIS A 1 684 ? -14.139 -1.146 -25.194 1.00 43.31 684 HIS A CA 1
ATOM 5219 C C . HIS A 1 684 ? -13.371 -0.204 -24.271 1.00 43.31 684 HIS A C 1
ATOM 5221 O O . HIS A 1 684 ? -13.513 -0.219 -23.057 1.00 43.31 684 HIS A O 1
ATOM 5227 N N . LYS A 1 685 ? -12.659 0.708 -24.946 1.00 44.00 685 LYS A N 1
ATOM 5228 C CA . LYS A 1 685 ? -12.649 2.150 -24.665 1.00 44.00 685 LYS A CA 1
ATOM 5229 C C . LYS A 1 685 ? -12.362 2.530 -23.207 1.00 44.00 685 LYS A C 1
ATOM 5231 O O . LYS A 1 685 ? -13.242 3.016 -22.504 1.00 44.00 685 LYS A O 1
ATOM 5236 N N . THR A 1 686 ? -11.086 2.476 -22.828 1.00 37.12 686 THR A N 1
ATOM 5237 C CA . THR A 1 686 ? -10.574 3.468 -21.871 1.00 37.12 686 THR A CA 1
ATOM 5238 C C . THR A 1 686 ? -10.829 4.871 -22.415 1.00 37.12 686 THR A C 1
ATOM 5240 O O . THR A 1 686 ? -10.611 5.125 -23.602 1.00 37.12 686 THR A O 1
ATOM 5243 N N . LEU A 1 687 ? -11.280 5.760 -21.533 1.00 40.28 687 LEU A N 1
ATOM 5244 C CA . LEU A 1 687 ? -11.543 7.172 -21.818 1.00 40.28 687 LEU A CA 1
ATOM 5245 C C . LEU A 1 687 ? -10.312 8.067 -21.622 1.00 40.28 687 LEU A C 1
ATOM 5247 O O . LEU A 1 687 ? -10.413 9.269 -21.777 1.00 40.28 687 LEU A O 1
ATOM 5251 N N . VAL A 1 688 ? -9.140 7.502 -21.337 1.00 37.03 688 VAL A N 1
ATOM 5252 C CA . VAL A 1 688 ? -7.893 8.270 -21.298 1.00 37.03 688 VAL A CA 1
ATOM 5253 C C . VAL A 1 688 ? -7.536 8.713 -22.720 1.00 37.03 688 VAL A C 1
ATOM 5255 O O . VAL A 1 688 ? -7.209 7.844 -23.535 1.00 37.03 688 VAL A O 1
ATOM 5258 N N . ASP A 1 689 ? -7.542 10.021 -23.023 1.00 40.47 689 ASP A N 1
ATOM 5259 C CA . ASP A 1 689 ? -6.824 10.574 -24.184 1.00 40.47 689 ASP A CA 1
ATOM 5260 C C . ASP A 1 689 ? -5.329 10.246 -24.047 1.00 40.47 689 ASP A C 1
ATOM 5262 O O . ASP A 1 689 ? -4.629 10.864 -23.237 1.00 40.47 689 ASP A O 1
ATOM 5266 N N . PRO A 1 690 ? -4.778 9.296 -24.831 1.00 39.25 690 PRO A N 1
ATOM 5267 C CA . PRO A 1 690 ? -3.395 8.902 -24.667 1.00 39.25 690 PRO A CA 1
ATOM 5268 C C . PRO A 1 690 ? -2.448 9.959 -25.227 1.00 39.25 690 PRO A C 1
ATOM 5270 O O . PRO A 1 690 ? -1.260 9.871 -24.958 1.00 39.25 690 PRO A O 1
ATOM 5273 N N . ALA A 1 691 ? -2.913 10.947 -26.001 1.00 37.31 691 ALA A N 1
ATOM 5274 C CA . ALA A 1 691 ? -2.088 12.097 -26.348 1.00 37.31 691 ALA A CA 1
ATOM 5275 C C . ALA A 1 691 ? -1.947 13.033 -25.144 1.00 37.31 691 ALA A C 1
ATOM 5277 O O . ALA A 1 691 ? -0.825 13.401 -24.817 1.00 37.31 691 ALA A O 1
ATOM 5278 N N . GLN A 1 692 ? -3.036 13.324 -24.426 1.00 39.84 692 GLN A N 1
ATOM 5279 C CA . GLN A 1 692 ? -3.019 14.141 -23.208 1.00 39.84 692 GLN A CA 1
ATOM 5280 C C . GLN A 1 692 ? -2.264 13.443 -22.064 1.00 39.84 692 GLN A C 1
ATOM 5282 O O . GLN A 1 692 ? -1.409 14.052 -21.425 1.00 39.84 692 GLN A O 1
ATOM 5287 N N . ALA A 1 693 ? -2.471 12.136 -21.871 1.00 36.81 693 ALA A N 1
ATOM 5288 C CA . ALA A 1 693 ? -1.695 11.332 -20.926 1.00 36.81 693 ALA A CA 1
ATOM 5289 C C . ALA A 1 693 ? -0.228 11.149 -21.357 1.00 36.81 693 ALA A C 1
ATOM 5291 O O . ALA A 1 693 ? 0.636 10.949 -20.506 1.00 36.81 693 ALA A O 1
ATOM 5292 N N . PHE A 1 694 ? 0.095 11.264 -22.650 1.00 35.34 694 PHE A N 1
ATOM 5293 C CA . PHE A 1 694 ? 1.483 11.324 -23.114 1.00 35.34 694 PHE A CA 1
ATOM 5294 C C . PHE A 1 694 ? 2.081 12.730 -22.952 1.00 35.34 694 PHE A C 1
ATOM 5296 O O . PHE A 1 694 ? 3.244 12.840 -22.590 1.00 35.34 694 PHE A O 1
ATOM 5303 N N . GLU A 1 695 ? 1.324 13.813 -23.121 1.00 36.25 695 GLU A N 1
ATOM 5304 C CA . GLU A 1 695 ? 1.794 15.177 -22.832 1.00 36.25 695 GLU A CA 1
ATOM 5305 C C . GLU A 1 695 ? 1.993 15.407 -21.322 1.00 36.25 695 GLU A C 1
ATOM 5307 O O . GLU A 1 695 ? 2.981 16.022 -20.923 1.00 36.25 695 GLU A O 1
ATOM 5312 N N . ALA A 1 696 ? 1.144 14.818 -20.474 1.00 36.44 696 ALA A N 1
ATOM 5313 C CA . ALA A 1 696 ? 1.313 14.784 -19.020 1.00 36.44 696 ALA A CA 1
ATOM 5314 C C . ALA A 1 696 ? 2.353 13.741 -18.543 1.00 36.44 696 ALA A C 1
ATOM 5316 O O . ALA A 1 696 ? 2.982 13.923 -17.500 1.00 36.44 696 ALA A O 1
ATOM 5317 N N . GLY A 1 697 ? 2.544 12.646 -19.291 1.00 34.06 697 GLY A N 1
ATOM 5318 C CA . GLY A 1 697 ? 3.315 11.464 -18.874 1.00 34.06 697 GLY A CA 1
ATOM 5319 C C . GLY A 1 697 ? 4.693 11.281 -19.523 1.00 34.06 697 GLY A C 1
ATOM 5320 O O . GLY A 1 697 ? 5.525 10.554 -18.980 1.00 34.06 697 GLY A O 1
ATOM 5321 N N . ALA A 1 698 ? 5.013 11.971 -20.624 1.00 34.22 698 ALA A N 1
ATOM 5322 C CA . ALA A 1 698 ? 6.322 11.885 -21.295 1.00 34.22 698 ALA A CA 1
ATOM 5323 C C . ALA A 1 698 ? 7.500 12.429 -20.461 1.00 34.22 698 ALA A C 1
ATOM 5325 O O . ALA A 1 698 ? 8.652 12.345 -20.893 1.00 34.22 698 ALA A O 1
ATOM 5326 N N . GLY A 1 699 ? 7.223 13.000 -19.285 1.00 34.69 699 GLY A N 1
ATOM 5327 C CA . GLY A 1 699 ? 8.214 13.565 -18.371 1.00 34.69 699 GLY A CA 1
ATOM 5328 C C . GLY A 1 699 ? 8.612 12.679 -17.185 1.00 34.69 699 GLY A C 1
ATOM 5329 O O . GLY A 1 699 ? 9.581 13.019 -16.509 1.00 34.69 699 GLY A O 1
ATOM 5330 N N . ILE A 1 700 ? 7.909 11.572 -16.902 1.00 32.81 700 ILE A N 1
ATOM 5331 C CA . ILE A 1 700 ? 8.072 10.842 -15.630 1.00 32.81 700 ILE A CA 1
ATOM 5332 C C . ILE A 1 700 ? 8.422 9.353 -15.855 1.00 32.81 700 ILE A C 1
ATOM 5334 O O . ILE A 1 700 ? 7.551 8.486 -15.801 1.00 32.81 700 ILE A O 1
ATOM 5338 N N . PRO A 1 701 ? 9.714 9.014 -16.071 1.00 38.06 701 PRO A N 1
ATOM 5339 C CA . PRO A 1 701 ? 10.236 7.660 -15.846 1.00 38.06 701 PRO A CA 1
ATOM 5340 C C . PRO A 1 701 ? 9.755 7.054 -14.517 1.00 38.06 701 PRO A C 1
ATOM 5342 O O . PRO A 1 701 ? 9.580 7.795 -13.561 1.00 38.06 701 PRO A O 1
ATOM 5345 N N . VAL A 1 702 ? 9.689 5.724 -14.370 1.00 36.06 702 VAL A N 1
ATOM 5346 C CA . VAL A 1 702 ? 9.404 5.087 -13.057 1.00 36.06 702 VAL A CA 1
ATOM 5347 C C . VAL A 1 702 ? 10.381 5.572 -11.973 1.00 36.06 702 VAL A C 1
ATOM 5349 O O . VAL A 1 702 ? 9.977 5.884 -10.862 1.00 36.06 702 VAL A O 1
ATOM 5352 N N . GLU A 1 703 ? 11.655 5.764 -12.327 1.00 33.06 703 GLU A N 1
ATOM 5353 C CA . GLU A 1 703 ? 12.697 6.311 -11.438 1.00 33.06 703 GLU A CA 1
ATOM 5354 C C . GLU A 1 703 ? 12.507 7.824 -11.156 1.00 33.06 703 GLU A C 1
ATOM 5356 O O . GLU A 1 703 ? 13.004 8.324 -10.157 1.00 33.06 703 GLU A O 1
ATOM 5361 N N . MET A 1 704 ? 11.735 8.550 -11.978 1.00 33.22 704 MET A N 1
ATOM 5362 C CA . MET A 1 704 ? 11.290 9.935 -11.733 1.00 33.22 704 MET A CA 1
ATOM 5363 C C . MET A 1 704 ? 9.933 10.025 -11.029 1.00 33.22 704 MET A C 1
ATOM 5365 O O . MET A 1 704 ? 9.700 10.994 -10.321 1.00 33.22 704 MET A O 1
ATOM 5369 N N . ALA A 1 705 ? 9.057 9.026 -11.157 1.00 33.47 705 ALA A N 1
ATOM 5370 C CA . ALA A 1 705 ? 7.908 8.863 -10.273 1.00 33.47 705 ALA A CA 1
ATOM 5371 C C . ALA A 1 705 ? 8.425 8.567 -8.860 1.00 33.47 705 ALA A C 1
ATOM 5373 O O . ALA A 1 705 ? 7.975 9.186 -7.901 1.00 33.47 705 ALA A O 1
ATOM 5374 N N . MET A 1 706 ? 9.470 7.734 -8.757 1.00 32.62 706 MET A N 1
ATOM 5375 C CA . MET A 1 706 ? 10.257 7.540 -7.542 1.00 32.62 706 MET A CA 1
ATOM 5376 C C . MET A 1 706 ? 10.992 8.810 -7.096 1.00 32.62 706 MET A C 1
ATOM 5378 O O . MET A 1 706 ? 10.888 9.126 -5.925 1.00 32.62 706 MET A O 1
ATOM 5382 N N . LEU A 1 707 ? 11.668 9.588 -7.955 1.00 33.47 707 LEU A N 1
ATOM 5383 C CA . LEU A 1 707 ? 12.302 10.849 -7.513 1.00 33.47 707 LEU A CA 1
ATOM 5384 C C . LEU A 1 707 ? 11.281 11.934 -7.137 1.00 33.47 707 LEU A C 1
ATOM 5386 O O . LEU A 1 707 ? 11.541 12.713 -6.228 1.00 33.47 707 LEU A O 1
ATOM 5390 N N . ALA A 1 708 ? 10.106 11.980 -7.769 1.00 32.69 708 ALA A N 1
ATOM 5391 C CA . ALA A 1 708 ? 8.998 12.840 -7.354 1.00 32.69 708 ALA A CA 1
ATOM 5392 C C . ALA A 1 708 ? 8.399 12.363 -6.020 1.00 32.69 708 ALA A C 1
ATOM 5394 O O . ALA A 1 708 ? 8.041 13.181 -5.178 1.00 32.69 708 ALA A O 1
ATOM 5395 N N . HIS A 1 709 ? 8.346 11.052 -5.792 1.00 33.03 709 HIS A N 1
ATOM 5396 C CA . HIS A 1 709 ? 7.980 10.426 -4.522 1.00 33.03 709 HIS A CA 1
ATOM 5397 C C . HIS A 1 709 ? 9.050 10.663 -3.432 1.00 33.03 709 HIS A C 1
ATOM 5399 O O . HIS A 1 709 ? 8.700 11.003 -2.310 1.00 33.03 709 HIS A O 1
ATOM 5405 N N . GLU A 1 710 ? 10.347 10.624 -3.748 1.00 30.89 710 GLU A N 1
ATOM 5406 C CA . GLU A 1 710 ? 11.458 10.967 -2.846 1.00 30.89 710 GLU A CA 1
ATOM 5407 C C . GLU A 1 710 ? 11.536 12.476 -2.566 1.00 30.89 710 GLU A C 1
ATOM 5409 O O . GLU A 1 710 ? 11.838 12.883 -1.445 1.00 30.89 710 GLU A O 1
ATOM 5414 N N . ALA A 1 711 ? 11.213 13.324 -3.544 1.00 32.66 711 ALA A N 1
ATOM 5415 C CA . ALA A 1 711 ? 11.052 14.760 -3.346 1.00 32.66 711 ALA A CA 1
ATOM 5416 C C . ALA A 1 711 ? 9.839 15.052 -2.447 1.00 32.66 711 ALA A C 1
ATOM 5418 O O . ALA A 1 711 ? 9.957 15.854 -1.524 1.00 32.66 711 ALA A O 1
ATOM 5419 N N . ARG A 1 712 ? 8.716 14.337 -2.628 1.00 32.03 712 ARG A N 1
ATOM 5420 C CA . ARG A 1 712 ? 7.567 14.362 -1.703 1.00 32.03 712 ARG A CA 1
ATOM 5421 C C . ARG A 1 712 ? 7.953 13.866 -0.299 1.00 32.03 712 ARG A C 1
ATOM 5423 O O . ARG A 1 712 ? 7.581 14.521 0.667 1.00 32.03 712 ARG A O 1
ATOM 5430 N N . LYS A 1 713 ? 8.771 12.809 -0.162 1.00 32.47 713 LYS A N 1
ATOM 5431 C CA . LYS A 1 713 ? 9.336 12.360 1.133 1.00 32.47 713 LYS A CA 1
ATOM 5432 C C . LYS A 1 713 ? 10.219 13.415 1.804 1.00 32.47 713 LYS A C 1
ATOM 5434 O O . LYS A 1 713 ? 10.194 13.539 3.022 1.00 32.47 713 LYS A O 1
ATOM 5439 N N . ARG A 1 714 ? 11.018 14.165 1.034 1.00 32.22 714 ARG A N 1
ATOM 5440 C CA . ARG A 1 714 ? 11.877 15.241 1.566 1.00 32.22 714 ARG A CA 1
ATOM 5441 C C . ARG A 1 714 ? 11.105 16.523 1.888 1.00 32.22 714 ARG A C 1
ATOM 5443 O O . ARG A 1 714 ? 11.555 17.281 2.739 1.00 32.22 714 ARG A O 1
ATOM 5450 N N . ALA A 1 715 ? 9.970 16.758 1.231 1.00 28.81 715 ALA A N 1
ATOM 5451 C CA . ALA A 1 715 ? 9.119 17.931 1.434 1.00 28.81 715 ALA A CA 1
ATOM 5452 C C . ALA A 1 715 ? 7.988 17.726 2.466 1.00 28.81 715 ALA A C 1
ATOM 5454 O O . ALA A 1 715 ? 7.365 18.704 2.870 1.00 28.81 715 ALA A O 1
ATOM 5455 N N . GLY A 1 716 ? 7.714 16.491 2.903 1.00 25.22 716 GLY A N 1
ATOM 5456 C CA . GLY A 1 716 ? 6.666 16.184 3.880 1.00 25.22 716 GLY A CA 1
ATOM 5457 C C . GLY A 1 716 ? 7.013 14.980 4.757 1.00 25.22 716 GLY A C 1
ATOM 5458 O O . GLY A 1 716 ? 7.147 13.857 4.270 1.00 25.22 716 GLY A O 1
ATOM 5459 N N . GLY A 1 717 ? 7.138 15.210 6.067 1.00 27.48 717 GLY A N 1
ATOM 5460 C CA . GL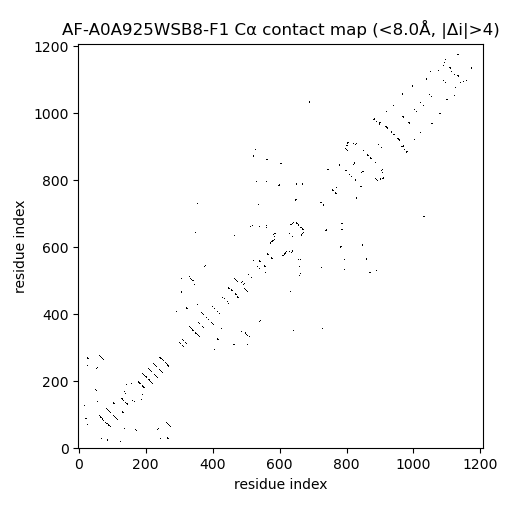Y A 1 717 ? 7.521 14.179 7.033 1.00 27.48 717 GLY A CA 1
ATOM 5461 C C . GLY A 1 717 ? 6.520 13.021 7.120 1.00 27.48 717 GLY A C 1
ATOM 5462 O O . GLY A 1 717 ? 5.313 13.241 7.160 1.00 27.48 717 GLY A O 1
ATOM 5463 N N . ALA A 1 718 ? 7.044 11.790 7.175 1.00 26.22 718 ALA A N 1
ATOM 5464 C CA . ALA A 1 718 ? 6.360 10.515 7.458 1.00 26.22 718 ALA A CA 1
ATOM 5465 C C . ALA A 1 718 ? 5.150 10.105 6.580 1.00 26.22 718 ALA A C 1
ATOM 5467 O O . ALA A 1 718 ? 4.718 8.957 6.655 1.00 26.22 718 ALA A O 1
ATOM 5468 N N . ALA A 1 719 ? 4.596 10.984 5.741 1.00 27.34 719 ALA A N 1
ATOM 5469 C CA . ALA A 1 719 ? 3.306 10.749 5.095 1.00 27.34 719 ALA A CA 1
ATOM 5470 C C . ALA A 1 719 ? 3.387 10.077 3.713 1.00 27.34 719 ALA A C 1
ATOM 5472 O O . ALA A 1 719 ? 2.443 9.380 3.347 1.00 27.34 719 ALA A O 1
ATOM 5473 N N . ALA A 1 720 ? 4.484 10.242 2.967 1.00 23.75 720 ALA A N 1
ATOM 5474 C CA . ALA A 1 720 ? 4.592 9.824 1.561 1.00 23.75 720 ALA A CA 1
ATOM 5475 C C . ALA A 1 720 ? 5.106 8.385 1.332 1.00 23.75 720 ALA A C 1
ATOM 5477 O O . ALA A 1 720 ? 5.372 8.020 0.192 1.00 23.75 720 ALA A O 1
ATOM 5478 N N . ASP A 1 721 ? 5.284 7.577 2.381 1.00 26.09 721 ASP A N 1
ATOM 5479 C CA . ASP A 1 721 ? 5.789 6.203 2.261 1.00 26.09 721 ASP A CA 1
ATOM 5480 C C . ASP A 1 721 ? 4.686 5.142 2.078 1.00 26.09 721 ASP A C 1
ATOM 5482 O O . ASP A 1 721 ? 3.642 5.213 2.733 1.00 26.09 721 ASP A O 1
ATOM 5486 N N . SER A 1 722 ? 5.021 4.107 1.290 1.00 27.48 722 SER A N 1
ATOM 5487 C CA . SER A 1 722 ? 4.337 2.814 1.047 1.00 27.48 722 SER A CA 1
ATOM 5488 C C . SER A 1 722 ? 3.078 2.745 0.157 1.00 27.48 722 SER A C 1
ATOM 5490 O O . SER A 1 722 ? 2.119 3.486 0.346 1.00 27.48 722 SER A O 1
ATOM 5492 N N . HIS A 1 723 ? 3.035 1.710 -0.702 1.00 34.12 723 HIS A N 1
ATOM 5493 C CA . HIS A 1 723 ? 1.800 0.963 -1.000 1.00 34.12 723 HIS A CA 1
ATOM 5494 C C . HIS A 1 723 ? 1.229 0.499 0.352 1.00 34.12 723 HIS A C 1
ATOM 5496 O O . HIS A 1 723 ? 1.745 -0.440 0.967 1.00 34.12 723 HIS A O 1
ATOM 5502 N N . THR A 1 724 ? 0.255 1.234 0.891 1.00 29.73 724 THR A N 1
ATOM 5503 C CA . THR A 1 724 ? -0.092 1.146 2.316 1.00 29.73 724 THR A CA 1
ATOM 5504 C C . THR A 1 724 ? -1.254 0.175 2.547 1.00 29.73 724 THR A C 1
ATOM 5506 O O . THR A 1 724 ? -2.376 0.605 2.783 1.00 29.73 724 THR A O 1
ATOM 5509 N N . HIS A 1 725 ? -1.010 -1.143 2.523 1.00 33.31 725 HIS A N 1
ATOM 5510 C CA . HIS A 1 725 ? -2.096 -2.137 2.684 1.00 33.31 725 HIS A CA 1
ATOM 5511 C C . HIS A 1 725 ? -2.934 -1.965 3.961 1.00 33.31 725 HIS A C 1
ATOM 5513 O O . HIS A 1 725 ? -4.124 -2.262 3.965 1.00 33.31 725 HIS A O 1
ATOM 5519 N N . HIS A 1 726 ? -2.340 -1.417 5.020 1.00 32.69 726 HIS A N 1
ATOM 5520 C CA . HIS A 1 726 ? -3.070 -0.851 6.147 1.00 32.69 726 HIS A CA 1
ATOM 5521 C C . HIS A 1 726 ? -2.287 0.367 6.642 1.00 32.69 726 HIS A C 1
ATOM 5523 O O . HIS A 1 726 ? -1.111 0.208 6.958 1.00 32.69 726 HIS A O 1
ATOM 5529 N N . ARG A 1 727 ? -2.900 1.557 6.784 1.00 24.19 727 ARG A N 1
ATOM 5530 C CA . ARG A 1 727 ? -2.344 2.633 7.634 1.00 24.19 727 ARG A CA 1
ATOM 5531 C C . ARG A 1 727 ? -3.171 2.786 8.911 1.00 24.19 727 ARG A C 1
ATOM 5533 O O . ARG A 1 727 ? -4.078 3.607 8.986 1.00 24.19 727 ARG A O 1
ATOM 5540 N N . GLY A 1 728 ? -2.859 1.972 9.919 1.00 25.72 728 GLY A N 1
ATOM 5541 C CA . GLY A 1 728 ? -3.487 1.986 11.244 1.00 25.72 728 GLY A CA 1
ATOM 5542 C C . GLY A 1 728 ? -3.154 3.262 12.016 1.00 25.72 728 GLY A C 1
ATOM 5543 O O . GLY A 1 728 ? -2.249 3.280 12.852 1.00 25.72 728 GLY A O 1
ATOM 5544 N N . GLY A 1 729 ? -3.863 4.344 11.698 1.00 26.11 729 GLY A N 1
ATOM 5545 C CA . GLY A 1 729 ? -3.583 5.670 12.230 1.00 26.11 729 GLY A CA 1
ATOM 5546 C C . GLY A 1 729 ? -4.492 6.767 11.685 1.00 26.11 729 GLY A C 1
ATOM 5547 O O . GLY A 1 729 ? -3.990 7.710 11.084 1.00 26.11 729 GLY A O 1
ATOM 5548 N N . ARG A 1 730 ? -5.800 6.689 11.968 1.00 33.03 730 ARG A N 1
ATOM 5549 C CA . ARG A 1 730 ? -6.736 7.829 11.919 1.00 33.03 730 ARG A CA 1
ATOM 5550 C C . ARG A 1 730 ? -6.788 8.598 10.584 1.00 33.03 730 ARG A C 1
ATOM 5552 O O . ARG A 1 730 ? -6.633 9.823 10.550 1.00 33.03 730 ARG A O 1
ATOM 5559 N N . ILE A 1 731 ? -7.171 7.849 9.549 1.00 29.19 731 ILE A N 1
ATOM 5560 C CA . ILE A 1 731 ? -7.795 8.292 8.287 1.00 29.19 731 ILE A CA 1
ATOM 5561 C C . ILE A 1 731 ? -6.863 8.825 7.190 1.00 29.19 731 ILE A C 1
ATOM 5563 O O . ILE A 1 731 ? -5.958 9.628 7.404 1.00 29.19 731 ILE A O 1
ATOM 5567 N N . SER A 1 732 ? -7.179 8.391 5.963 1.00 29.58 732 SER A N 1
ATOM 5568 C CA . SER A 1 732 ? -6.630 8.853 4.681 1.00 29.58 732 SER A CA 1
ATOM 5569 C C . SER A 1 732 ? -5.109 8.733 4.539 1.00 29.58 732 SER A C 1
ATOM 5571 O O . SER A 1 732 ? -4.413 9.676 4.173 1.00 29.58 732 SER A O 1
ATOM 5573 N N . GLY A 1 733 ? -4.602 7.518 4.740 1.00 25.20 733 GLY A N 1
ATOM 5574 C CA . GLY A 1 733 ? -3.856 6.899 3.645 1.00 25.20 733 GLY A CA 1
ATOM 5575 C C . GLY A 1 733 ? -4.867 6.131 2.795 1.00 25.20 733 GLY A C 1
ATOM 5576 O O . GLY A 1 733 ? -5.687 5.412 3.363 1.00 25.20 733 GLY A O 1
ATOM 5577 N N . SER A 1 734 ? -4.867 6.341 1.483 1.00 28.30 734 SER A N 1
ATOM 5578 C CA . SER A 1 734 ? -5.752 5.648 0.546 1.00 28.30 734 SER A CA 1
ATOM 5579 C C . SER A 1 734 ? -5.716 4.126 0.739 1.00 28.30 734 SER A C 1
ATOM 5581 O O . SER A 1 734 ? -4.641 3.536 0.750 1.00 28.30 734 SER A O 1
ATOM 5583 N N . PHE A 1 735 ? -6.887 3.483 0.831 1.00 33.09 735 PHE A N 1
ATOM 5584 C CA . PHE A 1 735 ? -7.000 2.038 0.568 1.00 33.09 735 PHE A CA 1
ATOM 5585 C C . PHE A 1 735 ? -6.932 1.727 -0.941 1.00 33.09 735 PHE A C 1
ATOM 5587 O O . PHE A 1 735 ? -6.747 0.574 -1.325 1.00 33.09 735 PHE A O 1
ATOM 5594 N N . ALA A 1 736 ? -7.004 2.755 -1.794 1.00 30.66 736 ALA A N 1
ATOM 5595 C CA . ALA A 1 736 ? -6.451 2.698 -3.139 1.00 30.66 736 ALA A CA 1
ATOM 5596 C C . ALA A 1 736 ? -4.920 2.586 -3.055 1.00 30.66 736 ALA A C 1
ATOM 5598 O O . ALA A 1 736 ? -4.248 3.560 -2.724 1.00 30.66 736 ALA A O 1
ATOM 5599 N N . ASP A 1 737 ? -4.408 1.367 -3.265 1.00 38.16 737 ASP A N 1
ATOM 5600 C CA . ASP A 1 737 ? -3.250 1.100 -4.143 1.00 38.16 737 ASP A CA 1
ATOM 5601 C C . ASP A 1 737 ? -2.924 -0.410 -4.314 1.00 38.16 737 ASP A C 1
ATOM 5603 O O . ASP A 1 737 ? -1.767 -0.794 -4.503 1.00 38.16 737 ASP A O 1
ATOM 5607 N N . CYS A 1 738 ? -3.952 -1.277 -4.347 1.00 37.03 738 CYS A N 1
ATOM 5608 C CA . CYS A 1 738 ? -3.955 -2.431 -5.274 1.00 37.03 738 CYS A CA 1
ATOM 5609 C C . CYS A 1 738 ? -4.478 -2.019 -6.679 1.00 37.03 738 CYS A C 1
ATOM 5611 O O . CYS A 1 738 ? -4.447 -2.777 -7.644 1.00 37.03 738 CYS A O 1
ATOM 5613 N N . GLU A 1 739 ? -4.904 -0.762 -6.825 1.00 37.34 739 GLU A N 1
ATOM 5614 C CA . GLU A 1 739 ? -5.430 -0.149 -8.052 1.00 37.34 739 GLU A CA 1
ATOM 5615 C C . GLU A 1 739 ? -4.388 -0.142 -9.194 1.00 37.34 739 GLU A C 1
ATOM 5617 O O . GLU A 1 739 ? -4.685 -0.510 -10.330 1.00 37.34 739 GLU A O 1
ATOM 5622 N N . ILE A 1 740 ? -3.113 0.109 -8.857 1.00 35.31 740 ILE A N 1
ATOM 5623 C CA . ILE A 1 740 ? -1.955 -0.016 -9.769 1.00 35.31 740 ILE A CA 1
ATOM 5624 C C . ILE A 1 740 ? -1.732 -1.474 -10.239 1.00 35.31 740 ILE A C 1
ATOM 5626 O O . ILE A 1 740 ? -1.134 -1.701 -11.296 1.00 35.31 740 ILE A O 1
ATOM 5630 N N . GLY A 1 741 ? -2.209 -2.461 -9.471 1.00 44.00 741 GLY A N 1
ATOM 5631 C CA . GLY A 1 741 ? -2.319 -3.862 -9.882 1.00 44.00 741 GLY A CA 1
ATOM 5632 C C . GLY A 1 741 ? -3.447 -4.051 -10.893 1.00 44.00 741 GLY A C 1
ATOM 5633 O O . GLY A 1 741 ? -3.207 -4.526 -12.004 1.00 44.00 741 GLY A O 1
ATOM 5634 N N . GLY A 1 742 ? -4.648 -3.583 -10.541 1.00 49.41 742 GLY A N 1
ATOM 5635 C CA . GLY A 1 742 ? -5.844 -3.602 -11.383 1.00 49.41 742 GLY A CA 1
ATOM 5636 C C . GLY A 1 742 ? -5.581 -3.144 -12.819 1.00 49.41 742 GLY A C 1
ATOM 5637 O O . GLY A 1 742 ? -5.739 -3.932 -13.751 1.00 49.41 742 GLY A O 1
ATOM 5638 N N . ASP A 1 743 ? -5.155 -1.899 -13.029 1.00 49.31 743 ASP A N 1
ATOM 5639 C CA . ASP A 1 743 ? -5.029 -1.301 -14.373 1.00 49.31 743 ASP A CA 1
ATOM 5640 C C . ASP A 1 743 ? -3.984 -1.963 -15.268 1.00 49.31 743 ASP A C 1
ATOM 5642 O O . ASP A 1 743 ? -4.193 -2.151 -16.472 1.00 49.31 743 ASP A O 1
ATOM 5646 N N . ALA A 1 744 ? -2.856 -2.374 -14.699 1.00 54.78 744 ALA A N 1
ATOM 5647 C CA . ALA A 1 744 ? -1.823 -3.025 -15.485 1.00 54.78 744 ALA A CA 1
ATOM 5648 C C . ALA A 1 744 ? -2.094 -4.529 -15.678 1.00 54.78 744 ALA A C 1
ATOM 5650 O O . ALA A 1 744 ? -1.758 -5.040 -16.750 1.00 54.78 744 ALA A O 1
ATOM 5651 N N . MET A 1 745 ? -2.785 -5.219 -14.756 1.00 61.34 745 MET A N 1
ATOM 5652 C CA . MET A 1 745 ? -3.339 -6.561 -15.006 1.00 61.34 745 MET A CA 1
ATOM 5653 C C . MET A 1 745 ? -4.428 -6.527 -16.087 1.00 61.34 745 MET A C 1
ATOM 5655 O O . MET A 1 745 ? -4.427 -7.388 -16.967 1.00 61.34 745 MET A O 1
ATOM 5659 N N . GLN A 1 746 ? -5.290 -5.502 -16.107 1.00 64.75 746 GLN A N 1
ATOM 5660 C CA . GLN A 1 746 ? -6.221 -5.251 -17.214 1.00 64.75 746 GLN A CA 1
ATOM 5661 C C . GLN A 1 746 ? -5.480 -5.043 -18.541 1.00 64.75 746 GLN A C 1
ATOM 5663 O O . GLN A 1 746 ? -5.873 -5.621 -19.555 1.00 64.75 746 GLN A O 1
ATOM 5668 N N . GLU A 1 747 ? -4.386 -4.271 -18.560 1.00 69.38 747 GLU A N 1
ATOM 5669 C CA . GLU A 1 747 ? -3.557 -4.117 -19.762 1.00 69.38 747 GLU A CA 1
ATOM 5670 C C . GLU A 1 747 ? -2.946 -5.457 -20.203 1.00 69.38 747 GLU A C 1
ATOM 5672 O O . GLU A 1 747 ? -2.947 -5.751 -21.398 1.00 69.38 747 GLU A O 1
ATOM 5677 N N . GLN A 1 748 ? -2.479 -6.302 -19.272 1.00 73.25 748 GLN A N 1
ATOM 5678 C CA . GLN A 1 748 ? -1.953 -7.634 -19.603 1.00 73.25 748 GLN A CA 1
ATOM 5679 C C . GLN A 1 748 ? -3.047 -8.566 -20.144 1.00 73.25 748 GLN A C 1
ATOM 5681 O O . GLN A 1 748 ? -2.818 -9.261 -21.136 1.00 73.25 748 GLN A O 1
ATOM 5686 N N . ALA A 1 749 ? -4.243 -8.559 -19.550 1.00 71.00 749 ALA A N 1
ATOM 5687 C CA . ALA A 1 749 ? -5.386 -9.337 -20.019 1.00 71.00 749 ALA A CA 1
ATOM 5688 C C . ALA A 1 749 ? -5.868 -8.864 -21.403 1.00 71.00 749 ALA A C 1
ATOM 5690 O O . ALA A 1 749 ? -6.114 -9.685 -22.288 1.00 71.00 749 ALA A O 1
ATOM 5691 N N . TRP A 1 750 ? -5.923 -7.548 -21.633 1.00 76.38 750 TRP A N 1
ATOM 5692 C CA . TRP A 1 750 ? -6.245 -6.950 -22.930 1.00 76.38 750 TRP A CA 1
ATOM 5693 C C . TRP A 1 750 ? -5.193 -7.279 -23.996 1.00 76.38 750 TRP A C 1
ATOM 5695 O O . TRP A 1 750 ? -5.541 -7.702 -25.099 1.00 76.38 750 TRP A O 1
ATOM 5705 N N . PHE A 1 751 ? -3.906 -7.139 -23.666 1.00 79.31 751 PHE A N 1
ATOM 5706 C CA . PHE A 1 751 ? -2.798 -7.488 -24.553 1.00 79.31 751 PHE A CA 1
ATOM 5707 C C . PHE A 1 751 ? -2.828 -8.978 -24.914 1.00 79.31 751 PHE A C 1
ATOM 5709 O O . PHE A 1 751 ? -2.662 -9.332 -26.082 1.00 79.31 751 PHE A O 1
ATOM 5716 N N . GLY A 1 752 ? -3.117 -9.840 -23.933 1.00 75.81 752 GLY A N 1
ATOM 5717 C CA . GLY A 1 752 ? -3.384 -11.259 -24.140 1.00 75.81 752 GLY A CA 1
ATOM 5718 C C . GLY A 1 752 ? -4.543 -11.489 -25.107 1.00 75.81 752 GLY A C 1
ATOM 5719 O O . GLY A 1 752 ? -4.354 -12.144 -26.127 1.00 75.81 752 GLY A O 1
ATOM 5720 N N . SER A 1 753 ? -5.709 -10.888 -24.852 1.00 74.56 753 SER A N 1
ATOM 5721 C CA . SER A 1 753 ? -6.896 -10.985 -25.716 1.00 74.56 753 SER A CA 1
ATOM 5722 C C . SER A 1 753 ? -6.610 -10.582 -27.168 1.00 74.56 753 SER A C 1
ATOM 5724 O O . SER A 1 753 ? -6.951 -11.322 -28.091 1.00 74.56 753 SER A O 1
ATOM 5726 N N . LEU A 1 754 ? -5.910 -9.466 -27.385 1.00 77.06 754 LEU A N 1
ATOM 5727 C CA . LEU A 1 754 ? -5.533 -8.996 -28.721 1.00 77.06 754 LEU A CA 1
ATOM 5728 C C . LEU A 1 754 ? -4.497 -9.917 -29.394 1.00 77.06 754 LEU A C 1
ATOM 5730 O O . LEU A 1 754 ? -4.597 -10.228 -30.583 1.00 77.06 754 LEU A O 1
ATOM 5734 N N . ALA A 1 755 ? -3.506 -10.403 -28.643 1.00 77.50 755 ALA A N 1
ATOM 5735 C CA . ALA A 1 755 ? -2.531 -11.365 -29.151 1.00 77.50 755 ALA A CA 1
ATOM 5736 C C . ALA A 1 755 ? -3.188 -12.704 -29.540 1.00 77.50 755 ALA A C 1
ATOM 5738 O O . ALA A 1 755 ? -2.790 -13.326 -30.529 1.00 77.50 755 ALA A O 1
ATOM 5739 N N . MET A 1 756 ? -4.209 -13.121 -28.788 1.00 72.25 756 MET A N 1
ATOM 5740 C CA . MET A 1 756 ? -5.028 -14.307 -29.030 1.00 72.25 756 MET A CA 1
ATOM 5741 C C . MET A 1 756 ? -5.900 -14.165 -30.287 1.00 72.25 756 MET A C 1
ATOM 5743 O O . MET A 1 756 ? -5.868 -15.051 -31.141 1.00 72.25 756 MET A O 1
ATOM 5747 N N . GLU A 1 757 ? -6.596 -13.036 -30.460 1.00 72.19 757 GLU A N 1
ATOM 5748 C CA . GLU A 1 757 ? -7.367 -12.690 -31.669 1.00 72.19 757 GLU A CA 1
ATOM 5749 C C . GLU A 1 757 ? -6.497 -12.827 -32.938 1.00 72.19 757 GLU A C 1
ATOM 5751 O O . GLU A 1 757 ? -6.821 -13.554 -33.883 1.00 72.19 757 GLU A O 1
ATOM 5756 N N . PHE A 1 758 ? -5.309 -12.217 -32.918 1.00 71.56 758 PHE A N 1
ATOM 5757 C CA . PHE A 1 758 ? -4.358 -12.262 -34.030 1.00 71.56 758 PHE A CA 1
ATOM 5758 C C . PHE A 1 758 ? -3.714 -13.642 -34.240 1.00 71.56 758 PHE A C 1
ATOM 5760 O O . PHE A 1 758 ? -3.262 -13.939 -35.351 1.00 71.56 758 PHE A O 1
ATOM 5767 N N . ALA A 1 759 ? -3.660 -14.489 -33.207 1.00 65.88 759 ALA A N 1
ATOM 5768 C CA . ALA A 1 759 ? -3.162 -15.861 -33.297 1.00 65.88 759 ALA A CA 1
ATOM 5769 C C . ALA A 1 759 ? -4.203 -16.849 -33.853 1.00 65.88 759 ALA A C 1
ATOM 5771 O O . ALA A 1 759 ? -3.799 -17.822 -34.501 1.00 65.88 759 ALA A O 1
ATOM 5772 N N . ALA A 1 760 ? -5.495 -16.583 -33.624 1.00 59.28 760 ALA A N 1
ATOM 5773 C CA . ALA A 1 760 ? -6.631 -17.371 -34.104 1.00 59.28 760 ALA A CA 1
ATOM 5774 C C . ALA A 1 760 ? -6.939 -17.150 -35.597 1.00 59.28 760 ALA A C 1
ATOM 5776 O O . ALA A 1 760 ? -7.463 -18.050 -36.255 1.00 59.28 760 ALA A O 1
ATOM 5777 N N . ALA A 1 761 ? -6.572 -15.990 -36.158 1.00 53.97 761 ALA A N 1
ATOM 5778 C CA . ALA A 1 761 ? -6.655 -15.745 -37.598 1.00 53.97 761 ALA A CA 1
ATOM 5779 C C . ALA A 1 761 ? -5.853 -16.810 -38.389 1.00 53.97 761 ALA A C 1
ATOM 5781 O O . ALA A 1 761 ? -4.684 -17.051 -38.061 1.00 53.97 761 ALA A O 1
ATOM 5782 N N . PRO A 1 762 ? -6.428 -17.435 -39.441 1.00 48.16 762 PRO A N 1
ATOM 5783 C CA . PRO A 1 762 ? -5.802 -18.558 -40.138 1.00 48.16 762 PRO A CA 1
ATOM 5784 C C . PRO A 1 762 ? -4.427 -18.175 -40.694 1.00 48.16 762 PRO A C 1
ATOM 5786 O O . PRO A 1 762 ? -4.278 -17.185 -41.419 1.00 48.16 762 PRO A O 1
ATOM 5789 N N . SER A 1 763 ? -3.395 -18.948 -40.340 1.00 42.94 763 SER A N 1
ATOM 5790 C CA . SER A 1 763 ? -2.036 -18.631 -40.768 1.00 42.94 763 SER A CA 1
ATOM 5791 C C . SER A 1 763 ? -1.853 -18.940 -42.256 1.00 42.94 763 SER A C 1
ATOM 5793 O O . SER A 1 763 ? -2.274 -19.982 -42.755 1.00 42.94 763 SER A O 1
ATOM 5795 N N . ARG A 1 764 ? -1.100 -18.087 -42.964 1.00 40.25 764 ARG A N 1
ATOM 5796 C CA . ARG A 1 764 ? -0.606 -18.386 -44.326 1.00 40.25 764 ARG A CA 1
ATOM 5797 C C . ARG A 1 764 ? 0.382 -19.569 -44.374 1.00 40.25 764 ARG A C 1
ATOM 5799 O O . ARG A 1 764 ? 0.912 -19.870 -45.434 1.00 40.25 764 ARG A O 1
ATOM 5806 N N . THR A 1 765 ? 0.661 -20.205 -43.235 1.00 38.81 765 THR A N 1
ATOM 5807 C CA . THR A 1 765 ? 1.640 -21.288 -43.062 1.00 38.81 765 THR A CA 1
ATOM 5808 C C . THR A 1 765 ? 1.000 -22.633 -42.704 1.00 38.81 765 THR A C 1
ATOM 5810 O O . THR A 1 765 ? 1.716 -23.550 -42.319 1.00 38.81 765 THR A O 1
ATOM 5813 N N . GLY A 1 766 ? -0.329 -22.764 -42.804 1.00 31.41 766 GLY A N 1
ATOM 5814 C CA . GLY A 1 766 ? -1.025 -24.045 -42.625 1.00 31.41 766 GLY A CA 1
ATOM 5815 C C . GLY A 1 766 ? -1.057 -24.581 -41.188 1.00 31.41 766 GLY A C 1
ATOM 5816 O O . GLY A 1 766 ? -1.358 -25.753 -40.987 1.00 31.41 766 GLY A O 1
ATOM 5817 N N . VAL A 1 767 ? -0.763 -23.747 -40.185 1.00 38.03 767 VAL A N 1
ATOM 5818 C CA . VAL A 1 767 ? -0.901 -24.126 -38.771 1.00 38.03 767 VAL A CA 1
ATOM 5819 C C . VAL A 1 767 ? -2.348 -23.851 -38.347 1.00 38.03 767 VAL A C 1
ATOM 5821 O O . VAL A 1 767 ? -2.774 -22.697 -38.453 1.00 38.03 767 VAL A O 1
ATOM 5824 N N . PRO A 1 768 ? -3.108 -24.853 -37.859 1.00 41.66 768 PRO A N 1
ATOM 5825 C CA . PRO A 1 768 ? -4.461 -24.630 -37.363 1.00 41.66 768 PRO A CA 1
ATOM 5826 C C . PRO A 1 768 ? -4.478 -23.556 -36.272 1.00 41.66 768 PRO A C 1
ATOM 5828 O O . PRO A 1 768 ? -3.683 -23.604 -35.330 1.00 41.66 768 PRO A O 1
ATOM 5831 N N . GLY A 1 769 ? -5.382 -22.582 -36.394 1.00 48.03 769 GLY A N 1
ATOM 5832 C CA . GLY A 1 769 ? -5.627 -21.619 -35.326 1.00 48.03 769 GLY A CA 1
ATOM 5833 C C . GLY A 1 769 ? -6.153 -22.356 -34.096 1.00 48.03 769 GLY A C 1
ATOM 5834 O O . GLY A 1 769 ? -7.134 -23.094 -34.192 1.00 48.03 769 GLY A O 1
ATOM 5835 N N . VAL A 1 770 ? -5.506 -22.174 -32.943 1.00 49.34 770 VAL A N 1
ATOM 5836 C CA . VAL A 1 770 ? -6.052 -22.665 -31.672 1.00 49.34 770 VAL A CA 1
ATOM 5837 C C . VAL A 1 770 ? -7.354 -21.902 -31.432 1.00 49.34 770 VAL A C 1
ATOM 5839 O O . VAL A 1 770 ? -7.348 -20.673 -31.397 1.00 49.34 770 VAL A O 1
ATOM 5842 N N . ARG A 1 771 ? -8.480 -22.614 -31.310 1.00 50.72 771 ARG A N 1
ATOM 5843 C CA . ARG A 1 771 ? -9.759 -21.992 -30.958 1.00 50.72 771 ARG A CA 1
ATOM 5844 C C . ARG A 1 771 ? -9.727 -21.672 -29.470 1.00 50.72 771 ARG A C 1
ATOM 5846 O O . ARG A 1 771 ? -9.685 -22.576 -28.643 1.00 50.72 771 ARG A O 1
ATOM 5853 N N . ILE A 1 772 ? -9.711 -20.386 -29.157 1.00 58.44 772 ILE A N 1
ATOM 5854 C CA . ILE A 1 772 ? -9.548 -19.885 -27.797 1.00 58.44 772 ILE A CA 1
ATOM 5855 C C . ILE A 1 772 ? -10.937 -19.713 -27.195 1.00 58.44 772 ILE A C 1
ATOM 5857 O O . ILE A 1 772 ? -11.738 -18.920 -27.689 1.00 58.44 772 ILE A O 1
ATOM 5861 N N . ASP A 1 773 ? -11.239 -20.491 -26.156 1.00 69.81 773 ASP A N 1
ATOM 5862 C CA . ASP A 1 773 ? -12.464 -20.295 -25.391 1.00 69.81 773 ASP A CA 1
ATOM 5863 C C . ASP A 1 773 ? -12.315 -19.045 -24.521 1.00 69.81 773 ASP A C 1
ATOM 5865 O O . ASP A 1 773 ? -11.564 -19.018 -23.541 1.00 69.81 773 ASP A O 1
ATOM 5869 N N . ARG A 1 774 ? -13.054 -18.000 -24.902 1.00 70.00 774 ARG A N 1
ATOM 5870 C CA . ARG A 1 774 ? -13.098 -16.744 -24.166 1.00 70.00 774 ARG A CA 1
ATOM 5871 C C . ARG A 1 774 ? -13.548 -16.970 -22.725 1.00 70.00 774 ARG A C 1
ATOM 5873 O O . ARG A 1 774 ? -12.950 -16.369 -21.841 1.00 70.00 774 ARG A O 1
ATOM 5880 N N . LYS A 1 775 ? -14.528 -17.850 -22.471 1.00 76.81 775 LYS A N 1
ATOM 5881 C CA . LYS A 1 775 ? -15.010 -18.122 -21.110 1.00 76.81 775 LYS A CA 1
ATOM 5882 C C . LYS A 1 775 ? -13.921 -18.787 -20.269 1.00 76.81 775 LYS A C 1
ATOM 5884 O O . LYS A 1 775 ? -13.655 -18.331 -19.166 1.00 76.81 775 LYS A O 1
ATOM 5889 N N . ALA A 1 776 ? -13.214 -19.782 -20.800 1.00 79.50 776 ALA A N 1
ATOM 5890 C CA . ALA A 1 776 ? -12.076 -20.371 -20.094 1.00 79.50 776 ALA A CA 1
ATOM 5891 C C . ALA A 1 776 ? -10.958 -19.355 -19.785 1.00 79.50 776 ALA A C 1
ATOM 5893 O O . ALA A 1 776 ? -10.292 -19.501 -18.763 1.00 79.50 776 ALA A O 1
ATOM 5894 N N . PHE A 1 777 ? -10.741 -18.338 -20.628 1.00 78.56 777 PHE A N 1
ATOM 5895 C CA . PHE A 1 777 ? -9.811 -17.236 -20.338 1.00 78.56 777 PHE A CA 1
ATOM 5896 C C . PHE A 1 777 ? -10.322 -16.334 -19.200 1.00 78.56 777 PHE A C 1
ATOM 5898 O O . PHE A 1 777 ? -9.567 -16.059 -18.268 1.00 78.56 777 PHE A O 1
ATOM 5905 N N . VAL A 1 778 ? -11.605 -15.941 -19.239 1.00 78.88 778 VAL A N 1
ATOM 5906 C CA . VAL A 1 778 ? -12.299 -15.215 -18.153 1.00 78.88 778 VAL A CA 1
ATOM 5907 C C . VAL A 1 778 ? -12.132 -15.937 -16.817 1.00 78.88 778 VAL A C 1
ATOM 5909 O O . VAL A 1 778 ? -11.670 -15.355 -15.837 1.00 78.88 778 VAL A O 1
ATOM 5912 N N . ASP A 1 779 ? -12.511 -17.214 -16.798 1.00 85.62 779 ASP A N 1
ATOM 5913 C CA . ASP A 1 779 ? -12.570 -18.027 -15.591 1.00 85.62 779 ASP A CA 1
ATOM 5914 C C . ASP A 1 779 ? -11.165 -18.229 -15.004 1.00 85.62 779 ASP A C 1
ATOM 5916 O O . ASP A 1 779 ? -10.990 -18.119 -13.795 1.00 85.62 779 ASP A O 1
ATOM 5920 N N . GLN A 1 780 ? -10.149 -18.465 -15.848 1.00 85.88 780 GLN A N 1
ATOM 5921 C CA . GLN A 1 780 ? -8.745 -18.578 -15.426 1.00 85.88 780 GLN A CA 1
ATOM 5922 C C . GLN A 1 780 ? -8.214 -17.300 -14.769 1.00 85.88 780 GLN A C 1
ATOM 5924 O O . GLN A 1 780 ? -7.491 -17.398 -13.779 1.00 85.88 780 GLN A O 1
ATOM 5929 N N . PHE A 1 781 ? -8.558 -16.132 -15.318 1.00 84.94 781 PHE A N 1
ATOM 5930 C CA . PHE A 1 781 ? -8.118 -14.837 -14.802 1.00 84.94 781 PHE A CA 1
ATOM 5931 C C . PHE A 1 781 ? -8.792 -14.502 -13.465 1.00 84.94 781 PHE A C 1
ATOM 5933 O O . PHE A 1 781 ? -8.107 -14.226 -12.484 1.00 84.94 781 PHE A O 1
ATOM 5940 N N . LEU A 1 782 ? -10.126 -14.606 -13.385 1.00 86.25 782 LEU A N 1
ATOM 5941 C CA . LEU A 1 782 ? -10.862 -14.373 -12.135 1.00 86.25 782 LEU A CA 1
ATOM 5942 C C . LEU A 1 782 ? -10.433 -15.342 -11.025 1.00 86.25 782 LEU A C 1
ATOM 5944 O O . LEU A 1 782 ? -10.342 -14.940 -9.865 1.00 86.25 782 LEU A O 1
ATOM 5948 N N . ARG A 1 783 ? -10.136 -16.601 -11.374 1.00 91.19 783 ARG A N 1
ATOM 5949 C CA . ARG A 1 783 ? -9.626 -17.603 -10.431 1.00 91.19 783 ARG A CA 1
ATOM 5950 C C . ARG A 1 783 ? -8.247 -17.220 -9.881 1.00 91.19 783 ARG A C 1
ATOM 5952 O O . ARG A 1 783 ? -8.039 -17.378 -8.683 1.00 91.19 783 ARG A O 1
ATOM 5959 N N . GLU A 1 784 ? -7.337 -16.702 -10.713 1.00 90.38 784 GLU A N 1
ATOM 5960 C CA . GLU A 1 784 ? -6.019 -16.217 -10.267 1.00 90.38 784 GLU A CA 1
ATOM 5961 C C . GLU A 1 784 ? -6.148 -14.969 -9.380 1.00 90.38 784 GLU A C 1
ATOM 5963 O O . GLU A 1 784 ? -5.597 -14.965 -8.283 1.00 90.38 784 GLU A O 1
ATOM 5968 N N . VAL A 1 785 ? -6.941 -13.967 -9.785 1.00 88.38 785 VAL A N 1
ATOM 5969 C CA . VAL A 1 785 ? -7.181 -12.741 -8.996 1.00 88.38 785 VAL A CA 1
ATOM 5970 C C . VAL A 1 785 ? -7.756 -13.073 -7.615 1.00 88.38 785 VAL A C 1
ATOM 5972 O O . VAL A 1 785 ? -7.204 -12.667 -6.599 1.00 88.38 785 VAL A O 1
ATOM 5975 N N . VAL A 1 786 ? -8.821 -13.877 -7.534 1.00 93.06 786 VAL A N 1
ATOM 5976 C CA . VAL A 1 786 ? -9.410 -14.235 -6.229 1.00 93.06 786 VAL A CA 1
ATOM 5977 C C . VAL A 1 786 ? -8.469 -15.121 -5.399 1.00 93.06 786 VAL A C 1
ATOM 5979 O O . VAL A 1 786 ? -8.469 -15.030 -4.171 1.00 93.06 786 VAL A O 1
ATOM 5982 N N . ALA A 1 787 ? -7.629 -15.944 -6.033 1.00 95.81 787 ALA A N 1
ATOM 5983 C CA . ALA A 1 787 ? -6.602 -16.697 -5.319 1.00 95.81 787 ALA A CA 1
ATOM 5984 C C . ALA A 1 787 ? -5.474 -15.795 -4.780 1.00 95.81 787 ALA A C 1
ATOM 5986 O O . ALA A 1 787 ? -4.983 -16.060 -3.683 1.00 95.81 787 ALA A O 1
ATOM 5987 N N . HIS A 1 788 ? -5.100 -14.727 -5.491 1.00 94.44 788 HIS A N 1
ATOM 5988 C CA . HIS A 1 788 ? -4.167 -13.699 -5.018 1.00 94.44 788 HIS A CA 1
ATOM 5989 C C . HIS A 1 788 ? -4.711 -13.016 -3.753 1.00 94.44 788 HIS A C 1
ATOM 5991 O O . HIS A 1 788 ? -4.062 -13.039 -2.705 1.00 94.44 788 HIS A O 1
ATOM 5997 N N . GLU A 1 789 ? -5.960 -12.536 -3.797 1.00 93.56 789 GLU A N 1
ATOM 5998 C CA . GLU A 1 789 ? -6.614 -11.939 -2.625 1.00 93.56 789 GLU A CA 1
ATOM 5999 C C . GLU A 1 789 ? -6.730 -12.929 -1.456 1.00 93.56 789 GLU A C 1
ATOM 6001 O O . GLU A 1 789 ? -6.477 -12.584 -0.299 1.00 93.56 789 GLU A O 1
ATOM 6006 N N . MET A 1 790 ? -7.037 -14.200 -1.733 1.00 97.19 790 MET A N 1
ATOM 6007 C CA . MET A 1 790 ? -7.060 -15.224 -0.689 1.00 97.19 790 MET A CA 1
ATOM 6008 C C . MET A 1 790 ? -5.667 -15.461 -0.076 1.00 97.19 790 MET A C 1
ATOM 6010 O O . MET A 1 790 ? -5.560 -15.712 1.123 1.00 97.19 790 MET A O 1
ATOM 6014 N N . GLY A 1 791 ? -4.584 -15.315 -0.842 1.00 96.56 791 GLY A N 1
ATOM 6015 C CA . GLY A 1 791 ? -3.220 -15.380 -0.314 1.00 96.56 791 GLY A CA 1
ATOM 6016 C C . GLY A 1 791 ? -2.916 -14.261 0.691 1.00 96.56 791 GLY A C 1
ATOM 6017 O O . GLY A 1 791 ? -2.352 -14.532 1.757 1.00 96.56 791 GLY A O 1
ATOM 6018 N N . HIS A 1 792 ? -3.387 -13.036 0.434 1.00 94.88 792 HIS A N 1
ATOM 6019 C CA . HIS A 1 792 ? -3.350 -11.943 1.413 1.00 94.88 792 HIS A CA 1
ATOM 6020 C C . HIS A 1 792 ? -4.162 -12.261 2.677 1.00 94.88 792 HIS A C 1
ATOM 6022 O O . HIS A 1 792 ? -3.678 -12.034 3.788 1.00 94.88 792 HIS A O 1
ATOM 6028 N N . ILE A 1 793 ? -5.353 -12.857 2.539 1.00 95.75 793 ILE A N 1
ATOM 6029 C CA . ILE A 1 793 ? -6.168 -13.318 3.678 1.00 95.75 793 ILE A CA 1
ATOM 6030 C C . ILE A 1 793 ? -5.467 -14.407 4.506 1.00 95.75 793 ILE A C 1
ATOM 6032 O O . ILE A 1 793 ? -5.638 -14.465 5.726 1.00 95.75 793 ILE A O 1
ATOM 6036 N N . LEU A 1 794 ? -4.646 -15.255 3.884 1.00 96.88 794 LEU A N 1
ATOM 6037 C CA . LEU A 1 794 ? -3.807 -16.234 4.586 1.00 96.88 794 LEU A CA 1
ATOM 6038 C C . LEU A 1 794 ? -2.573 -15.612 5.262 1.00 96.88 794 LEU A C 1
ATOM 6040 O O . LEU A 1 794 ? -1.872 -16.317 5.999 1.00 96.88 794 LEU A O 1
ATOM 6044 N N . GLY A 1 795 ? -2.348 -14.313 5.049 1.00 93.75 795 GLY A N 1
ATOM 6045 C CA . GLY A 1 795 ? -1.314 -13.493 5.668 1.00 93.75 795 GLY A CA 1
ATOM 6046 C C . GLY A 1 795 ? -0.134 -13.148 4.761 1.00 93.75 795 GLY A C 1
ATOM 6047 O O . GLY A 1 795 ? 0.808 -12.528 5.250 1.00 93.75 795 GLY A O 1
ATOM 6048 N N . LEU A 1 796 ? -0.141 -13.539 3.482 1.00 95.75 796 LEU A N 1
ATOM 6049 C CA . LEU A 1 796 ? 1.000 -13.360 2.578 1.00 95.75 796 LEU A CA 1
ATOM 6050 C C . LEU A 1 796 ? 1.071 -11.946 1.978 1.00 95.75 796 LEU A C 1
ATOM 6052 O O . LEU A 1 796 ? 0.052 -11.344 1.647 1.00 95.75 796 LEU A O 1
ATOM 6056 N N . ARG A 1 797 ? 2.289 -11.431 1.789 1.00 93.19 797 ARG A N 1
ATOM 6057 C CA . ARG A 1 797 ? 2.569 -10.219 0.997 1.00 93.19 797 ARG A CA 1
ATOM 6058 C C . ARG A 1 797 ? 2.845 -10.564 -0.467 1.00 93.19 797 ARG A C 1
ATOM 6060 O O . ARG A 1 797 ? 3.097 -11.724 -0.786 1.00 93.19 797 ARG A O 1
ATOM 6067 N N . HIS A 1 798 ? 2.847 -9.541 -1.323 1.00 92.81 798 HIS A N 1
ATOM 6068 C CA . HIS A 1 798 ? 3.281 -9.658 -2.713 1.00 92.81 798 HIS A CA 1
ATOM 6069 C C . HIS A 1 798 ? 4.678 -10.286 -2.840 1.00 92.81 798 HIS A C 1
ATOM 6071 O O . HIS A 1 798 ? 5.541 -10.100 -1.979 1.00 92.81 798 HIS A O 1
ATOM 6077 N N . ASN A 1 799 ? 4.932 -10.998 -3.937 1.00 95.19 799 ASN A N 1
ATOM 6078 C CA . ASN A 1 799 ? 6.248 -11.555 -4.229 1.00 95.19 799 ASN A CA 1
ATOM 6079 C C . ASN A 1 799 ? 6.635 -11.395 -5.705 1.00 95.19 799 ASN A C 1
ATOM 6081 O O . ASN A 1 799 ? 6.551 -12.337 -6.488 1.00 95.19 799 ASN A O 1
ATOM 6085 N N . PHE A 1 800 ? 7.156 -10.220 -6.050 1.00 93.88 800 PHE A N 1
ATOM 6086 C CA . PHE A 1 800 ? 7.580 -9.838 -7.404 1.00 93.88 800 PHE A CA 1
ATOM 6087 C C . PHE A 1 800 ? 8.939 -10.428 -7.831 1.00 93.88 800 PHE A C 1
ATOM 6089 O O . PHE A 1 800 ? 9.561 -9.942 -8.774 1.00 93.88 800 PHE A O 1
ATOM 6096 N N . ALA A 1 801 ? 9.442 -11.428 -7.099 1.00 94.31 801 ALA A N 1
ATOM 6097 C CA . ALA A 1 801 ? 10.580 -12.258 -7.499 1.00 94.31 801 ALA A CA 1
ATOM 6098 C C . ALA A 1 801 ? 10.142 -13.645 -8.014 1.00 94.31 801 ALA A C 1
ATOM 6100 O O . ALA A 1 801 ? 10.983 -14.438 -8.454 1.00 94.31 801 ALA A O 1
ATOM 6101 N N . ALA A 1 802 ? 8.850 -13.976 -7.924 1.00 95.50 802 ALA A N 1
ATOM 6102 C CA . ALA A 1 802 ? 8.332 -15.314 -8.179 1.00 95.50 802 ALA A CA 1
ATOM 6103 C C . ALA A 1 802 ? 8.285 -15.676 -9.676 1.00 95.50 802 ALA A C 1
ATOM 6105 O O . ALA A 1 802 ? 8.544 -16.831 -10.036 1.00 95.50 802 ALA A O 1
ATOM 6106 N N . SER A 1 803 ? 8.072 -14.683 -10.545 1.00 93.69 803 SER A N 1
ATOM 6107 C CA . SER A 1 803 ? 8.156 -14.771 -12.010 1.00 93.69 803 SER A CA 1
ATOM 6108 C C . SER A 1 803 ? 9.466 -15.385 -12.530 1.00 93.69 803 SER A C 1
ATOM 6110 O O . SER A 1 803 ? 9.520 -15.937 -13.635 1.00 93.69 803 SER A O 1
ATOM 6112 N N . THR A 1 804 ? 10.535 -15.330 -11.726 1.00 93.25 804 THR A N 1
ATOM 6113 C CA . THR A 1 804 ? 11.890 -15.770 -12.087 1.00 93.25 804 THR A CA 1
ATOM 6114 C C . THR A 1 804 ? 12.122 -17.286 -11.988 1.00 93.25 804 THR A C 1
ATOM 6116 O O . THR A 1 804 ? 13.244 -17.759 -12.205 1.00 93.25 804 THR A O 1
ATOM 6119 N N . GLU A 1 805 ? 11.100 -18.095 -11.684 1.00 92.62 805 GLU A N 1
ATOM 6120 C CA . GLU A 1 805 ? 11.269 -19.548 -11.569 1.00 92.62 805 GLU A CA 1
ATOM 6121 C C . GLU A 1 805 ? 11.317 -20.278 -12.923 1.00 92.62 805 GLU A C 1
ATOM 6123 O O . GLU A 1 805 ? 12.226 -21.086 -13.159 1.00 92.62 805 GLU A O 1
ATOM 6128 N N . LEU A 1 806 ? 10.352 -20.037 -13.813 1.00 95.25 806 LEU A N 1
ATOM 6129 C CA . LEU A 1 806 ? 10.150 -20.846 -15.020 1.00 95.25 806 LEU A CA 1
ATOM 6130 C C . LEU A 1 806 ? 10.759 -20.198 -16.262 1.00 95.25 806 LEU A C 1
ATOM 6132 O O . LEU A 1 806 ? 10.610 -19.008 -16.497 1.00 95.25 806 LEU A O 1
ATOM 6136 N N . SER A 1 807 ? 11.413 -20.983 -17.114 1.00 95.25 807 SER A N 1
ATOM 6137 C CA . SER A 1 807 ? 11.881 -20.489 -18.415 1.00 95.25 807 SER A CA 1
ATOM 6138 C C . SER A 1 807 ? 10.738 -20.362 -19.435 1.00 95.25 807 SER A C 1
ATOM 6140 O O . SER A 1 807 ? 9.760 -21.108 -19.388 1.00 95.25 807 SER A O 1
ATOM 6142 N N . LEU A 1 808 ? 10.918 -19.525 -20.467 1.00 93.25 808 LEU A N 1
ATOM 6143 C CA . LEU A 1 808 ? 10.017 -19.443 -21.638 1.00 93.25 808 LEU A CA 1
ATOM 6144 C C . LEU A 1 808 ? 9.789 -20.781 -22.379 1.00 93.25 808 LEU A C 1
ATOM 6146 O O . LEU A 1 808 ? 8.906 -20.863 -23.235 1.00 93.25 808 LEU A O 1
ATOM 6150 N N . ALA A 1 809 ? 10.605 -21.809 -22.123 1.00 94.25 809 ALA A N 1
ATOM 6151 C CA . ALA A 1 809 ? 10.380 -23.163 -22.624 1.00 94.25 809 ALA A CA 1
ATOM 6152 C C . ALA A 1 809 ? 9.427 -23.951 -21.710 1.00 94.25 809 ALA A C 1
ATOM 6154 O O . ALA A 1 809 ? 8.499 -24.583 -22.202 1.00 94.25 809 ALA A O 1
ATOM 6155 N N . GLN A 1 810 ? 9.611 -23.856 -20.391 1.00 95.38 810 GLN A N 1
ATOM 6156 C CA . GLN A 1 810 ? 8.745 -24.488 -19.388 1.00 95.38 810 GLN A CA 1
ATOM 6157 C C . GLN A 1 810 ? 7.337 -23.881 -19.361 1.00 95.38 810 GLN A C 1
ATOM 6159 O O . GLN A 1 810 ? 6.365 -24.611 -19.224 1.00 95.38 810 GLN A O 1
ATOM 6164 N N . LEU A 1 811 ? 7.209 -22.574 -19.610 1.00 94.62 811 LEU A N 1
ATOM 6165 C CA . LEU A 1 811 ? 5.922 -21.875 -19.753 1.00 94.62 811 LEU A CA 1
ATOM 6166 C C . LEU A 1 811 ? 5.082 -22.333 -20.967 1.00 94.62 811 LEU A C 1
ATOM 6168 O O . LEU A 1 811 ? 3.956 -21.870 -21.142 1.00 94.62 811 LEU A O 1
ATOM 6172 N N . LYS A 1 812 ? 5.619 -23.231 -21.808 1.00 92.88 812 LYS A N 1
ATOM 6173 C CA . LYS A 1 812 ? 4.913 -23.904 -22.914 1.00 92.88 812 LYS A CA 1
ATOM 6174 C C . LYS A 1 812 ? 4.541 -25.351 -22.600 1.00 92.88 812 LYS A C 1
ATOM 6176 O O . LYS A 1 812 ? 3.834 -25.957 -23.397 1.00 92.88 812 LYS A O 1
ATOM 6181 N N . ASP A 1 813 ? 5.049 -25.923 -21.510 1.00 93.62 813 ASP A N 1
ATOM 6182 C CA . ASP A 1 813 ? 4.735 -27.293 -21.122 1.00 93.62 813 ASP A CA 1
ATOM 6183 C C . ASP A 1 813 ? 3.489 -27.300 -20.222 1.00 93.62 813 ASP A C 1
ATOM 6185 O O . ASP A 1 813 ? 3.550 -26.790 -19.096 1.00 93.62 813 ASP A O 1
ATOM 6189 N N . PRO A 1 814 ? 2.364 -27.895 -20.664 1.00 91.06 814 PRO A N 1
ATOM 6190 C CA . PRO A 1 814 ? 1.155 -27.942 -19.854 1.00 91.06 814 PRO A CA 1
ATOM 6191 C C . PRO A 1 814 ? 1.380 -28.703 -18.545 1.00 91.06 814 PRO A C 1
ATOM 6193 O O . PRO A 1 814 ? 0.796 -28.325 -17.535 1.00 91.06 814 PRO A O 1
ATOM 6196 N N . ARG A 1 815 ? 2.261 -29.717 -18.505 1.00 92.75 815 ARG A N 1
ATOM 6197 C CA . ARG A 1 815 ? 2.512 -30.480 -17.270 1.00 92.75 815 ARG A CA 1
ATOM 6198 C C . ARG A 1 815 ? 3.220 -29.641 -16.214 1.00 92.75 815 ARG A C 1
ATOM 6200 O O . ARG A 1 815 ? 2.856 -29.728 -15.045 1.00 92.75 815 ARG A O 1
ATOM 6207 N N . THR A 1 816 ? 4.206 -28.836 -16.601 1.00 93.50 816 THR A N 1
ATOM 6208 C CA . THR A 1 816 ? 4.878 -27.908 -15.685 1.00 93.50 816 THR A CA 1
ATOM 6209 C C . THR A 1 816 ? 3.883 -26.872 -15.159 1.00 93.50 816 THR A C 1
ATOM 6211 O O . THR A 1 816 ? 3.722 -26.755 -13.945 1.00 93.50 816 THR A O 1
ATOM 6214 N N . VAL A 1 817 ? 3.154 -26.184 -16.047 1.00 92.50 817 VAL A N 1
ATOM 6215 C CA . VAL A 1 817 ? 2.267 -25.072 -15.655 1.00 92.50 817 VAL A CA 1
ATOM 6216 C C . VAL A 1 817 ? 1.044 -25.536 -14.850 1.00 92.50 817 VAL A C 1
ATOM 6218 O O . VAL A 1 817 ? 0.662 -24.881 -13.884 1.00 92.50 817 VAL A O 1
ATOM 6221 N N . GLN A 1 818 ? 0.437 -26.680 -15.184 1.00 90.31 818 GLN A N 1
ATOM 6222 C CA . GLN A 1 818 ? -0.731 -27.195 -14.452 1.00 90.31 818 GLN A CA 1
ATOM 6223 C C . GLN A 1 818 ? -0.384 -27.700 -13.038 1.00 90.31 818 GLN A C 1
ATOM 6225 O O . GLN A 1 818 ? -1.225 -27.614 -12.144 1.00 90.31 818 GLN A O 1
ATOM 6230 N N . ASN A 1 819 ? 0.836 -28.212 -12.823 1.00 87.56 819 ASN A N 1
ATOM 6231 C CA . ASN A 1 819 ? 1.265 -28.755 -11.527 1.00 87.56 819 ASN A CA 1
ATOM 6232 C C . ASN A 1 819 ? 1.959 -27.723 -10.622 1.00 87.56 819 ASN A C 1
ATOM 6234 O O . ASN A 1 819 ? 1.843 -27.824 -9.401 1.00 87.56 819 ASN A O 1
ATOM 6238 N N . GLY A 1 820 ? 2.700 -26.772 -11.203 1.00 87.25 820 GLY A N 1
ATOM 6239 C CA . GLY A 1 820 ? 3.516 -25.794 -10.472 1.00 87.25 820 GLY A CA 1
ATOM 6240 C C . GLY A 1 820 ? 3.057 -24.338 -10.577 1.00 87.25 820 GLY A C 1
ATOM 6241 O O . GLY A 1 820 ? 3.608 -23.502 -9.874 1.00 87.25 820 GLY A O 1
ATOM 6242 N N . GLY A 1 821 ? 2.069 -24.032 -11.421 1.00 92.75 821 GLY A N 1
ATOM 6243 C CA . GLY A 1 821 ? 1.668 -22.660 -11.739 1.00 92.75 821 GLY A CA 1
ATOM 6244 C C . GLY A 1 821 ? 2.508 -22.053 -12.867 1.00 92.75 821 GLY A C 1
ATOM 6245 O O . GLY A 1 821 ? 3.404 -22.692 -13.419 1.00 92.75 821 GLY A O 1
ATOM 6246 N N . THR A 1 822 ? 2.208 -20.811 -13.245 1.00 93.56 822 THR A N 1
ATOM 6247 C CA . THR A 1 822 ? 3.036 -20.025 -14.187 1.00 93.56 822 THR A CA 1
ATOM 6248 C C . THR A 1 822 ? 4.211 -19.323 -13.494 1.00 93.56 822 THR A C 1
ATOM 6250 O O . THR A 1 822 ? 5.174 -18.937 -14.153 1.00 93.56 822 THR A O 1
ATOM 6253 N N . THR A 1 823 ? 4.147 -19.175 -12.172 1.00 94.81 823 THR A N 1
ATOM 6254 C CA . THR A 1 823 ? 5.070 -18.424 -11.312 1.00 94.81 823 THR A CA 1
ATOM 6255 C C . THR A 1 823 ? 5.236 -19.163 -9.979 1.00 94.81 823 THR A C 1
ATOM 6257 O O . THR A 1 823 ? 4.370 -19.959 -9.607 1.00 94.81 823 THR A O 1
ATOM 6260 N N . ALA A 1 824 ? 6.317 -18.902 -9.237 1.00 96.44 824 ALA A N 1
ATOM 6261 C CA . ALA A 1 824 ? 6.555 -19.554 -7.946 1.00 96.44 824 ALA A CA 1
ATOM 6262 C C . ALA A 1 824 ? 5.497 -19.215 -6.883 1.00 96.44 824 ALA A C 1
ATOM 6264 O O . ALA A 1 824 ? 5.346 -19.967 -5.917 1.00 96.44 824 ALA A O 1
ATOM 6265 N N . SER A 1 825 ? 4.801 -18.084 -7.034 1.00 96.69 825 SER A N 1
ATOM 6266 C CA . SER A 1 825 ? 3.830 -17.559 -6.080 1.00 96.69 825 SER A CA 1
ATOM 6267 C C . SER A 1 825 ? 2.651 -16.909 -6.783 1.00 96.69 825 SER A C 1
ATOM 6269 O O . SER A 1 825 ? 2.847 -16.049 -7.637 1.00 96.69 825 SER A O 1
ATOM 6271 N N . LEU A 1 826 ? 1.435 -17.234 -6.348 1.00 95.06 826 LEU A N 1
ATOM 6272 C CA . LEU A 1 826 ? 0.224 -16.500 -6.725 1.00 95.06 826 LEU A CA 1
ATOM 6273 C C . LEU A 1 826 ? 0.263 -15.028 -6.286 1.00 95.06 826 LEU A C 1
ATOM 6275 O O . LEU A 1 826 ? -0.501 -14.235 -6.819 1.00 95.06 826 LEU A O 1
ATOM 6279 N N . MET A 1 827 ? 1.161 -14.655 -5.366 1.00 94.44 827 MET A N 1
ATOM 6280 C CA . MET A 1 827 ? 1.334 -13.287 -4.862 1.00 94.44 827 MET A CA 1
ATOM 6281 C C . MET A 1 827 ? 2.135 -12.365 -5.800 1.00 94.44 827 MET A C 1
ATOM 6283 O O . MET A 1 827 ? 2.495 -11.254 -5.410 1.00 94.44 827 MET A O 1
ATOM 6287 N N . ASP A 1 828 ? 2.463 -12.807 -7.012 1.00 91.25 828 ASP A N 1
ATOM 6288 C CA . ASP A 1 828 ? 3.065 -11.969 -8.053 1.00 91.25 828 ASP A CA 1
ATOM 6289 C C . ASP A 1 828 ? 1.981 -11.260 -8.888 1.00 91.25 828 ASP A C 1
ATOM 6291 O O . ASP A 1 828 ? 0.835 -11.708 -8.954 1.00 91.25 828 ASP A O 1
ATOM 6295 N N . TYR A 1 829 ? 2.341 -10.179 -9.581 1.00 86.75 829 TYR A N 1
ATOM 6296 C CA . TYR A 1 829 ? 1.488 -9.564 -10.605 1.00 86.75 829 TYR A CA 1
ATOM 6297 C C . TYR A 1 829 ? 1.792 -10.195 -11.964 1.00 86.75 829 TYR A C 1
ATOM 6299 O O . TYR A 1 829 ? 2.389 -9.587 -12.862 1.00 86.75 829 TYR A O 1
ATOM 6307 N N . THR A 1 830 ? 1.388 -11.460 -12.075 1.00 83.44 830 THR A N 1
ATOM 6308 C CA . THR A 1 830 ? 1.615 -12.325 -13.232 1.00 83.44 830 THR A CA 1
ATOM 6309 C C . THR A 1 830 ? 0.992 -11.728 -14.501 1.00 83.44 830 THR A C 1
ATOM 6311 O O . THR A 1 830 ? -0.213 -11.469 -14.544 1.00 83.44 830 THR A O 1
ATOM 6314 N N . PRO A 1 831 ? 1.769 -11.513 -15.576 1.00 84.88 831 PRO A N 1
ATOM 6315 C CA . PRO A 1 831 ? 1.228 -11.105 -16.863 1.00 84.88 831 PRO A CA 1
ATOM 6316 C C . PRO A 1 831 ? 0.635 -12.305 -17.611 1.00 84.88 831 PRO A C 1
ATOM 6318 O O . PRO A 1 831 ? 0.927 -13.465 -17.322 1.00 84.88 831 PRO A O 1
ATOM 6321 N N . PHE A 1 832 ? -0.131 -12.023 -18.664 1.00 83.50 832 PHE A N 1
ATOM 6322 C CA . PHE A 1 832 ? -0.581 -13.039 -19.612 1.00 83.50 832 PHE A CA 1
ATOM 6323 C C . PHE A 1 832 ? 0.589 -13.905 -20.118 1.00 83.50 832 PHE A C 1
ATOM 6325 O O . PHE A 1 832 ? 1.584 -13.383 -20.631 1.00 83.50 832 PHE A O 1
ATOM 6332 N N . ASN A 1 833 ? 0.454 -15.234 -20.053 1.00 89.31 833 ASN A N 1
ATOM 6333 C CA . ASN A 1 833 ? 1.472 -16.158 -20.551 1.00 89.31 833 ASN A CA 1
ATOM 6334 C C . ASN A 1 833 ? 1.581 -16.128 -22.093 1.00 89.31 833 ASN A C 1
ATOM 6336 O O . ASN A 1 833 ? 1.025 -16.965 -22.808 1.00 89.31 833 ASN A O 1
ATOM 6340 N N . ILE A 1 834 ? 2.393 -15.200 -22.613 1.00 85.06 834 ILE A N 1
ATOM 6341 C CA . ILE A 1 834 ? 2.713 -15.041 -24.045 1.00 85.06 834 ILE A CA 1
ATOM 6342 C C . ILE A 1 834 ? 3.240 -16.348 -24.674 1.00 85.06 834 ILE A C 1
ATOM 6344 O O . ILE A 1 834 ? 3.104 -16.558 -25.885 1.00 85.06 834 ILE A O 1
ATOM 6348 N N . ALA A 1 835 ? 3.842 -17.248 -23.889 1.00 85.88 835 ALA A N 1
ATOM 6349 C CA . ALA A 1 835 ? 4.350 -18.519 -24.395 1.00 85.88 835 ALA A CA 1
ATOM 6350 C C . ALA A 1 835 ? 3.222 -19.510 -24.761 1.00 85.88 835 ALA A C 1
ATOM 6352 O O . ALA A 1 835 ? 3.415 -20.323 -25.672 1.00 85.88 835 ALA A O 1
ATOM 6353 N N . ALA A 1 836 ? 2.044 -19.394 -24.136 1.00 83.94 836 ALA A N 1
ATOM 6354 C CA . ALA A 1 836 ? 0.882 -20.258 -24.358 1.00 83.94 836 ALA A CA 1
ATOM 6355 C C . ALA A 1 836 ? 0.100 -19.962 -25.656 1.00 83.94 836 ALA A C 1
ATOM 6357 O O . ALA A 1 836 ? -0.633 -20.828 -26.120 1.00 83.94 836 ALA A O 1
ATOM 6358 N N . LEU A 1 837 ? 0.300 -18.805 -26.311 1.00 73.75 837 LEU A N 1
ATOM 6359 C CA . LEU A 1 837 ? -0.462 -18.327 -27.492 1.00 73.75 837 LEU A CA 1
ATOM 6360 C C . LEU A 1 837 ? -0.646 -19.313 -28.665 1.00 73.75 837 LEU A C 1
ATOM 6362 O O . LEU A 1 837 ? -1.495 -19.094 -29.528 1.00 73.75 837 LEU A O 1
ATOM 6366 N N . ARG A 1 838 ? 0.194 -20.348 -28.767 1.00 74.25 838 ARG A N 1
ATOM 6367 C CA . ARG A 1 838 ? 0.109 -21.401 -29.798 1.00 74.25 838 ARG A CA 1
ATOM 6368 C C . ARG A 1 838 ? 0.256 -22.812 -29.222 1.00 74.25 838 ARG A C 1
ATOM 6370 O O . ARG A 1 838 ? 0.592 -23.732 -29.960 1.00 74.25 838 ARG A O 1
ATOM 6377 N N . GLN A 1 839 ? 0.056 -22.9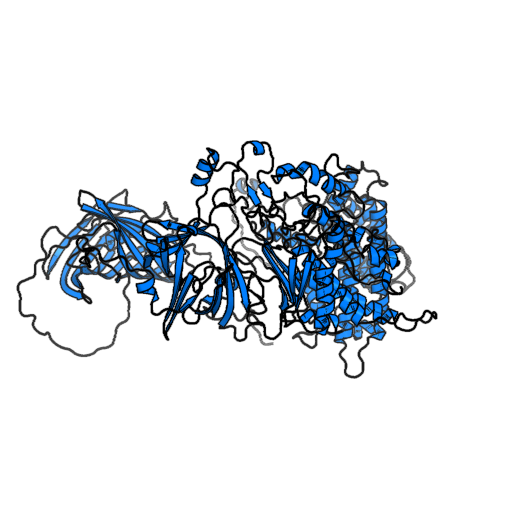71 -27.916 1.00 78.25 839 GLN A N 1
ATOM 6378 C CA . GLN A 1 839 ? 0.106 -24.260 -27.236 1.00 78.25 839 GLN A CA 1
ATOM 6379 C C . GLN A 1 839 ? -1.310 -24.732 -26.925 1.00 78.25 839 GLN A C 1
ATOM 6381 O O . GLN A 1 839 ? -2.192 -23.934 -26.618 1.00 78.25 839 GLN A O 1
ATOM 6386 N N . LYS A 1 840 ? -1.527 -26.043 -27.012 1.00 75.50 840 LYS A N 1
ATOM 6387 C CA . LYS A 1 840 ? -2.787 -26.661 -26.608 1.00 75.50 840 LYS A CA 1
ATOM 6388 C C . LYS A 1 840 ? -2.730 -26.980 -25.112 1.00 75.50 840 LYS A C 1
ATOM 6390 O O . LYS A 1 840 ? -1.690 -27.414 -24.627 1.00 75.50 840 LYS A O 1
ATOM 6395 N N . ASP A 1 841 ? -3.842 -26.784 -24.409 1.00 81.12 841 ASP A N 1
ATOM 6396 C CA . ASP A 1 841 ? -4.041 -27.177 -23.005 1.00 81.12 841 ASP A CA 1
ATOM 6397 C C . ASP A 1 841 ? -3.082 -26.508 -21.979 1.00 81.12 841 ASP A C 1
ATOM 6399 O O . ASP A 1 841 ? -3.031 -26.914 -20.817 1.00 81.12 841 ASP A O 1
ATOM 6403 N N . VAL A 1 842 ? -2.348 -25.454 -22.370 1.00 87.38 842 VAL A N 1
ATOM 6404 C CA . VAL A 1 842 ? -1.500 -24.640 -21.474 1.00 87.38 842 VAL A CA 1
ATOM 6405 C C . VAL A 1 842 ? -2.306 -23.453 -20.927 1.00 87.38 842 VAL A C 1
ATOM 6407 O O . VAL A 1 842 ? -2.802 -22.663 -21.731 1.00 87.38 842 VAL A O 1
ATOM 6410 N N . PRO A 1 843 ? -2.420 -23.283 -19.595 1.00 87.69 843 PRO A N 1
ATOM 6411 C CA . PRO A 1 843 ? -3.077 -22.121 -19.000 1.00 87.69 843 PRO A CA 1
ATOM 6412 C C . PRO A 1 843 ? -2.398 -20.782 -19.329 1.00 87.69 843 PRO A C 1
ATOM 6414 O O . PRO A 1 843 ? -1.171 -20.693 -19.449 1.00 87.69 843 PRO A O 1
ATOM 6417 N N . PHE A 1 844 ? -3.207 -19.724 -19.419 1.00 85.12 844 PHE A N 1
ATOM 6418 C CA . PHE A 1 844 ? -2.738 -18.352 -19.656 1.00 85.12 844 PHE A CA 1
ATOM 6419 C C . PHE A 1 844 ? -2.352 -17.607 -18.370 1.00 85.12 844 PHE A C 1
ATOM 6421 O O . PHE A 1 844 ? -1.546 -16.681 -18.427 1.00 85.12 844 PHE A O 1
ATOM 6428 N N . PHE A 1 845 ? -2.908 -18.054 -17.245 1.00 87.94 845 PHE A N 1
ATOM 6429 C CA . PHE A 1 845 ? -2.804 -17.506 -15.889 1.00 87.94 845 PHE A CA 1
ATOM 6430 C C . PHE A 1 845 ? -2.547 -18.663 -14.913 1.00 87.94 845 PHE A C 1
ATOM 6432 O O . PHE A 1 845 ? -2.868 -19.809 -15.249 1.00 87.94 845 PHE A O 1
ATOM 6439 N N . SER A 1 846 ? -2.002 -18.429 -13.719 1.00 91.44 846 SER A N 1
ATOM 6440 C CA . SER A 1 846 ? -1.696 -19.518 -12.782 1.00 91.44 846 SER A CA 1
ATOM 6441 C C . SER A 1 846 ? -2.963 -20.184 -12.233 1.00 91.44 846 SER A C 1
ATOM 6443 O O . SER A 1 846 ? -3.887 -19.525 -11.770 1.00 91.44 846 SER A O 1
ATOM 6445 N N . GLN A 1 847 ? -3.012 -21.521 -12.275 1.00 90.56 847 GLN A N 1
ATOM 6446 C CA . GLN A 1 847 ? -4.178 -22.326 -11.861 1.00 90.56 847 GLN A CA 1
ATOM 6447 C C . GLN A 1 847 ? -3.880 -23.231 -10.654 1.00 90.56 847 GLN A C 1
ATOM 6449 O O . GLN A 1 847 ? -4.583 -24.213 -10.388 1.00 90.56 847 GLN A O 1
ATOM 6454 N N . THR A 1 848 ? -2.790 -22.949 -9.938 1.00 93.94 848 THR A N 1
ATOM 6455 C CA . THR A 1 848 ? -2.374 -23.657 -8.724 1.00 93.94 848 THR A CA 1
ATOM 6456 C C . THR A 1 848 ? -1.346 -22.822 -7.950 1.00 93.94 848 THR A C 1
ATOM 6458 O O . THR A 1 848 ? -0.619 -22.060 -8.588 1.00 93.94 848 THR A O 1
ATOM 6461 N N . PRO A 1 849 ? -1.245 -22.950 -6.613 1.00 95.75 849 PRO A N 1
ATOM 6462 C CA . PRO A 1 849 ? -0.204 -22.274 -5.846 1.00 95.75 849 PRO A CA 1
ATOM 6463 C C . PRO A 1 849 ? 1.161 -22.903 -6.140 1.00 95.75 849 PRO A C 1
ATOM 6465 O O . PRO A 1 849 ? 1.262 -24.131 -6.270 1.00 95.75 849 PRO A O 1
ATOM 6468 N N . GLY A 1 850 ? 2.195 -22.072 -6.238 1.00 95.50 850 GLY A N 1
ATOM 6469 C CA . GLY A 1 850 ? 3.533 -22.487 -6.657 1.00 95.50 850 GLY A CA 1
ATOM 6470 C C . GLY A 1 850 ? 4.418 -23.035 -5.530 1.00 95.50 850 GLY A C 1
ATOM 6471 O O . GLY A 1 850 ? 3.958 -23.409 -4.436 1.00 95.50 850 GLY A O 1
ATOM 6472 N N . SER A 1 851 ? 5.727 -23.115 -5.796 1.00 95.69 851 SER A N 1
ATOM 6473 C CA . SER A 1 851 ? 6.720 -23.574 -4.814 1.00 95.69 851 SER A CA 1
ATOM 6474 C C . SER A 1 851 ? 6.825 -22.630 -3.618 1.00 95.69 851 SER A C 1
ATOM 6476 O O . SER A 1 851 ? 6.853 -23.093 -2.476 1.00 95.69 851 SER A O 1
ATOM 6478 N N . TYR A 1 852 ? 6.834 -21.318 -3.876 1.00 97.56 852 TYR A N 1
ATOM 6479 C CA . TYR A 1 852 ? 6.912 -20.285 -2.851 1.00 97.56 852 TYR A CA 1
ATOM 6480 C C . TYR A 1 852 ? 5.702 -20.363 -1.934 1.00 97.56 852 TYR A C 1
ATOM 6482 O O . TYR A 1 852 ? 5.864 -20.433 -0.722 1.00 97.56 852 TYR A O 1
ATOM 6490 N N . ASP A 1 853 ? 4.501 -20.427 -2.512 1.00 97.94 853 ASP A N 1
ATOM 6491 C CA . ASP A 1 853 ? 3.237 -20.489 -1.774 1.00 97.94 853 ASP A CA 1
ATOM 6492 C C . ASP A 1 853 ? 3.211 -21.688 -0.823 1.00 97.94 853 ASP A C 1
ATOM 6494 O O . ASP A 1 853 ? 2.901 -21.561 0.361 1.00 97.94 853 ASP A O 1
ATOM 6498 N N . SER A 1 854 ? 3.613 -22.859 -1.327 1.00 96.75 854 SER A N 1
ATOM 6499 C CA . SER A 1 854 ? 3.705 -24.086 -0.531 1.00 96.75 854 SER A CA 1
ATOM 6500 C C . SER A 1 854 ? 4.705 -23.949 0.631 1.00 96.75 854 SER A C 1
ATOM 6502 O O . SER A 1 854 ? 4.456 -24.452 1.729 1.00 96.75 854 SER A O 1
ATOM 6504 N N . TRP A 1 855 ? 5.835 -23.270 0.413 1.00 97.44 855 TRP A N 1
ATOM 6505 C CA . TRP A 1 855 ? 6.881 -23.054 1.418 1.00 97.44 855 TRP A CA 1
ATOM 6506 C C . TRP A 1 855 ? 6.533 -21.954 2.435 1.00 97.44 855 TRP A C 1
ATOM 6508 O O . TRP A 1 855 ? 6.761 -22.134 3.634 1.00 97.44 855 TRP A O 1
ATOM 6518 N N . ALA A 1 856 ? 5.923 -20.857 1.993 1.00 98.19 856 ALA A N 1
ATOM 6519 C CA . ALA A 1 856 ? 5.464 -19.769 2.844 1.00 98.19 856 ALA A CA 1
ATOM 6520 C C . ALA A 1 856 ? 4.318 -20.238 3.752 1.00 98.19 856 ALA A C 1
ATOM 6522 O O . ALA A 1 856 ? 4.411 -20.086 4.968 1.00 98.19 856 ALA A O 1
ATOM 6523 N N . ILE A 1 857 ? 3.315 -20.943 3.209 1.00 98.00 857 ILE A N 1
ATOM 6524 C CA . ILE A 1 857 ? 2.248 -21.564 4.012 1.00 98.00 857 ILE A CA 1
ATOM 6525 C C . ILE A 1 857 ? 2.830 -22.572 5.013 1.00 98.00 857 ILE A C 1
ATOM 6527 O O . ILE A 1 857 ? 2.446 -22.563 6.184 1.00 98.00 857 ILE A O 1
ATOM 6531 N N . LYS A 1 858 ? 3.844 -23.363 4.630 1.00 97.44 858 LYS A N 1
ATOM 6532 C CA . LYS A 1 858 ? 4.588 -24.208 5.579 1.00 97.44 858 LYS A CA 1
ATOM 6533 C C . LYS A 1 858 ? 5.222 -23.389 6.710 1.00 97.44 858 LYS A C 1
ATOM 6535 O O . LYS A 1 858 ? 5.098 -23.788 7.868 1.00 97.44 858 LYS A O 1
ATOM 6540 N N . TYR A 1 859 ? 5.857 -22.253 6.422 1.00 97.62 859 TYR A N 1
ATOM 6541 C CA . TYR A 1 859 ? 6.397 -21.362 7.454 1.00 97.62 859 TYR A CA 1
ATOM 6542 C C . TYR A 1 859 ? 5.309 -20.784 8.379 1.00 97.62 859 TYR A C 1
ATOM 6544 O O . TYR A 1 859 ? 5.507 -20.752 9.593 1.00 97.62 859 TYR A O 1
ATOM 6552 N N . GLY A 1 860 ? 4.151 -20.373 7.853 1.00 96.56 860 GLY A N 1
ATOM 6553 C CA . GLY A 1 860 ? 3.074 -19.779 8.657 1.00 96.56 860 GLY A CA 1
ATOM 6554 C C . GLY A 1 860 ? 2.253 -20.775 9.483 1.00 96.56 860 GLY A C 1
ATOM 6555 O O . GLY A 1 860 ? 1.820 -20.435 10.586 1.00 96.56 860 GLY A O 1
ATOM 6556 N N . TYR A 1 861 ? 2.069 -22.007 8.992 1.00 96.62 861 TYR A N 1
ATOM 6557 C CA . TYR A 1 861 ? 1.049 -22.941 9.497 1.00 96.62 861 TYR A CA 1
ATOM 6558 C C . TYR A 1 861 ? 1.566 -24.313 9.968 1.00 96.62 861 TYR A C 1
ATOM 6560 O O . TYR A 1 861 ? 0.794 -25.076 10.541 1.00 96.62 861 TYR A O 1
ATOM 6568 N N . THR A 1 862 ? 2.858 -24.639 9.819 1.00 93.12 862 THR A N 1
ATOM 6569 C CA . THR A 1 862 ? 3.427 -25.847 10.464 1.00 93.12 862 THR A CA 1
ATOM 6570 C C . THR A 1 862 ? 3.377 -25.705 11.988 1.00 93.12 862 THR A C 1
ATOM 6572 O O . THR A 1 862 ? 3.870 -24.702 12.510 1.00 93.12 862 THR A O 1
ATOM 6575 N N . ASP A 1 863 ? 2.825 -26.691 12.701 1.00 89.44 863 ASP A N 1
ATOM 6576 C CA . ASP A 1 863 ? 2.902 -26.767 14.169 1.00 89.44 863 ASP A CA 1
ATOM 6577 C C . ASP A 1 863 ? 4.302 -27.212 14.628 1.00 89.44 863 ASP A C 1
ATOM 6579 O O . ASP A 1 863 ? 4.984 -27.979 13.946 1.00 89.44 863 ASP A O 1
ATOM 6583 N N . VAL A 1 864 ? 4.738 -26.719 15.788 1.00 91.12 864 VAL A N 1
ATOM 6584 C CA . VAL A 1 864 ? 6.048 -27.031 16.374 1.00 91.12 864 VAL A CA 1
ATOM 6585 C C . VAL A 1 864 ? 5.822 -27.768 17.701 1.00 91.12 864 VAL A C 1
ATOM 6587 O O . VAL A 1 864 ? 5.500 -27.128 18.708 1.00 91.12 864 VAL A O 1
ATOM 6590 N N . PRO A 1 865 ? 5.978 -29.108 17.737 1.00 86.06 865 PRO A N 1
ATOM 6591 C CA . PRO A 1 865 ? 5.728 -29.899 18.938 1.00 86.06 865 PRO A CA 1
ATOM 6592 C C . PRO A 1 865 ? 6.533 -29.410 20.146 1.00 86.06 865 PRO A C 1
ATOM 6594 O O . PRO A 1 865 ? 7.734 -29.163 20.050 1.00 86.06 865 PRO A O 1
ATOM 6597 N N . GLY A 1 866 ? 5.861 -29.266 21.289 1.00 85.19 866 GLY A N 1
ATOM 6598 C CA . GLY A 1 866 ? 6.459 -28.784 22.539 1.00 85.19 866 GLY A CA 1
ATOM 6599 C C . GLY A 1 866 ? 6.672 -27.266 22.634 1.00 85.19 866 GLY A C 1
ATOM 6600 O O . GLY A 1 866 ? 6.972 -26.783 23.723 1.00 85.19 866 GLY A O 1
ATOM 6601 N N . ALA A 1 867 ? 6.480 -26.494 21.557 1.00 88.81 867 ALA A N 1
ATOM 6602 C CA . ALA A 1 867 ? 6.603 -25.038 21.606 1.00 88.81 867 ALA A CA 1
ATOM 6603 C C . ALA A 1 867 ? 5.402 -24.390 22.321 1.00 88.81 867 ALA A C 1
ATOM 6605 O O . ALA A 1 867 ? 4.246 -24.595 21.930 1.00 88.81 867 ALA A O 1
ATOM 6606 N N . THR A 1 868 ? 5.679 -23.586 23.348 1.00 85.56 868 THR A N 1
ATOM 6607 C CA . THR A 1 868 ? 4.681 -22.878 24.175 1.00 85.56 868 THR A CA 1
ATOM 6608 C C . THR A 1 868 ? 4.734 -21.356 24.023 1.00 85.56 868 THR A C 1
ATOM 6610 O O . THR A 1 868 ? 3.737 -20.692 24.292 1.00 85.56 868 THR A O 1
ATOM 6613 N N . THR A 1 869 ? 5.853 -20.802 23.543 1.00 88.31 869 THR A N 1
ATOM 6614 C CA . THR A 1 869 ? 6.043 -19.366 23.264 1.00 88.31 869 THR A CA 1
ATOM 6615 C C . THR A 1 869 ? 6.465 -19.125 21.806 1.00 88.31 869 THR A C 1
ATOM 6617 O O . THR A 1 869 ? 7.063 -20.024 21.201 1.00 88.31 869 THR A O 1
ATOM 6620 N N . PRO A 1 870 ? 6.231 -17.928 21.230 1.00 90.75 870 PRO A N 1
ATOM 6621 C CA . PRO A 1 870 ? 6.694 -17.587 19.878 1.00 90.75 870 PRO A CA 1
ATOM 6622 C C . PRO A 1 870 ? 8.215 -17.759 19.702 1.00 90.75 870 PRO A C 1
ATOM 6624 O O . PRO A 1 870 ? 8.691 -18.221 18.665 1.00 90.75 870 PRO A O 1
ATOM 6627 N N . GLU A 1 871 ? 8.988 -17.441 20.740 1.00 89.62 871 GLU A N 1
ATOM 6628 C CA . GLU A 1 871 ? 10.440 -17.609 20.795 1.00 89.62 871 GLU A CA 1
ATOM 6629 C C . GLU A 1 871 ? 10.855 -19.089 20.734 1.00 89.62 871 GLU A C 1
ATOM 6631 O O . GLU A 1 871 ? 11.836 -19.422 20.066 1.00 89.62 871 GLU A O 1
ATOM 6636 N N . SER A 1 872 ? 10.095 -19.996 21.362 1.00 92.62 872 SER A N 1
ATOM 6637 C CA . SER A 1 872 ? 10.396 -21.436 21.350 1.00 92.62 872 SER A CA 1
ATOM 6638 C C . SER A 1 872 ? 10.227 -22.090 19.968 1.00 92.62 872 SER A C 1
ATOM 6640 O O . SER A 1 872 ? 10.937 -23.045 19.652 1.00 92.62 872 SER A O 1
ATOM 6642 N N . GLU A 1 873 ? 9.384 -21.534 19.087 1.00 94.69 873 GLU A N 1
ATOM 6643 C CA . GLU A 1 873 ? 9.268 -21.997 17.692 1.00 94.69 873 GLU A CA 1
ATOM 6644 C C . GLU A 1 873 ? 10.503 -21.641 16.839 1.00 94.69 873 GLU A C 1
ATOM 6646 O O . GLU A 1 873 ? 10.778 -22.280 15.817 1.00 94.69 873 GLU A O 1
ATOM 6651 N N . GLN A 1 874 ? 11.266 -20.617 17.238 1.00 91.44 874 GLN A N 1
ATOM 6652 C CA . GLN A 1 874 ? 12.209 -19.915 16.365 1.00 91.44 874 GLN A CA 1
ATOM 6653 C C . GLN A 1 874 ? 13.317 -20.817 15.793 1.00 91.44 874 GLN A C 1
ATOM 6655 O O . GLN A 1 874 ? 13.734 -20.621 14.651 1.00 91.44 874 GLN A O 1
ATOM 6660 N N . SER A 1 875 ? 13.780 -21.827 16.537 1.00 92.44 875 SER A N 1
ATOM 6661 C CA . SER A 1 875 ? 14.794 -22.781 16.054 1.00 92.44 875 SER A CA 1
ATOM 6662 C C . SER A 1 875 ? 14.280 -23.660 14.904 1.00 92.44 875 SER A C 1
ATOM 6664 O O . SER A 1 875 ? 15.008 -23.921 13.945 1.00 92.44 875 SER A O 1
ATOM 6666 N N . ALA A 1 876 ? 13.012 -24.081 14.956 1.00 94.81 876 ALA A N 1
ATOM 6667 C CA . ALA A 1 876 ? 12.381 -24.847 13.885 1.00 94.81 876 ALA A CA 1
ATOM 6668 C C . ALA A 1 876 ? 12.061 -23.950 12.679 1.00 94.81 876 ALA A C 1
ATOM 6670 O O . ALA A 1 876 ? 12.419 -24.280 11.548 1.00 94.81 876 ALA A O 1
ATOM 6671 N N . LEU A 1 877 ? 11.469 -22.776 12.922 1.00 95.88 877 LEU A N 1
ATOM 6672 C CA . LEU A 1 877 ? 11.078 -21.839 11.866 1.00 95.88 877 LEU A CA 1
ATOM 6673 C C . LEU A 1 877 ? 12.279 -21.276 11.095 1.00 95.88 877 LEU A C 1
ATOM 6675 O O . LEU A 1 877 ? 12.219 -21.167 9.871 1.00 95.88 877 LEU A O 1
ATOM 6679 N N . ARG A 1 878 ? 13.413 -21.011 11.762 1.00 94.00 878 ARG A N 1
ATOM 6680 C CA . ARG A 1 878 ? 14.654 -20.580 11.090 1.00 94.00 878 ARG A CA 1
ATOM 6681 C C . ARG A 1 878 ? 15.176 -21.603 10.077 1.00 94.00 878 ARG A C 1
ATOM 6683 O O . ARG A 1 878 ? 15.724 -21.175 9.069 1.00 94.00 878 ARG A O 1
ATOM 6690 N N . LYS A 1 879 ? 14.977 -22.911 10.302 1.00 93.44 879 LYS A N 1
ATOM 6691 C CA . LYS A 1 879 ? 15.348 -23.990 9.355 1.00 93.44 879 LYS A CA 1
ATOM 6692 C C . LYS A 1 879 ? 14.422 -24.069 8.136 1.00 93.44 879 LYS A C 1
ATOM 6694 O O . LYS A 1 879 ? 14.791 -24.660 7.123 1.00 93.44 879 LYS A O 1
ATOM 6699 N N . ILE A 1 880 ? 13.209 -23.520 8.242 1.00 95.31 880 ILE A N 1
ATOM 6700 C CA . ILE A 1 880 ? 12.293 -23.351 7.108 1.00 95.31 880 ILE A CA 1
ATOM 6701 C C . ILE A 1 880 ? 12.695 -22.083 6.343 1.00 95.31 880 ILE A C 1
ATOM 6703 O O . ILE A 1 880 ? 12.942 -22.156 5.144 1.00 95.31 880 ILE A O 1
ATOM 6707 N N . ALA A 1 881 ? 12.855 -20.953 7.039 1.00 95.38 881 ALA A N 1
ATOM 6708 C CA . ALA A 1 881 ? 13.212 -19.658 6.449 1.00 95.38 881 ALA A CA 1
ATOM 6709 C C . ALA A 1 881 ? 14.612 -19.622 5.788 1.00 95.38 881 ALA A C 1
ATOM 6711 O O . ALA A 1 881 ? 14.816 -18.905 4.806 1.00 95.38 881 ALA A O 1
ATOM 6712 N N . SER A 1 882 ? 15.567 -20.441 6.250 1.00 93.81 882 SER A N 1
ATOM 6713 C CA . SER A 1 882 ? 16.888 -20.598 5.611 1.00 93.81 882 SER A CA 1
ATOM 6714 C C . SER A 1 882 ? 16.842 -21.248 4.222 1.00 93.81 882 SER A C 1
ATOM 6716 O O . SER A 1 882 ? 17.850 -21.259 3.519 1.00 93.81 882 SER A O 1
ATOM 6718 N N . GLN A 1 883 ? 15.681 -21.764 3.802 1.00 93.25 883 GLN A N 1
ATOM 6719 C CA . GLN A 1 883 ? 15.446 -22.302 2.458 1.00 93.25 883 GLN A CA 1
ATOM 6720 C C . GLN A 1 883 ? 15.025 -21.219 1.449 1.00 93.25 883 GLN A C 1
ATOM 6722 O O . GLN A 1 883 ? 14.738 -21.560 0.307 1.00 93.25 883 GLN A O 1
ATOM 6727 N N . SER A 1 884 ? 15.019 -19.935 1.829 1.00 92.94 884 SER A N 1
ATOM 6728 C CA . SER A 1 884 ? 14.749 -18.776 0.947 1.00 92.94 884 SER A CA 1
ATOM 6729 C C . SER A 1 884 ? 15.694 -18.656 -0.260 1.00 92.94 884 SER A C 1
ATOM 6731 O O . SER A 1 884 ? 15.415 -17.948 -1.225 1.00 92.94 884 SER A O 1
ATOM 6733 N N . THR A 1 885 ? 16.824 -19.358 -0.220 1.00 89.75 885 THR A N 1
ATOM 6734 C CA . THR A 1 885 ? 17.821 -19.449 -1.295 1.00 89.75 885 THR A CA 1
ATOM 6735 C C . THR A 1 885 ? 17.572 -20.595 -2.277 1.00 89.75 885 THR A C 1
ATOM 6737 O O . THR A 1 885 ? 18.236 -20.660 -3.317 1.00 89.75 885 THR A O 1
ATOM 6740 N N . VAL A 1 886 ? 16.648 -21.511 -1.966 1.00 91.62 886 VAL A N 1
ATOM 6741 C CA . VAL A 1 886 ? 16.228 -22.578 -2.881 1.00 91.62 886 VAL A CA 1
ATOM 6742 C C . VAL A 1 886 ? 15.498 -21.944 -4.067 1.00 91.62 886 VAL A C 1
ATOM 6744 O O . VAL A 1 886 ? 14.812 -20.927 -3.932 1.00 91.62 886 VAL A O 1
ATOM 6747 N N . LYS A 1 887 ? 15.669 -22.519 -5.263 1.00 90.56 887 LYS A N 1
ATOM 6748 C CA . LYS A 1 887 ? 14.980 -22.032 -6.462 1.00 90.56 887 LYS A CA 1
ATOM 6749 C C . LYS A 1 887 ? 13.464 -22.055 -6.219 1.00 90.56 887 LYS A C 1
ATOM 6751 O O . LYS A 1 887 ? 12.947 -23.060 -5.750 1.00 90.56 887 LYS A O 1
ATOM 6756 N N . GLY A 1 888 ? 12.789 -20.946 -6.526 1.00 91.88 888 GLY A N 1
ATOM 6757 C CA . GLY A 1 888 ? 11.351 -20.793 -6.295 1.00 91.88 888 GLY A CA 1
ATOM 6758 C C . GLY A 1 888 ? 10.959 -20.405 -4.860 1.00 91.88 888 GLY A C 1
ATOM 6759 O O . GLY A 1 888 ? 9.771 -20.324 -4.575 1.00 91.88 888 GLY A O 1
ATOM 6760 N N . HIS A 1 889 ? 11.911 -20.147 -3.951 1.00 94.62 889 HIS A N 1
ATOM 6761 C CA . HIS A 1 889 ? 11.648 -19.630 -2.592 1.00 94.62 889 HIS A CA 1
ATOM 6762 C C . HIS A 1 889 ? 12.134 -18.177 -2.376 1.00 94.62 889 HIS A C 1
ATOM 6764 O O . HIS A 1 889 ? 12.103 -17.668 -1.255 1.00 94.62 889 HIS A O 1
ATOM 6770 N N . ALA A 1 890 ? 12.593 -17.497 -3.432 1.00 92.62 890 ALA A N 1
ATOM 6771 C CA . ALA A 1 890 ? 13.014 -16.100 -3.348 1.00 92.62 890 ALA A CA 1
ATOM 6772 C C . ALA A 1 890 ? 11.834 -15.187 -2.970 1.00 92.62 890 ALA A C 1
ATOM 6774 O O . ALA A 1 890 ? 10.708 -15.424 -3.405 1.00 92.62 890 ALA A O 1
ATOM 6775 N N . TYR A 1 891 ? 12.103 -14.145 -2.177 1.00 94.56 891 TYR A N 1
ATOM 6776 C CA . TYR A 1 891 ? 11.102 -13.184 -1.709 1.00 94.56 891 TYR A CA 1
ATOM 6777 C C . TYR A 1 891 ? 11.557 -11.736 -1.904 1.00 94.56 891 TYR A C 1
ATOM 6779 O O . TYR A 1 891 ? 12.592 -11.332 -1.359 1.00 94.56 891 TYR A O 1
ATOM 6787 N N . ALA A 1 892 ? 10.741 -10.945 -2.599 1.00 92.69 892 ALA A N 1
ATOM 6788 C CA . ALA A 1 892 ? 10.807 -9.488 -2.578 1.00 92.69 892 ALA A CA 1
ATOM 6789 C C . ALA A 1 892 ? 9.426 -8.871 -2.870 1.00 92.69 892 ALA A C 1
ATOM 6791 O O . ALA A 1 892 ? 8.760 -9.260 -3.825 1.00 92.69 892 ALA A O 1
ATOM 6792 N N . SER A 1 893 ? 9.019 -7.901 -2.048 1.00 90.12 893 SER A N 1
ATOM 6793 C CA . SER A 1 893 ? 7.708 -7.235 -2.108 1.00 90.12 893 SER A CA 1
ATOM 6794 C C . SER A 1 893 ? 7.851 -5.773 -2.562 1.00 90.12 893 SER A C 1
ATOM 6796 O O . SER A 1 893 ? 8.924 -5.325 -2.977 1.00 90.12 893 SER A O 1
ATOM 6798 N N . ASP A 1 894 ? 6.754 -5.030 -2.450 1.00 82.88 894 ASP A N 1
ATOM 6799 C CA . ASP A 1 894 ? 6.531 -3.608 -2.760 1.00 82.88 894 ASP A CA 1
ATOM 6800 C C . ASP A 1 894 ? 7.731 -2.685 -2.510 1.00 82.88 894 ASP A C 1
ATOM 6802 O O . ASP A 1 894 ? 8.076 -1.874 -3.366 1.00 82.88 894 ASP A O 1
ATOM 6806 N N . GLU A 1 895 ? 8.416 -2.829 -1.369 1.00 82.25 895 GLU A N 1
ATOM 6807 C CA . GLU A 1 895 ? 9.557 -1.987 -0.989 1.00 82.25 895 GLU A CA 1
ATOM 6808 C C . GLU A 1 895 ? 10.789 -2.123 -1.905 1.00 82.25 895 GLU A C 1
ATOM 6810 O O . GLU A 1 895 ? 11.749 -1.367 -1.762 1.00 82.25 895 GLU A O 1
ATOM 6815 N N . SER A 1 896 ? 10.795 -3.092 -2.825 1.00 85.81 896 SER A N 1
ATOM 6816 C CA . SER A 1 896 ? 11.870 -3.349 -3.795 1.00 85.81 896 SER A CA 1
ATOM 6817 C C . SER A 1 896 ? 11.380 -3.406 -5.252 1.00 85.81 896 SER A C 1
ATOM 6819 O O . SER A 1 896 ? 12.205 -3.470 -6.165 1.00 85.81 896 SER A O 1
ATOM 6821 N N . ALA A 1 897 ? 10.063 -3.357 -5.484 1.00 85.56 897 ALA A N 1
ATOM 6822 C CA . ALA A 1 897 ? 9.448 -3.497 -6.803 1.00 85.56 897 ALA A CA 1
ATOM 6823 C C . ALA A 1 897 ? 9.863 -2.383 -7.778 1.00 85.56 897 ALA A C 1
ATOM 6825 O O . ALA A 1 897 ? 9.850 -1.201 -7.440 1.00 85.56 897 ALA A O 1
ATOM 6826 N N . ASP A 1 898 ? 10.216 -2.763 -9.007 1.00 84.19 898 ASP A N 1
ATOM 6827 C CA . ASP A 1 898 ? 10.535 -1.869 -10.133 1.00 84.19 898 ASP A CA 1
ATOM 6828 C C . ASP A 1 898 ? 11.738 -0.909 -9.942 1.00 84.19 898 ASP A C 1
ATOM 6830 O O . ASP A 1 898 ? 12.031 -0.083 -10.816 1.00 84.19 898 ASP A O 1
ATOM 6834 N N . GLN A 1 899 ? 12.509 -1.081 -8.860 1.00 86.44 899 GLN A N 1
ATOM 6835 C CA . GLN A 1 899 ? 13.693 -0.279 -8.523 1.00 86.44 899 GLN A CA 1
ATOM 6836 C C . GLN A 1 899 ? 14.957 -0.734 -9.291 1.00 86.44 899 GLN A C 1
ATOM 6838 O O . GLN A 1 899 ? 14.898 -1.096 -10.468 1.00 86.44 899 GLN A O 1
ATOM 6843 N N . PHE A 1 900 ? 16.133 -0.723 -8.654 1.00 89.88 900 PHE A N 1
ATOM 6844 C CA . PHE A 1 900 ? 17.413 -1.077 -9.284 1.00 89.88 900 PHE A CA 1
ATOM 6845 C C . PHE A 1 900 ? 17.651 -2.589 -9.467 1.00 89.88 900 PHE A C 1
ATOM 6847 O O . PHE A 1 900 ? 18.596 -2.952 -10.171 1.00 89.88 900 PHE A O 1
ATOM 6854 N N . ASP A 1 901 ? 16.854 -3.458 -8.833 1.00 93.56 901 ASP A N 1
ATOM 6855 C CA . ASP A 1 901 ? 16.960 -4.916 -8.976 1.00 93.56 901 ASP A CA 1
ATOM 6856 C C . ASP A 1 901 ? 16.039 -5.415 -10.096 1.00 93.56 901 ASP A C 1
ATOM 6858 O O . ASP A 1 901 ? 14.824 -5.464 -9.905 1.00 93.56 901 ASP A O 1
ATOM 6862 N N . PRO A 1 902 ? 16.569 -5.796 -11.270 1.00 92.81 902 PRO A N 1
ATOM 6863 C CA . PRO A 1 902 ? 15.742 -6.182 -12.404 1.00 92.81 902 PRO A CA 1
ATOM 6864 C C . PRO A 1 902 ? 15.122 -7.586 -12.276 1.00 92.81 902 PRO A C 1
ATOM 6866 O O . PRO A 1 902 ? 14.431 -8.012 -13.201 1.00 92.81 902 PRO A O 1
ATOM 6869 N N . LEU A 1 903 ? 15.388 -8.311 -11.182 1.00 92.88 903 LEU A N 1
ATOM 6870 C CA . LEU A 1 903 ? 14.723 -9.568 -10.822 1.00 92.88 903 LEU A CA 1
ATOM 6871 C C . LEU A 1 903 ? 13.550 -9.359 -9.849 1.00 92.88 903 LEU A C 1
ATOM 6873 O O . LEU A 1 903 ? 12.901 -10.334 -9.486 1.00 92.88 903 LEU A O 1
ATOM 6877 N N . VAL A 1 904 ? 13.294 -8.112 -9.428 1.00 93.06 904 VAL A N 1
ATOM 6878 C CA . VAL A 1 904 ? 12.111 -7.716 -8.656 1.00 93.06 904 VAL A CA 1
ATOM 6879 C C . VAL A 1 904 ? 11.307 -6.728 -9.498 1.00 93.06 904 VAL A C 1
ATOM 6881 O O . VAL A 1 904 ? 11.626 -5.534 -9.592 1.00 93.06 904 VAL A O 1
ATOM 6884 N N . THR A 1 905 ? 10.307 -7.251 -10.198 1.00 88.69 905 THR A N 1
ATOM 6885 C CA . THR A 1 905 ? 9.675 -6.584 -11.341 1.00 88.69 905 THR A CA 1
ATOM 6886 C C . THR A 1 905 ? 8.210 -6.978 -11.418 1.00 88.69 905 THR A C 1
ATOM 6888 O O . THR A 1 905 ? 7.895 -8.157 -11.351 1.00 88.69 905 THR A O 1
ATOM 6891 N N . ARG A 1 906 ? 7.309 -6.013 -11.614 1.00 86.69 906 ARG A N 1
ATOM 6892 C CA . ARG A 1 906 ? 5.904 -6.333 -11.909 1.00 86.69 906 ARG A CA 1
ATOM 6893 C C . ARG A 1 906 ? 5.718 -6.627 -13.400 1.00 86.69 906 ARG A C 1
ATOM 6895 O O . ARG A 1 906 ? 6.337 -5.981 -14.251 1.00 86.69 906 ARG A O 1
ATOM 6902 N N . TYR A 1 907 ? 4.817 -7.557 -13.721 1.00 85.81 907 TYR A N 1
ATOM 6903 C CA . TYR A 1 907 ? 4.418 -7.905 -15.092 1.00 85.81 907 TYR A CA 1
ATOM 6904 C C . TYR A 1 907 ? 5.509 -8.563 -15.964 1.00 85.81 907 TYR A C 1
ATOM 6906 O O . TYR A 1 907 ? 5.422 -8.503 -17.198 1.00 85.81 907 TYR A O 1
ATOM 6914 N N . ASP A 1 908 ? 6.511 -9.220 -15.363 1.00 90.81 908 ASP A N 1
ATOM 6915 C CA . ASP A 1 908 ? 7.383 -10.169 -16.069 1.00 90.81 908 ASP A CA 1
ATOM 6916 C C . ASP A 1 908 ? 7.039 -11.640 -15.791 1.00 90.81 908 ASP A C 1
ATOM 6918 O O . ASP A 1 908 ? 6.289 -11.968 -14.877 1.00 90.81 908 ASP A O 1
ATOM 6922 N N . LEU A 1 909 ? 7.503 -12.535 -16.671 1.00 93.06 909 LEU A N 1
ATOM 6923 C CA . LEU A 1 909 ? 7.217 -13.970 -16.579 1.00 93.06 909 LEU A CA 1
ATOM 6924 C C . LEU A 1 909 ? 8.302 -14.804 -17.267 1.00 93.06 909 LEU A C 1
ATOM 6926 O O . LEU A 1 909 ? 8.093 -15.351 -18.353 1.00 93.06 909 LEU A O 1
ATOM 6930 N N . SER A 1 910 ? 9.497 -14.849 -16.670 1.00 94.38 910 SER A N 1
ATOM 6931 C CA . SER A 1 910 ? 10.533 -15.836 -17.005 1.00 94.38 910 SER A CA 1
ATOM 6932 C C . SER A 1 910 ? 11.722 -15.784 -16.037 1.00 94.38 910 SER A C 1
ATOM 6934 O O . SER A 1 910 ? 12.181 -14.711 -15.657 1.00 94.38 910 SER A O 1
ATOM 6936 N N . SER A 1 911 ? 12.373 -16.928 -15.810 1.00 93.69 911 SER A N 1
ATOM 6937 C CA . SER A 1 911 ? 13.725 -17.032 -15.232 1.00 93.69 911 SER A CA 1
ATOM 6938 C C . SER A 1 911 ? 14.824 -16.321 -16.041 1.00 93.69 911 SER A C 1
ATOM 6940 O O . SER A 1 911 ? 15.952 -16.143 -15.575 1.00 93.69 911 SER A O 1
ATOM 6942 N N . ASP A 1 912 ? 14.512 -15.932 -17.277 1.00 93.19 912 ASP A N 1
ATOM 6943 C CA . ASP A 1 912 ? 15.272 -14.971 -18.075 1.00 93.19 912 ASP A CA 1
ATOM 6944 C C . ASP A 1 912 ? 14.357 -13.801 -18.487 1.00 93.19 912 ASP A C 1
ATOM 6946 O O . ASP A 1 912 ? 13.720 -13.863 -19.550 1.00 93.19 912 ASP A O 1
ATOM 6950 N N . PRO A 1 913 ? 14.273 -12.735 -17.665 1.00 92.31 913 PRO A N 1
ATOM 6951 C CA . PRO A 1 913 ? 13.426 -11.591 -17.976 1.00 92.31 913 PRO A CA 1
ATOM 6952 C C . PRO A 1 913 ? 13.883 -10.814 -19.216 1.00 92.31 913 PRO A C 1
ATOM 6954 O O . PRO A 1 913 ? 13.050 -10.216 -19.887 1.00 92.31 913 PRO A O 1
ATOM 6957 N N . ILE A 1 914 ? 15.171 -10.841 -19.592 1.00 93.75 914 ILE A N 1
ATOM 6958 C CA . ILE A 1 914 ? 15.634 -10.184 -20.831 1.00 93.75 914 ILE A CA 1
ATOM 6959 C C . ILE A 1 914 ? 15.016 -10.887 -22.045 1.00 93.75 914 ILE A C 1
ATOM 6961 O O . ILE A 1 914 ? 14.514 -10.224 -22.957 1.00 93.75 914 ILE A O 1
ATOM 6965 N N . ALA A 1 915 ? 15.001 -12.224 -22.049 1.00 93.25 915 ALA A N 1
ATOM 6966 C CA . ALA A 1 915 ? 14.331 -12.994 -23.093 1.00 93.25 915 ALA A CA 1
ATOM 6967 C C . ALA A 1 915 ? 12.807 -12.777 -23.093 1.00 93.25 915 ALA A C 1
ATOM 6969 O O . ALA A 1 915 ? 12.217 -12.675 -24.172 1.00 93.25 915 ALA A O 1
ATOM 6970 N N . TYR A 1 916 ? 12.176 -12.657 -21.918 1.00 93.25 916 TYR A N 1
ATOM 6971 C CA . TYR A 1 916 ? 10.754 -12.313 -21.804 1.00 93.25 916 TYR A CA 1
ATOM 6972 C C . TYR A 1 916 ? 10.454 -10.925 -22.391 1.00 93.25 916 TYR A C 1
ATOM 6974 O O . TYR A 1 916 ? 9.666 -10.822 -23.326 1.00 93.25 916 TYR A O 1
ATOM 6982 N N . TRP A 1 917 ? 11.144 -9.867 -21.953 1.00 91.75 917 TRP A N 1
ATOM 6983 C CA . TRP A 1 917 ? 10.903 -8.505 -22.443 1.00 91.75 917 TRP A CA 1
ATOM 6984 C C . TRP A 1 917 ? 11.226 -8.335 -23.931 1.00 91.75 917 TRP A C 1
ATOM 6986 O O . TRP A 1 917 ? 10.500 -7.637 -24.644 1.00 91.75 917 TRP A O 1
ATOM 6996 N N . LYS A 1 918 ? 12.248 -9.038 -24.442 1.00 93.88 918 LYS A N 1
ATOM 6997 C CA . LYS A 1 918 ? 12.477 -9.180 -25.887 1.00 93.88 918 LYS A CA 1
ATOM 6998 C C . LYS A 1 918 ? 11.249 -9.772 -26.580 1.00 93.88 918 LYS A C 1
ATOM 7000 O O . LYS A 1 918 ? 10.808 -9.234 -27.594 1.00 93.88 918 LYS A O 1
ATOM 7005 N N . ARG A 1 919 ? 10.687 -10.857 -26.038 1.00 91.62 919 ARG A N 1
ATOM 7006 C CA . ARG A 1 919 ? 9.513 -11.518 -26.612 1.00 91.62 919 ARG A CA 1
ATOM 7007 C C . ARG A 1 919 ? 8.273 -10.623 -26.583 1.00 91.62 919 ARG A C 1
ATOM 7009 O O . ARG A 1 919 ? 7.541 -10.596 -27.571 1.00 91.62 919 ARG A O 1
ATOM 7016 N N . THR A 1 920 ? 8.070 -9.857 -25.514 1.00 89.94 920 THR A N 1
ATOM 7017 C CA . THR A 1 920 ? 6.999 -8.854 -25.420 1.00 89.94 920 THR A CA 1
ATOM 7018 C C . THR A 1 920 ? 7.155 -7.791 -26.508 1.00 89.94 920 THR A C 1
ATOM 7020 O O . THR A 1 920 ? 6.221 -7.582 -27.276 1.00 89.94 920 THR A O 1
ATOM 7023 N N . MET A 1 921 ? 8.349 -7.207 -26.687 1.00 90.62 921 MET A N 1
ATOM 7024 C CA . MET A 1 921 ? 8.606 -6.241 -27.770 1.00 90.62 921 MET A CA 1
ATOM 7025 C C . MET A 1 921 ? 8.381 -6.829 -29.172 1.00 90.62 921 MET A C 1
ATOM 7027 O O . MET A 1 921 ? 7.811 -6.153 -30.029 1.00 90.62 921 MET A O 1
ATOM 7031 N N . GLU A 1 922 ? 8.781 -8.081 -29.421 1.00 90.69 922 GLU A N 1
ATOM 7032 C CA . GLU A 1 922 ? 8.504 -8.779 -30.687 1.00 90.69 922 GLU A CA 1
ATOM 7033 C C . GLU A 1 922 ? 6.998 -8.914 -30.959 1.00 90.69 922 GLU A C 1
ATOM 7035 O O . GLU A 1 922 ? 6.551 -8.645 -32.077 1.00 90.69 922 GLU A O 1
ATOM 7040 N N . VAL A 1 923 ? 6.211 -9.313 -29.952 1.00 88.62 923 VAL A N 1
ATOM 7041 C CA . VAL A 1 923 ? 4.758 -9.498 -30.088 1.00 88.62 923 VAL A CA 1
ATOM 7042 C C . VAL A 1 923 ? 4.044 -8.152 -30.221 1.00 88.62 923 VAL A C 1
ATOM 7044 O O . VAL A 1 923 ? 3.285 -7.986 -31.174 1.00 88.62 923 VAL A O 1
ATOM 7047 N N . SER A 1 924 ? 4.334 -7.159 -29.373 1.00 89.88 924 SER A N 1
ATOM 7048 C CA . SER A 1 924 ? 3.748 -5.814 -29.495 1.00 89.88 924 SER A CA 1
ATOM 7049 C C . SER A 1 924 ? 4.065 -5.183 -30.853 1.00 89.88 924 SER A C 1
ATOM 7051 O O . SER A 1 924 ? 3.177 -4.622 -31.493 1.00 89.88 924 SER A O 1
ATOM 7053 N N . ARG A 1 925 ? 5.299 -5.336 -31.360 1.00 90.19 925 ARG A N 1
ATOM 7054 C CA . ARG A 1 925 ? 5.680 -4.864 -32.701 1.00 90.19 925 ARG A CA 1
ATOM 7055 C C . ARG A 1 925 ? 4.943 -5.608 -33.814 1.00 90.19 925 ARG A C 1
ATOM 7057 O O . ARG A 1 925 ? 4.535 -4.972 -34.783 1.00 90.19 925 ARG A O 1
ATOM 7064 N N . TYR A 1 926 ? 4.767 -6.925 -33.694 1.00 88.69 926 TYR A N 1
ATOM 7065 C CA . TYR A 1 926 ? 3.981 -7.704 -34.652 1.00 88.69 926 TYR A CA 1
ATOM 7066 C C . TYR A 1 926 ? 2.524 -7.225 -34.698 1.00 88.69 926 TYR A C 1
ATOM 7068 O O . TYR A 1 926 ? 2.006 -6.986 -35.790 1.00 88.69 926 TYR A O 1
ATOM 7076 N N . LEU A 1 927 ? 1.889 -7.030 -33.538 1.00 87.19 927 LEU A N 1
ATOM 7077 C CA . LEU A 1 927 ? 0.512 -6.540 -33.445 1.00 87.19 927 LEU A CA 1
ATOM 7078 C C . LEU A 1 927 ? 0.384 -5.126 -34.023 1.00 87.19 927 LEU A C 1
ATOM 7080 O O . LEU A 1 927 ? -0.454 -4.919 -34.895 1.00 87.19 927 LEU A O 1
ATOM 7084 N N . LEU A 1 928 ? 1.283 -4.198 -33.666 1.00 89.06 928 LEU A N 1
ATOM 7085 C CA . LEU A 1 928 ? 1.327 -2.848 -34.249 1.00 89.06 928 LEU A CA 1
ATOM 7086 C C . LEU A 1 928 ? 1.411 -2.900 -35.780 1.00 89.06 928 LEU A C 1
ATOM 7088 O O . LEU A 1 928 ? 0.593 -2.301 -36.470 1.00 89.06 928 LEU A O 1
ATOM 7092 N N . VAL A 1 929 ? 2.354 -3.660 -36.343 1.00 89.38 929 VAL A N 1
ATOM 7093 C CA . VAL A 1 929 ? 2.542 -3.749 -37.805 1.00 89.38 929 VAL A CA 1
ATOM 7094 C C . VAL A 1 929 ? 1.345 -4.382 -38.534 1.00 89.38 929 VAL A C 1
ATOM 7096 O O . VAL A 1 929 ? 1.182 -4.125 -39.722 1.00 89.38 929 VAL A O 1
ATOM 7099 N N . ASN A 1 930 ? 0.492 -5.153 -37.851 1.00 86.12 930 ASN A N 1
ATOM 7100 C CA . ASN A 1 930 ? -0.683 -5.811 -38.443 1.00 86.12 930 ASN A CA 1
ATOM 7101 C C . ASN A 1 930 ? -2.034 -5.201 -38.001 1.00 86.12 930 ASN A C 1
ATOM 7103 O O . ASN A 1 930 ? -3.081 -5.736 -38.371 1.00 86.12 930 ASN A O 1
ATOM 7107 N N . LEU A 1 931 ? -2.026 -4.103 -37.235 1.00 86.69 931 LEU A N 1
ATOM 7108 C CA . LEU A 1 931 ? -3.213 -3.458 -36.657 1.00 86.69 931 LEU A CA 1
ATOM 7109 C C . LEU A 1 931 ? -4.272 -3.014 -37.690 1.00 86.69 931 LEU A C 1
ATOM 7111 O O . LEU A 1 931 ? -5.427 -2.839 -37.318 1.00 86.69 931 LEU A O 1
ATOM 7115 N N . ASP A 1 932 ? -3.930 -2.935 -38.984 1.00 82.81 932 ASP A N 1
ATOM 7116 C CA . ASP A 1 932 ? -4.883 -2.809 -40.106 1.00 82.81 932 ASP A CA 1
ATOM 7117 C C . ASP A 1 932 ? -6.105 -3.742 -40.011 1.00 82.81 932 ASP A C 1
ATOM 7119 O O . ASP A 1 932 ? -7.182 -3.401 -40.490 1.00 82.81 932 ASP A O 1
ATOM 7123 N N . LYS A 1 933 ? -5.953 -4.927 -39.403 1.00 76.56 933 LYS A N 1
ATOM 7124 C CA . LYS A 1 933 ? -7.054 -5.889 -39.216 1.00 76.56 933 LYS A CA 1
ATOM 7125 C C . LYS A 1 933 ? -8.166 -5.396 -38.281 1.00 76.56 933 LYS A C 1
ATOM 7127 O O . LYS A 1 933 ? -9.229 -5.999 -38.272 1.00 76.56 933 LYS A O 1
ATOM 7132 N N . ARG A 1 934 ? -7.911 -4.334 -37.510 1.00 73.69 934 ARG A N 1
ATOM 7133 C CA . ARG A 1 934 ? -8.857 -3.659 -36.609 1.00 73.69 934 ARG A CA 1
ATOM 7134 C C . ARG A 1 934 ? -9.089 -2.200 -37.006 1.00 73.69 934 ARG A C 1
ATOM 7136 O O . ARG A 1 934 ? -9.254 -1.326 -36.154 1.00 73.69 934 ARG A O 1
ATOM 7143 N N . LEU A 1 935 ? -9.051 -1.914 -38.305 1.00 78.38 935 LEU A N 1
ATOM 7144 C CA . LEU A 1 935 ? -9.658 -0.687 -38.808 1.00 78.38 935 LEU A CA 1
ATOM 7145 C C . LEU A 1 935 ? -11.182 -0.769 -38.592 1.00 78.38 935 LEU A C 1
ATOM 7147 O O . LEU A 1 935 ? -11.737 -1.848 -38.789 1.00 78.38 935 LEU A O 1
ATOM 7151 N N . PRO A 1 936 ? -11.834 0.330 -38.172 1.00 78.12 936 PRO A N 1
ATOM 7152 C CA . PRO A 1 936 ? -13.272 0.353 -37.906 1.00 78.12 936 PRO A CA 1
ATOM 7153 C C . PRO A 1 936 ? -14.092 -0.026 -39.145 1.00 78.12 936 PRO A C 1
ATOM 7155 O O . PRO A 1 936 ? -13.736 0.352 -40.266 1.00 78.12 936 PRO A O 1
ATOM 7158 N N . GLU A 1 937 ? -15.211 -0.720 -38.939 1.00 78.50 937 GLU A N 1
ATOM 7159 C CA . GLU A 1 937 ? -16.207 -0.950 -39.988 1.00 78.50 937 GLU A CA 1
ATOM 7160 C C . GLU A 1 937 ? -17.009 0.329 -40.316 1.00 78.50 937 GLU A C 1
ATOM 7162 O O . GLU A 1 937 ? -16.883 1.379 -39.676 1.00 78.50 937 GLU A O 1
ATOM 7167 N N . ASN A 1 938 ? -17.858 0.263 -41.347 1.00 76.12 938 ASN A N 1
ATOM 7168 C CA . ASN A 1 938 ? -18.697 1.388 -41.763 1.00 76.12 938 ASN A CA 1
ATOM 7169 C C . ASN A 1 938 ? -19.648 1.822 -40.632 1.00 76.12 938 ASN A C 1
ATOM 7171 O O . ASN A 1 938 ? -20.595 1.112 -40.301 1.00 76.12 938 ASN A O 1
ATOM 7175 N N . GLY A 1 939 ? -19.428 3.024 -40.092 1.00 75.81 939 GLY A N 1
ATOM 7176 C CA . GLY A 1 939 ? -20.198 3.583 -38.973 1.00 75.81 939 GLY A CA 1
ATOM 7177 C C . GLY A 1 939 ? -19.510 3.462 -37.609 1.00 75.81 939 GLY A C 1
ATOM 7178 O O . GLY A 1 939 ? -19.998 4.031 -36.634 1.00 75.81 939 GLY A O 1
ATOM 7179 N N . GLU A 1 940 ? -18.365 2.782 -37.526 1.00 79.50 940 GLU A N 1
ATOM 7180 C CA . GLU A 1 940 ? -17.562 2.701 -36.307 1.00 79.50 940 GLU A CA 1
ATOM 7181 C C . GLU A 1 940 ? -16.530 3.838 -36.191 1.00 79.50 940 GLU A C 1
ATOM 7183 O O . GLU A 1 940 ? -16.226 4.561 -37.140 1.00 79.50 940 GLU A O 1
ATOM 7188 N N . SER A 1 941 ? -15.975 4.017 -34.988 1.00 82.25 941 SER A N 1
ATOM 7189 C CA . SER A 1 941 ? -15.042 5.108 -34.684 1.00 82.25 941 SER A CA 1
ATOM 7190 C C . SER A 1 941 ? -13.580 4.657 -34.701 1.00 82.25 941 SER A C 1
ATOM 7192 O O . SER A 1 941 ? -13.187 3.745 -33.969 1.00 82.25 941 SER A O 1
ATOM 7194 N N . TYR A 1 942 ? -12.743 5.413 -35.419 1.00 84.94 942 TYR A N 1
ATOM 7195 C CA . TYR A 1 942 ? -11.274 5.326 -35.399 1.00 84.94 942 TYR A CA 1
ATOM 7196 C C . TYR A 1 942 ? -10.638 5.499 -34.002 1.00 84.94 942 TYR A C 1
ATOM 7198 O O . TYR A 1 942 ? -9.456 5.201 -33.808 1.00 84.94 942 TYR A O 1
ATOM 7206 N N . TRP A 1 943 ? -11.410 5.916 -32.994 1.00 82.38 943 TRP A N 1
ATOM 7207 C CA . TRP A 1 943 ? -10.971 5.948 -31.600 1.00 82.38 943 TRP A CA 1
ATOM 7208 C C . TRP A 1 943 ? -10.505 4.578 -31.088 1.00 82.38 943 TRP A C 1
ATOM 7210 O O . TRP A 1 943 ? -9.494 4.489 -30.394 1.00 82.38 943 TRP A O 1
ATOM 7220 N N . GLN A 1 944 ? -11.184 3.490 -31.475 1.00 76.38 944 GLN A N 1
ATOM 7221 C CA . GLN A 1 944 ? -10.794 2.135 -31.062 1.00 76.38 944 GLN A CA 1
ATOM 7222 C C . GLN A 1 944 ? -9.413 1.747 -31.616 1.00 76.38 944 GLN A C 1
ATOM 7224 O O . GLN A 1 944 ? -8.570 1.227 -30.884 1.00 76.38 944 GLN A O 1
ATOM 7229 N N . PHE A 1 945 ? -9.158 2.068 -32.889 1.00 84.25 945 PHE A N 1
ATOM 7230 C CA . PHE A 1 945 ? -7.851 1.900 -33.526 1.00 84.25 945 PHE A CA 1
ATOM 7231 C C . PHE A 1 945 ? -6.768 2.716 -32.798 1.00 84.25 945 PHE A C 1
ATOM 7233 O O . PHE A 1 945 ? -5.701 2.188 -32.481 1.00 84.25 945 PHE A O 1
ATOM 7240 N N . THR A 1 946 ? -7.066 3.975 -32.460 1.00 83.00 946 THR A N 1
ATOM 7241 C CA . THR A 1 946 ? -6.162 4.858 -31.699 1.00 83.00 946 THR A CA 1
ATOM 7242 C C . THR A 1 946 ? -5.817 4.286 -30.320 1.00 83.00 946 THR A C 1
ATOM 7244 O O . THR A 1 946 ? -4.645 4.242 -29.945 1.00 83.00 946 THR A O 1
ATOM 7247 N N . GLN A 1 947 ? -6.812 3.788 -29.580 1.00 78.06 947 GLN A N 1
ATOM 7248 C CA . GLN A 1 947 ? -6.613 3.128 -28.286 1.00 78.06 947 GLN A CA 1
ATOM 7249 C C . GLN A 1 947 ? -5.731 1.880 -28.411 1.00 78.06 947 GLN A C 1
ATOM 7251 O O . GLN A 1 947 ? -4.762 1.739 -27.666 1.00 78.06 947 GLN A O 1
ATOM 7256 N N . ALA A 1 948 ? -6.003 1.004 -29.383 1.00 79.50 948 ALA A N 1
ATOM 7257 C CA . ALA A 1 948 ? -5.202 -0.200 -29.593 1.00 79.50 948 ALA A CA 1
ATOM 7258 C C . ALA A 1 948 ? -3.749 0.119 -29.990 1.00 79.50 948 ALA A C 1
ATOM 7260 O O . ALA A 1 948 ? -2.818 -0.499 -29.471 1.00 79.50 948 ALA A O 1
ATOM 7261 N N . PHE A 1 949 ? -3.542 1.120 -30.853 1.00 86.31 949 PHE A N 1
ATOM 7262 C CA . PHE A 1 949 ? -2.214 1.594 -31.236 1.00 86.31 949 PHE A CA 1
ATOM 7263 C C . PHE A 1 949 ? -1.432 2.123 -30.022 1.00 86.31 949 PHE A C 1
ATOM 7265 O O . PHE A 1 949 ? -0.302 1.696 -29.776 1.00 86.31 949 PHE A O 1
ATOM 7272 N N . ASN A 1 950 ? -2.042 3.014 -29.233 1.00 80.94 950 ASN A N 1
ATOM 7273 C CA . ASN A 1 950 ? -1.383 3.652 -28.094 1.00 80.94 950 ASN A CA 1
ATOM 7274 C C . ASN A 1 950 ? -1.096 2.667 -26.954 1.00 80.94 950 ASN A C 1
ATOM 7276 O O . ASN A 1 950 ? 0.012 2.681 -26.418 1.00 80.94 950 ASN A O 1
ATOM 7280 N N . ARG A 1 951 ? -2.029 1.758 -26.632 1.00 79.75 951 ARG A N 1
ATOM 7281 C CA . ARG A 1 951 ? -1.803 0.692 -25.640 1.00 79.75 951 ARG A CA 1
ATOM 7282 C C . ARG A 1 951 ? -0.638 -0.216 -26.049 1.00 79.75 951 ARG A C 1
ATOM 7284 O O . ARG A 1 951 ? 0.280 -0.406 -25.262 1.00 79.75 951 ARG A O 1
ATOM 7291 N N . LEU A 1 952 ? -0.601 -0.697 -27.298 1.00 85.38 952 LEU A N 1
ATOM 7292 C CA . LEU A 1 952 ? 0.505 -1.532 -27.792 1.00 85.38 952 LEU A CA 1
ATOM 7293 C C . LEU A 1 952 ? 1.864 -0.811 -27.779 1.00 85.38 952 LEU A C 1
ATOM 7295 O O . LEU A 1 952 ? 2.885 -1.430 -27.460 1.00 85.38 952 LEU A O 1
ATOM 7299 N N . LEU A 1 953 ? 1.890 0.481 -28.127 1.00 85.31 953 LEU A N 1
ATOM 7300 C CA . LEU A 1 953 ? 3.093 1.311 -28.031 1.00 85.31 953 LEU A CA 1
ATOM 7301 C C . LEU A 1 953 ? 3.518 1.505 -26.564 1.00 85.31 953 LEU A C 1
ATOM 7303 O O . LEU A 1 953 ? 4.712 1.455 -26.268 1.00 85.31 953 LEU A O 1
ATOM 7307 N N . GLY A 1 954 ? 2.556 1.637 -25.647 1.00 82.06 954 GLY A N 1
ATOM 7308 C CA . GLY A 1 954 ? 2.757 1.646 -24.197 1.00 82.06 954 GLY A CA 1
ATOM 7309 C C . GLY A 1 954 ? 3.391 0.354 -23.680 1.00 82.06 954 GLY A C 1
ATOM 7310 O O . GLY A 1 954 ? 4.451 0.409 -23.056 1.00 82.06 954 GLY A O 1
ATOM 7311 N N . THR A 1 955 ? 2.835 -0.813 -24.022 1.00 82.56 955 THR A N 1
ATOM 7312 C CA . THR A 1 955 ? 3.395 -2.126 -23.654 1.00 82.56 955 THR A CA 1
ATOM 7313 C C . THR A 1 955 ? 4.822 -2.306 -24.198 1.00 82.56 955 THR A C 1
ATOM 7315 O O . THR A 1 955 ? 5.711 -2.777 -23.485 1.00 82.56 955 THR A O 1
ATOM 7318 N N . TYR A 1 956 ? 5.085 -1.873 -25.440 1.00 88.06 956 TYR A N 1
ATOM 7319 C CA . TYR A 1 956 ? 6.431 -1.881 -26.033 1.00 88.06 956 TYR A CA 1
ATOM 7320 C C . TYR A 1 956 ? 7.398 -0.951 -25.276 1.00 88.06 956 TYR A C 1
ATOM 7322 O O . TYR A 1 956 ? 8.532 -1.333 -24.982 1.00 88.06 956 TYR A O 1
ATOM 7330 N N . SER A 1 957 ? 6.942 0.255 -24.924 1.00 84.56 957 SER A N 1
ATOM 7331 C CA . SER A 1 957 ? 7.701 1.232 -24.136 1.00 84.56 957 SER A CA 1
ATOM 7332 C C . SER A 1 957 ? 8.030 0.707 -22.736 1.00 84.56 957 SER A C 1
ATOM 7334 O O . SER A 1 957 ? 9.180 0.805 -22.305 1.00 84.56 957 SER A O 1
ATOM 7336 N N . ARG A 1 958 ? 7.067 0.070 -22.048 1.00 83.50 958 ARG A N 1
ATOM 7337 C CA . ARG A 1 958 ? 7.282 -0.586 -20.748 1.00 83.50 958 ARG A CA 1
ATOM 7338 C C . ARG A 1 958 ? 8.345 -1.675 -20.861 1.00 83.50 958 ARG A C 1
ATOM 7340 O O . ARG A 1 958 ? 9.298 -1.659 -20.092 1.00 83.50 958 ARG A O 1
ATOM 7347 N N . ALA A 1 959 ? 8.243 -2.560 -21.853 1.00 87.88 959 ALA A N 1
ATOM 7348 C CA . ALA A 1 959 ? 9.216 -3.633 -22.053 1.00 87.88 959 ALA A CA 1
ATOM 7349 C C . ALA A 1 959 ? 10.648 -3.105 -22.278 1.00 87.88 959 ALA A C 1
ATOM 7351 O O . ALA A 1 959 ? 11.598 -3.609 -21.673 1.00 87.88 959 ALA A O 1
ATOM 7352 N N . ALA A 1 960 ? 10.810 -2.047 -23.079 1.00 87.62 960 ALA A N 1
ATOM 7353 C CA . ALA A 1 960 ? 12.095 -1.372 -23.258 1.00 87.62 960 ALA A CA 1
ATOM 7354 C C . ALA A 1 960 ? 12.590 -0.691 -21.962 1.00 87.62 960 ALA A C 1
ATOM 7356 O O . ALA A 1 960 ? 13.749 -0.852 -21.573 1.00 87.62 960 ALA A O 1
ATOM 7357 N N . GLY A 1 961 ? 11.710 0.033 -21.265 1.00 85.62 961 GLY A N 1
ATOM 7358 C CA . GLY A 1 961 ? 12.020 0.730 -20.015 1.00 85.62 961 GLY A CA 1
ATOM 7359 C C . GLY A 1 961 ? 12.383 -0.205 -18.858 1.00 85.62 961 GLY A C 1
ATOM 7360 O O . GLY A 1 961 ? 13.231 0.145 -18.035 1.00 85.62 961 GLY A O 1
ATOM 7361 N N . THR A 1 962 ? 11.795 -1.401 -18.802 1.00 87.81 962 THR A N 1
ATOM 7362 C CA . THR A 1 962 ? 12.152 -2.438 -17.826 1.00 87.81 962 THR A CA 1
ATOM 7363 C C . THR A 1 962 ? 13.460 -3.121 -18.208 1.00 87.81 962 THR A C 1
ATOM 7365 O O . THR A 1 962 ? 14.334 -3.265 -17.354 1.00 87.81 962 THR A O 1
ATOM 7368 N N . ALA A 1 963 ? 13.667 -3.454 -19.488 1.00 89.94 963 ALA A N 1
ATOM 7369 C CA . ALA A 1 963 ? 14.926 -4.035 -19.953 1.00 89.94 963 ALA A CA 1
ATOM 7370 C C . ALA A 1 963 ? 16.142 -3.157 -19.602 1.00 89.94 963 ALA A C 1
ATOM 7372 O O . ALA A 1 963 ? 17.184 -3.690 -19.213 1.00 89.94 963 ALA A O 1
ATOM 7373 N N . SER A 1 964 ? 16.022 -1.824 -19.655 1.00 90.31 964 SER A N 1
ATOM 7374 C CA . SER A 1 964 ? 17.128 -0.920 -19.309 1.00 90.31 964 SER A CA 1
ATOM 7375 C C . SER A 1 964 ? 17.560 -0.962 -17.838 1.00 90.31 964 SER A C 1
ATOM 7377 O O . SER A 1 964 ? 18.673 -0.536 -17.545 1.00 90.31 964 SER A O 1
ATOM 7379 N N . ARG A 1 965 ? 16.742 -1.493 -16.913 1.00 90.06 965 ARG A N 1
ATOM 7380 C CA . ARG A 1 965 ? 17.081 -1.617 -15.474 1.00 90.06 965 ARG A CA 1
ATOM 7381 C C . ARG A 1 965 ? 18.281 -2.530 -15.213 1.00 90.06 965 ARG A C 1
ATOM 7383 O O . ARG A 1 965 ? 18.944 -2.394 -14.192 1.00 90.06 965 ARG A O 1
ATOM 7390 N N . TYR A 1 966 ? 18.593 -3.422 -16.153 1.00 94.44 966 TYR A N 1
ATOM 7391 C CA . TYR A 1 966 ? 19.794 -4.254 -16.107 1.00 94.44 966 TYR A CA 1
ATOM 7392 C C . TYR A 1 966 ? 21.092 -3.428 -16.175 1.00 94.44 966 TYR A C 1
ATOM 7394 O O . TYR A 1 966 ? 22.096 -3.840 -15.598 1.00 94.44 966 TYR A O 1
ATOM 7402 N N . VAL A 1 967 ? 21.096 -2.264 -16.838 1.00 95.50 967 VAL A N 1
ATOM 7403 C CA . VAL A 1 967 ? 22.280 -1.393 -16.936 1.00 95.50 967 VAL A CA 1
ATOM 7404 C C . VAL A 1 967 ? 22.525 -0.710 -15.591 1.00 95.50 967 VAL A C 1
ATOM 7406 O O . VAL A 1 967 ? 21.713 0.088 -15.126 1.00 95.50 967 VAL A O 1
ATOM 7409 N N . GLY A 1 968 ? 23.645 -1.043 -14.943 1.00 94.31 968 GLY A N 1
ATOM 7410 C CA . GLY A 1 968 ? 23.917 -0.600 -13.572 1.00 94.31 968 GLY A CA 1
ATOM 7411 C C . GLY A 1 968 ? 22.978 -1.223 -12.529 1.00 94.31 968 GLY A C 1
ATOM 7412 O O . GLY A 1 968 ? 22.849 -0.676 -11.434 1.00 94.31 968 GLY A O 1
ATOM 7413 N N . GLY A 1 969 ? 22.304 -2.330 -12.856 1.00 94.69 969 GLY A N 1
ATOM 7414 C CA . GLY A 1 969 ? 21.421 -3.041 -11.932 1.00 94.69 969 GLY A CA 1
ATOM 7415 C C . GLY A 1 969 ? 22.184 -3.782 -10.827 1.00 94.69 969 GLY A C 1
ATOM 7416 O O . GLY A 1 969 ? 23.365 -4.121 -10.974 1.00 94.69 969 GLY A O 1
ATOM 7417 N N . LEU A 1 970 ? 21.496 -4.054 -9.717 1.00 94.31 970 LEU A N 1
ATOM 7418 C CA . LEU A 1 970 ? 22.021 -4.787 -8.559 1.00 94.31 970 LEU A CA 1
ATOM 7419 C C . LEU A 1 970 ? 20.974 -5.792 -8.067 1.00 94.31 970 LEU A C 1
ATOM 7421 O O . LEU A 1 970 ? 19.860 -5.387 -7.767 1.00 94.31 970 LEU A O 1
ATOM 7425 N N . ASN A 1 971 ? 21.345 -7.062 -7.922 1.00 93.19 971 ASN A N 1
ATOM 7426 C CA . ASN A 1 971 ? 20.487 -8.080 -7.318 1.00 93.19 971 ASN A CA 1
ATOM 7427 C C . ASN A 1 971 ? 20.555 -7.981 -5.784 1.00 93.19 971 ASN A C 1
ATOM 7429 O O . ASN A 1 971 ? 21.655 -7.938 -5.219 1.00 93.19 971 ASN A O 1
ATOM 7433 N N . ILE A 1 972 ? 19.403 -8.001 -5.120 1.00 91.38 972 ILE A N 1
ATOM 7434 C CA . ILE A 1 972 ? 19.241 -8.019 -3.664 1.00 91.38 972 ILE A CA 1
ATOM 7435 C C . ILE A 1 972 ? 19.139 -9.474 -3.183 1.00 91.38 972 ILE A C 1
ATOM 7437 O O . ILE A 1 972 ? 18.554 -10.341 -3.830 1.00 91.38 972 ILE A O 1
ATOM 7441 N N . SER A 1 973 ? 19.702 -9.760 -2.011 1.00 90.50 973 SER A N 1
ATOM 7442 C CA . SER A 1 973 ? 19.590 -11.053 -1.336 1.00 90.50 973 SER A CA 1
ATOM 7443 C C . SER A 1 973 ? 19.174 -10.853 0.115 1.00 90.50 973 SER A C 1
ATOM 7445 O O . SER A 1 973 ? 19.865 -10.185 0.881 1.00 90.50 973 SER A O 1
ATOM 7447 N N . ARG A 1 974 ? 18.074 -11.502 0.513 1.00 89.19 974 ARG A N 1
ATOM 7448 C CA . ARG A 1 974 ? 17.625 -11.581 1.914 1.00 89.19 974 ARG A CA 1
ATOM 7449 C C . ARG A 1 974 ? 18.289 -12.723 2.700 1.00 89.19 974 ARG A C 1
ATOM 7451 O O . ARG A 1 974 ? 17.909 -12.980 3.836 1.00 89.19 974 ARG A O 1
ATOM 7458 N N . SER A 1 975 ? 19.267 -13.416 2.107 1.00 89.56 975 SER A N 1
ATOM 7459 C CA . SER A 1 975 ? 19.971 -14.534 2.755 1.00 89.56 975 SER A CA 1
ATOM 7460 C C . SER A 1 975 ? 20.648 -14.073 4.047 1.00 89.56 975 SER A C 1
ATOM 7462 O O . SER A 1 975 ? 21.392 -13.090 4.042 1.00 89.56 975 SER A O 1
ATOM 7464 N N . HIS A 1 976 ? 20.469 -14.811 5.138 1.00 90.81 976 HIS A N 1
ATOM 7465 C CA . HIS A 1 976 ? 21.231 -14.591 6.362 1.00 90.81 976 HIS A CA 1
ATOM 7466 C C . HIS A 1 976 ? 22.567 -15.350 6.317 1.00 90.81 976 HIS A C 1
ATOM 7468 O O . HIS A 1 976 ? 22.733 -16.348 5.608 1.00 90.81 976 HIS A O 1
ATOM 7474 N N . LYS A 1 977 ? 23.555 -14.889 7.095 1.00 88.31 977 LYS A N 1
ATOM 7475 C CA . LYS A 1 977 ? 24.844 -15.582 7.229 1.00 88.31 977 LYS A CA 1
ATOM 7476 C C . LYS A 1 977 ? 24.615 -16.982 7.810 1.00 88.31 977 LYS A C 1
ATOM 7478 O O . LYS A 1 977 ? 24.131 -17.107 8.930 1.00 88.31 977 LYS A O 1
ATOM 7483 N N . GLY A 1 978 ? 25.016 -18.011 7.065 1.00 85.81 978 GLY A N 1
ATOM 7484 C CA . GLY A 1 978 ? 24.822 -19.417 7.435 1.00 85.81 978 GLY A CA 1
ATOM 7485 C C . GLY A 1 978 ? 23.626 -20.097 6.762 1.00 85.81 978 GLY A C 1
ATOM 7486 O O . GLY A 1 978 ? 23.482 -21.308 6.908 1.00 85.81 978 GLY A O 1
ATOM 7487 N N . ASP A 1 979 ? 22.811 -19.371 5.990 1.00 87.62 979 ASP A N 1
ATOM 7488 C CA . ASP A 1 979 ? 21.812 -19.999 5.122 1.00 87.62 979 ASP A CA 1
ATOM 7489 C C . ASP A 1 979 ? 22.497 -20.824 4.018 1.00 87.62 979 ASP A C 1
ATOM 7491 O O . ASP A 1 979 ? 23.559 -20.461 3.499 1.00 87.62 979 ASP A O 1
ATOM 7495 N N . SER A 1 980 ? 21.884 -21.947 3.636 1.00 80.12 980 SER A N 1
ATOM 7496 C CA . SER A 1 980 ? 22.359 -22.770 2.518 1.00 80.12 980 SER A CA 1
ATOM 7497 C C . SER A 1 980 ? 22.444 -21.926 1.249 1.00 80.12 980 SER A C 1
ATOM 7499 O O . SER A 1 980 ? 21.498 -21.210 0.951 1.00 80.12 980 SER A O 1
ATOM 7501 N N . ASN A 1 981 ? 23.534 -21.998 0.482 1.00 83.81 981 ASN A N 1
ATOM 7502 C CA . ASN A 1 981 ? 23.715 -21.207 -0.748 1.00 83.81 981 ASN A CA 1
ATOM 7503 C C . ASN A 1 981 ? 23.507 -19.682 -0.571 1.00 83.81 981 ASN A C 1
ATOM 7505 O O . ASN A 1 981 ? 23.060 -19.015 -1.507 1.00 83.81 981 ASN A O 1
ATOM 7509 N N . ALA A 1 982 ? 23.800 -19.127 0.615 1.00 86.12 982 ALA A N 1
ATOM 7510 C CA . ALA A 1 982 ? 23.641 -17.700 0.896 1.00 86.12 982 ALA A CA 1
ATOM 7511 C C . ALA A 1 982 ? 24.359 -16.824 -0.148 1.00 86.12 982 ALA A C 1
ATOM 7513 O O . ALA A 1 982 ? 25.580 -16.883 -0.306 1.00 86.12 982 ALA A O 1
ATOM 7514 N N . LYS A 1 983 ? 23.591 -15.981 -0.844 1.00 86.44 983 LYS A N 1
ATOM 7515 C CA . LYS A 1 983 ? 24.117 -14.986 -1.790 1.00 86.44 983 LYS A CA 1
ATOM 7516 C C . LYS A 1 983 ? 24.472 -13.710 -1.034 1.00 86.44 983 LYS A C 1
ATOM 7518 O O . LYS A 1 983 ? 23.762 -13.354 -0.089 1.00 86.44 983 LYS A O 1
ATOM 7523 N N . ALA A 1 984 ? 25.515 -12.995 -1.463 1.00 89.06 984 ALA A N 1
ATOM 7524 C CA . ALA A 1 984 ? 25.870 -11.721 -0.833 1.00 89.06 984 ALA A CA 1
ATOM 7525 C C . ALA A 1 984 ? 24.679 -10.736 -0.903 1.00 89.06 984 ALA A C 1
ATOM 7527 O O . ALA A 1 984 ? 23.993 -10.734 -1.927 1.00 89.06 984 ALA A O 1
ATOM 7528 N N . PRO A 1 985 ? 24.427 -9.909 0.135 1.00 89.75 985 PRO A N 1
ATOM 7529 C CA . PRO A 1 985 ? 23.194 -9.116 0.256 1.00 89.75 985 PRO A CA 1
ATOM 7530 C C . PRO A 1 985 ? 22.883 -8.187 -0.923 1.00 89.75 985 PRO A C 1
ATOM 7532 O O . PRO A 1 985 ? 21.721 -7.884 -1.178 1.00 89.75 985 PRO A O 1
ATOM 7535 N N . LEU A 1 986 ? 23.919 -7.741 -1.637 1.00 91.56 986 LEU A N 1
ATOM 7536 C CA . LEU A 1 986 ? 23.815 -6.879 -2.807 1.00 91.56 986 LEU A CA 1
ATOM 7537 C C . LEU A 1 986 ? 24.942 -7.231 -3.789 1.00 91.56 986 LEU A C 1
ATOM 7539 O O . LEU A 1 986 ? 26.116 -7.176 -3.417 1.00 91.56 986 LEU A O 1
ATOM 7543 N N . GLN A 1 987 ? 24.608 -7.589 -5.029 1.00 92.00 987 GLN A N 1
ATOM 7544 C CA . GLN A 1 987 ? 25.583 -7.971 -6.063 1.00 92.00 987 GLN A CA 1
ATOM 7545 C C . GLN A 1 987 ? 25.290 -7.264 -7.391 1.00 92.00 987 GLN A C 1
ATOM 7547 O O . GLN A 1 987 ? 24.122 -7.192 -7.770 1.00 92.00 987 GLN A O 1
ATOM 7552 N N . PRO A 1 988 ? 26.299 -6.773 -8.138 1.00 94.31 988 PRO A N 1
ATOM 7553 C CA . PRO A 1 988 ? 26.087 -6.300 -9.502 1.00 94.31 988 PRO A CA 1
ATOM 7554 C C . PRO A 1 988 ? 25.403 -7.365 -10.363 1.00 94.31 988 PRO A C 1
ATOM 7556 O O . PRO A 1 988 ? 25.729 -8.551 -10.282 1.00 94.31 988 PRO A O 1
ATOM 7559 N N . VAL A 1 989 ? 24.469 -6.937 -11.210 1.00 95.12 989 VAL A N 1
ATOM 7560 C CA . VAL A 1 989 ? 23.902 -7.794 -12.256 1.00 95.12 989 VAL A CA 1
ATOM 7561 C C . VAL A 1 989 ? 25.024 -8.268 -13.180 1.00 95.12 989 VAL A C 1
ATOM 7563 O O . VAL A 1 989 ? 25.886 -7.476 -13.568 1.00 95.12 989 VAL A O 1
ATOM 7566 N N . ASP A 1 990 ? 25.000 -9.550 -13.549 1.00 94.44 990 ASP A N 1
ATOM 7567 C CA . ASP A 1 990 ? 26.009 -10.167 -14.413 1.00 94.44 990 ASP A CA 1
ATOM 7568 C C . ASP A 1 990 ? 26.257 -9.350 -15.697 1.00 94.44 990 ASP A C 1
ATOM 7570 O O . ASP A 1 990 ? 25.320 -8.947 -16.395 1.00 94.44 990 ASP A O 1
ATOM 7574 N N . VAL A 1 991 ? 27.530 -9.099 -16.019 1.00 95.31 991 VAL A N 1
ATOM 7575 C CA . VAL A 1 991 ? 27.914 -8.217 -17.131 1.00 95.31 991 VAL A CA 1
ATOM 7576 C C . VAL A 1 991 ? 27.444 -8.724 -18.498 1.00 95.31 991 VAL A C 1
ATOM 7578 O O . VAL A 1 991 ? 27.180 -7.907 -19.381 1.00 95.31 991 VAL A O 1
ATOM 7581 N N . VAL A 1 992 ? 27.287 -10.039 -18.692 1.00 95.94 992 VAL A N 1
ATOM 7582 C CA . VAL A 1 992 ? 26.725 -10.601 -19.927 1.00 95.94 992 VAL A CA 1
ATOM 7583 C C . VAL A 1 992 ? 25.264 -10.182 -20.048 1.00 95.94 992 VAL A C 1
ATOM 7585 O O . VAL A 1 992 ? 24.876 -9.671 -21.098 1.00 95.94 992 VAL A O 1
ATOM 7588 N N . LYS A 1 993 ? 24.482 -10.271 -18.962 1.00 96.06 993 LYS A N 1
ATOM 7589 C CA . LYS A 1 993 ? 23.095 -9.773 -18.928 1.00 96.06 993 LYS A CA 1
ATOM 7590 C C . LYS A 1 993 ? 23.015 -8.256 -19.145 1.00 96.06 993 LYS A C 1
ATOM 7592 O O . LYS A 1 993 ? 22.170 -7.800 -19.915 1.00 96.06 993 LYS A O 1
ATOM 7597 N N . GLN A 1 994 ? 23.919 -7.464 -18.559 1.00 96.12 994 GLN A N 1
ATOM 7598 C CA . GLN A 1 994 ? 23.956 -6.012 -18.808 1.00 96.12 994 GLN A CA 1
ATOM 7599 C C . GLN A 1 994 ? 24.253 -5.686 -20.285 1.00 96.12 994 GLN A C 1
ATOM 7601 O O . GLN A 1 994 ? 23.562 -4.868 -20.895 1.00 96.12 994 GLN A O 1
ATOM 7606 N N . LYS A 1 995 ? 25.241 -6.362 -20.891 1.00 95.25 995 LYS A N 1
ATOM 7607 C CA . LYS A 1 995 ? 25.596 -6.205 -22.314 1.00 95.25 995 LYS A CA 1
ATOM 7608 C C . LYS A 1 995 ? 24.467 -6.685 -23.242 1.00 95.25 995 LYS A C 1
ATOM 7610 O O . LYS A 1 995 ? 24.195 -6.026 -24.243 1.00 95.25 995 LYS A O 1
ATOM 7615 N N . GLN A 1 996 ? 23.766 -7.769 -22.894 1.00 95.69 996 GLN A N 1
ATOM 7616 C CA . GLN A 1 996 ? 22.579 -8.259 -23.612 1.00 95.69 996 GLN A CA 1
ATOM 7617 C C . GLN A 1 996 ? 21.420 -7.254 -23.574 1.00 95.69 996 GLN A C 1
ATOM 7619 O O . GLN A 1 996 ? 20.840 -6.968 -24.619 1.00 95.69 996 GLN A O 1
ATOM 7624 N N . SER A 1 997 ? 21.109 -6.678 -22.407 1.00 95.75 997 SER A N 1
ATOM 7625 C CA . SER A 1 997 ? 20.105 -5.611 -22.278 1.00 95.75 997 SER A CA 1
ATOM 7626 C C . SER A 1 997 ? 20.467 -4.389 -23.130 1.00 95.75 997 SER A C 1
ATOM 7628 O O . SER A 1 997 ? 19.647 -3.909 -23.913 1.00 95.75 997 SER A O 1
ATOM 7630 N N . LEU A 1 998 ? 21.720 -3.931 -23.070 1.00 95.25 998 LEU A N 1
ATOM 7631 C CA . LEU A 1 998 ? 22.174 -2.791 -23.864 1.00 95.25 998 LEU A CA 1
ATOM 7632 C C . LEU A 1 998 ? 22.085 -3.065 -25.380 1.00 95.25 998 LEU A C 1
ATOM 7634 O O . LEU A 1 998 ? 21.627 -2.210 -26.136 1.00 95.25 998 LEU A O 1
ATOM 7638 N N . ALA A 1 999 ? 22.437 -4.275 -25.828 1.00 94.75 999 ALA A N 1
ATOM 7639 C CA . ALA A 1 999 ? 22.248 -4.707 -27.214 1.00 94.75 999 ALA A CA 1
ATOM 7640 C C . ALA A 1 999 ? 20.760 -4.788 -27.615 1.00 94.75 999 ALA A C 1
ATOM 7642 O O . ALA A 1 999 ? 20.403 -4.453 -28.750 1.00 94.75 999 ALA A O 1
ATOM 7643 N N . LEU A 1 1000 ? 19.881 -5.182 -26.689 1.00 95.00 1000 LEU A N 1
ATOM 7644 C CA . LEU A 1 1000 ? 18.435 -5.215 -26.896 1.00 95.00 1000 LEU A CA 1
ATOM 7645 C C . LEU A 1 1000 ? 17.869 -3.800 -27.099 1.00 95.00 1000 LEU A C 1
ATOM 7647 O O . LEU A 1 1000 ? 17.150 -3.581 -28.072 1.00 95.00 1000 LEU A O 1
ATOM 7651 N N . LEU A 1 1001 ? 18.256 -2.826 -26.267 1.00 94.56 1001 LEU A N 1
ATOM 7652 C CA . LEU A 1 1001 ? 17.878 -1.415 -26.436 1.00 94.56 1001 LEU A CA 1
ATOM 7653 C C . LEU A 1 1001 ? 18.433 -0.824 -27.733 1.00 94.56 1001 LEU A C 1
ATOM 7655 O O . LEU A 1 1001 ? 17.705 -0.164 -28.474 1.00 94.56 1001 LEU A O 1
ATOM 7659 N N . ASN A 1 1002 ? 19.695 -1.110 -28.058 1.00 94.00 1002 ASN A N 1
ATOM 7660 C CA . ASN A 1 1002 ? 20.286 -0.712 -29.333 1.00 94.00 1002 ASN A CA 1
ATOM 7661 C C . ASN A 1 1002 ? 19.470 -1.248 -30.520 1.00 94.00 1002 ASN A C 1
ATOM 7663 O O . ASN A 1 1002 ? 19.224 -0.514 -31.469 1.00 94.00 1002 ASN A O 1
ATOM 7667 N N . THR A 1 1003 ? 18.976 -2.488 -30.444 1.00 92.38 1003 THR A N 1
ATOM 7668 C CA . THR A 1 1003 ? 18.186 -3.126 -31.512 1.00 92.38 1003 THR A CA 1
ATOM 7669 C C . THR A 1 1003 ? 16.747 -2.601 -31.591 1.00 92.38 1003 THR A C 1
ATOM 7671 O O . THR A 1 1003 ? 16.271 -2.283 -32.682 1.00 92.38 1003 THR A O 1
ATOM 7674 N N . TYR A 1 1004 ? 16.043 -2.503 -30.460 1.00 92.06 1004 TYR A N 1
ATOM 7675 C CA . TYR A 1 1004 ? 14.595 -2.247 -30.396 1.00 92.06 1004 TYR A CA 1
ATOM 7676 C C . TYR A 1 1004 ? 14.214 -0.792 -30.071 1.00 92.06 1004 TYR A C 1
ATOM 7678 O O . TYR A 1 1004 ? 13.053 -0.421 -30.235 1.00 92.06 1004 TYR A O 1
ATOM 7686 N N . VAL A 1 1005 ? 15.162 0.057 -29.671 1.00 91.62 1005 VAL A N 1
ATOM 7687 C CA . VAL A 1 1005 ? 14.919 1.484 -29.389 1.00 91.62 1005 VAL A CA 1
ATOM 7688 C C . VAL A 1 1005 ? 15.812 2.377 -30.244 1.00 91.62 1005 VAL A C 1
ATOM 7690 O O . VAL A 1 1005 ? 15.308 3.273 -30.921 1.00 91.62 1005 VAL A O 1
ATOM 7693 N N . PHE A 1 1006 ? 17.126 2.134 -30.253 1.00 92.50 1006 PHE A N 1
ATOM 7694 C CA . PHE A 1 1006 ? 18.103 3.040 -30.874 1.00 92.50 1006 PHE A CA 1
ATOM 7695 C C . PHE A 1 1006 ? 18.551 2.648 -32.290 1.00 92.50 1006 PHE A C 1
ATOM 7697 O O . PHE A 1 1006 ? 19.439 3.314 -32.822 1.00 92.50 1006 PHE A O 1
ATOM 7704 N N . SER A 1 1007 ? 17.960 1.638 -32.936 1.00 89.12 1007 SER A N 1
ATOM 7705 C CA . SER A 1 1007 ? 18.323 1.269 -34.315 1.00 89.12 1007 SER A CA 1
ATOM 7706 C C . SER A 1 1007 ? 17.522 2.057 -35.365 1.00 89.12 1007 SER A C 1
ATOM 7708 O O . SER A 1 1007 ? 16.389 2.495 -35.107 1.00 89.12 1007 SER A O 1
ATOM 7710 N N . PRO A 1 1008 ? 18.062 2.238 -36.584 1.00 81.06 1008 PRO A N 1
ATOM 7711 C CA . PRO A 1 1008 ? 17.285 2.715 -37.720 1.00 81.06 1008 PRO A CA 1
ATOM 7712 C C . PRO A 1 1008 ? 16.114 1.766 -38.020 1.00 81.06 1008 PRO A C 1
ATOM 7714 O O . PRO A 1 1008 ? 16.299 0.590 -38.320 1.00 81.06 1008 PRO A O 1
ATOM 7717 N N . GLY A 1 1009 ? 14.882 2.277 -37.950 1.00 79.19 1009 GLY A N 1
ATOM 7718 C CA . GLY A 1 1009 ? 13.676 1.494 -38.247 1.00 79.19 1009 GLY A CA 1
ATOM 7719 C C . GLY A 1 1009 ? 13.142 0.622 -37.102 1.00 79.19 1009 GLY A C 1
ATOM 7720 O O . GLY A 1 1009 ? 12.211 -0.150 -37.339 1.00 79.19 1009 GLY A O 1
ATOM 7721 N N . ALA A 1 1010 ? 13.657 0.755 -35.873 1.00 83.19 1010 ALA A N 1
ATOM 7722 C CA . ALA A 1 1010 ? 13.098 0.092 -34.689 1.00 83.19 1010 ALA A CA 1
ATOM 7723 C C . ALA A 1 1010 ? 11.597 0.393 -34.493 1.00 83.19 1010 ALA A C 1
ATOM 7725 O O . ALA A 1 1010 ? 10.791 -0.519 -34.325 1.00 83.19 1010 ALA A O 1
ATOM 7726 N N . LEU A 1 1011 ? 11.234 1.675 -34.605 1.00 85.25 1011 LEU A N 1
ATOM 7727 C CA . LEU A 1 1011 ? 9.898 2.228 -34.347 1.00 85.25 1011 LEU A CA 1
ATOM 7728 C C . LEU A 1 1011 ? 9.217 2.719 -35.643 1.00 85.25 1011 LEU A C 1
ATOM 7730 O O . LEU A 1 1011 ? 8.613 3.789 -35.685 1.00 85.25 1011 LEU A O 1
ATOM 7734 N N . ARG A 1 1012 ? 9.378 1.974 -36.747 1.00 83.69 1012 ARG A N 1
ATOM 7735 C CA . ARG A 1 1012 ? 8.755 2.296 -38.043 1.00 83.69 1012 ARG A CA 1
ATOM 7736 C C . ARG A 1 1012 ? 7.448 1.521 -38.215 1.00 83.69 1012 ARG A C 1
ATOM 7738 O O . ARG A 1 1012 ? 7.477 0.301 -38.367 1.00 83.69 1012 ARG A O 1
ATOM 7745 N N . PHE A 1 1013 ? 6.334 2.246 -38.270 1.00 86.31 1013 PHE A N 1
ATOM 7746 C CA . PHE A 1 1013 ? 4.989 1.707 -38.496 1.00 86.31 1013 PHE A CA 1
ATOM 7747 C C . PHE A 1 1013 ? 4.452 2.108 -39.892 1.00 86.31 1013 PHE A C 1
ATOM 7749 O O . PHE A 1 1013 ? 5.006 3.018 -40.519 1.00 86.31 1013 PHE A O 1
ATOM 7756 N N . PRO A 1 1014 ? 3.414 1.430 -40.422 1.00 89.00 1014 PRO A N 1
ATOM 7757 C CA . PRO A 1 1014 ? 2.709 1.841 -41.639 1.00 89.00 1014 PRO A CA 1
ATOM 7758 C C . PRO A 1 1014 ? 2.229 3.302 -41.591 1.00 89.00 1014 PRO A C 1
ATOM 7760 O O . PRO A 1 1014 ? 1.472 3.684 -40.706 1.00 89.00 1014 PRO A O 1
ATOM 7763 N N . GLN A 1 1015 ? 2.621 4.123 -42.574 1.00 86.50 1015 GLN A N 1
ATOM 7764 C CA . GLN A 1 1015 ? 2.291 5.561 -42.589 1.00 86.50 1015 GLN A CA 1
ATOM 7765 C C . GLN A 1 1015 ? 0.781 5.849 -42.631 1.00 86.50 1015 GLN A C 1
ATOM 7767 O O . GLN A 1 1015 ? 0.341 6.839 -42.055 1.00 86.50 1015 GLN A O 1
ATOM 7772 N N . ARG A 1 1016 ? -0.012 4.961 -43.249 1.00 85.81 1016 ARG A N 1
ATOM 7773 C CA 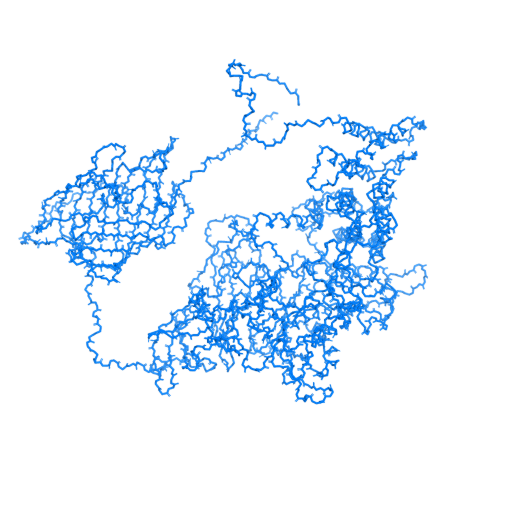. ARG A 1 1016 ? -1.485 5.050 -43.300 1.00 85.81 1016 ARG A CA 1
ATOM 7774 C C . ARG A 1 1016 ? -2.170 5.013 -41.930 1.00 85.81 1016 ARG A C 1
ATOM 7776 O O . ARG A 1 1016 ? -3.335 5.362 -41.834 1.00 85.81 1016 ARG A O 1
ATOM 7783 N N . TYR A 1 1017 ? -1.476 4.588 -40.875 1.00 89.00 1017 TYR A N 1
ATOM 7784 C CA . TYR A 1 1017 ? -2.029 4.628 -39.524 1.00 89.00 1017 TYR A CA 1
ATOM 7785 C C . TYR A 1 1017 ? -2.148 6.047 -38.987 1.00 89.00 1017 TYR A C 1
ATOM 7787 O O . TYR A 1 1017 ? -3.078 6.335 -38.248 1.00 89.00 1017 TYR A O 1
ATOM 7795 N N . TYR A 1 1018 ? -1.225 6.937 -39.355 1.00 86.06 1018 TYR A N 1
ATOM 7796 C CA . TYR A 1 1018 ? -1.141 8.270 -38.760 1.00 86.06 1018 TYR A CA 1
ATOM 7797 C C . TYR A 1 1018 ? -2.313 9.172 -39.169 1.00 86.06 1018 TYR A C 1
ATOM 7799 O O . TYR A 1 1018 ? -2.693 10.049 -38.407 1.00 86.06 1018 TYR A O 1
ATOM 7807 N N . THR A 1 1019 ? -2.935 8.912 -40.324 1.00 85.94 1019 THR A N 1
ATOM 7808 C CA . THR A 1 1019 ? -4.188 9.555 -40.761 1.00 85.94 1019 THR A CA 1
ATOM 7809 C C . THR A 1 1019 ? -5.442 8.970 -40.105 1.00 85.94 1019 THR A C 1
ATOM 7811 O O . THR A 1 1019 ? -6.518 9.535 -40.255 1.00 85.94 1019 THR A O 1
ATOM 7814 N N . ASN A 1 1020 ? -5.307 7.846 -39.393 1.00 86.56 1020 ASN A N 1
ATOM 7815 C CA . ASN A 1 1020 ? -6.397 7.122 -38.736 1.00 86.56 1020 ASN A CA 1
ATOM 7816 C C . ASN A 1 1020 ? -6.369 7.297 -37.204 1.00 86.56 1020 ASN A C 1
ATOM 7818 O O . ASN A 1 1020 ? -7.187 6.700 -36.507 1.00 86.56 1020 ASN A O 1
ATOM 7822 N N . LEU A 1 1021 ? -5.416 8.071 -36.672 1.00 86.00 1021 LEU A N 1
ATOM 7823 C CA . LEU A 1 1021 ? -5.378 8.452 -35.261 1.00 86.00 1021 LEU A CA 1
ATOM 7824 C C . LEU A 1 1021 ? -6.337 9.625 -35.022 1.00 86.00 1021 LEU A C 1
ATOM 7826 O O . LEU A 1 1021 ? -6.397 10.558 -35.820 1.00 86.00 1021 LEU A O 1
ATOM 7830 N N . THR A 1 1022 ? -7.088 9.582 -33.924 1.00 82.56 1022 THR A N 1
ATOM 7831 C CA . THR A 1 1022 ? -8.101 10.592 -33.585 1.00 82.56 1022 THR A CA 1
ATOM 7832 C C . THR A 1 1022 ? -8.165 10.830 -32.076 1.00 82.56 1022 THR A C 1
ATOM 7834 O O . THR A 1 1022 ? -7.765 9.970 -31.292 1.00 82.56 1022 THR A O 1
ATOM 7837 N N . GLY A 1 1023 ? -8.654 12.000 -31.660 1.00 76.38 1023 GLY A N 1
ATOM 7838 C CA . GLY A 1 1023 ? -8.916 12.289 -30.250 1.00 76.38 1023 GLY A CA 1
ATOM 7839 C C . GLY A 1 1023 ? -10.061 11.457 -29.676 1.00 76.38 1023 GLY A C 1
ATOM 7840 O O . GLY A 1 1023 ? -10.792 10.783 -30.404 1.00 76.38 1023 GLY A O 1
ATOM 7841 N N . ASN A 1 1024 ? -10.222 11.523 -28.356 1.00 76.00 1024 ASN A N 1
ATOM 7842 C CA . ASN A 1 1024 ? -11.340 10.886 -27.678 1.00 76.00 1024 ASN A CA 1
ATOM 7843 C C . ASN A 1 1024 ? -12.656 11.598 -28.054 1.00 76.00 1024 ASN A C 1
ATOM 7845 O O . ASN A 1 1024 ? -12.830 12.758 -27.685 1.00 76.00 1024 ASN A O 1
ATOM 7849 N N . PRO A 1 1025 ? -13.615 10.948 -28.742 1.00 76.00 1025 PRO A N 1
ATOM 7850 C CA . PRO A 1 1025 ? -14.868 11.594 -29.139 1.00 76.00 1025 PRO A CA 1
ATOM 7851 C C . PRO A 1 1025 ? -15.828 11.838 -27.960 1.00 76.00 1025 PRO A C 1
ATOM 7853 O O . PRO A 1 1025 ? -16.917 12.370 -28.166 1.00 76.00 1025 PRO A O 1
ATOM 7856 N N . TYR A 1 1026 ? -15.455 11.416 -26.747 1.00 74.12 1026 TYR A N 1
ATOM 7857 C CA . TYR A 1 1026 ? -16.238 11.563 -25.521 1.00 74.12 1026 TYR A CA 1
ATOM 7858 C C . TYR A 1 1026 ? -15.703 12.662 -24.581 1.00 74.12 1026 TYR A C 1
ATOM 7860 O O . TYR A 1 1026 ? -16.298 12.886 -23.531 1.00 74.12 1026 TYR A O 1
ATOM 7868 N N . GLU A 1 1027 ? -14.617 13.357 -24.942 1.00 65.88 1027 GLU A N 1
ATOM 7869 C CA . GLU A 1 1027 ? -13.997 14.414 -24.128 1.00 65.88 1027 GLU A CA 1
ATOM 7870 C C . GLU A 1 1027 ? -13.975 15.771 -24.851 1.00 65.88 1027 GLU A C 1
ATOM 7872 O O . GLU A 1 1027 ? -13.973 15.859 -26.080 1.00 65.88 1027 GLU A O 1
ATOM 7877 N N . PHE A 1 1028 ? -13.925 16.862 -24.080 1.00 55.12 1028 PHE A N 1
ATOM 7878 C CA . PHE A 1 1028 ? -13.767 18.213 -24.621 1.00 55.12 1028 PHE A CA 1
ATOM 7879 C C . PHE A 1 1028 ? -12.304 18.497 -24.984 1.00 55.12 1028 PHE A C 1
ATOM 7881 O O . PHE A 1 1028 ? -11.562 19.120 -24.226 1.00 55.12 1028 PHE A O 1
ATOM 7888 N N . GLY A 1 1029 ? -11.896 18.081 -26.180 1.00 56.09 1029 GLY A N 1
ATOM 7889 C CA . GLY A 1 1029 ? -10.577 18.390 -26.723 1.00 56.09 1029 GLY A CA 1
ATOM 7890 C C . GLY A 1 1029 ? -10.361 17.780 -28.103 1.00 56.09 1029 GLY A C 1
ATOM 7891 O O . GLY A 1 1029 ? -10.921 16.742 -28.432 1.00 56.09 1029 GLY A O 1
ATOM 7892 N N . ASN A 1 1030 ? -9.520 18.420 -28.917 1.00 58.19 1030 ASN A N 1
ATOM 7893 C CA . ASN A 1 1030 ? -9.052 17.842 -30.175 1.00 58.19 1030 ASN A CA 1
ATOM 7894 C C . ASN A 1 1030 ? -7.600 17.403 -30.001 1.00 58.19 1030 ASN A C 1
ATOM 7896 O O . ASN A 1 1030 ? -6.704 18.244 -29.932 1.00 58.19 1030 ASN A O 1
ATOM 7900 N N . SER A 1 1031 ? -7.364 16.093 -29.974 1.00 65.94 1031 SER A N 1
ATOM 7901 C CA . SER A 1 1031 ? -6.007 15.555 -30.034 1.00 65.94 1031 SER A CA 1
ATOM 7902 C C . SER A 1 1031 ? -5.423 15.765 -31.429 1.00 65.94 1031 SER A C 1
ATOM 7904 O O . SER A 1 1031 ? -5.984 15.304 -32.424 1.00 65.94 1031 SER A O 1
ATOM 7906 N N . ALA A 1 1032 ? -4.261 16.415 -31.505 1.00 66.38 1032 ALA A N 1
ATOM 7907 C CA . ALA A 1 1032 ? -3.475 16.500 -32.735 1.00 66.38 1032 ALA A CA 1
ATOM 7908 C C . ALA A 1 1032 ? -2.721 15.191 -33.057 1.00 66.38 1032 ALA A C 1
ATOM 7910 O O . ALA A 1 1032 ? -2.020 15.135 -34.066 1.00 66.38 1032 ALA A O 1
ATOM 7911 N N . ALA A 1 1033 ? -2.823 14.174 -32.185 1.00 71.75 1033 ALA A N 1
ATOM 7912 C CA . ALA A 1 1033 ? -2.114 12.895 -32.252 1.00 71.75 1033 ALA A CA 1
ATOM 7913 C C . ALA A 1 1033 ? -0.640 13.038 -32.713 1.00 71.75 1033 ALA A C 1
ATOM 7915 O O . ALA A 1 1033 ? -0.285 12.529 -33.782 1.00 71.75 1033 ALA A O 1
ATOM 7916 N N . PRO A 1 1034 ? 0.230 13.738 -31.945 1.00 74.56 1034 PRO A N 1
ATOM 7917 C CA . PRO A 1 1034 ? 1.597 14.095 -32.345 1.00 74.56 1034 PRO A CA 1
ATOM 7918 C C . PRO A 1 1034 ? 2.546 12.881 -32.328 1.00 74.56 1034 PRO A C 1
ATOM 7920 O O . PRO A 1 1034 ? 3.511 12.794 -31.568 1.00 74.56 1034 PRO A O 1
ATOM 7923 N N . ILE A 1 1035 ? 2.281 11.912 -33.202 1.00 80.12 1035 ILE A N 1
ATOM 7924 C CA . ILE A 1 1035 ? 2.872 10.572 -33.195 1.00 80.12 1035 ILE A CA 1
ATOM 7925 C C . ILE A 1 1035 ? 4.394 10.574 -33.372 1.00 80.12 1035 ILE A C 1
ATOM 7927 O O . ILE A 1 1035 ? 5.096 9.715 -32.840 1.00 80.12 1035 ILE A O 1
ATOM 7931 N N . GLN A 1 1036 ? 4.933 11.569 -34.080 1.00 83.56 1036 GLN A N 1
ATOM 7932 C CA . GLN A 1 1036 ? 6.377 11.770 -34.178 1.00 83.56 1036 GLN A CA 1
ATOM 7933 C C . GLN A 1 1036 ? 6.998 12.005 -32.798 1.00 83.56 1036 GLN A C 1
ATOM 7935 O O . GLN A 1 1036 ? 8.035 11.422 -32.484 1.00 83.56 1036 GLN A O 1
ATOM 7940 N N . ASP A 1 1037 ? 6.372 12.855 -31.990 1.00 81.50 1037 ASP A N 1
ATOM 7941 C CA . ASP A 1 1037 ? 6.896 13.272 -30.696 1.00 81.50 1037 ASP A CA 1
ATOM 7942 C C . ASP A 1 1037 ? 6.601 12.215 -29.626 1.00 81.50 1037 ASP A C 1
ATOM 7944 O O . ASP A 1 1037 ? 7.440 11.998 -28.751 1.00 81.50 1037 ASP A O 1
ATOM 7948 N N . GLN A 1 1038 ? 5.512 11.451 -29.783 1.00 78.00 1038 GLN A N 1
ATOM 7949 C CA . GLN A 1 1038 ? 5.265 10.225 -29.016 1.00 78.00 1038 GLN A CA 1
ATOM 7950 C C . GLN A 1 1038 ? 6.373 9.179 -29.227 1.00 78.00 1038 GLN A C 1
ATOM 7952 O O . GLN A 1 1038 ? 7.006 8.711 -28.277 1.00 78.00 1038 GLN A O 1
ATOM 7957 N N . VAL A 1 1039 ? 6.679 8.850 -30.486 1.00 82.88 1039 VAL A N 1
ATOM 7958 C CA . VAL A 1 1039 ? 7.716 7.861 -30.822 1.00 82.88 1039 VAL A CA 1
ATOM 7959 C C . VAL A 1 1039 ? 9.122 8.360 -30.454 1.00 82.88 1039 VAL A C 1
ATOM 7961 O O . VAL A 1 1039 ? 9.940 7.583 -29.958 1.00 82.88 1039 VAL A O 1
ATOM 7964 N N . ALA A 1 1040 ? 9.410 9.653 -30.638 1.00 85.69 1040 ALA A N 1
ATOM 7965 C CA . ALA A 1 1040 ? 10.672 10.256 -30.206 1.00 85.69 1040 ALA A CA 1
ATOM 7966 C C . ALA A 1 1040 ? 10.803 10.325 -28.672 1.00 85.69 1040 ALA A C 1
ATOM 7968 O O . ALA A 1 1040 ? 11.908 10.174 -28.147 1.00 85.69 1040 ALA A O 1
ATOM 7969 N N . GLY A 1 1041 ? 9.692 10.517 -27.952 1.00 84.25 1041 GLY A N 1
ATOM 7970 C CA . GLY A 1 1041 ? 9.632 10.522 -26.491 1.00 84.25 1041 GLY A CA 1
ATOM 7971 C C . GLY A 1 1041 ? 10.153 9.218 -25.893 1.00 84.25 1041 GLY A C 1
ATOM 7972 O O . GLY A 1 1041 ? 11.064 9.259 -25.075 1.00 84.25 1041 GLY A O 1
ATOM 7973 N N . LEU A 1 1042 ? 9.695 8.066 -26.398 1.00 84.88 1042 LEU A N 1
ATOM 7974 C CA . LEU A 1 1042 ? 10.176 6.739 -25.983 1.00 84.88 1042 LEU A CA 1
ATOM 7975 C C . LEU A 1 1042 ? 11.711 6.628 -26.073 1.00 84.88 1042 LEU A C 1
ATOM 7977 O O . LEU A 1 1042 ? 12.376 6.217 -25.119 1.00 84.88 1042 LEU A O 1
ATOM 7981 N N . GLN A 1 1043 ? 12.291 7.046 -27.204 1.00 88.81 1043 GLN A N 1
ATOM 7982 C CA . GLN A 1 1043 ? 13.743 7.011 -27.410 1.00 88.81 1043 GLN A CA 1
ATOM 7983 C C . GLN A 1 1043 ? 14.485 7.974 -26.466 1.00 88.81 1043 GLN A C 1
ATOM 7985 O O . GLN A 1 1043 ? 15.543 7.624 -25.939 1.00 88.81 1043 GLN A O 1
ATOM 7990 N N . ARG A 1 1044 ? 13.921 9.165 -26.221 1.00 88.62 1044 ARG A N 1
ATOM 7991 C CA . ARG A 1 1044 ? 14.452 10.164 -25.282 1.00 88.62 1044 ARG A CA 1
ATOM 7992 C C . ARG A 1 1044 ? 14.449 9.638 -23.844 1.00 88.62 1044 ARG A C 1
ATOM 7994 O O . ARG A 1 1044 ? 15.483 9.708 -23.188 1.00 88.62 1044 ARG A O 1
ATOM 8001 N N . THR A 1 1045 ? 13.344 9.058 -23.377 1.00 83.56 1045 THR A N 1
ATOM 8002 C CA . THR A 1 1045 ? 13.210 8.501 -22.022 1.00 83.56 1045 THR A CA 1
ATOM 8003 C C . THR A 1 1045 ? 14.191 7.352 -21.784 1.00 83.56 1045 THR A C 1
ATOM 8005 O O . THR A 1 1045 ? 14.861 7.320 -20.752 1.00 83.56 1045 THR A O 1
ATOM 8008 N N . ALA A 1 1046 ? 14.339 6.434 -22.748 1.00 88.31 1046 ALA A N 1
ATOM 8009 C CA . ALA A 1 1046 ? 15.305 5.338 -22.653 1.00 88.31 1046 ALA A CA 1
ATOM 8010 C C . ALA A 1 1046 ? 16.752 5.854 -22.543 1.00 88.31 1046 ALA A C 1
ATOM 8012 O O . ALA A 1 1046 ? 17.525 5.374 -21.713 1.00 88.31 1046 ALA A O 1
ATOM 8013 N N . LEU A 1 1047 ? 17.108 6.865 -23.341 1.00 91.12 1047 LEU A N 1
ATOM 8014 C CA . LEU A 1 1047 ? 18.416 7.513 -23.292 1.00 91.12 1047 LEU A CA 1
ATOM 8015 C C . LEU A 1 1047 ? 18.657 8.225 -21.947 1.00 91.12 1047 LEU A C 1
ATOM 8017 O O . LEU A 1 1047 ? 19.674 7.979 -21.299 1.00 91.12 1047 LEU A O 1
ATOM 8021 N N . GLN A 1 1048 ? 17.723 9.078 -21.518 1.00 89.25 1048 GLN A N 1
ATOM 8022 C CA . GLN A 1 1048 ? 17.811 9.824 -20.259 1.00 89.25 1048 GLN A CA 1
ATOM 8023 C C . GLN A 1 1048 ? 17.935 8.892 -19.050 1.00 89.25 1048 GLN A C 1
ATOM 8025 O O . GLN A 1 1048 ? 18.651 9.209 -18.105 1.00 89.25 1048 GLN A O 1
ATOM 8030 N N . ARG A 1 1049 ? 17.294 7.715 -19.090 1.00 87.75 1049 ARG A N 1
ATOM 8031 C CA . ARG A 1 1049 ? 17.444 6.701 -18.043 1.00 87.75 1049 ARG A CA 1
ATOM 8032 C C . ARG A 1 1049 ? 18.858 6.120 -18.003 1.00 87.75 1049 ARG A C 1
ATOM 8034 O O . ARG A 1 1049 ? 19.457 6.099 -16.929 1.00 87.75 1049 ARG A O 1
ATOM 8041 N N . LEU A 1 1050 ? 19.404 5.695 -19.147 1.00 93.69 1050 LEU A N 1
ATOM 8042 C CA . LEU A 1 1050 ? 20.759 5.126 -19.238 1.00 93.69 1050 LEU A CA 1
ATOM 8043 C C . LEU A 1 1050 ? 21.855 6.098 -18.771 1.00 93.69 1050 LEU A C 1
ATOM 8045 O O . LEU A 1 1050 ? 22.848 5.661 -18.199 1.00 93.69 1050 LEU A O 1
ATOM 8049 N N . PHE A 1 1051 ? 21.661 7.401 -18.990 1.00 94.38 1051 PHE A N 1
ATOM 8050 C CA . PHE A 1 1051 ? 22.588 8.463 -18.583 1.00 94.38 1051 PHE A CA 1
ATOM 8051 C C . PHE A 1 1051 ? 22.113 9.260 -17.356 1.00 94.38 1051 PHE A C 1
ATOM 8053 O O . PHE A 1 1051 ? 22.574 10.375 -17.119 1.00 94.38 1051 PHE A O 1
ATOM 8060 N N . SER A 1 1052 ? 21.203 8.699 -16.556 1.00 92.88 1052 SER A N 1
ATOM 8061 C CA . SER A 1 1052 ? 20.790 9.311 -15.290 1.00 92.88 1052 SER A CA 1
ATOM 8062 C C . SER A 1 1052 ? 21.920 9.258 -14.257 1.00 92.88 1052 SER A C 1
ATOM 8064 O O . SER A 1 1052 ? 22.737 8.333 -14.251 1.00 92.88 1052 SER A O 1
ATOM 8066 N N . ALA A 1 1053 ? 21.950 10.225 -13.335 1.00 91.06 1053 ALA A N 1
ATOM 8067 C CA . ALA A 1 1053 ? 22.943 10.264 -12.261 1.00 91.06 1053 ALA A CA 1
ATOM 8068 C C . ALA A 1 1053 ? 22.939 8.973 -11.417 1.00 91.06 1053 ALA A C 1
ATOM 8070 O O . ALA A 1 1053 ? 24.001 8.463 -11.061 1.00 91.06 1053 ALA A O 1
ATOM 8071 N N . SER A 1 1054 ? 21.755 8.398 -11.164 1.00 91.56 1054 SER A N 1
ATOM 8072 C CA . SER A 1 1054 ? 21.598 7.147 -10.417 1.00 91.56 1054 SER A CA 1
ATOM 8073 C C . SER A 1 1054 ? 22.192 5.946 -11.165 1.00 91.56 1054 SER A C 1
ATOM 8075 O O . SER A 1 1054 ? 22.985 5.207 -10.581 1.00 91.56 1054 SER A O 1
ATOM 8077 N N . VAL A 1 1055 ? 21.883 5.762 -12.456 1.00 94.44 1055 VAL A N 1
ATOM 8078 C CA . VAL A 1 1055 ? 22.450 4.674 -13.277 1.00 94.44 1055 VAL A CA 1
ATOM 8079 C C . VAL A 1 1055 ? 23.960 4.828 -13.428 1.00 94.44 1055 VAL A C 1
ATOM 8081 O O . VAL A 1 1055 ? 24.687 3.872 -13.164 1.00 94.44 1055 VAL A O 1
ATOM 8084 N N . LEU A 1 1056 ? 24.452 6.016 -13.786 1.00 96.38 1056 LEU A N 1
ATOM 8085 C CA . LEU A 1 1056 ? 25.885 6.267 -13.981 1.00 96.38 1056 LEU A CA 1
ATOM 8086 C C . LEU A 1 1056 ? 26.683 6.050 -12.691 1.00 96.38 1056 LEU A C 1
ATOM 8088 O O . LEU A 1 1056 ? 27.736 5.413 -12.720 1.00 96.38 1056 LEU A O 1
ATOM 8092 N N . SER A 1 1057 ? 26.153 6.502 -11.550 1.00 95.44 1057 SER A N 1
ATOM 8093 C CA . SER A 1 1057 ? 26.743 6.237 -10.237 1.00 95.44 1057 SER A CA 1
ATOM 8094 C C . SER A 1 1057 ? 26.765 4.741 -9.912 1.00 95.44 1057 SER A C 1
ATOM 8096 O O . SER A 1 1057 ? 27.802 4.234 -9.480 1.00 95.44 1057 SER A O 1
ATOM 8098 N N . ARG A 1 1058 ? 25.683 3.990 -10.181 1.00 95.62 1058 ARG A N 1
ATOM 8099 C CA . ARG A 1 1058 ? 25.674 2.527 -9.996 1.00 95.62 1058 ARG A CA 1
ATOM 8100 C C . ARG A 1 1058 ? 26.670 1.815 -10.918 1.00 95.62 1058 ARG A C 1
ATOM 8102 O O . ARG A 1 1058 ? 27.366 0.924 -10.444 1.00 95.62 1058 ARG A O 1
ATOM 8109 N N . VAL A 1 1059 ? 26.787 2.212 -12.188 1.00 96.81 1059 VAL A N 1
ATOM 8110 C CA . VAL A 1 1059 ? 27.777 1.651 -13.131 1.00 96.81 1059 VAL A CA 1
ATOM 8111 C C . VAL A 1 1059 ? 29.201 1.877 -12.612 1.00 96.81 1059 VAL A C 1
ATOM 8113 O O . VAL A 1 1059 ? 29.923 0.901 -12.429 1.00 96.81 1059 VAL A O 1
ATOM 8116 N N . ALA A 1 1060 ? 29.567 3.114 -12.261 1.00 95.94 1060 ALA A N 1
ATOM 8117 C CA . ALA A 1 1060 ? 30.893 3.442 -11.725 1.00 95.94 1060 ALA A CA 1
ATOM 8118 C C . ALA A 1 1060 ? 31.207 2.702 -10.407 1.00 95.94 1060 ALA A C 1
ATOM 8120 O O . ALA A 1 1060 ? 32.281 2.127 -10.238 1.00 95.94 1060 ALA A O 1
ATOM 8121 N N . ASN A 1 1061 ? 30.244 2.644 -9.479 1.00 95.19 1061 ASN A N 1
ATOM 8122 C CA . ASN A 1 1061 ? 30.405 1.911 -8.220 1.00 95.19 1061 ASN A CA 1
ATOM 8123 C C . ASN A 1 1061 ? 30.535 0.395 -8.433 1.00 95.19 1061 ASN A C 1
ATOM 8125 O O . ASN A 1 1061 ? 31.253 -0.268 -7.686 1.00 95.19 1061 ASN A O 1
ATOM 8129 N N . ASN A 1 1062 ? 29.845 -0.172 -9.423 1.00 94.94 1062 ASN A N 1
ATOM 8130 C CA . ASN A 1 1062 ? 29.946 -1.593 -9.747 1.00 94.94 1062 ASN A CA 1
ATOM 8131 C C . ASN A 1 1062 ? 31.277 -1.915 -10.442 1.00 94.94 1062 ASN A C 1
ATOM 8133 O O . ASN A 1 1062 ? 31.888 -2.931 -10.122 1.00 94.94 1062 ASN A O 1
ATOM 8137 N N . GLU A 1 1063 ? 31.761 -1.035 -11.320 1.00 94.00 1063 GLU A N 1
ATOM 8138 C CA . GLU A 1 1063 ? 33.099 -1.102 -11.916 1.00 94.00 1063 GLU A CA 1
ATOM 8139 C C . GLU A 1 1063 ? 34.188 -1.107 -10.827 1.00 94.00 1063 GLU A C 1
ATOM 8141 O O . GLU A 1 1063 ? 35.013 -2.023 -10.790 1.00 94.00 1063 GLU A O 1
ATOM 8146 N N . TYR A 1 1064 ? 34.112 -0.188 -9.855 1.00 93.31 1064 TYR A N 1
ATOM 8147 C CA . TYR A 1 1064 ? 35.011 -0.155 -8.693 1.00 93.31 1064 TYR A CA 1
ATOM 8148 C C . TYR A 1 1064 ? 34.937 -1.435 -7.839 1.00 93.31 1064 TYR A C 1
ATOM 8150 O O . TYR A 1 1064 ? 35.961 -2.061 -7.567 1.00 93.31 1064 TYR A O 1
ATOM 8158 N N . LYS A 1 1065 ? 33.728 -1.885 -7.463 1.00 91.12 1065 LYS A N 1
ATOM 8159 C CA . LYS A 1 1065 ? 33.516 -3.107 -6.653 1.00 91.12 1065 LYS A CA 1
ATOM 8160 C C . LYS A 1 1065 ? 34.064 -4.380 -7.305 1.00 91.12 1065 LYS A C 1
ATOM 8162 O O . LYS A 1 1065 ? 34.431 -5.305 -6.587 1.00 91.12 1065 LYS A O 1
ATOM 8167 N N . MET A 1 1066 ? 34.112 -4.437 -8.637 1.00 92.19 1066 MET A N 1
ATOM 8168 C CA . MET A 1 1066 ? 34.635 -5.584 -9.389 1.00 92.19 1066 MET A CA 1
ATOM 8169 C C . MET A 1 1066 ? 36.108 -5.416 -9.812 1.00 92.19 1066 MET A C 1
ATOM 8171 O O . MET A 1 1066 ? 36.613 -6.224 -10.593 1.00 92.19 1066 MET A O 1
ATOM 8175 N N . GLY A 1 1067 ? 36.804 -4.395 -9.295 1.00 89.62 1067 GLY A N 1
ATOM 8176 C CA . GLY A 1 1067 ? 38.231 -4.160 -9.536 1.00 89.62 1067 GLY A CA 1
ATOM 8177 C C . GLY A 1 1067 ? 38.564 -3.626 -10.932 1.00 89.62 1067 GLY A C 1
ATOM 8178 O O . GLY A 1 1067 ? 39.660 -3.879 -11.423 1.00 89.62 1067 GLY A O 1
ATOM 8179 N N . GLY A 1 1068 ? 37.624 -2.945 -11.597 1.00 83.94 1068 GLY A N 1
ATOM 8180 C CA . GLY A 1 1068 ? 37.813 -2.377 -12.938 1.00 83.94 1068 GLY A CA 1
ATOM 8181 C C . GLY A 1 1068 ? 37.834 -3.397 -14.086 1.00 83.94 1068 GLY A C 1
ATOM 8182 O O . GLY A 1 1068 ? 38.150 -3.035 -15.215 1.00 83.94 1068 GLY A O 1
ATOM 8183 N N . ASP A 1 1069 ? 37.513 -4.671 -13.833 1.00 86.19 1069 ASP A N 1
ATOM 8184 C CA . ASP A 1 1069 ? 37.551 -5.726 -14.853 1.00 86.19 1069 ASP A CA 1
ATOM 8185 C C . ASP A 1 1069 ? 36.318 -5.659 -15.791 1.00 86.19 1069 ASP A C 1
ATOM 8187 O O . ASP A 1 1069 ? 35.195 -5.952 -15.356 1.00 86.19 1069 ASP A O 1
ATOM 8191 N N . PRO A 1 1070 ? 36.487 -5.349 -17.097 1.00 84.94 1070 PRO A N 1
ATOM 8192 C CA . PRO A 1 1070 ? 35.383 -5.225 -18.058 1.00 84.94 1070 PRO A CA 1
ATOM 8193 C C . PRO A 1 1070 ? 34.724 -6.570 -18.426 1.00 84.94 1070 PRO A C 1
ATOM 8195 O O . PRO A 1 1070 ? 33.724 -6.599 -19.159 1.00 84.94 1070 PRO A O 1
ATOM 8198 N N . ASN A 1 1071 ? 35.268 -7.689 -17.933 1.00 89.44 1071 ASN A N 1
ATOM 8199 C CA . ASN A 1 1071 ? 34.667 -9.022 -17.998 1.00 89.44 1071 ASN A CA 1
ATOM 8200 C C . ASN A 1 1071 ? 33.862 -9.374 -16.737 1.00 89.44 1071 ASN A C 1
ATOM 8202 O O . ASN A 1 1071 ? 33.216 -10.419 -16.716 1.00 89.44 1071 ASN A O 1
ATOM 8206 N N . LYS A 1 1072 ? 33.863 -8.511 -15.711 1.00 90.25 1072 LYS A N 1
ATOM 8207 C CA . LYS A 1 1072 ? 33.097 -8.683 -14.464 1.00 90.25 1072 LYS A CA 1
ATOM 8208 C C . LYS A 1 1072 ? 32.064 -7.580 -14.224 1.00 90.25 1072 LYS A C 1
ATOM 8210 O O . LYS A 1 1072 ? 31.031 -7.852 -13.621 1.00 90.25 1072 LYS A O 1
ATOM 8215 N N . ALA A 1 1073 ? 32.305 -6.365 -14.717 1.00 93.31 1073 ALA A N 1
ATOM 8216 C CA . ALA A 1 1073 ? 31.363 -5.248 -14.657 1.00 93.31 1073 ALA A CA 1
ATOM 8217 C C . ALA A 1 1073 ? 31.168 -4.590 -16.031 1.00 93.31 1073 ALA A C 1
ATOM 8219 O O . ALA A 1 1073 ? 32.050 -4.613 -16.891 1.00 93.31 1073 ALA A O 1
ATOM 8220 N N . LEU A 1 1074 ? 29.996 -3.984 -16.241 1.00 95.88 1074 LEU A N 1
ATOM 8221 C CA . LEU A 1 1074 ? 29.810 -3.029 -17.331 1.00 95.88 1074 LEU A CA 1
ATOM 8222 C C . LEU A 1 1074 ? 30.552 -1.743 -16.957 1.00 95.88 1074 LEU A C 1
ATOM 8224 O O . LEU A 1 1074 ? 30.321 -1.219 -15.872 1.00 95.88 1074 LEU A O 1
ATOM 8228 N N . THR A 1 1075 ? 31.404 -1.240 -17.850 1.00 95.62 1075 THR A N 1
ATOM 8229 C CA . THR A 1 1075 ? 32.149 0.006 -17.620 1.00 95.62 1075 THR A CA 1
ATOM 8230 C C . THR A 1 1075 ? 31.440 1.214 -18.219 1.00 95.62 1075 THR A C 1
ATOM 8232 O O . THR A 1 1075 ? 30.718 1.080 -19.219 1.00 95.62 1075 THR A O 1
ATOM 8235 N N . LEU A 1 1076 ? 31.693 2.411 -17.677 1.00 95.88 1076 LEU A N 1
ATOM 8236 C CA . LEU A 1 1076 ? 31.173 3.655 -18.266 1.00 95.88 1076 LEU A CA 1
ATOM 8237 C C . LEU A 1 1076 ? 31.601 3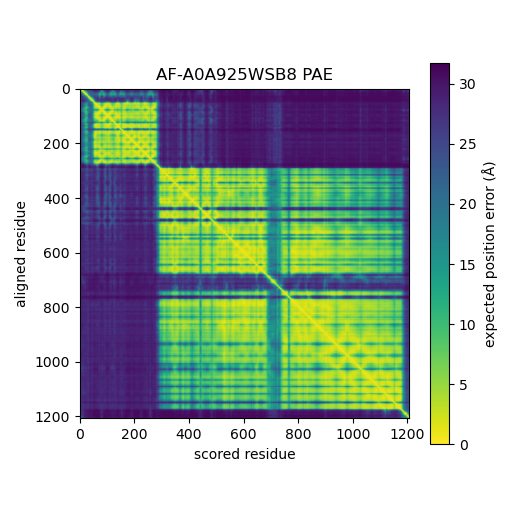.793 -19.740 1.00 95.88 1076 LEU A C 1
ATOM 8239 O O . LEU A 1 1076 ? 30.769 4.055 -20.607 1.00 95.88 1076 LEU A O 1
ATOM 8243 N N . VAL A 1 1077 ? 32.867 3.511 -20.064 1.00 94.81 1077 VAL A N 1
ATOM 8244 C CA . VAL A 1 1077 ? 33.390 3.553 -21.446 1.00 94.81 1077 VAL A CA 1
ATOM 8245 C C . VAL A 1 1077 ? 32.574 2.664 -22.395 1.00 94.81 1077 VAL A C 1
ATOM 8247 O O . VAL A 1 1077 ? 32.244 3.078 -23.510 1.00 94.81 1077 VAL A O 1
ATOM 8250 N N . THR A 1 1078 ? 32.201 1.458 -21.951 1.00 94.69 1078 THR A N 1
ATOM 8251 C CA . THR A 1 1078 ? 31.390 0.522 -22.747 1.00 94.69 1078 THR A CA 1
ATOM 8252 C C . THR A 1 1078 ? 29.991 1.081 -23.009 1.00 94.69 1078 THR A C 1
ATOM 8254 O O . THR A 1 1078 ? 29.503 1.011 -24.139 1.00 94.69 1078 THR A O 1
ATOM 8257 N N . LEU A 1 1079 ? 29.354 1.665 -21.988 1.00 96.25 1079 LEU A N 1
ATOM 8258 C CA . LEU A 1 1079 ? 28.021 2.261 -22.091 1.00 96.25 1079 LEU A CA 1
ATOM 8259 C C . LEU A 1 1079 ? 27.998 3.434 -23.086 1.00 96.25 1079 LEU A C 1
ATOM 8261 O O . LEU A 1 1079 ? 27.195 3.426 -24.023 1.00 96.25 1079 LEU A O 1
ATOM 8265 N N . TYR A 1 1080 ? 28.909 4.402 -22.929 1.00 96.75 1080 TYR A N 1
ATOM 8266 C CA . TYR A 1 1080 ? 28.965 5.600 -23.775 1.00 96.75 1080 TYR A CA 1
ATOM 8267 C C . TYR A 1 1080 ? 29.218 5.240 -25.245 1.00 96.75 1080 TYR A C 1
ATOM 8269 O O . TYR A 1 1080 ? 28.467 5.678 -26.120 1.00 96.75 1080 TYR A O 1
ATOM 8277 N N . ASN A 1 1081 ? 30.216 4.393 -25.524 1.00 94.81 1081 ASN A N 1
ATOM 8278 C CA . ASN A 1 1081 ? 30.564 3.999 -26.892 1.00 94.81 1081 ASN A CA 1
ATOM 8279 C C . ASN A 1 1081 ? 29.453 3.184 -27.574 1.00 94.81 1081 ASN A C 1
ATOM 8281 O O . ASN A 1 1081 ? 29.167 3.404 -28.752 1.00 94.81 1081 ASN A O 1
ATOM 8285 N N . SER A 1 1082 ? 28.799 2.279 -26.838 1.00 94.06 1082 SER A N 1
ATOM 8286 C CA . SER A 1 1082 ? 27.715 1.436 -27.357 1.00 94.06 1082 SER A CA 1
ATOM 8287 C C . SER A 1 1082 ? 26.500 2.256 -27.805 1.00 94.06 1082 SER A C 1
ATOM 8289 O O . SER A 1 1082 ? 26.019 2.080 -28.928 1.00 94.06 1082 SER A O 1
ATOM 8291 N N . VAL A 1 1083 ? 26.031 3.197 -26.973 1.00 94.31 1083 VAL A N 1
ATOM 8292 C CA . VAL A 1 1083 ? 24.888 4.053 -27.335 1.00 94.31 1083 VAL A CA 1
ATOM 8293 C C . VAL A 1 1083 ? 25.282 5.047 -28.432 1.00 94.31 1083 VAL A C 1
ATOM 8295 O O . VAL A 1 1083 ? 24.572 5.168 -29.430 1.00 94.31 1083 VAL A O 1
ATOM 8298 N N . SER A 1 1084 ? 26.445 5.699 -28.306 1.00 93.31 1084 SER A N 1
ATOM 8299 C CA . SER A 1 1084 ? 26.966 6.661 -29.293 1.00 93.31 1084 SER A CA 1
ATOM 8300 C C . SER A 1 1084 ? 27.060 6.056 -30.700 1.00 93.31 1084 SER A C 1
ATOM 8302 O O . SER A 1 1084 ? 26.570 6.644 -31.666 1.00 93.31 1084 SER A O 1
ATOM 8304 N N . GLY A 1 1085 ? 27.602 4.838 -30.824 1.00 89.69 1085 GLY A N 1
ATOM 8305 C CA . GLY A 1 1085 ? 27.712 4.137 -32.106 1.00 89.69 1085 GLY A CA 1
ATOM 8306 C C . GLY A 1 1085 ? 26.366 3.878 -32.794 1.00 89.69 1085 GLY A C 1
ATOM 8307 O O . GLY A 1 1085 ? 26.280 3.974 -34.016 1.00 89.69 1085 GLY A O 1
ATOM 8308 N N . ASN A 1 1086 ? 25.303 3.612 -32.025 1.00 90.12 1086 ASN A N 1
ATOM 8309 C CA . ASN A 1 1086 ? 23.963 3.354 -32.563 1.00 90.12 1086 ASN A CA 1
ATOM 8310 C C . ASN A 1 1086 ? 23.185 4.642 -32.870 1.00 90.12 1086 ASN A C 1
ATOM 8312 O O . ASN A 1 1086 ? 22.478 4.711 -33.877 1.00 90.12 1086 ASN A O 1
ATOM 8316 N N . VAL A 1 1087 ? 23.328 5.683 -32.046 1.00 93.12 1087 VAL A N 1
ATOM 8317 C CA . VAL A 1 1087 ? 22.692 6.993 -32.271 1.00 93.12 1087 VAL A CA 1
ATOM 8318 C C . VAL A 1 1087 ? 23.234 7.675 -33.533 1.00 93.12 1087 VAL A C 1
ATOM 8320 O O . VAL A 1 1087 ? 22.464 8.259 -34.295 1.00 93.12 1087 VAL A O 1
ATOM 8323 N N . TRP A 1 1088 ? 24.542 7.570 -33.782 1.00 91.88 1088 TRP A N 1
ATOM 8324 C CA . TRP A 1 1088 ? 25.241 8.282 -34.860 1.00 91.88 1088 TRP A CA 1
ATOM 8325 C C . TRP A 1 1088 ? 25.556 7.426 -36.095 1.00 91.88 1088 TRP A C 1
ATOM 8327 O O . TRP A 1 1088 ? 26.356 7.844 -36.934 1.00 91.88 1088 TRP A O 1
ATOM 8337 N N . ALA A 1 1089 ? 24.929 6.252 -36.230 1.00 88.75 1089 ALA A N 1
ATOM 8338 C CA . ALA A 1 1089 ? 25.182 5.306 -37.319 1.00 88.75 1089 ALA A CA 1
ATOM 8339 C C . ALA A 1 1089 ? 25.131 5.973 -38.711 1.00 88.75 1089 ALA A C 1
ATOM 8341 O O . ALA A 1 1089 ? 26.056 5.819 -39.512 1.00 88.75 1089 ALA A O 1
ATOM 8342 N N . GLU A 1 1090 ? 24.109 6.795 -38.969 1.00 87.19 1090 GLU A N 1
ATOM 8343 C CA . GLU A 1 1090 ? 23.913 7.494 -40.244 1.00 87.19 1090 GLU A CA 1
ATOM 8344 C C . GLU A 1 1090 ? 25.036 8.480 -40.592 1.00 87.19 1090 GLU A C 1
ATOM 8346 O O . GLU A 1 1090 ? 25.388 8.601 -41.761 1.00 87.19 1090 GLU A O 1
ATOM 8351 N N . VAL A 1 1091 ? 25.638 9.145 -39.597 1.00 83.19 1091 VAL A N 1
ATOM 8352 C CA . VAL A 1 1091 ? 26.667 10.188 -39.805 1.00 83.19 1091 VAL A CA 1
ATOM 8353 C C . VAL A 1 1091 ? 27.979 9.608 -40.341 1.00 83.19 1091 VAL A C 1
ATOM 8355 O O . VAL A 1 1091 ? 28.790 10.323 -40.928 1.00 83.19 1091 VAL A O 1
ATOM 8358 N N . THR A 1 1092 ? 28.187 8.298 -40.194 1.00 72.56 1092 THR A N 1
ATOM 8359 C CA . THR A 1 1092 ? 29.318 7.607 -40.828 1.00 72.56 1092 THR A CA 1
ATOM 8360 C C . THR A 1 1092 ? 29.063 7.301 -42.312 1.00 72.56 1092 THR A C 1
ATOM 8362 O O . THR A 1 1092 ? 30.011 7.295 -43.103 1.00 72.56 1092 THR A O 1
ATOM 8365 N N . GLY A 1 1093 ? 27.801 7.122 -42.717 1.00 73.69 1093 GLY A N 1
ATOM 8366 C CA . GLY A 1 1093 ? 27.371 6.811 -44.084 1.00 73.69 1093 GLY A CA 1
ATOM 8367 C C . GLY A 1 1093 ? 27.035 8.045 -44.930 1.00 73.69 1093 GLY A C 1
ATOM 8368 O O . GLY A 1 1093 ? 27.285 9.175 -44.529 1.00 73.69 1093 GLY A O 1
ATOM 8369 N N . SER A 1 1094 ? 26.493 7.817 -46.128 1.00 72.50 1094 SER A N 1
ATOM 8370 C CA . SER A 1 1094 ? 26.047 8.870 -47.063 1.00 72.50 1094 SER A CA 1
ATOM 8371 C C . SER A 1 1094 ? 24.529 8.806 -47.288 1.00 72.50 1094 SER A C 1
ATOM 8373 O O . SER A 1 1094 ? 24.060 8.875 -48.420 1.00 72.50 1094 SER A O 1
ATOM 8375 N N . GLN A 1 1095 ? 23.762 8.585 -46.216 1.00 82.00 1095 GLN A N 1
ATOM 8376 C CA . GLN A 1 1095 ? 22.298 8.487 -46.249 1.00 82.00 1095 GLN A CA 1
ATOM 8377 C C . GLN A 1 1095 ? 21.656 9.670 -45.515 1.00 82.00 1095 GLN A C 1
ATOM 8379 O O . GLN A 1 1095 ? 22.213 10.180 -44.545 1.00 82.00 1095 GLN A O 1
ATOM 8384 N N . ASN A 1 1096 ? 20.464 10.082 -45.953 1.00 87.69 1096 ASN A N 1
ATOM 8385 C CA . ASN A 1 1096 ? 19.656 11.071 -45.235 1.00 87.69 1096 ASN A CA 1
ATOM 8386 C C . ASN A 1 1096 ? 19.350 10.609 -43.809 1.00 87.69 1096 ASN A C 1
ATOM 8388 O O . ASN A 1 1096 ? 19.042 9.438 -43.602 1.00 87.69 1096 ASN A O 1
ATOM 8392 N N . VAL A 1 1097 ? 19.362 11.537 -42.848 1.00 90.50 1097 VAL A N 1
ATOM 8393 C CA . VAL A 1 1097 ? 19.026 11.261 -41.443 1.00 90.50 1097 VAL A CA 1
ATOM 8394 C C . VAL A 1 1097 ? 17.519 11.494 -41.246 1.00 90.50 1097 VAL A C 1
ATOM 8396 O O . VAL A 1 1097 ? 17.092 12.653 -41.253 1.00 90.50 1097 VAL A O 1
ATOM 8399 N N . PRO A 1 1098 ? 16.679 10.451 -41.063 1.00 90.00 1098 PRO A N 1
ATOM 8400 C CA . PRO A 1 1098 ? 15.223 10.601 -40.957 1.00 90.00 1098 PRO A CA 1
ATOM 8401 C C . PRO A 1 1098 ? 14.780 11.363 -39.702 1.00 90.00 1098 PRO A C 1
ATOM 8403 O O . PRO A 1 1098 ? 15.503 11.415 -38.711 1.00 90.00 1098 PRO A O 1
ATOM 8406 N N . THR A 1 1099 ? 13.556 11.902 -39.684 1.00 89.38 1099 THR A N 1
ATOM 8407 C CA . THR A 1 1099 ? 13.109 12.819 -38.617 1.00 89.38 1099 THR A CA 1
ATOM 8408 C C . THR A 1 1099 ? 13.230 12.257 -37.197 1.00 89.38 1099 THR A C 1
ATOM 8410 O O . THR A 1 1099 ? 13.804 12.927 -36.343 1.00 89.38 1099 THR A O 1
ATOM 8413 N N . LEU A 1 1100 ? 12.795 11.015 -36.947 1.00 89.69 1100 LEU A N 1
ATOM 8414 C CA . LEU A 1 1100 ? 12.956 10.362 -35.634 1.00 89.69 1100 LEU A CA 1
ATOM 8415 C C . LEU A 1 1100 ? 14.434 10.198 -35.235 1.00 89.69 1100 LEU A C 1
ATOM 8417 O O . LEU A 1 1100 ? 14.794 10.353 -34.072 1.00 89.69 1100 LEU A O 1
ATOM 8421 N N . ARG A 1 1101 ? 15.315 9.950 -36.210 1.00 92.75 1101 ARG A N 1
ATOM 8422 C CA . ARG A 1 1101 ? 16.760 9.808 -35.990 1.00 92.75 1101 ARG A CA 1
ATOM 8423 C C . ARG A 1 1101 ? 17.401 11.144 -35.628 1.00 92.75 1101 ARG A C 1
ATOM 8425 O O . ARG A 1 1101 ? 18.175 11.189 -34.679 1.00 92.75 1101 ARG A O 1
ATOM 8432 N N . ARG A 1 1102 ? 16.979 12.240 -36.273 1.00 93.62 1102 ARG A N 1
ATOM 8433 C CA . ARG A 1 1102 ? 17.356 13.612 -35.880 1.00 93.62 1102 ARG A CA 1
ATOM 8434 C C . ARG A 1 1102 ? 16.900 13.946 -34.455 1.00 93.62 1102 ARG A C 1
ATOM 8436 O O . ARG A 1 1102 ? 17.643 14.595 -33.727 1.00 93.62 1102 ARG A O 1
ATOM 8443 N N . GLN A 1 1103 ? 15.711 13.496 -34.034 1.00 92.69 1103 GLN A N 1
ATOM 8444 C CA . GLN A 1 1103 ? 15.229 13.711 -32.660 1.00 92.69 1103 GLN A CA 1
ATOM 8445 C C . GLN A 1 1103 ? 16.049 12.932 -31.619 1.00 92.69 1103 GLN A C 1
ATOM 8447 O O . GLN A 1 1103 ? 16.461 13.517 -30.619 1.00 92.69 1103 GLN A O 1
ATOM 8452 N N . LEU A 1 1104 ? 16.361 11.654 -31.868 1.00 93.94 1104 LEU A N 1
ATOM 8453 C CA . LEU A 1 1104 ? 17.252 10.869 -31.002 1.00 93.94 1104 LEU A CA 1
ATOM 8454 C C . LEU A 1 1104 ? 18.670 11.468 -30.940 1.00 93.94 1104 LEU A C 1
ATOM 8456 O O . LEU A 1 1104 ? 19.248 11.578 -29.861 1.00 93.94 1104 LEU A O 1
ATOM 8460 N N . GLN A 1 1105 ? 19.218 11.901 -32.077 1.00 95.50 1105 GLN A N 1
ATOM 8461 C CA . GLN A 1 1105 ? 20.532 12.548 -32.151 1.00 95.50 1105 GLN A CA 1
ATOM 8462 C C . GLN A 1 1105 ? 20.577 13.863 -31.360 1.00 95.50 1105 GLN A C 1
ATOM 8464 O O . GLN A 1 1105 ? 21.536 14.090 -30.622 1.00 95.50 1105 GLN A O 1
ATOM 8469 N N . ARG A 1 1106 ? 19.521 14.687 -31.420 1.00 95.69 1106 ARG A N 1
ATOM 8470 C CA . ARG A 1 1106 ? 19.389 15.872 -30.553 1.00 95.69 1106 ARG A CA 1
ATOM 8471 C C . ARG A 1 1106 ? 19.309 15.499 -29.082 1.00 95.69 1106 ARG A C 1
ATOM 8473 O O . ARG A 1 1106 ? 20.115 16.002 -28.315 1.00 95.69 1106 ARG A O 1
ATOM 8480 N N . ALA A 1 1107 ? 18.434 14.565 -28.704 1.00 94.62 1107 ALA A N 1
ATOM 8481 C CA . ALA A 1 1107 ? 18.323 14.102 -27.320 1.00 94.62 1107 ALA A CA 1
ATOM 8482 C C . ALA A 1 1107 ? 19.670 13.599 -26.762 1.00 94.62 1107 ALA A C 1
ATOM 8484 O O . ALA A 1 1107 ? 19.990 13.857 -25.601 1.00 94.62 1107 ALA A O 1
ATOM 8485 N N . TYR A 1 1108 ? 20.486 12.937 -27.591 1.00 96.75 1108 TYR A N 1
ATOM 8486 C CA . TYR A 1 1108 ? 21.851 12.538 -27.242 1.00 96.75 1108 TYR A CA 1
ATOM 8487 C C . TYR A 1 1108 ? 22.783 13.729 -27.021 1.00 96.75 1108 TYR A C 1
ATOM 8489 O O . TYR A 1 1108 ? 23.434 13.786 -25.979 1.00 96.75 1108 TYR A O 1
ATOM 8497 N N . VAL A 1 1109 ? 22.835 14.692 -27.951 1.00 97.12 1109 VAL A N 1
ATOM 8498 C CA . VAL A 1 1109 ? 23.636 15.911 -27.745 1.00 97.12 1109 VAL A CA 1
ATOM 8499 C C . VAL A 1 1109 ? 23.183 16.644 -26.491 1.00 97.12 1109 VAL A C 1
ATOM 8501 O O . VAL A 1 1109 ? 24.032 17.005 -25.690 1.00 97.12 1109 VAL A O 1
ATOM 8504 N N . ASP A 1 1110 ? 21.881 16.809 -26.282 1.00 95.25 1110 ASP A N 1
ATOM 8505 C CA . ASP A 1 1110 ? 21.316 17.526 -25.138 1.00 95.25 1110 ASP A CA 1
ATOM 8506 C C . ASP A 1 1110 ? 21.742 16.870 -23.820 1.00 95.25 1110 ASP A C 1
ATOM 8508 O O . ASP A 1 1110 ? 22.325 17.532 -22.966 1.00 95.25 1110 ASP A O 1
ATOM 8512 N N . THR A 1 1111 ? 21.597 15.544 -23.717 1.00 94.31 1111 THR A N 1
ATOM 8513 C CA . THR A 1 1111 ? 22.018 14.765 -22.540 1.00 94.31 1111 THR A CA 1
ATOM 8514 C C . THR A 1 1111 ? 23.518 14.912 -22.252 1.00 94.31 1111 THR A C 1
ATOM 8516 O O . THR A 1 1111 ? 23.909 15.079 -21.099 1.00 94.31 1111 THR A O 1
ATOM 8519 N N . MET A 1 1112 ? 24.377 14.875 -23.280 1.00 96.19 1112 MET A N 1
ATOM 8520 C CA . MET A 1 1112 ? 25.825 15.053 -23.096 1.00 96.19 1112 MET A CA 1
ATOM 8521 C C . MET A 1 1112 ? 26.196 16.512 -22.772 1.00 96.19 1112 MET A C 1
ATOM 8523 O O . MET A 1 1112 ? 27.078 16.755 -21.952 1.00 96.19 1112 MET A O 1
ATOM 8527 N N . VAL A 1 1113 ? 25.535 17.490 -23.399 1.00 95.12 1113 VAL A N 1
ATOM 8528 C CA . VAL A 1 1113 ? 25.797 18.925 -23.203 1.00 95.12 1113 VAL A CA 1
ATOM 8529 C C . VAL A 1 1113 ? 25.368 19.373 -21.814 1.00 95.12 1113 VAL A C 1
ATOM 8531 O O . VAL A 1 1113 ? 26.142 20.059 -21.148 1.00 95.12 1113 VAL A O 1
ATOM 8534 N N . ASP A 1 1114 ? 24.188 18.972 -21.344 1.00 92.00 1114 ASP A N 1
ATOM 8535 C CA . ASP A 1 1114 ? 23.736 19.302 -19.991 1.00 92.00 1114 ASP A CA 1
ATOM 8536 C C . ASP A 1 1114 ? 24.652 18.645 -18.946 1.00 92.00 1114 ASP A C 1
ATOM 8538 O O . ASP A 1 1114 ? 25.067 19.308 -18.000 1.00 92.00 1114 ASP A O 1
ATOM 8542 N N . MET A 1 1115 ? 25.098 17.401 -19.164 1.00 92.50 1115 MET A N 1
ATOM 8543 C CA . MET A 1 1115 ? 26.037 16.725 -18.258 1.00 92.50 1115 MET A CA 1
ATOM 8544 C C . MET A 1 1115 ? 27.396 17.438 -18.131 1.00 92.50 1115 MET A C 1
ATOM 8546 O O . MET A 1 1115 ? 28.004 17.404 -17.062 1.00 92.50 1115 MET A O 1
ATOM 8550 N N . VAL A 1 1116 ? 27.871 18.086 -19.200 1.00 91.69 1116 VAL A N 1
ATOM 8551 C CA . VAL A 1 1116 ? 29.145 18.831 -19.216 1.00 91.69 1116 VAL A CA 1
ATOM 8552 C C . VAL A 1 1116 ? 28.987 20.276 -18.731 1.00 91.69 1116 VAL A C 1
ATOM 8554 O O . VAL A 1 1116 ? 29.858 20.781 -18.028 1.00 91.69 1116 VAL A O 1
ATOM 8557 N N . THR A 1 1117 ? 27.898 20.955 -19.102 1.00 89.06 1117 THR A N 1
ATOM 8558 C CA . THR A 1 1117 ? 27.731 22.411 -18.893 1.00 89.06 1117 THR A CA 1
ATOM 8559 C C . THR A 1 1117 ? 26.852 22.777 -17.694 1.00 89.06 1117 THR A C 1
ATOM 8561 O O . THR A 1 1117 ? 26.948 23.894 -17.190 1.00 89.06 1117 THR A O 1
ATOM 8564 N N . LYS A 1 1118 ? 26.002 21.854 -17.231 1.00 85.44 1118 LYS A N 1
ATOM 8565 C CA . LYS A 1 1118 ? 25.047 22.019 -16.122 1.00 85.44 1118 LYS A CA 1
ATOM 8566 C C . LYS A 1 1118 ? 24.945 20.722 -15.298 1.00 85.44 1118 LYS A C 1
ATOM 8568 O O . LYS A 1 1118 ? 23.861 20.140 -15.201 1.00 85.44 1118 LYS A O 1
ATOM 8573 N N . PRO A 1 1119 ? 26.057 20.217 -14.736 1.00 74.19 1119 PRO A N 1
ATOM 8574 C CA . PRO A 1 1119 ? 26.070 18.913 -14.086 1.00 74.19 1119 PRO A CA 1
ATOM 8575 C C . PRO A 1 1119 ? 25.078 18.851 -12.920 1.00 74.19 1119 PRO A C 1
ATOM 8577 O O . PRO A 1 1119 ? 25.212 19.570 -11.930 1.00 74.19 1119 PRO A O 1
ATOM 8580 N N . SER A 1 1120 ? 24.088 17.963 -13.022 1.00 73.31 1120 SER A N 1
ATOM 8581 C CA . SER A 1 1120 ? 23.180 17.666 -11.915 1.00 73.31 1120 SER A CA 1
ATOM 8582 C C . SER A 1 1120 ? 23.942 17.014 -10.760 1.00 73.31 1120 SER A C 1
ATOM 8584 O O . SER A 1 1120 ? 24.862 16.218 -10.984 1.00 73.31 1120 SER A O 1
ATOM 8586 N N . SER A 1 1121 ? 23.527 17.290 -9.524 1.00 74.44 1121 SER A N 1
ATOM 8587 C CA . SER A 1 1121 ? 24.118 16.669 -8.338 1.00 74.44 1121 SER A CA 1
ATOM 8588 C C . SER A 1 1121 ? 24.074 15.134 -8.424 1.00 74.44 1121 SER A C 1
ATOM 8590 O O . SER A 1 1121 ? 23.076 14.536 -8.823 1.00 74.44 1121 SER A O 1
ATOM 8592 N N . GLY A 1 1122 ? 25.190 14.487 -8.072 1.00 83.31 1122 GLY A N 1
ATOM 8593 C CA . GLY A 1 1122 ? 25.325 13.026 -8.066 1.00 83.31 1122 GLY A CA 1
ATOM 8594 C C . GLY A 1 1122 ? 25.828 12.374 -9.364 1.00 83.31 1122 GLY A C 1
ATOM 8595 O O . GLY A 1 1122 ? 26.021 11.160 -9.364 1.00 83.31 1122 GLY A O 1
ATOM 8596 N N . VAL A 1 1123 ? 26.080 13.120 -10.449 1.00 91.25 1123 VAL A N 1
ATOM 8597 C CA . VAL A 1 1123 ? 26.745 12.558 -11.647 1.00 91.25 1123 VAL A CA 1
ATOM 8598 C C . VAL A 1 1123 ? 28.247 12.357 -11.375 1.00 91.25 1123 VAL A C 1
ATOM 8600 O O . VAL A 1 1123 ? 28.914 13.340 -11.037 1.00 91.25 1123 VAL A O 1
ATOM 8603 N N . PRO A 1 1124 ? 28.811 11.143 -11.561 1.00 94.50 1124 PRO A N 1
ATOM 8604 C CA . PRO A 1 1124 ? 30.242 10.885 -11.360 1.00 94.50 1124 PRO A CA 1
ATOM 8605 C C . PRO A 1 1124 ? 31.154 11.727 -12.262 1.00 94.50 1124 PRO A C 1
ATOM 8607 O O . PRO A 1 1124 ? 30.837 11.951 -13.430 1.00 94.50 1124 PRO A O 1
ATOM 8610 N N . GLU A 1 1125 ? 32.323 12.117 -11.749 1.00 93.06 1125 GLU A N 1
ATOM 8611 C CA . GLU A 1 1125 ? 33.353 12.869 -12.489 1.00 93.06 1125 GLU A CA 1
ATOM 8612 C C . GLU A 1 1125 ? 33.730 12.189 -13.816 1.00 93.06 1125 GLU A C 1
ATOM 8614 O O . GLU A 1 1125 ? 33.653 12.808 -14.880 1.00 93.06 1125 GLU A O 1
ATOM 8619 N N . ASP A 1 1126 ? 34.016 10.884 -13.779 1.00 94.38 1126 ASP A N 1
ATOM 8620 C CA . ASP A 1 1126 ? 34.391 10.096 -14.961 1.00 94.38 1126 ASP A CA 1
ATOM 8621 C C . ASP A 1 1126 ? 33.284 10.066 -16.026 1.00 94.38 1126 ASP A C 1
ATOM 8623 O O . ASP A 1 1126 ? 33.558 10.058 -17.226 1.00 94.38 1126 ASP A O 1
ATOM 8627 N N . ALA A 1 1127 ? 32.016 10.110 -15.607 1.00 95.69 1127 ALA A N 1
ATOM 8628 C CA . ALA A 1 1127 ? 30.883 10.181 -16.524 1.00 95.69 1127 ALA A CA 1
ATOM 8629 C C . ALA A 1 1127 ? 30.815 11.550 -17.231 1.00 95.69 1127 ALA A C 1
ATOM 8631 O O . ALA A 1 1127 ? 30.524 11.612 -18.429 1.00 95.69 1127 ALA A O 1
ATOM 8632 N N . ARG A 1 1128 ? 31.164 12.646 -16.536 1.00 94.50 1128 ARG A N 1
ATOM 8633 C CA . ARG A 1 1128 ? 31.271 13.987 -17.142 1.00 94.50 1128 ARG A CA 1
ATOM 8634 C C . ARG A 1 1128 ? 32.452 14.080 -18.108 1.00 94.50 1128 ARG A C 1
ATOM 8636 O O . ARG A 1 1128 ? 32.294 14.598 -19.213 1.00 94.50 1128 ARG A O 1
ATOM 8643 N N . MET A 1 1129 ? 33.603 13.520 -17.730 1.00 94.88 1129 MET A N 1
ATOM 8644 C CA . MET A 1 1129 ? 34.777 13.386 -18.602 1.00 94.88 1129 MET A CA 1
ATOM 8645 C C . MET A 1 1129 ? 34.424 12.631 -19.894 1.00 94.88 1129 MET A C 1
ATOM 8647 O O . MET A 1 1129 ? 34.750 13.088 -20.991 1.00 94.88 1129 MET A O 1
ATOM 8651 N N . LEU A 1 1130 ? 33.713 11.505 -19.786 1.00 97.25 1130 LEU A N 1
ATOM 8652 C CA . LEU A 1 1130 ? 33.294 10.717 -20.947 1.00 97.25 1130 LEU A CA 1
ATOM 8653 C C . LEU A 1 1130 ? 32.231 11.428 -21.796 1.00 97.25 1130 LEU A C 1
ATOM 8655 O O . LEU A 1 1130 ? 32.278 11.319 -23.020 1.00 97.25 1130 LEU A O 1
ATOM 8659 N N . ALA A 1 1131 ? 31.319 12.203 -21.200 1.00 96.69 1131 ALA A N 1
ATOM 8660 C CA . ALA A 1 1131 ? 30.380 13.039 -21.954 1.00 96.69 1131 ALA A CA 1
ATOM 8661 C C . ALA A 1 1131 ? 31.102 14.125 -22.770 1.00 96.69 1131 ALA A C 1
ATOM 8663 O O . ALA A 1 1131 ? 30.809 14.308 -23.955 1.00 96.69 1131 ALA A O 1
ATOM 8664 N N . TRP A 1 1132 ? 32.096 14.791 -22.172 1.00 95.88 1132 TRP A N 1
ATOM 8665 C CA . TRP A 1 1132 ? 32.956 15.748 -22.872 1.00 95.88 1132 TRP A CA 1
ATOM 8666 C C . TRP A 1 1132 ? 33.721 15.084 -24.025 1.00 95.88 1132 TRP A C 1
ATOM 8668 O O . TRP A 1 1132 ? 33.744 15.619 -25.137 1.00 95.88 1132 TRP A O 1
ATOM 8678 N N . ASP A 1 1133 ? 34.276 13.887 -23.811 1.00 97.06 1133 ASP A N 1
ATOM 8679 C CA . ASP A 1 1133 ? 34.988 13.172 -24.870 1.00 97.06 1133 ASP A CA 1
ATOM 8680 C C . ASP A 1 1133 ? 34.058 12.711 -26.006 1.00 97.06 1133 ASP A C 1
ATOM 8682 O O . ASP A 1 1133 ? 34.410 12.857 -27.177 1.00 97.06 1133 ASP A O 1
ATOM 8686 N N . GLN A 1 1134 ? 32.835 12.251 -25.711 1.00 96.94 1134 GLN A N 1
ATOM 8687 C CA . GLN A 1 1134 ? 31.854 11.939 -26.760 1.00 96.94 1134 GLN A CA 1
ATOM 8688 C C . GLN A 1 1134 ? 31.491 13.175 -27.590 1.00 96.94 1134 GLN A C 1
ATOM 8690 O O . GLN A 1 1134 ? 31.436 13.079 -28.817 1.00 96.94 1134 GLN A O 1
ATOM 8695 N N . LEU A 1 1135 ? 31.308 14.347 -26.967 1.00 97.19 1135 LEU A N 1
ATOM 8696 C CA . LEU A 1 1135 ? 31.095 15.606 -27.694 1.00 97.19 1135 LEU A CA 1
ATOM 8697 C C . LEU A 1 1135 ? 32.304 15.960 -28.575 1.00 97.19 1135 LEU A C 1
ATOM 8699 O O . LEU A 1 1135 ? 32.135 16.320 -29.743 1.00 97.19 1135 LEU A O 1
ATOM 8703 N N . ARG A 1 1136 ? 33.529 15.804 -28.056 1.00 96.88 1136 ARG A N 1
ATOM 8704 C CA . ARG A 1 1136 ? 34.782 16.033 -28.795 1.00 96.88 1136 ARG A CA 1
ATOM 8705 C C . ARG A 1 1136 ? 34.909 15.108 -30.010 1.00 96.88 1136 ARG A C 1
ATOM 8707 O O . ARG A 1 1136 ? 35.183 15.585 -31.112 1.00 96.88 1136 ARG A O 1
ATOM 8714 N N . GLN A 1 1137 ? 34.668 13.808 -29.840 1.00 95.75 1137 GLN A N 1
ATOM 8715 C CA . GLN A 1 1137 ? 34.673 12.832 -30.934 1.00 95.75 1137 GLN A CA 1
ATOM 8716 C C . GLN A 1 1137 ? 33.568 13.120 -31.963 1.00 95.75 1137 GLN A C 1
ATOM 8718 O O . GLN A 1 1137 ? 33.802 13.047 -33.173 1.00 95.75 1137 GLN A O 1
ATOM 8723 N N . LEU A 1 1138 ? 32.364 13.468 -31.499 1.00 95.88 1138 LEU A N 1
ATOM 8724 C CA . LEU A 1 1138 ? 31.223 13.796 -32.350 1.00 95.88 1138 LEU A CA 1
ATOM 8725 C C . LEU A 1 1138 ? 31.495 15.032 -33.218 1.00 95.88 1138 LEU A C 1
ATOM 8727 O O . LEU A 1 1138 ? 31.179 15.006 -34.406 1.00 95.88 1138 LEU A O 1
ATOM 8731 N N . LYS A 1 1139 ? 32.144 16.073 -32.676 1.00 96.19 1139 LYS A N 1
ATOM 8732 C CA . LYS A 1 1139 ? 32.573 17.256 -33.444 1.00 96.19 1139 LYS A CA 1
ATOM 8733 C C . LYS A 1 1139 ? 33.398 16.857 -34.674 1.00 96.19 1139 LYS A C 1
ATOM 8735 O O . LYS A 1 1139 ? 33.061 17.265 -35.783 1.00 96.19 1139 LYS A O 1
ATOM 8740 N N . GLY A 1 1140 ? 34.406 15.998 -34.496 1.00 94.44 1140 GLY A N 1
ATOM 8741 C CA . GLY A 1 1140 ? 35.245 15.502 -35.595 1.00 94.44 1140 GLY A CA 1
ATOM 8742 C C . GLY A 1 1140 ? 34.472 14.664 -36.623 1.00 94.44 1140 GLY A C 1
ATOM 8743 O O . GLY A 1 1140 ? 34.644 14.849 -37.832 1.00 94.44 1140 GLY A O 1
ATOM 8744 N N . LYS A 1 1141 ? 33.556 13.794 -36.167 1.00 92.25 1141 LYS A N 1
ATOM 8745 C CA . LYS A 1 1141 ? 32.665 13.013 -37.049 1.00 92.25 1141 LYS A CA 1
ATOM 8746 C C . LYS A 1 1141 ? 31.760 13.925 -37.890 1.00 92.25 1141 LYS A C 1
ATOM 8748 O O . LYS A 1 1141 ? 31.668 13.736 -39.099 1.00 92.25 1141 LYS A O 1
ATOM 8753 N N . LEU A 1 1142 ? 31.150 14.944 -37.280 1.00 92.44 1142 LEU A N 1
ATOM 8754 C CA . LEU A 1 1142 ? 30.275 15.908 -37.959 1.00 92.44 1142 LEU A CA 1
ATOM 8755 C C . LEU A 1 1142 ? 31.036 16.793 -38.957 1.00 92.44 1142 LEU A C 1
ATOM 8757 O O . LEU A 1 1142 ? 30.549 17.006 -40.065 1.00 92.44 1142 LEU A O 1
ATOM 8761 N N . GLN A 1 1143 ? 32.240 17.262 -38.609 1.00 92.81 1143 GLN A N 1
ATOM 8762 C CA . GLN A 1 1143 ? 33.115 17.987 -39.542 1.00 92.81 1143 GLN A CA 1
ATOM 8763 C C . GLN A 1 1143 ? 33.467 17.121 -40.760 1.00 92.81 1143 GLN A C 1
ATOM 8765 O O . GLN A 1 1143 ? 33.338 17.572 -41.896 1.00 92.81 1143 GLN A O 1
ATOM 8770 N N . THR A 1 1144 ? 33.823 15.852 -40.536 1.00 89.44 1144 THR A N 1
ATOM 8771 C CA . THR A 1 1144 ? 34.116 14.889 -41.612 1.00 89.44 1144 THR A CA 1
ATOM 8772 C C . THR A 1 1144 ? 32.890 14.628 -42.494 1.00 89.44 1144 THR A C 1
ATOM 8774 O O . THR A 1 1144 ? 33.008 14.577 -43.716 1.00 89.44 1144 THR A O 1
ATOM 8777 N N . ALA A 1 1145 ? 31.700 14.500 -41.899 1.00 86.38 1145 ALA A N 1
ATOM 8778 C CA . ALA A 1 1145 ? 30.451 14.287 -42.630 1.00 86.38 1145 ALA A CA 1
ATOM 8779 C C . ALA A 1 1145 ? 30.032 15.499 -43.484 1.00 86.38 1145 ALA A C 1
ATOM 8781 O O . ALA A 1 1145 ? 29.449 15.308 -44.549 1.00 86.38 1145 ALA A O 1
ATOM 8782 N N . GLN A 1 1146 ? 30.349 16.726 -43.051 1.00 81.75 1146 GLN A N 1
ATOM 8783 C CA . GLN A 1 1146 ? 30.118 17.952 -43.829 1.00 81.75 1146 GLN A CA 1
ATOM 8784 C C . GLN A 1 1146 ? 31.167 18.181 -44.926 1.00 81.75 1146 GLN A C 1
ATOM 8786 O O . GLN A 1 1146 ? 30.827 18.700 -45.984 1.00 81.75 1146 GLN A O 1
ATOM 8791 N N . ALA A 1 1147 ? 32.426 17.799 -44.688 1.00 82.62 1147 ALA A N 1
ATOM 8792 C CA . ALA A 1 1147 ? 33.516 17.934 -45.658 1.00 82.62 1147 ALA A CA 1
ATOM 8793 C C . ALA A 1 1147 ? 33.519 16.837 -46.742 1.00 82.62 1147 ALA A C 1
ATOM 8795 O O . ALA A 1 1147 ? 34.240 16.946 -47.734 1.00 82.62 1147 ALA A O 1
ATOM 8796 N N . ARG A 1 1148 ? 32.738 15.763 -46.561 1.00 76.81 1148 ARG A N 1
ATOM 8797 C CA . ARG A 1 1148 ? 32.634 14.661 -47.523 1.00 76.81 1148 ARG A CA 1
ATOM 8798 C C . ARG A 1 1148 ? 32.049 15.158 -48.856 1.00 76.81 1148 ARG A C 1
ATOM 8800 O O . ARG A 1 1148 ? 30.961 15.731 -48.845 1.00 76.81 1148 ARG A O 1
ATOM 8807 N N . PRO A 1 1149 ? 32.679 14.862 -50.010 1.00 66.94 1149 PRO A N 1
ATOM 8808 C CA . PRO A 1 1149 ? 32.063 15.081 -51.314 1.00 66.94 1149 PRO A CA 1
ATOM 8809 C C . PRO A 1 1149 ? 30.835 14.174 -51.466 1.00 66.94 1149 PRO A C 1
ATOM 8811 O O . PRO A 1 1149 ? 30.955 12.973 -51.709 1.00 66.94 1149 PRO A O 1
ATOM 8814 N N . VAL A 1 1150 ? 29.644 14.739 -51.283 1.00 63.88 1150 VAL A N 1
ATOM 8815 C CA . VAL A 1 1150 ? 28.366 14.068 -51.555 1.00 63.88 1150 VAL A CA 1
ATOM 8816 C C . VAL A 1 1150 ? 27.875 14.536 -52.930 1.00 63.88 1150 VAL A C 1
ATOM 8818 O O . VAL A 1 1150 ? 27.930 15.741 -53.191 1.00 63.88 1150 VAL A O 1
ATOM 8821 N N . PRO A 1 1151 ? 27.399 13.642 -53.822 1.00 64.38 1151 PRO A N 1
ATOM 8822 C CA . PRO A 1 1151 ? 26.822 14.051 -55.102 1.00 64.38 1151 PRO A CA 1
ATOM 8823 C C . PRO A 1 1151 ? 25.716 15.097 -54.920 1.00 64.38 1151 PRO A C 1
ATOM 8825 O O . PRO A 1 1151 ? 24.998 15.076 -53.916 1.00 64.38 1151 PRO A O 1
ATOM 8828 N N . SER A 1 1152 ? 25.562 16.008 -55.885 1.00 52.38 1152 SER A N 1
ATOM 8829 C CA . SER A 1 1152 ? 24.544 17.064 -55.811 1.00 52.38 1152 SER A CA 1
ATOM 8830 C C . SER A 1 1152 ? 23.151 16.460 -55.574 1.00 52.38 1152 SER A C 1
ATOM 8832 O O . SER A 1 1152 ? 22.688 15.641 -56.363 1.00 52.38 1152 SER A O 1
ATOM 8834 N N . GLY A 1 1153 ? 22.510 16.832 -54.461 1.00 58.50 1153 GLY A N 1
ATOM 8835 C CA . GLY A 1 1153 ? 21.203 16.306 -54.039 1.00 58.50 1153 GLY A CA 1
ATOM 8836 C C . GLY A 1 1153 ? 21.219 15.050 -53.149 1.00 58.50 1153 GLY A C 1
ATOM 8837 O O . GLY A 1 1153 ? 20.150 14.604 -52.742 1.00 58.50 1153 GLY A O 1
ATOM 8838 N N . ALA A 1 1154 ? 22.382 14.487 -52.798 1.00 67.12 1154 ALA A N 1
ATOM 8839 C CA . ALA A 1 1154 ? 22.462 13.257 -51.995 1.00 67.12 1154 ALA A CA 1
ATOM 8840 C C . ALA A 1 1154 ? 22.072 13.425 -50.508 1.00 67.12 1154 ALA A C 1
ATOM 8842 O O . ALA A 1 1154 ? 21.637 12.456 -49.886 1.00 67.12 1154 ALA A O 1
ATOM 8843 N N . TYR A 1 1155 ? 22.180 14.640 -49.952 1.00 83.12 1155 TYR A N 1
ATOM 8844 C CA . TYR A 1 1155 ? 21.530 15.003 -48.686 1.00 83.12 1155 TYR A CA 1
ATOM 8845 C C . TYR A 1 1155 ? 20.357 15.957 -48.923 1.00 83.12 1155 TYR A C 1
ATOM 8847 O O . TYR A 1 1155 ? 20.484 16.948 -49.647 1.00 83.12 1155 TYR A O 1
ATOM 8855 N N . ASP A 1 1156 ? 19.238 15.694 -48.249 1.00 87.38 1156 ASP A N 1
ATOM 8856 C CA . ASP A 1 1156 ? 18.101 16.600 -48.170 1.00 87.38 1156 ASP A CA 1
ATOM 8857 C C . ASP A 1 1156 ? 18.436 17.844 -47.324 1.00 87.38 1156 ASP A C 1
ATOM 8859 O O . ASP A 1 1156 ? 19.409 17.895 -46.556 1.00 87.38 1156 ASP A O 1
ATOM 8863 N N . ALA A 1 1157 ? 17.623 18.893 -47.478 1.00 89.00 1157 ALA A N 1
ATOM 8864 C CA . ALA A 1 1157 ? 17.846 20.154 -46.777 1.00 89.00 1157 ALA A CA 1
ATOM 8865 C C . ALA A 1 1157 ? 17.839 19.970 -45.248 1.00 89.00 1157 ALA A C 1
ATOM 8867 O O . ALA A 1 1157 ? 18.667 20.566 -44.559 1.00 89.00 1157 ALA A O 1
ATOM 8868 N N . TYR A 1 1158 ? 16.956 19.112 -44.725 1.00 92.56 1158 TYR A N 1
ATOM 8869 C CA . TYR A 1 1158 ? 16.845 18.845 -43.292 1.00 92.56 1158 TYR A CA 1
ATOM 8870 C C . TYR A 1 1158 ? 18.075 18.145 -42.713 1.00 92.56 1158 TYR A C 1
ATOM 8872 O O . TYR A 1 1158 ? 18.505 18.512 -41.624 1.00 92.56 1158 TYR A O 1
ATOM 8880 N N . THR A 1 1159 ? 18.656 17.173 -43.417 1.00 91.19 1159 THR A N 1
ATOM 8881 C CA . THR A 1 1159 ? 19.872 16.461 -43.007 1.00 91.19 1159 THR A CA 1
ATOM 8882 C C . THR A 1 1159 ? 21.049 17.424 -42.987 1.00 91.19 1159 THR A C 1
ATOM 8884 O O . THR A 1 1159 ? 21.720 17.540 -41.964 1.00 91.19 1159 THR A O 1
ATOM 8887 N N . ARG A 1 1160 ? 21.249 18.199 -44.061 1.00 88.50 1160 ARG A N 1
ATOM 8888 C CA . ARG A 1 1160 ? 22.317 19.210 -44.128 1.00 88.50 1160 ARG A CA 1
ATOM 8889 C C . ARG A 1 1160 ? 22.212 20.234 -42.991 1.00 88.50 1160 ARG A C 1
ATOM 8891 O O . ARG A 1 1160 ? 23.194 20.453 -42.285 1.00 88.50 1160 ARG A O 1
ATOM 8898 N N . ILE A 1 1161 ? 21.027 20.818 -42.787 1.00 93.00 1161 ILE A N 1
ATOM 8899 C CA . ILE A 1 1161 ? 20.785 21.806 -41.722 1.00 93.00 1161 ILE A CA 1
ATOM 8900 C C . ILE A 1 1161 ? 20.972 21.171 -40.341 1.00 93.00 1161 ILE A C 1
ATOM 8902 O O . ILE A 1 1161 ? 21.606 21.768 -39.479 1.00 93.00 1161 ILE A O 1
ATOM 8906 N N . HIS A 1 1162 ? 20.479 19.950 -40.124 1.00 94.69 1162 HIS A N 1
ATOM 8907 C CA . HIS A 1 1162 ? 20.630 19.243 -38.853 1.00 94.69 1162 HIS A CA 1
ATOM 8908 C C . HIS A 1 1162 ? 22.097 18.963 -38.505 1.00 94.69 1162 HIS A C 1
ATOM 8910 O O . HIS A 1 1162 ? 22.500 19.210 -37.371 1.00 94.69 1162 HIS A O 1
ATOM 8916 N N . LEU A 1 1163 ? 22.917 18.513 -39.461 1.00 92.50 1163 LEU A N 1
ATOM 8917 C CA . LEU A 1 1163 ? 24.349 18.292 -39.225 1.00 92.50 1163 LEU A CA 1
ATOM 8918 C C . LEU A 1 1163 ? 25.089 19.605 -38.915 1.00 92.50 1163 LEU A C 1
ATOM 8920 O O . LEU A 1 1163 ? 26.009 19.603 -38.096 1.00 92.50 1163 LEU A O 1
ATOM 8924 N N . GLN A 1 1164 ? 24.682 20.725 -39.525 1.00 93.00 1164 GLN A N 1
ATOM 8925 C CA . GLN A 1 1164 ? 25.224 22.064 -39.251 1.00 93.00 1164 GLN A CA 1
ATOM 8926 C C . GLN A 1 1164 ? 24.806 22.591 -37.868 1.00 93.00 1164 GLN A C 1
ATOM 8928 O O . GLN A 1 1164 ? 25.659 23.010 -37.087 1.00 93.00 1164 GLN A O 1
ATOM 8933 N N . GLU A 1 1165 ? 23.516 22.505 -37.535 1.00 96.31 1165 GLU A N 1
ATOM 8934 C CA . GLU A 1 1165 ? 22.936 22.886 -36.240 1.00 96.31 1165 GLU A CA 1
ATOM 8935 C C . GLU A 1 1165 ? 23.571 22.094 -35.089 1.00 96.31 1165 GLU A C 1
ATOM 8937 O O . GLU A 1 1165 ? 24.067 22.681 -34.124 1.00 96.31 1165 GLU A O 1
ATOM 8942 N N . THR A 1 1166 ? 23.670 20.772 -35.253 1.00 96.81 1166 THR A N 1
ATOM 8943 C CA . THR A 1 1166 ? 24.317 19.865 -34.297 1.00 96.81 1166 THR A CA 1
ATOM 8944 C C . THR A 1 1166 ? 25.790 20.229 -34.100 1.00 96.81 1166 THR A C 1
ATOM 8946 O O . THR A 1 1166 ? 26.236 20.372 -32.962 1.00 96.81 1166 THR A O 1
ATOM 8949 N N . LEU A 1 1167 ? 26.553 20.451 -35.181 1.00 95.94 1167 LEU A N 1
ATOM 8950 C CA . LEU A 1 1167 ? 27.967 20.833 -35.082 1.00 95.94 1167 LEU A CA 1
ATOM 8951 C C . LEU A 1 1167 ? 28.149 22.179 -34.362 1.00 95.94 1167 LEU A C 1
ATOM 8953 O O . LEU A 1 1167 ? 29.049 22.313 -33.528 1.00 95.94 1167 LEU A O 1
ATOM 8957 N N . ALA A 1 1168 ? 27.289 23.161 -34.637 1.00 96.25 1168 ALA A N 1
ATOM 8958 C CA . ALA A 1 1168 ? 27.305 24.455 -33.959 1.00 96.25 1168 ALA A CA 1
ATOM 8959 C C . ALA A 1 1168 ? 26.927 24.339 -32.470 1.00 96.25 1168 ALA A C 1
ATOM 8961 O O . ALA A 1 1168 ? 27.500 25.036 -31.631 1.00 96.25 1168 ALA A O 1
ATOM 8962 N N . LYS A 1 1169 ? 25.992 23.450 -32.111 1.00 96.19 1169 LYS A N 1
ATOM 8963 C CA . LYS A 1 1169 ? 25.616 23.170 -30.715 1.00 96.19 1169 LYS A CA 1
ATOM 8964 C C . LYS A 1 1169 ? 26.757 22.503 -29.944 1.00 96.19 1169 LYS A C 1
ATOM 8966 O O . LYS A 1 1169 ? 27.170 23.024 -28.911 1.00 96.19 1169 LYS A O 1
ATOM 8971 N N . VAL A 1 1170 ? 27.330 21.429 -30.492 1.00 96.62 1170 VAL A N 1
ATOM 8972 C CA . VAL A 1 1170 ? 28.479 20.708 -29.912 1.00 96.62 1170 VAL A CA 1
ATOM 8973 C C . VAL A 1 1170 ? 29.698 21.627 -29.769 1.00 96.62 1170 VAL A C 1
ATOM 8975 O O . VAL A 1 1170 ? 30.352 21.630 -28.729 1.00 96.62 1170 VAL A O 1
ATOM 8978 N N . THR A 1 1171 ? 29.986 22.462 -30.774 1.00 95.50 1171 THR A N 1
ATOM 8979 C CA . THR A 1 1171 ? 31.112 23.411 -30.719 1.00 95.50 1171 THR A CA 1
ATOM 8980 C C . THR A 1 1171 ? 30.900 24.481 -29.646 1.00 95.50 1171 THR A C 1
ATOM 8982 O O . THR A 1 1171 ? 31.834 24.766 -28.904 1.00 95.50 1171 THR A O 1
ATOM 8985 N N . ARG A 1 1172 ? 29.685 25.033 -29.498 1.00 93.50 1172 ARG A N 1
ATOM 8986 C CA . ARG A 1 1172 ? 29.382 25.985 -28.413 1.00 93.50 1172 ARG A CA 1
ATOM 8987 C C . ARG A 1 1172 ? 29.517 25.353 -27.028 1.00 93.50 1172 ARG A C 1
ATOM 8989 O O . ARG A 1 1172 ? 30.084 25.988 -26.152 1.00 93.50 1172 ARG A O 1
ATOM 8996 N N . ALA A 1 1173 ? 29.061 24.113 -26.846 1.00 92.75 1173 ALA A N 1
ATOM 8997 C CA . ALA A 1 1173 ? 29.178 23.409 -25.569 1.00 92.75 1173 ALA A CA 1
ATOM 8998 C C . ALA A 1 1173 ? 30.636 23.109 -25.180 1.00 92.75 1173 ALA A C 1
ATOM 9000 O O . ALA A 1 1173 ? 31.017 23.318 -24.035 1.00 92.75 1173 ALA A O 1
ATOM 9001 N N . LEU A 1 1174 ? 31.472 22.682 -26.134 1.00 92.25 1174 LEU A N 1
ATOM 9002 C CA . LEU A 1 1174 ? 32.904 22.441 -25.896 1.00 92.25 1174 LEU A CA 1
ATOM 9003 C C . LEU A 1 1174 ? 33.712 23.728 -25.657 1.00 92.25 1174 LEU A C 1
ATOM 9005 O O . LEU A 1 1174 ? 34.782 23.665 -25.062 1.00 92.25 1174 LEU A O 1
ATOM 9009 N N . ASN A 1 1175 ? 33.206 24.875 -26.120 1.00 88.25 1175 ASN A N 1
ATOM 9010 C CA . ASN A 1 1175 ? 33.801 26.196 -25.909 1.00 88.25 1175 ASN A CA 1
ATOM 9011 C C . ASN A 1 1175 ? 33.185 26.943 -24.703 1.00 88.25 1175 ASN A C 1
ATOM 9013 O O . ASN A 1 1175 ? 33.492 28.118 -24.497 1.00 88.25 1175 ASN A O 1
ATOM 9017 N N . ALA A 1 1176 ? 32.275 26.321 -23.945 1.00 82.56 1176 ALA A N 1
ATOM 9018 C CA . ALA A 1 1176 ? 31.620 26.961 -22.811 1.00 82.56 1176 ALA A CA 1
ATOM 9019 C C . ALA A 1 1176 ? 32.599 27.082 -21.632 1.00 82.56 1176 ALA A C 1
ATOM 9021 O O . ALA A 1 1176 ? 32.897 26.102 -20.951 1.00 82.56 1176 ALA A O 1
ATOM 9022 N N . ASN A 1 1177 ? 33.098 28.295 -21.387 1.00 58.31 1177 ASN A N 1
ATOM 9023 C CA . ASN A 1 1177 ? 33.954 28.572 -20.238 1.00 58.31 1177 ASN A CA 1
ATOM 9024 C C . ASN A 1 1177 ? 33.141 28.514 -18.938 1.00 58.31 1177 ASN A C 1
ATOM 9026 O O . ASN A 1 1177 ? 32.101 29.160 -18.813 1.00 58.31 1177 ASN A O 1
ATOM 9030 N N . TYR A 1 1178 ? 33.638 27.757 -17.962 1.00 49.69 1178 TYR A N 1
ATOM 9031 C CA . TYR A 1 1178 ? 32.979 27.570 -16.674 1.00 49.69 1178 TYR A CA 1
ATOM 9032 C C . TYR A 1 1178 ? 33.300 28.741 -15.733 1.00 49.69 1178 TYR A C 1
ATOM 9034 O O . TYR A 1 1178 ? 34.329 28.751 -15.055 1.00 49.69 1178 TYR A O 1
ATOM 9042 N N . THR A 1 1179 ? 32.434 29.755 -15.696 1.00 43.09 1179 THR A N 1
ATOM 9043 C CA . THR A 1 1179 ? 32.594 30.906 -14.795 1.00 43.09 1179 THR A CA 1
ATOM 9044 C C . THR A 1 1179 ? 32.281 30.496 -13.350 1.00 43.09 1179 THR A C 1
ATOM 9046 O O . THR A 1 1179 ? 31.126 30.496 -12.921 1.00 43.09 1179 THR A O 1
ATOM 9049 N N . LEU A 1 1180 ? 33.313 30.148 -12.575 1.00 39.50 1180 LEU A N 1
ATOM 9050 C CA . LEU A 1 1180 ? 33.217 29.935 -11.124 1.00 39.50 1180 LEU A CA 1
ATOM 9051 C C . LEU A 1 1180 ? 32.882 31.261 -10.414 1.00 39.50 1180 LEU A C 1
ATOM 9053 O O . LEU A 1 1180 ? 33.772 31.994 -9.996 1.00 39.50 1180 LEU A O 1
ATOM 9057 N N . GLY A 1 1181 ? 31.590 31.579 -10.305 1.00 37.66 1181 GLY A N 1
ATOM 9058 C CA . GLY A 1 1181 ? 31.126 32.827 -9.681 1.00 37.66 1181 GLY A CA 1
ATOM 9059 C C . GLY A 1 1181 ? 29.607 33.031 -9.648 1.00 37.66 1181 GLY A C 1
ATOM 9060 O O . GLY A 1 1181 ? 29.158 34.170 -9.621 1.00 37.66 1181 GLY A O 1
ATOM 9061 N N . GLY A 1 1182 ? 28.813 31.954 -9.699 1.00 35.03 1182 GLY A N 1
ATOM 9062 C CA . GLY A 1 1182 ? 27.346 32.012 -9.831 1.00 35.03 1182 GLY A CA 1
ATOM 9063 C C . GLY A 1 1182 ? 26.574 31.084 -8.887 1.00 35.03 1182 GLY A C 1
ATOM 9064 O O . GLY A 1 1182 ? 25.488 30.631 -9.237 1.00 35.03 1182 GLY A O 1
ATOM 9065 N N . GLY A 1 1183 ? 27.141 30.752 -7.723 1.00 34.47 1183 GLY A N 1
ATOM 9066 C CA . GLY A 1 1183 ? 26.451 30.015 -6.658 1.00 34.47 1183 GLY A CA 1
ATOM 9067 C C . GLY A 1 1183 ? 25.785 30.972 -5.667 1.00 34.47 1183 GLY A C 1
ATOM 9068 O O . GLY A 1 1183 ? 26.373 31.987 -5.305 1.00 34.47 1183 GLY A O 1
ATOM 9069 N N . GLN A 1 1184 ? 24.560 30.666 -5.236 1.00 42.09 1184 GLN A N 1
ATOM 9070 C CA . GLN A 1 1184 ? 23.775 31.529 -4.351 1.00 42.09 1184 GLN A CA 1
ATOM 9071 C C . GLN A 1 1184 ? 24.430 31.725 -2.971 1.00 42.09 1184 GLN A C 1
ATOM 9073 O O . GLN A 1 1184 ? 24.420 30.825 -2.136 1.00 42.09 1184 GLN A O 1
ATOM 9078 N N . SER A 1 1185 ? 24.865 32.951 -2.686 1.00 32.97 1185 SER A N 1
ATOM 9079 C CA . SER A 1 1185 ? 24.880 33.505 -1.330 1.00 32.97 1185 SER A CA 1
ATOM 9080 C C . SER A 1 1185 ? 24.540 34.991 -1.404 1.00 32.97 1185 SER A C 1
ATOM 9082 O O . SER A 1 1185 ? 25.321 35.783 -1.931 1.00 32.97 1185 SER A O 1
ATOM 9084 N N . SER A 1 1186 ? 23.373 35.385 -0.897 1.00 39.06 1186 SER A N 1
ATOM 9085 C CA . SER A 1 1186 ? 22.963 36.788 -0.805 1.00 39.06 1186 SER A CA 1
ATOM 9086 C C . SER A 1 1186 ? 23.684 37.480 0.356 1.00 39.06 1186 SER A C 1
ATOM 9088 O O . SER A 1 1186 ? 23.123 37.665 1.432 1.00 39.06 1186 SER A O 1
ATOM 9090 N N . GLY A 1 1187 ? 24.944 37.843 0.124 1.00 40.28 1187 GLY A N 1
ATOM 9091 C CA . GLY A 1 1187 ? 25.762 38.680 0.996 1.00 40.28 1187 GLY A CA 1
ATOM 9092 C C . GLY A 1 1187 ? 26.781 39.452 0.148 1.00 40.28 1187 GLY A C 1
ATOM 9093 O O . GLY A 1 1187 ? 27.284 38.891 -0.829 1.00 40.28 1187 GLY A O 1
ATOM 9094 N N . PRO A 1 1188 ? 27.065 40.732 0.450 1.00 40.03 1188 PRO A N 1
ATOM 9095 C CA . PRO A 1 1188 ? 28.018 41.518 -0.325 1.00 40.03 1188 PRO A CA 1
ATOM 9096 C C . PRO A 1 1188 ? 29.430 40.938 -0.189 1.00 40.03 1188 PRO A C 1
ATOM 9098 O O . PRO A 1 1188 ? 29.833 40.491 0.885 1.00 40.03 1188 PRO A O 1
ATOM 9101 N N . SER A 1 1189 ? 30.200 40.956 -1.278 1.00 44.06 1189 SER A N 1
ATOM 9102 C CA . SER A 1 1189 ? 31.589 40.489 -1.226 1.00 44.06 1189 SER A CA 1
ATOM 9103 C C . SER A 1 1189 ? 32.458 41.441 -0.397 1.00 44.06 1189 SER A C 1
ATOM 9105 O O . SER A 1 1189 ? 32.248 42.657 -0.404 1.00 44.06 1189 SER A O 1
ATOM 9107 N N . LEU A 1 1190 ? 33.494 40.904 0.255 1.00 42.28 1190 LEU A N 1
ATOM 9108 C CA . LEU A 1 1190 ? 34.445 41.685 1.060 1.00 42.28 1190 LEU A CA 1
ATOM 9109 C C . LEU A 1 1190 ? 35.066 42.860 0.273 1.00 42.28 1190 LEU A C 1
ATOM 9111 O O . LEU A 1 1190 ? 35.364 43.908 0.837 1.00 42.28 1190 LEU A O 1
ATOM 9115 N N . LEU A 1 1191 ? 35.206 42.704 -1.049 1.00 42.78 1191 LEU A N 1
ATOM 9116 C CA . LEU A 1 1191 ? 35.749 43.713 -1.957 1.00 42.78 1191 LEU A CA 1
ATOM 9117 C C . LEU A 1 1191 ? 34.810 44.922 -2.147 1.00 42.78 1191 LEU A C 1
ATOM 9119 O O . LEU A 1 1191 ? 35.286 46.038 -2.322 1.00 42.78 1191 LEU A O 1
ATOM 9123 N N . GLN A 1 1192 ? 33.489 44.723 -2.058 1.00 50.19 1192 GLN A N 1
ATOM 9124 C CA . GLN A 1 1192 ? 32.500 45.813 -2.074 1.00 50.19 1192 GLN A CA 1
ATOM 9125 C C . GLN A 1 1192 ? 32.398 46.541 -0.727 1.00 50.19 1192 GLN A C 1
ATOM 9127 O O . GLN A 1 1192 ? 32.041 47.714 -0.708 1.00 50.19 1192 GLN A O 1
ATOM 9132 N N . MET A 1 1193 ? 32.742 45.888 0.389 1.00 49.47 1193 MET A N 1
ATOM 9133 C CA . MET A 1 1193 ? 32.841 46.554 1.697 1.00 49.47 1193 MET A CA 1
ATOM 9134 C C . MET A 1 1193 ? 34.147 47.350 1.867 1.00 49.47 1193 MET A C 1
ATOM 9136 O O . MET A 1 1193 ? 34.184 48.287 2.658 1.00 49.47 1193 MET A O 1
ATOM 9140 N N . LEU A 1 1194 ? 35.206 47.011 1.120 1.00 43.47 1194 LEU A N 1
ATOM 9141 C CA . LEU A 1 1194 ? 36.515 47.680 1.185 1.00 43.47 1194 LEU A CA 1
ATOM 9142 C C . LEU A 1 1194 ? 36.660 48.906 0.261 1.00 43.47 1194 LEU A C 1
ATOM 9144 O O . LEU A 1 1194 ? 37.570 49.705 0.464 1.00 43.47 1194 LEU A O 1
ATOM 9148 N N . LEU A 1 1195 ? 35.789 49.072 -0.739 1.00 42.38 1195 LEU A N 1
ATOM 9149 C CA . LEU A 1 1195 ? 35.863 50.138 -1.753 1.00 42.38 1195 LEU A CA 1
ATOM 9150 C C . LEU A 1 1195 ? 34.679 51.111 -1.627 1.00 42.38 1195 LEU A C 1
ATOM 9152 O O . LEU A 1 1195 ? 33.873 51.264 -2.542 1.00 42.38 1195 LEU A O 1
ATOM 9156 N N . GLY A 1 1196 ? 34.534 51.708 -0.444 1.00 35.47 1196 GLY A N 1
ATOM 9157 C CA . GLY A 1 1196 ? 33.338 52.459 -0.062 1.00 35.47 1196 GLY A CA 1
ATOM 9158 C C . GLY A 1 1196 ? 33.039 53.706 -0.908 1.00 35.47 1196 GLY A C 1
ATOM 9159 O O . GLY A 1 1196 ? 33.874 54.597 -1.023 1.00 35.47 1196 GLY A O 1
ATOM 9160 N N . GLY A 1 1197 ? 31.784 53.805 -1.361 1.00 39.59 1197 GLY A N 1
ATOM 9161 C CA . GLY A 1 1197 ? 31.122 55.056 -1.756 1.00 39.59 1197 GLY A CA 1
ATOM 9162 C C . GLY A 1 1197 ? 31.333 55.518 -3.205 1.00 39.59 1197 GLY A C 1
ATOM 9163 O O . GLY A 1 1197 ? 32.454 55.663 -3.676 1.00 39.59 1197 GLY A O 1
ATOM 9164 N N . GLY A 1 1198 ? 30.231 55.831 -3.897 1.00 31.34 1198 GLY A N 1
ATOM 9165 C CA . GLY A 1 1198 ? 30.264 56.471 -5.218 1.00 31.34 1198 GLY A CA 1
ATOM 9166 C C . GLY A 1 1198 ? 28.918 56.424 -5.943 1.00 31.34 1198 GLY A C 1
ATOM 9167 O O . GLY A 1 1198 ? 28.574 55.417 -6.553 1.00 31.34 1198 GLY A O 1
ATOM 9168 N N . GLU A 1 1199 ? 28.150 57.513 -5.875 1.00 37.06 1199 GLU A N 1
ATOM 9169 C CA . GLU A 1 1199 ? 26.910 57.698 -6.644 1.00 37.06 1199 GLU A CA 1
ATOM 9170 C C . GLU A 1 1199 ? 27.188 57.753 -8.161 1.00 37.06 1199 GLU A C 1
ATOM 9172 O O . GLU A 1 1199 ? 28.229 58.262 -8.576 1.00 37.06 1199 GLU A O 1
ATOM 9177 N N . GLY A 1 1200 ? 26.267 57.269 -9.014 1.00 30.89 1200 GLY A N 1
ATOM 9178 C CA . GLY A 1 1200 ? 26.605 57.089 -10.438 1.00 30.89 1200 GLY A CA 1
ATOM 9179 C C . GLY A 1 1200 ? 25.489 56.806 -11.455 1.00 30.89 1200 GLY A C 1
ATOM 9180 O O . GLY A 1 1200 ? 25.719 56.044 -12.383 1.00 30.89 1200 GLY A O 1
ATOM 9181 N N . GLN A 1 1201 ? 24.330 57.466 -11.345 1.00 28.42 1201 GLN A N 1
ATOM 9182 C CA . GLN A 1 1201 ? 23.339 57.639 -12.435 1.00 28.42 1201 GLN A CA 1
ATOM 9183 C C . GLN A 1 1201 ? 22.572 56.410 -13.001 1.00 28.42 1201 GLN A C 1
ATOM 9185 O O . GLN A 1 1201 ? 22.741 55.259 -12.612 1.00 28.42 1201 GLN A O 1
ATOM 9190 N N . LYS A 1 1202 ? 21.573 56.736 -13.840 1.00 27.92 1202 LYS A N 1
ATOM 9191 C CA . LYS A 1 1202 ? 20.421 55.920 -14.272 1.00 27.92 1202 LYS A CA 1
ATOM 9192 C C . LYS A 1 1202 ? 20.624 55.220 -15.637 1.00 27.92 1202 LYS A C 1
ATOM 9194 O O . LYS A 1 1202 ? 21.483 55.636 -16.408 1.00 27.92 1202 LYS A O 1
ATOM 9199 N N . PRO A 1 1203 ? 19.798 54.203 -15.968 1.00 48.25 1203 PRO A N 1
ATOM 9200 C CA . PRO A 1 1203 ? 19.969 53.351 -17.151 1.00 48.25 1203 PRO A CA 1
ATOM 9201 C C . PRO A 1 1203 ? 19.184 53.830 -18.385 1.00 48.25 1203 PRO A C 1
ATOM 9203 O O . PRO A 1 1203 ? 18.076 54.344 -18.232 1.00 48.25 1203 PRO A O 1
ATOM 9206 N N . VAL A 1 1204 ? 19.675 53.541 -19.604 1.00 28.31 1204 VAL A N 1
ATOM 9207 C CA . VAL A 1 1204 ? 18.862 53.552 -20.844 1.00 28.31 1204 VAL A CA 1
ATOM 9208 C C . VAL A 1 1204 ? 19.313 52.475 -21.860 1.00 28.31 1204 VAL A C 1
ATOM 9210 O O . VAL A 1 1204 ? 20.439 52.504 -22.337 1.00 28.31 1204 VAL A O 1
ATOM 9213 N N . SER A 1 1205 ? 18.367 51.587 -22.209 1.00 34.47 1205 SER A N 1
ATOM 9214 C CA . SER A 1 1205 ? 18.187 50.780 -23.446 1.00 34.47 1205 SER A CA 1
ATOM 9215 C C . SER A 1 1205 ? 19.298 49.894 -24.049 1.00 34.47 1205 SER A C 1
ATOM 9217 O O . SER A 1 1205 ? 20.381 50.366 -24.378 1.00 34.47 1205 SER A O 1
ATOM 9219 N N . GLY A 1 1206 ? 18.918 48.664 -24.433 1.00 28.50 1206 GLY A N 1
ATOM 9220 C CA . GLY A 1 1206 ? 19.626 47.868 -25.450 1.00 28.50 1206 GLY A CA 1
ATOM 9221 C C . GLY A 1 1206 ? 19.185 46.398 -25.532 1.00 28.50 1206 GLY A C 1
ATOM 9222 O O . GLY A 1 1206 ? 19.803 45.552 -24.901 1.00 28.50 1206 GLY A O 1
ATOM 9223 N N . ASN A 1 1207 ? 18.134 46.104 -26.310 1.00 28.77 1207 ASN A N 1
ATOM 9224 C CA . ASN A 1 1207 ? 17.709 44.741 -26.709 1.00 28.77 1207 ASN A CA 1
ATOM 9225 C C . ASN A 1 1207 ? 18.816 44.001 -27.515 1.00 28.77 1207 ASN A C 1
ATOM 9227 O O . ASN A 1 1207 ? 19.699 44.692 -28.035 1.00 28.77 1207 ASN A O 1
ATOM 9231 N N . PRO A 1 1208 ? 18.771 42.658 -27.713 1.00 40.72 1208 PRO A N 1
ATOM 9232 C CA . PRO A 1 1208 ? 17.566 41.807 -27.784 1.00 40.72 1208 PRO A CA 1
ATOM 9233 C C . PRO A 1 1208 ? 17.512 40.561 -26.877 1.00 40.72 1208 PRO A C 1
ATOM 9235 O O . PRO A 1 1208 ? 18.571 40.089 -26.412 1.00 40.72 1208 PRO A O 1
#